Protein AF-A0A090KIP4-F1 (afdb_monomer_lite)

Structure (mmCIF, N/CA/C/O backbone):
data_AF-A0A090KIP4-F1
#
_entry.id   AF-A0A090KIP4-F1
#
loop_
_atom_site.group_PDB
_atom_site.id
_atom_site.type_symbol
_atom_site.label_atom_id
_atom_site.label_alt_id
_atom_site.label_comp_id
_atom_site.label_asym_id
_atom_site.label_entity_id
_atom_site.label_seq_id
_atom_site.pdbx_PDB_ins_code
_atom_site.Cartn_x
_atom_site.Cartn_y
_atom_site.Cartn_z
_atom_site.occupancy
_atom_site.B_iso_or_equiv
_atom_site.auth_seq_id
_atom_site.auth_comp_id
_atom_site.auth_asym_id
_atom_site.auth_atom_id
_atom_site.pdbx_PDB_model_num
ATOM 1 N N . PHE A 1 1 ? 20.723 -30.095 -14.334 1.00 56.91 1 PHE A N 1
ATOM 2 C CA . PHE A 1 1 ? 19.309 -29.840 -13.987 1.00 56.91 1 PHE A CA 1
ATOM 3 C C . PHE A 1 1 ? 18.327 -30.537 -14.933 1.00 56.91 1 PHE A C 1
ATOM 5 O O . PHE A 1 1 ? 17.312 -31.020 -14.454 1.00 56.91 1 PHE A O 1
ATOM 12 N N . ALA A 1 2 ? 18.612 -30.655 -16.239 1.00 52.91 2 ALA A N 1
ATOM 13 C CA . ALA A 1 2 ? 17.757 -31.401 -17.172 1.00 52.91 2 ALA A CA 1
ATOM 14 C C . ALA A 1 2 ? 17.999 -32.924 -17.143 1.00 52.91 2 ALA A C 1
ATOM 16 O O . ALA A 1 2 ? 19.104 -33.370 -16.824 1.00 52.91 2 ALA A O 1
ATOM 17 N N . GLY A 1 3 ? 16.964 -33.690 -17.505 1.00 59.78 3 GLY A N 1
ATOM 18 C CA . GLY A 1 3 ? 17.034 -35.138 -17.698 1.00 59.78 3 GLY A CA 1
ATOM 19 C C . GLY A 1 3 ? 17.991 -35.524 -18.831 1.00 59.78 3 GLY A C 1
ATOM 20 O O . GLY A 1 3 ? 18.097 -34.822 -19.838 1.00 59.78 3 GLY A O 1
ATOM 21 N N . GLY A 1 4 ? 18.737 -36.612 -18.647 1.00 56.66 4 GLY A N 1
ATOM 22 C CA . GLY A 1 4 ? 19.736 -37.071 -19.616 1.00 56.66 4 GLY A CA 1
ATOM 23 C C . GLY A 1 4 ? 19.103 -37.799 -20.802 1.00 56.66 4 GLY A C 1
ATOM 24 O O . GLY A 1 4 ? 18.109 -38.497 -20.639 1.00 56.66 4 GLY A O 1
ATOM 25 N N . THR A 1 5 ? 19.687 -37.693 -21.996 1.00 56.91 5 THR A N 1
ATOM 26 C CA . THR A 1 5 ? 19.284 -38.514 -23.151 1.00 56.91 5 THR A CA 1
ATOM 27 C C . THR A 1 5 ? 19.852 -39.928 -23.050 1.00 56.91 5 THR A C 1
ATOM 29 O O . THR A 1 5 ? 20.996 -40.106 -22.631 1.00 56.91 5 THR A O 1
ATOM 32 N N . ALA A 1 6 ? 19.089 -40.917 -23.517 1.00 61.47 6 ALA A N 1
ATOM 33 C CA . ALA A 1 6 ? 19.550 -42.288 -23.722 1.00 61.47 6 ALA A CA 1
ATOM 34 C C . ALA A 1 6 ? 20.880 -42.330 -24.506 1.00 61.47 6 ALA A C 1
ATOM 36 O O . ALA A 1 6 ? 20.973 -41.818 -25.624 1.00 61.47 6 ALA A O 1
ATOM 37 N N . GLY A 1 7 ? 21.924 -42.935 -23.929 1.00 56.66 7 GLY A N 1
ATOM 38 C CA . GLY A 1 7 ? 23.183 -43.185 -24.637 1.00 56.66 7 GLY A CA 1
ATOM 39 C C . GLY A 1 7 ? 23.009 -44.234 -25.745 1.00 56.66 7 GLY A C 1
ATOM 40 O O . GLY A 1 7 ? 22.094 -45.054 -25.696 1.00 56.66 7 GLY A O 1
ATOM 41 N N . ARG A 1 8 ? 23.926 -44.275 -26.726 1.00 54.28 8 ARG A N 1
ATOM 42 C CA . ARG A 1 8 ? 23.894 -45.206 -27.887 1.00 54.28 8 ARG A CA 1
ATOM 43 C C . ARG A 1 8 ? 23.904 -46.715 -27.538 1.00 54.28 8 ARG A C 1
ATOM 45 O O . ARG A 1 8 ? 23.916 -47.532 -28.451 1.00 54.28 8 ARG A O 1
ATOM 52 N N . GLY A 1 9 ? 23.897 -47.083 -26.255 1.00 56.56 9 GLY A N 1
ATOM 53 C CA . GLY A 1 9 ? 23.839 -48.458 -25.744 1.00 56.56 9 GLY A CA 1
ATOM 54 C C . GLY A 1 9 ? 22.447 -48.961 -25.330 1.00 56.56 9 GLY A C 1
ATOM 55 O O . GLY A 1 9 ? 22.365 -50.066 -24.813 1.00 56.56 9 GLY A O 1
ATOM 56 N N . GLY A 1 10 ? 21.368 -48.189 -25.529 1.00 58.22 10 GLY A N 1
ATOM 57 C CA . GLY A 1 10 ? 19.985 -48.671 -25.343 1.00 58.22 10 GLY A CA 1
ATOM 58 C C . GLY A 1 10 ? 19.352 -48.475 -23.955 1.00 58.22 10 GLY A C 1
ATOM 59 O O . GLY A 1 10 ? 18.219 -48.903 -23.758 1.00 58.22 10 GLY A O 1
ATOM 60 N N . GLY A 1 11 ? 20.034 -47.824 -23.006 1.00 64.69 11 GLY A N 1
ATOM 61 C CA . GLY A 1 11 ? 19.437 -47.420 -21.722 1.00 64.69 11 GLY A CA 1
ATOM 62 C C . GLY A 1 11 ? 18.550 -46.180 -21.859 1.00 64.69 11 GLY A C 1
ATOM 63 O O . GLY A 1 11 ? 18.765 -45.373 -22.762 1.00 64.69 11 GLY A O 1
ATOM 64 N N . ALA A 1 12 ? 17.567 -46.015 -20.976 1.00 78.56 12 ALA A N 1
ATOM 65 C CA . ALA A 1 12 ? 16.645 -44.883 -21.034 1.00 78.56 12 ALA A CA 1
ATOM 66 C C . ALA A 1 12 ? 17.185 -43.615 -20.350 1.00 78.56 12 ALA A C 1
ATOM 68 O O . ALA A 1 12 ? 18.104 -43.656 -19.531 1.00 78.56 12 ALA A O 1
ATOM 69 N N . GLY A 1 13 ? 16.635 -42.461 -20.733 1.00 84.19 13 GLY A N 1
ATOM 70 C CA . GLY A 1 13 ? 17.038 -41.161 -20.199 1.00 84.19 13 GLY A CA 1
ATOM 71 C C . GLY A 1 13 ? 16.633 -40.966 -18.738 1.00 84.19 13 GLY A C 1
ATOM 72 O O . GLY A 1 13 ? 15.557 -41.397 -18.338 1.00 84.19 13 GLY A O 1
ATOM 73 N N . GLY A 1 14 ? 17.477 -40.321 -17.932 1.00 88.25 14 GLY A N 1
ATOM 74 C CA . GLY A 1 14 ? 17.138 -39.987 -16.543 1.00 88.25 14 GLY A CA 1
ATOM 75 C C . GLY A 1 14 ? 16.160 -38.811 -16.443 1.00 88.25 14 GLY A C 1
ATOM 76 O O . GLY A 1 14 ? 16.122 -37.962 -17.334 1.00 88.25 14 GLY A O 1
ATOM 77 N N . GLY A 1 15 ? 15.404 -38.737 -15.351 1.00 90.12 15 GLY A N 1
ATOM 78 C CA . GLY A 1 15 ? 14.509 -37.626 -15.040 1.00 90.12 15 GLY A CA 1
ATOM 79 C C . GLY A 1 15 ? 15.254 -36.351 -14.623 1.00 90.12 15 GLY A C 1
ATOM 80 O O . GLY A 1 15 ? 16.364 -36.406 -14.094 1.00 90.12 15 GLY A O 1
ATOM 81 N N . GLY A 1 16 ? 14.659 -35.183 -14.881 1.00 91.81 16 GLY A N 1
ATOM 82 C CA . GLY A 1 16 ? 15.189 -33.887 -14.428 1.00 91.81 16 GLY A CA 1
ATOM 83 C C . GLY A 1 16 ? 14.885 -33.623 -12.951 1.00 91.81 16 GLY A C 1
ATOM 84 O O . GLY A 1 16 ? 13.887 -34.118 -12.438 1.00 91.81 16 GLY A O 1
ATOM 85 N N . ALA A 1 17 ? 15.722 -32.842 -12.267 1.00 93.62 17 ALA A N 1
ATOM 86 C CA . ALA A 1 17 ? 15.489 -32.503 -10.861 1.00 93.62 17 ALA A CA 1
ATOM 87 C C . ALA A 1 17 ? 14.502 -31.329 -10.721 1.00 93.62 17 ALA A C 1
ATOM 89 O O . ALA A 1 17 ? 14.600 -30.357 -11.471 1.00 93.62 17 ALA A O 1
ATOM 90 N N . GLY A 1 18 ? 13.599 -31.399 -9.743 1.00 95.56 18 GLY A N 1
ATOM 91 C CA . GLY A 1 18 ? 12.796 -30.270 -9.276 1.00 95.56 18 GLY A CA 1
ATOM 92 C C . GLY A 1 18 ? 13.486 -29.619 -8.082 1.00 95.56 18 GLY A C 1
ATOM 93 O O . GLY A 1 18 ? 13.666 -30.276 -7.061 1.00 95.56 18 GLY A O 1
ATOM 94 N N . LEU A 1 19 ? 13.901 -28.357 -8.206 1.00 95.38 19 LEU A N 1
ATOM 95 C CA . LEU A 1 19 ? 14.697 -27.656 -7.193 1.00 95.38 19 LEU A CA 1
ATOM 96 C C . LEU A 1 19 ? 14.037 -26.325 -6.837 1.00 95.38 19 LEU A C 1
ATOM 98 O O . LEU A 1 19 ? 13.880 -25.491 -7.724 1.00 95.38 19 LEU A O 1
ATOM 102 N N . GLY A 1 20 ? 13.710 -26.110 -5.562 1.00 95.62 20 GLY A N 1
ATOM 103 C CA . GLY A 1 20 ? 13.178 -24.827 -5.100 1.00 95.62 20 GLY A CA 1
ATOM 104 C C . GLY A 1 20 ? 11.748 -24.598 -5.575 1.00 95.62 20 GLY A C 1
ATOM 105 O O . GLY A 1 20 ? 11.535 -23.881 -6.547 1.00 95.62 20 GLY A O 1
ATOM 106 N N . GLY A 1 21 ? 10.761 -25.201 -4.909 1.00 95.12 21 GLY A N 1
ATOM 107 C CA . GLY A 1 21 ? 9.361 -25.098 -5.342 1.00 95.12 21 GLY A CA 1
ATOM 108 C C . GLY A 1 21 ? 8.804 -23.670 -5.293 1.00 95.12 21 GLY A C 1
ATOM 109 O O . GLY A 1 21 ? 7.931 -23.344 -6.091 1.00 95.12 21 GLY A O 1
ATOM 110 N N . ALA A 1 22 ? 9.334 -22.814 -4.409 1.00 96.75 22 ALA A N 1
ATOM 111 C CA . ALA A 1 22 ? 9.101 -21.368 -4.446 1.00 96.75 22 ALA A CA 1
ATOM 112 C C . ALA A 1 22 ? 10.315 -20.610 -4.999 1.00 96.75 22 ALA A C 1
ATOM 114 O O . ALA A 1 22 ? 10.178 -19.762 -5.878 1.00 96.75 22 ALA A O 1
ATOM 115 N N . ILE A 1 23 ? 11.504 -20.883 -4.449 1.00 98.00 23 ILE A N 1
ATOM 116 C CA . ILE A 1 23 ? 12.723 -20.123 -4.733 1.00 98.00 23 ILE A CA 1
ATOM 117 C C . ILE A 1 23 ? 13.885 -21.078 -5.000 1.00 98.00 23 ILE A C 1
ATOM 119 O O . ILE A 1 23 ? 14.216 -21.929 -4.173 1.00 98.00 23 ILE A O 1
ATOM 123 N N . PHE A 1 24 ? 14.562 -20.860 -6.125 1.00 96.31 24 PHE A N 1
ATOM 124 C CA . PHE A 1 24 ? 15.886 -21.401 -6.404 1.00 96.31 24 PHE A CA 1
ATOM 125 C C . PHE A 1 24 ? 16.919 -20.270 -6.326 1.00 96.31 24 PHE A C 1
ATOM 127 O O . PHE A 1 24 ? 16.827 -19.287 -7.061 1.00 96.31 24 PHE A O 1
ATOM 134 N N . ASN A 1 25 ? 17.903 -20.412 -5.442 1.00 95.81 25 ASN A N 1
ATOM 135 C CA . ASN A 1 25 ? 18.996 -19.465 -5.244 1.00 95.81 25 ASN A CA 1
ATOM 136 C C . ASN A 1 25 ? 20.341 -20.121 -5.588 1.00 95.81 25 ASN A C 1
ATOM 138 O O . ASN A 1 25 ? 20.577 -21.270 -5.217 1.00 95.81 25 ASN A O 1
ATOM 142 N N . MET A 1 26 ? 21.235 -19.392 -6.262 1.00 92.81 26 MET A N 1
ATOM 143 C CA . MET A 1 26 ? 22.557 -19.904 -6.635 1.00 92.81 26 MET A CA 1
ATOM 144 C C . MET A 1 26 ? 23.655 -18.843 -6.501 1.00 92.81 26 MET A C 1
ATOM 146 O O . MET A 1 26 ? 23.553 -17.761 -7.079 1.00 92.81 26 MET A O 1
ATOM 150 N N . GLY A 1 27 ? 24.730 -19.169 -5.780 1.00 88.19 27 GLY A N 1
ATOM 151 C CA . GLY A 1 27 ? 25.917 -18.328 -5.625 1.00 88.19 27 GLY A CA 1
ATOM 152 C C . GLY A 1 27 ? 27.076 -18.791 -6.503 1.00 88.19 27 GLY A C 1
ATOM 153 O O . GLY A 1 27 ? 27.932 -19.555 -6.080 1.00 88.19 27 GLY A O 1
ATOM 154 N N . ALA A 1 28 ? 27.149 -18.298 -7.741 1.00 75.12 28 ALA A N 1
ATOM 155 C CA . ALA A 1 28 ? 28.248 -18.650 -8.650 1.00 75.12 28 ALA A CA 1
ATOM 156 C C . ALA A 1 28 ? 29.568 -17.894 -8.359 1.00 75.12 28 ALA A C 1
ATOM 158 O O . ALA A 1 28 ? 30.637 -18.323 -8.800 1.00 75.12 28 ALA A O 1
ATOM 159 N N . TYR A 1 29 ? 29.499 -16.772 -7.626 1.00 77.00 29 TYR A N 1
ATOM 160 C CA . TYR A 1 29 ? 30.616 -15.859 -7.345 1.00 77.00 29 TYR A CA 1
ATOM 161 C C . TYR A 1 29 ? 30.527 -15.266 -5.928 1.00 77.00 29 TYR A C 1
ATOM 163 O O . TYR A 1 29 ? 29.424 -15.153 -5.386 1.00 77.00 29 TYR A O 1
ATOM 171 N N . PRO A 1 30 ? 31.648 -14.801 -5.336 1.00 70.62 30 PRO A N 1
ATOM 172 C CA . PRO A 1 30 ? 31.613 -14.059 -4.078 1.00 70.62 30 PRO A CA 1
ATOM 173 C C . PRO A 1 30 ? 30.682 -12.844 -4.165 1.00 70.62 30 PRO A C 1
ATOM 175 O O . PRO A 1 30 ? 30.815 -12.018 -5.065 1.00 70.62 30 PRO A O 1
ATOM 178 N N . GLY A 1 31 ? 29.744 -12.738 -3.224 1.00 72.69 31 GLY A N 1
ATOM 179 C CA . GLY A 1 31 ? 28.747 -11.664 -3.197 1.00 72.69 31 GLY A CA 1
ATOM 180 C C . GLY A 1 31 ? 27.508 -11.900 -4.071 1.00 72.69 31 GLY A C 1
ATOM 181 O O . GLY A 1 31 ? 26.649 -11.026 -4.126 1.00 72.69 31 GLY A O 1
ATOM 182 N N . GLN A 1 32 ? 27.389 -13.054 -4.737 1.00 84.06 32 GLN A N 1
ATOM 183 C CA . GLN A 1 32 ? 26.182 -13.474 -5.460 1.00 84.06 32 GLN A CA 1
ATOM 184 C C . GLN A 1 32 ? 25.457 -14.607 -4.723 1.00 84.06 32 GLN A C 1
ATOM 186 O O . GLN A 1 32 ? 26.002 -15.200 -3.795 1.00 84.06 32 GLN A O 1
ATOM 191 N N . GLY A 1 33 ? 24.215 -14.897 -5.122 1.00 88.88 33 GLY A N 1
ATOM 192 C CA . GLY A 1 33 ? 23.379 -15.884 -4.434 1.00 88.88 33 GLY A CA 1
ATOM 193 C C . GLY A 1 33 ? 23.031 -15.474 -3.003 1.00 88.88 33 GLY A C 1
ATOM 194 O O . GLY A 1 33 ? 22.941 -16.334 -2.126 1.00 88.88 33 GLY A O 1
ATOM 195 N N . ILE A 1 34 ? 22.904 -14.165 -2.755 1.00 92.69 34 ILE A N 1
ATOM 196 C CA . ILE A 1 34 ? 22.488 -13.613 -1.465 1.00 92.69 34 ILE A CA 1
ATOM 197 C C . ILE A 1 34 ? 20.967 -13.518 -1.463 1.00 92.69 34 ILE A C 1
ATOM 199 O O . ILE A 1 34 ? 20.390 -12.758 -2.240 1.00 92.69 34 ILE A O 1
ATOM 203 N N . LEU A 1 35 ? 20.330 -14.269 -0.571 1.00 94.75 35 LEU A N 1
ATOM 204 C CA . LEU A 1 35 ? 18.886 -14.260 -0.388 1.00 94.75 35 LEU A CA 1
ATOM 205 C C . LEU A 1 35 ? 18.558 -13.902 1.059 1.00 94.75 35 LEU A C 1
ATOM 207 O O . LEU A 1 35 ? 18.991 -14.592 1.979 1.00 94.75 35 LEU A O 1
ATOM 211 N N . THR A 1 36 ? 17.738 -12.871 1.246 1.00 93.00 36 THR A N 1
ATOM 212 C CA . THR A 1 36 ? 17.173 -12.523 2.553 1.00 93.00 36 THR A CA 1
ATOM 213 C C . THR A 1 36 ? 15.659 -12.678 2.502 1.00 93.00 36 THR A C 1
ATOM 215 O O . THR A 1 36 ? 14.999 -12.022 1.699 1.00 93.00 36 THR A O 1
ATOM 218 N N . ILE A 1 37 ? 15.107 -13.524 3.370 1.00 93.44 37 ILE A N 1
ATOM 219 C CA . ILE A 1 37 ? 13.662 -13.705 3.551 1.00 93.44 37 ILE A CA 1
ATOM 220 C C . ILE A 1 37 ? 13.282 -13.102 4.903 1.00 93.44 37 ILE A C 1
ATOM 222 O O . ILE A 1 37 ? 13.830 -13.502 5.928 1.00 93.44 37 ILE A O 1
ATOM 226 N N . VAL A 1 38 ? 12.351 -12.146 4.912 1.00 90.31 38 VAL A N 1
ATOM 227 C CA . VAL A 1 38 ? 11.906 -11.442 6.125 1.00 90.31 38 VAL A CA 1
ATOM 228 C C . VAL A 1 38 ? 10.385 -11.430 6.184 1.00 90.31 38 VAL A C 1
ATOM 230 O O . VAL A 1 38 ? 9.759 -11.121 5.172 1.00 90.31 38 VAL A O 1
ATOM 233 N N . ASN A 1 39 ? 9.783 -11.725 7.344 1.00 89.00 39 ASN A N 1
ATOM 234 C CA . ASN A 1 39 ? 8.331 -11.585 7.562 1.00 89.00 39 ASN A CA 1
ATOM 235 C C . ASN A 1 39 ? 7.487 -12.263 6.471 1.00 89.00 39 ASN A C 1
ATOM 237 O O . ASN A 1 39 ? 6.522 -11.689 5.979 1.00 89.00 39 ASN A O 1
ATOM 241 N N . SER A 1 40 ? 7.891 -13.451 6.027 1.00 93.00 40 SER A N 1
ATOM 242 C CA . SER A 1 40 ? 7.293 -14.099 4.857 1.00 93.00 40 SER A CA 1
ATOM 243 C C . SER A 1 40 ? 6.756 -15.478 5.206 1.00 93.00 40 SER A C 1
ATOM 245 O O . SER A 1 40 ? 7.408 -16.237 5.922 1.00 93.00 40 SER A O 1
ATOM 247 N N . THR A 1 41 ? 5.597 -15.820 4.648 1.00 96.31 41 THR A N 1
ATOM 248 C CA . THR A 1 41 ? 5.044 -17.179 4.677 1.00 96.31 41 THR A CA 1
ATOM 249 C C . THR A 1 41 ? 5.245 -17.838 3.312 1.00 96.31 41 THR A C 1
ATOM 251 O O . THR A 1 41 ? 4.687 -17.370 2.324 1.00 96.31 41 THR A O 1
ATOM 254 N N . LEU A 1 42 ? 6.011 -18.931 3.246 1.00 97.75 42 LEU A N 1
ATOM 255 C CA . LEU A 1 42 ? 6.142 -19.778 2.054 1.00 97.75 42 LEU A CA 1
ATOM 256 C C . LEU A 1 42 ? 5.510 -21.136 2.370 1.00 97.75 42 LEU A C 1
ATOM 258 O O . LEU A 1 42 ? 6.084 -21.949 3.098 1.00 97.75 42 LEU A O 1
ATOM 262 N N . THR A 1 43 ? 4.318 -21.380 1.831 1.00 97.62 43 THR A N 1
ATOM 263 C CA . THR A 1 43 ? 3.544 -22.594 2.111 1.00 97.62 43 THR A CA 1
ATOM 264 C C . THR A 1 43 ? 2.907 -23.182 0.862 1.00 97.62 43 THR A C 1
ATOM 266 O O . THR A 1 43 ? 2.628 -22.452 -0.087 1.00 97.62 43 THR A O 1
ATOM 269 N N . GLY A 1 44 ? 2.687 -24.500 0.857 1.00 96.69 44 GLY A N 1
ATOM 270 C CA . GLY A 1 44 ? 2.042 -25.210 -0.248 1.00 96.69 44 GLY A CA 1
ATOM 271 C C . GLY A 1 44 ? 2.883 -25.306 -1.524 1.00 96.69 44 GLY A C 1
ATOM 272 O O . GLY A 1 44 ? 2.341 -25.620 -2.582 1.00 96.69 44 GLY A O 1
ATOM 273 N N . ASN A 1 45 ? 4.189 -25.040 -1.452 1.00 98.00 45 ASN A N 1
ATOM 274 C CA . ASN A 1 45 ? 5.085 -25.128 -2.605 1.00 98.00 45 ASN A CA 1
ATOM 275 C C . ASN A 1 45 ? 5.544 -26.572 -2.821 1.00 98.00 45 ASN A C 1
ATOM 277 O O . ASN A 1 45 ? 5.604 -27.357 -1.869 1.00 98.00 45 ASN A O 1
ATOM 281 N N . SER A 1 46 ? 5.874 -26.937 -4.063 1.00 96.88 46 SER A N 1
ATOM 282 C CA . SER A 1 46 ? 6.277 -28.304 -4.395 1.00 96.88 46 SER A CA 1
ATOM 283 C C . SER A 1 46 ? 7.499 -28.365 -5.305 1.00 96.88 46 SER A C 1
ATOM 285 O O . SER A 1 46 ? 7.528 -27.728 -6.355 1.00 96.88 46 SER A O 1
ATOM 287 N N . ALA A 1 47 ? 8.487 -29.175 -4.920 1.00 97.12 47 ALA A N 1
ATOM 288 C CA . ALA A 1 47 ? 9.631 -29.526 -5.754 1.00 97.12 47 ALA A CA 1
ATOM 289 C C . ALA A 1 47 ? 9.549 -31.013 -6.138 1.00 97.12 47 ALA A C 1
ATOM 291 O O . ALA A 1 47 ? 9.715 -31.900 -5.295 1.00 97.12 47 ALA A O 1
ATOM 292 N N . ILE A 1 48 ? 9.262 -31.279 -7.417 1.00 96.50 48 ILE A N 1
ATOM 293 C CA . ILE A 1 48 ? 8.989 -32.625 -7.937 1.00 96.50 48 ILE A CA 1
ATOM 294 C C . ILE A 1 48 ? 10.034 -32.994 -8.987 1.00 96.50 48 ILE A C 1
ATOM 296 O O . ILE A 1 48 ? 10.170 -32.318 -10.007 1.00 96.50 48 ILE A O 1
ATOM 300 N N . GLY A 1 49 ? 10.748 -34.089 -8.750 1.00 95.31 49 GLY A N 1
ATOM 301 C CA . GLY A 1 49 ? 11.648 -34.679 -9.727 1.00 95.31 49 GLY A CA 1
ATOM 302 C C . GLY A 1 49 ? 10.897 -35.410 -10.841 1.00 95.31 49 GLY A C 1
ATOM 303 O O . GLY A 1 49 ? 9.901 -36.093 -10.608 1.00 95.31 49 GLY A O 1
ATOM 304 N N . GLY A 1 50 ? 11.379 -35.283 -12.075 1.00 94.56 50 GLY A N 1
ATOM 305 C CA . GLY A 1 50 ? 10.811 -35.970 -13.232 1.00 94.56 50 GLY A CA 1
ATOM 306 C C . GLY A 1 50 ? 11.045 -37.480 -13.177 1.00 94.56 50 GLY A C 1
ATOM 307 O O . GLY A 1 50 ? 12.071 -37.942 -12.681 1.00 94.56 50 GLY A O 1
ATOM 308 N N . HIS A 1 51 ? 10.115 -38.264 -13.718 1.00 93.62 51 HIS A N 1
ATOM 309 C CA . HIS A 1 51 ? 10.288 -39.711 -13.844 1.00 93.62 51 HIS A CA 1
ATOM 310 C C . HIS A 1 51 ? 11.464 -40.063 -14.762 1.00 93.62 51 HIS A C 1
ATOM 312 O O . HIS A 1 51 ? 11.732 -39.368 -15.746 1.00 93.62 51 HIS A O 1
ATOM 318 N N . GLY A 1 52 ? 12.153 -41.157 -14.446 1.00 92.06 52 GLY A N 1
ATOM 319 C CA . GLY A 1 52 ? 13.094 -41.768 -15.372 1.00 92.06 52 GLY A CA 1
ATOM 320 C C . GLY A 1 52 ? 12.355 -42.341 -16.579 1.00 92.06 52 GLY A C 1
ATOM 321 O O . GLY A 1 52 ? 11.229 -42.815 -16.457 1.00 92.06 52 GLY A O 1
ATOM 322 N N . GLY A 1 53 ? 12.972 -42.285 -17.756 1.00 90.00 53 GLY A N 1
ATOM 323 C CA . GLY A 1 53 ? 12.409 -42.887 -18.957 1.00 90.00 53 GLY A CA 1
ATOM 324 C C . GLY A 1 53 ? 12.407 -44.410 -18.866 1.00 90.00 53 GLY A C 1
ATOM 325 O O . GLY A 1 53 ? 13.341 -45.005 -18.327 1.00 90.00 53 GLY A O 1
ATOM 326 N N . ASP A 1 54 ? 11.395 -45.047 -19.439 1.00 89.62 54 ASP A N 1
ATOM 327 C CA . ASP A 1 54 ? 11.355 -46.503 -19.547 1.00 89.62 54 ASP A CA 1
ATOM 328 C C . ASP A 1 54 ? 12.298 -46.987 -20.654 1.00 89.62 54 ASP A C 1
ATOM 330 O O . ASP A 1 54 ? 12.361 -46.419 -21.751 1.00 89.62 54 ASP A O 1
ATOM 334 N N . ALA A 1 55 ? 13.034 -48.059 -20.380 1.00 86.06 55 ALA A N 1
ATOM 335 C CA . ALA A 1 55 ? 13.767 -48.788 -21.399 1.00 86.06 55 ALA A CA 1
ATOM 336 C C . ALA A 1 55 ? 12.791 -49.596 -22.279 1.00 86.06 55 ALA A C 1
ATOM 338 O O . ALA A 1 55 ? 11.763 -50.075 -21.790 1.00 86.06 55 ALA A O 1
ATOM 339 N N . PRO A 1 56 ? 13.096 -49.799 -23.576 1.00 80.38 56 PRO A N 1
ATOM 340 C CA . PRO A 1 56 ? 12.298 -50.665 -24.439 1.00 80.38 56 PRO A CA 1
ATOM 341 C C . PRO A 1 56 ? 12.150 -52.075 -23.850 1.00 80.38 56 PRO A C 1
ATOM 343 O O . PRO A 1 56 ? 13.123 -52.643 -23.356 1.00 80.38 56 PRO A O 1
ATOM 346 N N . ALA A 1 57 ? 10.958 -52.672 -23.961 1.00 72.44 57 ALA A N 1
ATOM 347 C CA . ALA A 1 57 ? 10.649 -54.021 -23.468 1.00 72.44 57 ALA A CA 1
ATOM 348 C C . ALA A 1 57 ? 11.264 -55.139 -24.344 1.00 72.44 57 ALA A C 1
ATOM 350 O O . ALA A 1 57 ? 10.561 -56.003 -24.871 1.00 72.44 57 ALA A O 1
ATOM 351 N N . LEU A 1 58 ? 12.582 -55.104 -24.543 1.00 72.88 58 LEU A N 1
ATOM 352 C CA . LEU A 1 58 ? 13.352 -56.129 -25.243 1.00 72.88 58 LEU A CA 1
ATOM 353 C C . LEU A 1 58 ? 14.055 -57.000 -24.205 1.00 72.88 58 LEU A C 1
ATOM 355 O O . LEU A 1 58 ? 14.900 -56.498 -23.478 1.00 72.88 58 LEU A O 1
ATOM 359 N N . THR A 1 59 ? 13.695 -58.283 -24.145 1.00 68.56 59 THR A N 1
ATOM 360 C CA . THR A 1 59 ? 14.247 -59.239 -23.172 1.00 68.56 59 THR A CA 1
ATOM 361 C C . THR A 1 59 ? 15.589 -59.822 -23.637 1.00 68.56 59 THR A C 1
ATOM 363 O O . THR A 1 59 ? 15.764 -60.134 -24.815 1.00 68.56 59 THR A O 1
ATOM 366 N N . GLY A 1 60 ? 16.529 -59.999 -22.705 1.00 73.75 60 GLY A N 1
ATOM 367 C CA . GLY A 1 60 ? 17.861 -60.569 -22.918 1.00 73.75 60 GLY A CA 1
ATOM 368 C C . GLY A 1 60 ? 18.976 -59.561 -23.225 1.00 73.75 60 GLY A C 1
ATOM 369 O O . GLY A 1 60 ? 20.086 -59.994 -23.534 1.00 73.75 60 GLY A O 1
ATOM 370 N N . PHE A 1 61 ? 18.713 -58.250 -23.150 1.00 75.06 61 PHE A N 1
ATOM 371 C CA . PHE A 1 61 ? 19.691 -57.203 -23.498 1.00 75.06 61 PHE A CA 1
ATOM 372 C C . PHE A 1 61 ? 20.212 -56.401 -22.297 1.00 75.06 61 PHE A C 1
ATOM 374 O O . PHE A 1 61 ? 21.103 -55.571 -22.476 1.00 75.06 61 PHE A O 1
ATOM 381 N N . GLY A 1 62 ? 19.703 -56.639 -21.083 1.00 78.50 62 GLY A N 1
ATOM 382 C CA . GLY A 1 62 ? 20.170 -55.962 -19.871 1.00 78.50 62 GLY A CA 1
ATOM 383 C C . GLY A 1 62 ? 19.880 -54.460 -19.854 1.00 78.50 62 GLY A C 1
ATOM 384 O O . GLY A 1 62 ? 20.662 -53.696 -19.294 1.00 78.50 62 GLY A O 1
ATOM 385 N N . LEU A 1 63 ? 18.800 -54.012 -20.505 1.00 83.31 63 LEU A N 1
ATOM 386 C CA . LEU A 1 63 ? 18.486 -52.586 -20.610 1.00 83.31 63 LEU A CA 1
ATOM 387 C C . LEU A 1 63 ? 17.956 -52.044 -19.273 1.00 83.31 63 LEU A C 1
ATOM 389 O O . LEU A 1 63 ? 16.934 -52.513 -18.761 1.00 83.31 63 LEU A O 1
ATOM 393 N N . THR A 1 64 ? 18.643 -51.037 -18.730 1.00 86.00 64 THR A N 1
ATOM 394 C CA . THR A 1 64 ? 18.254 -50.358 -17.487 1.00 86.00 64 THR A CA 1
ATOM 395 C C . THR A 1 64 ? 17.338 -49.171 -17.777 1.00 86.00 64 THR A C 1
ATOM 397 O O . THR A 1 64 ? 17.626 -48.356 -18.662 1.00 86.00 64 THR A O 1
ATOM 400 N N . GLY A 1 65 ? 16.248 -49.064 -17.016 1.00 88.88 65 GLY A N 1
ATOM 401 C CA . GLY A 1 65 ? 15.404 -47.873 -17.005 1.00 88.88 65 GLY A CA 1
ATOM 402 C C . GLY A 1 65 ? 16.159 -46.646 -16.487 1.00 88.88 65 GLY A C 1
ATOM 403 O O . GLY A 1 65 ? 17.152 -46.756 -15.767 1.00 88.88 65 GLY A O 1
ATOM 404 N N . GLY A 1 66 ? 15.711 -45.457 -16.871 1.00 90.50 66 GLY A N 1
ATOM 405 C CA . GLY A 1 66 ? 16.311 -44.211 -16.412 1.00 90.50 66 GLY A CA 1
ATOM 406 C C . GLY A 1 66 ? 16.097 -44.016 -14.913 1.00 90.50 66 GLY A C 1
ATOM 407 O O . GLY A 1 66 ? 15.059 -44.393 -14.369 1.00 90.50 66 GLY A O 1
ATOM 408 N N . ASN A 1 67 ? 17.053 -43.392 -14.232 1.00 92.75 67 ASN A N 1
ATOM 409 C CA . ASN A 1 67 ? 16.827 -42.955 -12.855 1.00 92.75 67 ASN A CA 1
ATOM 410 C C . ASN A 1 67 ? 15.811 -41.806 -12.835 1.00 92.75 67 ASN A C 1
ATOM 412 O O . ASN A 1 67 ? 15.841 -40.952 -13.721 1.00 92.75 67 ASN A O 1
ATOM 416 N N . GLY A 1 68 ? 14.945 -41.762 -11.829 1.00 93.88 68 GLY A N 1
ATOM 417 C CA . GLY A 1 68 ? 14.134 -40.585 -11.541 1.00 93.88 68 GLY A CA 1
ATOM 418 C C . GLY A 1 68 ? 14.998 -39.409 -11.088 1.00 93.88 68 GLY A C 1
ATOM 419 O O . GLY A 1 68 ? 16.076 -39.600 -10.526 1.00 93.88 68 GLY A O 1
ATOM 420 N N . GLY A 1 69 ? 14.541 -38.191 -11.363 1.00 94.94 69 GLY A N 1
ATOM 421 C CA . GLY A 1 69 ? 15.186 -36.968 -10.892 1.00 94.94 69 GLY A CA 1
ATOM 422 C C . GLY A 1 69 ? 14.829 -36.657 -9.440 1.00 94.94 69 GLY A C 1
ATOM 423 O O . GLY A 1 69 ? 13.789 -37.089 -8.949 1.00 94.94 69 GLY A O 1
ATOM 424 N N . ASP A 1 70 ? 15.672 -35.894 -8.752 1.00 95.94 70 ASP A N 1
ATOM 425 C CA . ASP A 1 70 ? 15.449 -35.525 -7.349 1.00 95.94 70 ASP A CA 1
ATOM 426 C C . ASP A 1 70 ? 14.416 -34.392 -7.204 1.00 95.94 70 ASP A C 1
ATOM 428 O O . ASP A 1 70 ? 14.305 -33.537 -8.081 1.00 95.94 70 ASP A O 1
ATOM 432 N N . GLY A 1 71 ? 13.688 -34.353 -6.087 1.00 96.81 71 GLY A N 1
ATOM 433 C CA . GLY A 1 71 ? 12.844 -33.225 -5.678 1.00 96.81 71 GLY A CA 1
ATOM 434 C C . GLY A 1 71 ? 13.384 -32.588 -4.399 1.00 96.81 71 GLY A C 1
ATOM 435 O O . GLY A 1 71 ? 13.247 -33.175 -3.332 1.00 96.81 71 GLY A O 1
ATOM 436 N N . LEU A 1 72 ? 14.024 -31.420 -4.471 1.00 97.69 72 LEU A N 1
ATOM 437 C CA . LEU A 1 72 ? 14.776 -30.840 -3.348 1.00 97.69 72 LEU A CA 1
ATOM 438 C C . LEU A 1 72 ? 14.358 -29.390 -3.081 1.00 97.69 72 LEU A C 1
ATOM 440 O O . LEU A 1 72 ? 14.216 -28.605 -4.017 1.00 97.69 72 LEU A O 1
ATOM 444 N N . GLY A 1 73 ? 14.224 -29.006 -1.810 1.00 97.44 73 GLY A N 1
ATOM 445 C CA . GLY A 1 73 ? 13.905 -27.620 -1.453 1.00 97.44 73 GLY A CA 1
ATOM 446 C C . GLY A 1 73 ? 12.463 -27.257 -1.799 1.00 97.44 73 GLY A C 1
ATOM 447 O O . GLY A 1 73 ? 12.234 -26.497 -2.734 1.00 97.44 73 GLY A O 1
ATOM 448 N N . GLY A 1 74 ? 11.477 -27.812 -1.092 1.00 97.12 74 GLY A N 1
ATOM 449 C CA . GLY A 1 74 ? 10.058 -27.609 -1.417 1.00 97.12 74 GLY A CA 1
ATOM 450 C C . GLY A 1 74 ? 9.654 -26.131 -1.411 1.00 97.12 74 GLY A C 1
ATOM 451 O O . GLY A 1 74 ? 8.994 -25.686 -2.343 1.00 97.12 74 GLY A O 1
ATOM 452 N N . ALA A 1 75 ? 10.120 -25.348 -0.434 1.00 98.12 75 ALA A N 1
ATOM 453 C CA . ALA A 1 75 ? 10.075 -23.886 -0.489 1.00 98.12 75 ALA A CA 1
ATOM 454 C C . ALA A 1 75 ? 11.357 -23.310 -1.112 1.00 98.12 75 ALA A C 1
ATOM 456 O O . ALA A 1 75 ? 11.290 -22.667 -2.159 1.00 98.12 75 ALA A O 1
ATOM 457 N N . LEU A 1 76 ? 12.520 -23.551 -0.502 1.00 98.44 76 LEU A N 1
ATOM 458 C CA . LEU A 1 76 ? 13.794 -22.970 -0.933 1.00 98.44 76 LEU A CA 1
ATOM 459 C C . LEU A 1 76 ? 14.833 -24.044 -1.253 1.00 98.44 76 LEU A C 1
ATOM 461 O O . LEU A 1 76 ? 15.137 -24.892 -0.416 1.00 98.44 76 LEU A O 1
ATOM 465 N N . PHE A 1 77 ? 15.465 -23.927 -2.418 1.00 98.12 77 PHE A N 1
ATOM 466 C CA . PHE A 1 77 ? 16.728 -24.593 -2.725 1.00 98.12 77 PHE A CA 1
ATOM 467 C C . PHE A 1 77 ? 17.833 -23.551 -2.914 1.00 98.12 77 PHE A C 1
ATOM 469 O O . PHE A 1 77 ? 17.707 -22.663 -3.754 1.00 98.12 77 PHE A O 1
ATOM 476 N N . SER A 1 78 ? 18.920 -23.660 -2.152 1.00 97.50 78 SER A N 1
ATOM 477 C CA . SER A 1 78 ? 20.090 -22.782 -2.238 1.00 97.50 78 SER A CA 1
ATOM 478 C C . SER A 1 78 ? 21.342 -23.584 -2.584 1.00 97.50 78 SER A C 1
ATOM 480 O O . SER A 1 78 ? 21.724 -24.485 -1.839 1.00 97.50 78 SER A O 1
ATOM 482 N N . LEU A 1 79 ? 21.985 -23.236 -3.699 1.00 96.12 79 LEU A N 1
ATOM 483 C CA . LEU A 1 79 ? 23.233 -23.828 -4.180 1.00 96.12 79 LEU A CA 1
ATOM 484 C C . LEU A 1 79 ? 24.372 -22.819 -4.066 1.00 96.12 79 LEU A C 1
ATOM 486 O O . LEU A 1 79 ? 24.328 -21.775 -4.708 1.00 96.12 79 LEU A O 1
ATOM 490 N N . ASP A 1 80 ? 25.388 -23.123 -3.265 1.00 94.81 80 ASP A N 1
ATOM 491 C CA . ASP A 1 80 ? 26.580 -22.280 -3.080 1.00 94.81 80 ASP A CA 1
ATOM 492 C C . ASP A 1 80 ? 26.249 -20.833 -2.648 1.00 94.81 80 ASP A C 1
ATOM 494 O O . ASP A 1 80 ? 27.004 -19.893 -2.892 1.00 94.81 80 ASP A O 1
ATOM 498 N N . GLY A 1 81 ? 25.069 -20.638 -2.051 1.00 93.75 81 GLY A N 1
ATOM 499 C CA . GLY A 1 81 ? 24.508 -19.330 -1.724 1.00 93.75 81 GLY A CA 1
ATOM 500 C C . GLY A 1 81 ? 24.690 -18.925 -0.262 1.00 93.75 81 GLY A C 1
ATOM 501 O O . GLY A 1 81 ? 25.042 -19.733 0.598 1.00 93.75 81 GLY A O 1
ATOM 502 N N . ALA A 1 82 ? 24.387 -17.659 0.023 1.00 93.94 82 ALA A N 1
ATOM 503 C CA . ALA A 1 82 ? 24.270 -17.119 1.372 1.00 93.94 82 ALA A CA 1
ATOM 504 C C . ALA A 1 82 ? 22.804 -16.757 1.644 1.00 93.94 82 ALA A C 1
ATOM 506 O O . ALA A 1 82 ? 22.262 -15.822 1.054 1.00 93.94 82 ALA A O 1
ATOM 507 N N . VAL A 1 83 ? 22.158 -17.514 2.526 1.00 95.81 83 VAL A N 1
ATOM 508 C CA . VAL A 1 83 ? 20.739 -17.366 2.854 1.00 95.81 83 VAL A CA 1
ATOM 509 C C . VAL A 1 83 ? 20.589 -16.847 4.275 1.00 95.81 83 VAL A C 1
ATOM 511 O O . VAL A 1 83 ? 21.086 -17.457 5.219 1.00 95.81 83 VAL A O 1
ATOM 514 N N . THR A 1 84 ? 19.819 -15.777 4.432 1.00 94.00 84 THR A N 1
ATOM 515 C CA . THR A 1 84 ? 19.347 -15.302 5.731 1.00 94.00 84 THR A CA 1
ATOM 516 C C . THR A 1 84 ? 17.827 -15.390 5.770 1.00 94.00 84 THR A C 1
ATOM 518 O O . THR A 1 84 ? 17.150 -14.829 4.910 1.00 94.00 84 THR A O 1
ATOM 521 N N . ILE A 1 85 ? 17.275 -16.066 6.773 1.00 95.12 85 ILE A N 1
ATOM 522 C CA . ILE A 1 85 ? 15.827 -16.133 6.996 1.00 95.12 85 ILE A CA 1
ATOM 523 C C . ILE A 1 85 ? 15.539 -15.576 8.380 1.00 95.12 85 ILE A C 1
ATOM 525 O O . ILE A 1 85 ? 16.095 -16.029 9.380 1.00 95.12 85 ILE A O 1
ATOM 529 N N . TYR A 1 86 ? 14.676 -14.574 8.418 1.00 91.31 86 TYR A N 1
ATOM 530 C CA . TYR A 1 86 ? 14.309 -13.865 9.624 1.00 91.31 86 TYR A CA 1
ATOM 531 C C . TYR A 1 86 ? 12.796 -13.831 9.742 1.00 91.31 86 TYR A C 1
ATOM 533 O O . TYR A 1 86 ? 12.124 -13.396 8.802 1.00 91.31 86 TYR A O 1
ATOM 541 N N . ASN A 1 87 ? 12.258 -14.190 10.911 1.00 92.88 87 ASN A N 1
ATOM 542 C CA . ASN A 1 87 ? 10.852 -13.941 11.201 1.00 92.88 87 ASN A CA 1
ATOM 543 C C . ASN A 1 87 ? 9.925 -14.532 10.114 1.00 92.88 87 ASN A C 1
ATOM 545 O O . ASN A 1 87 ? 9.026 -13.848 9.631 1.00 92.88 87 ASN A O 1
ATOM 549 N N . ALA A 1 88 ? 10.187 -15.749 9.637 1.00 95.81 88 ALA A N 1
ATOM 550 C CA . ALA A 1 88 ? 9.485 -16.331 8.491 1.00 95.81 88 ALA A CA 1
ATOM 551 C C . ALA A 1 88 ? 8.868 -17.691 8.828 1.00 95.81 88 ALA A C 1
ATOM 553 O O . ALA A 1 88 ? 9.318 -18.384 9.737 1.00 95.81 88 ALA A O 1
ATOM 554 N N . THR A 1 89 ? 7.850 -18.084 8.067 1.00 97.69 89 THR A N 1
ATOM 555 C CA . THR A 1 89 ? 7.190 -19.387 8.186 1.00 97.69 89 THR A CA 1
ATOM 556 C C . THR A 1 89 ? 7.313 -20.127 6.861 1.00 97.69 89 THR A C 1
ATOM 558 O O . THR A 1 89 ? 6.652 -19.777 5.886 1.00 97.69 89 THR A O 1
ATOM 561 N N . LEU A 1 90 ? 8.155 -21.155 6.809 1.00 98.31 90 LEU A N 1
ATOM 562 C CA . LEU A 1 90 ? 8.287 -22.050 5.663 1.00 98.31 90 LEU A CA 1
ATOM 563 C C . LEU A 1 90 ? 7.663 -23.390 6.056 1.00 98.31 90 LEU A C 1
ATOM 565 O O . LEU A 1 90 ? 8.338 -24.243 6.627 1.00 98.31 90 LEU A O 1
ATOM 569 N N . ALA A 1 91 ? 6.365 -23.561 5.792 1.00 97.00 91 ALA A N 1
ATOM 570 C CA . ALA A 1 91 ? 5.624 -24.715 6.297 1.00 97.00 91 ALA A CA 1
ATOM 571 C C . ALA A 1 91 ? 4.681 -25.352 5.274 1.00 97.00 91 ALA A C 1
ATOM 573 O O . ALA A 1 91 ? 4.167 -24.664 4.397 1.00 97.00 91 ALA A O 1
ATOM 574 N N . GLY A 1 92 ? 4.411 -26.655 5.386 1.00 97.00 92 GLY A N 1
ATOM 575 C CA . GLY A 1 92 ? 3.449 -27.327 4.498 1.00 97.00 92 GLY A CA 1
ATOM 576 C C . GLY A 1 92 ? 3.940 -27.469 3.054 1.00 97.00 92 GLY A C 1
ATOM 577 O O . GLY A 1 92 ? 3.139 -27.436 2.122 1.00 97.00 92 GLY A O 1
ATOM 578 N N . ASN A 1 93 ? 5.256 -27.534 2.846 1.00 98.31 93 ASN A N 1
ATOM 579 C CA . ASN A 1 93 ? 5.865 -27.634 1.520 1.00 98.31 93 ASN A CA 1
ATOM 580 C C . ASN A 1 93 ? 6.185 -29.099 1.188 1.00 98.31 93 ASN A C 1
ATOM 582 O O . ASN A 1 93 ? 6.512 -29.893 2.067 1.00 98.31 93 ASN A O 1
ATOM 586 N N . THR A 1 94 ? 6.088 -29.471 -0.085 1.00 98.19 94 THR A N 1
ATOM 587 C CA . THR A 1 94 ? 6.198 -30.866 -0.530 1.00 98.19 94 THR A CA 1
ATOM 588 C C . THR A 1 94 ? 7.445 -31.084 -1.376 1.00 98.19 94 THR A C 1
ATOM 590 O O . THR A 1 94 ? 7.720 -30.332 -2.308 1.00 98.19 94 THR A O 1
ATOM 593 N N . VAL A 1 95 ? 8.169 -32.165 -1.110 1.00 98.12 95 VAL A N 1
ATOM 594 C CA . VAL A 1 95 ? 9.248 -32.658 -1.974 1.00 98.12 95 VAL A CA 1
ATOM 595 C C . VAL A 1 95 ? 8.932 -34.074 -2.428 1.00 98.12 95 VAL A C 1
ATOM 597 O O . VAL A 1 95 ? 8.459 -34.903 -1.651 1.00 98.12 95 VAL A O 1
ATOM 600 N N . THR A 1 96 ? 9.149 -34.373 -3.704 1.00 97.62 96 THR A N 1
ATOM 601 C CA . THR A 1 96 ? 8.892 -35.711 -4.252 1.00 97.62 96 THR A CA 1
ATOM 602 C C . THR A 1 96 ? 9.937 -36.054 -5.298 1.00 97.62 96 THR A C 1
ATOM 604 O O . THR A 1 96 ? 10.118 -35.325 -6.269 1.00 97.62 96 THR A O 1
ATOM 607 N N . GLY A 1 97 ? 10.625 -37.177 -5.109 1.00 95.94 97 GLY A N 1
ATOM 608 C CA . GLY A 1 97 ? 11.539 -37.715 -6.108 1.00 95.94 97 GLY A CA 1
ATOM 609 C C . GLY A 1 97 ? 10.771 -38.376 -7.249 1.00 95.94 97 GLY A C 1
ATOM 610 O O . GLY A 1 97 ? 9.714 -38.975 -7.042 1.00 95.94 97 GLY A O 1
ATOM 611 N N . GLY A 1 98 ? 11.305 -38.288 -8.462 1.00 95.62 98 GLY A N 1
ATOM 612 C CA . GLY A 1 98 ? 10.728 -38.952 -9.621 1.00 95.62 98 GLY A CA 1
ATOM 613 C C . GLY A 1 98 ? 10.804 -40.469 -9.489 1.00 95.62 98 GLY A C 1
ATOM 614 O O . GLY A 1 98 ? 11.798 -41.021 -9.019 1.00 95.62 98 GLY A O 1
ATOM 615 N N . ALA A 1 99 ? 9.767 -41.177 -9.931 1.00 95.75 99 ALA A N 1
ATOM 616 C CA . ALA A 1 99 ? 9.837 -42.637 -10.020 1.00 95.75 99 ALA A CA 1
ATOM 617 C C . ALA A 1 99 ? 10.943 -43.085 -10.993 1.00 95.75 99 ALA A C 1
ATOM 619 O O . ALA A 1 99 ? 11.246 -42.401 -11.975 1.00 95.75 99 ALA A O 1
ATOM 620 N N . ALA A 1 100 ? 11.510 -44.256 -10.722 1.00 94.19 100 ALA A N 1
ATOM 621 C CA . ALA A 1 100 ? 12.393 -44.944 -11.649 1.00 94.19 100 ALA A CA 1
ATOM 622 C C . ALA A 1 100 ? 11.665 -45.304 -12.949 1.00 94.19 100 ALA A C 1
ATOM 624 O O . ALA A 1 100 ? 10.504 -45.713 -12.913 1.00 94.19 100 ALA A O 1
ATOM 625 N N . GLY A 1 101 ? 12.378 -45.231 -14.069 1.00 91.75 101 GLY A N 1
ATOM 626 C CA . GLY A 1 101 ? 11.931 -45.836 -15.315 1.00 91.75 101 GLY A CA 1
ATOM 627 C C . GLY A 1 101 ? 11.991 -47.361 -15.241 1.00 91.75 101 GLY A C 1
ATOM 628 O O . GLY A 1 101 ? 12.889 -47.942 -14.616 1.00 91.75 101 GLY A O 1
ATOM 629 N N . ALA A 1 102 ? 11.041 -48.017 -15.894 1.00 90.88 102 ALA A N 1
ATOM 630 C CA . ALA A 1 102 ? 10.997 -49.460 -16.052 1.00 90.88 102 ALA A CA 1
ATOM 631 C C . ALA A 1 102 ? 12.094 -49.953 -17.010 1.00 90.88 102 ALA A C 1
ATOM 633 O O . ALA A 1 102 ? 12.516 -49.258 -17.930 1.00 90.88 102 ALA A O 1
ATOM 634 N N . GLY A 1 103 ? 12.553 -51.182 -16.806 1.00 86.94 103 GLY A N 1
ATOM 635 C CA . GLY A 1 103 ? 13.528 -51.871 -17.650 1.00 86.94 103 GLY A CA 1
ATOM 636 C C . GLY A 1 103 ? 13.714 -53.303 -17.160 1.00 86.94 103 GLY A C 1
ATOM 637 O O . GLY A 1 103 ? 13.072 -53.706 -16.188 1.00 86.94 103 GLY A O 1
ATOM 638 N N . GLU A 1 104 ? 14.609 -54.074 -17.785 1.00 86.75 104 GLU A N 1
ATOM 639 C CA . GLU A 1 104 ? 15.015 -55.370 -17.212 1.00 86.75 104 GLU A CA 1
ATOM 640 C C . GLU A 1 104 ? 15.619 -55.179 -15.818 1.00 86.75 104 GLU A C 1
ATOM 642 O O . GLU A 1 104 ? 15.389 -55.973 -14.910 1.00 86.75 104 GLU A O 1
ATOM 647 N N . THR A 1 105 ? 16.356 -54.079 -15.647 1.00 88.44 105 THR A N 1
ATOM 648 C CA . THR A 1 105 ? 16.667 -53.496 -14.342 1.00 88.44 105 THR A CA 1
ATOM 649 C C . THR A 1 105 ? 15.998 -52.127 -14.275 1.00 88.44 105 THR A C 1
ATOM 651 O O . THR A 1 105 ? 16.215 -51.291 -15.151 1.00 88.44 105 THR A O 1
ATOM 654 N N . ALA A 1 106 ? 15.159 -51.886 -13.269 1.00 89.38 106 ALA A N 1
ATOM 655 C CA . ALA A 1 106 ? 14.586 -50.559 -13.065 1.00 89.38 106 ALA A CA 1
ATOM 656 C C . ALA A 1 106 ? 15.692 -49.549 -12.725 1.00 89.38 106 ALA A C 1
ATOM 658 O O . ALA A 1 106 ? 16.703 -49.909 -12.114 1.00 89.38 106 ALA A O 1
ATOM 659 N N . GLY A 1 107 ?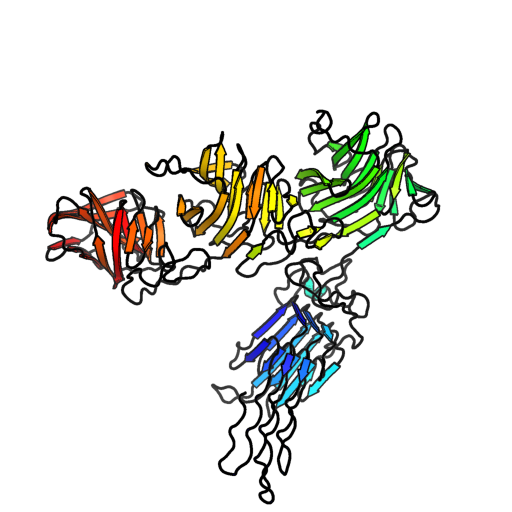 15.490 -48.287 -13.099 1.00 90.75 107 GLY A N 1
ATOM 660 C CA . GLY A 1 107 ? 16.325 -47.208 -12.580 1.00 90.75 107 GLY A CA 1
ATOM 661 C C . GLY A 1 107 ? 16.189 -47.061 -11.058 1.00 90.75 107 GLY A C 1
ATOM 662 O O . GLY A 1 107 ? 15.384 -47.725 -10.402 1.00 90.75 107 GLY A O 1
ATOM 663 N N . ALA A 1 108 ? 16.956 -46.148 -10.477 1.00 93.50 108 ALA A N 1
ATOM 664 C CA . ALA A 1 108 ? 16.718 -45.682 -9.116 1.00 93.50 108 ALA A CA 1
ATOM 665 C C . ALA A 1 108 ? 15.606 -44.623 -9.105 1.00 93.50 108 ALA A C 1
ATOM 667 O O . ALA A 1 108 ? 15.509 -43.818 -10.031 1.00 93.50 108 ALA A O 1
ATOM 668 N N . ALA A 1 109 ? 14.779 -44.598 -8.060 1.00 94.81 109 ALA A N 1
ATOM 669 C CA . ALA A 1 109 ? 13.911 -43.450 -7.815 1.00 94.81 109 ALA A CA 1
ATOM 670 C C . ALA A 1 109 ? 14.761 -42.240 -7.398 1.00 94.81 109 ALA A C 1
ATOM 672 O O . ALA A 1 109 ? 15.825 -42.403 -6.795 1.00 94.81 109 ALA A O 1
ATOM 673 N N . GLY A 1 110 ? 14.284 -41.042 -7.719 1.00 94.44 110 GLY A N 1
ATOM 674 C CA . GLY A 1 110 ? 14.905 -39.803 -7.279 1.00 94.44 110 GLY A CA 1
ATOM 675 C C . GLY A 1 110 ? 14.797 -39.608 -5.769 1.00 94.44 110 GLY A C 1
ATOM 676 O O . GLY A 1 110 ? 13.869 -40.093 -5.118 1.00 94.44 110 GLY A O 1
ATOM 677 N N . SER A 1 111 ? 15.746 -38.866 -5.219 1.00 94.69 111 SER A N 1
ATOM 678 C CA . SER A 1 111 ? 15.780 -38.462 -3.815 1.00 94.69 111 SER A CA 1
ATOM 679 C C . SER A 1 111 ? 14.814 -37.308 -3.546 1.00 94.69 111 SER A C 1
ATOM 681 O O . SER A 1 111 ? 14.419 -36.578 -4.455 1.00 94.69 111 SER A O 1
ATOM 683 N N . PHE A 1 112 ? 14.458 -37.110 -2.279 1.00 95.12 112 PHE A N 1
ATOM 684 C CA . PHE A 1 112 ? 13.655 -35.974 -1.836 1.00 95.12 112 PHE A CA 1
ATOM 685 C C . PHE A 1 112 ? 14.058 -35.529 -0.431 1.00 95.12 112 PHE A C 1
ATOM 687 O O . PHE A 1 112 ? 14.188 -36.353 0.472 1.00 95.12 112 PHE A O 1
ATOM 694 N N . ALA A 1 113 ? 14.295 -34.233 -0.238 1.00 95.69 113 ALA A N 1
ATOM 695 C CA . ALA A 1 113 ? 14.729 -33.681 1.046 1.00 95.69 113 ALA A CA 1
ATOM 696 C C . ALA A 1 113 ? 14.569 -32.157 1.097 1.00 95.69 113 ALA A C 1
ATOM 698 O O . ALA A 1 113 ? 14.527 -31.491 0.060 1.00 95.69 113 ALA A O 1
ATOM 699 N N . GLY A 1 114 ? 14.534 -31.609 2.315 1.00 95.81 114 GLY A N 1
ATOM 700 C CA . GLY A 1 114 ? 14.439 -30.170 2.550 1.00 95.81 114 GLY A CA 1
ATOM 701 C C . GLY A 1 114 ? 13.098 -29.619 2.086 1.00 95.81 114 GLY A C 1
ATOM 702 O O . GLY A 1 114 ? 13.054 -28.804 1.171 1.00 95.81 114 GLY A O 1
ATOM 703 N N . GLY A 1 115 ? 11.991 -30.098 2.652 1.00 95.81 115 GLY A N 1
ATOM 704 C CA . GLY A 1 115 ? 10.659 -29.617 2.295 1.00 95.81 115 GLY A CA 1
ATOM 705 C C . GLY A 1 115 ? 10.528 -28.109 2.495 1.00 95.81 115 GLY A C 1
ATOM 706 O O . GLY A 1 115 ? 10.055 -27.419 1.598 1.00 95.81 115 GLY A O 1
ATOM 707 N N . ALA A 1 116 ? 11.058 -27.564 3.589 1.00 97.81 116 ALA A N 1
ATOM 708 C CA . ALA A 1 116 ? 11.165 -26.124 3.776 1.00 97.81 116 ALA A CA 1
ATOM 709 C C . ALA A 1 116 ? 12.420 -25.565 3.084 1.00 97.81 116 ALA A C 1
ATOM 711 O O . ALA A 1 116 ? 12.309 -24.715 2.198 1.00 97.81 116 ALA A O 1
ATOM 712 N N . VAL A 1 117 ? 13.610 -26.053 3.447 1.00 98.25 117 VAL A N 1
ATOM 713 C CA . VAL A 1 117 ? 14.881 -25.550 2.907 1.00 98.25 117 VAL A CA 1
ATOM 714 C C . VAL A 1 117 ? 15.843 -26.683 2.580 1.00 98.25 117 VAL A C 1
ATOM 716 O O . VAL A 1 117 ? 16.079 -27.571 3.397 1.00 98.25 117 VAL A O 1
ATOM 719 N N . TYR A 1 118 ? 16.470 -26.595 1.410 1.00 98.25 118 TYR A N 1
ATOM 720 C CA . TYR A 1 118 ? 17.617 -27.405 1.022 1.00 98.25 118 TYR A CA 1
ATOM 721 C C . TYR A 1 118 ? 18.814 -26.502 0.706 1.00 98.25 118 TYR A C 1
ATOM 723 O O . TYR A 1 118 ? 18.754 -25.691 -0.216 1.00 98.25 118 TYR A O 1
ATOM 731 N N . ASN A 1 119 ? 19.902 -26.635 1.461 1.00 97.75 119 ASN A N 1
ATOM 732 C CA . ASN A 1 119 ? 21.129 -25.852 1.306 1.00 97.75 119 ASN A CA 1
ATOM 733 C C . ASN A 1 119 ? 22.299 -26.753 0.911 1.00 97.75 119 ASN A C 1
ATOM 735 O O . ASN A 1 119 ? 22.573 -27.749 1.577 1.00 97.75 119 ASN A O 1
ATOM 739 N N . LEU A 1 120 ? 22.986 -26.426 -0.179 1.00 97.44 120 LEU A N 1
ATOM 740 C CA . LEU A 1 120 ? 24.001 -27.301 -0.752 1.00 97.44 120 LEU A CA 1
ATOM 741 C C . LEU A 1 120 ? 25.235 -26.529 -1.186 1.00 97.44 120 LEU A C 1
ATOM 743 O O . LEU A 1 120 ? 25.121 -25.618 -1.998 1.00 97.44 120 LEU A O 1
ATOM 747 N N . ALA A 1 121 ? 26.406 -26.963 -0.721 1.00 96.44 121 ALA A N 1
ATOM 748 C CA . ALA A 1 121 ? 27.689 -26.568 -1.296 1.00 96.44 121 ALA A CA 1
ATOM 749 C C . ALA A 1 121 ? 28.190 -27.664 -2.253 1.00 96.44 121 ALA A C 1
ATOM 751 O O . ALA A 1 121 ? 28.561 -28.763 -1.813 1.00 96.44 121 ALA A O 1
ATOM 752 N N . PHE A 1 122 ? 28.173 -27.403 -3.561 1.00 94.25 122 PHE A N 1
ATOM 753 C CA . PHE A 1 122 ? 28.510 -28.396 -4.579 1.00 94.25 122 PHE A CA 1
ATOM 754 C C . PHE A 1 122 ? 29.167 -27.803 -5.827 1.00 94.25 122 PHE A C 1
ATOM 756 O O . PHE A 1 122 ? 28.620 -26.941 -6.498 1.00 94.25 122 PHE A O 1
ATOM 763 N N . GLY A 1 123 ? 30.287 -28.406 -6.231 1.00 91.50 123 GLY A N 1
ATOM 764 C CA . GLY A 1 123 ? 31.039 -28.006 -7.416 1.00 91.50 123 GLY A CA 1
ATOM 765 C C . GLY A 1 123 ? 32.234 -27.139 -7.048 1.00 91.50 123 GLY A C 1
ATOM 766 O O . GLY A 1 123 ? 32.863 -27.366 -6.017 1.00 91.50 123 GLY A O 1
ATOM 767 N N . HIS A 1 124 ? 32.559 -26.193 -7.924 1.00 90.06 124 HIS A N 1
ATOM 768 C CA . HIS A 1 124 ? 33.683 -25.275 -7.786 1.00 90.06 124 HIS A CA 1
ATOM 769 C C . HIS A 1 124 ? 33.303 -23.915 -8.361 1.00 90.06 124 HIS A C 1
ATOM 771 O O . HIS A 1 124 ? 32.438 -23.816 -9.237 1.00 90.06 124 HIS A O 1
ATOM 777 N N . ARG A 1 125 ? 34.007 -22.870 -7.931 1.00 86.75 125 ARG A N 1
ATOM 778 C CA . ARG A 1 125 ? 33.848 -21.538 -8.513 1.00 86.75 125 ARG A CA 1
ATOM 779 C C . ARG A 1 125 ? 34.191 -21.539 -10.003 1.00 86.75 125 ARG A C 1
ATOM 781 O O . ARG A 1 125 ? 35.243 -22.039 -10.400 1.00 86.75 125 ARG A O 1
ATOM 788 N N . ILE A 1 126 ? 33.345 -20.901 -10.811 1.00 83.12 126 ILE A N 1
ATOM 789 C CA . ILE A 1 126 ? 33.482 -20.881 -12.278 1.00 83.12 126 ILE A CA 1
ATOM 790 C C . ILE A 1 126 ? 34.742 -20.118 -12.731 1.00 83.12 126 ILE A C 1
ATOM 792 O O . ILE A 1 126 ? 35.316 -20.433 -13.769 1.00 83.12 126 ILE A O 1
ATOM 796 N N . ASP A 1 127 ? 35.193 -19.127 -11.958 1.00 82.50 127 ASP A N 1
ATOM 797 C CA . ASP A 1 127 ? 36.333 -18.267 -12.302 1.00 82.50 127 ASP A CA 1
ATOM 798 C C . ASP A 1 127 ? 37.702 -18.833 -11.905 1.00 82.50 127 ASP A C 1
ATOM 800 O O . ASP A 1 127 ? 38.696 -18.623 -12.596 1.00 82.50 127 ASP A O 1
ATOM 804 N N . THR A 1 128 ? 37.760 -19.516 -10.767 1.00 88.06 128 THR A N 1
ATOM 805 C CA . THR A 1 128 ? 39.012 -19.864 -10.080 1.00 88.06 128 THR A CA 1
ATOM 806 C C . THR A 1 128 ? 39.175 -21.359 -9.856 1.00 88.06 128 THR A C 1
ATOM 808 O O . THR A 1 128 ? 40.274 -21.800 -9.530 1.00 88.06 128 THR A O 1
ATOM 811 N N . GLY A 1 129 ? 38.103 -22.143 -9.999 1.00 88.88 129 GLY A N 1
ATOM 812 C CA . GLY A 1 129 ? 38.092 -23.567 -9.665 1.00 88.88 129 GLY A CA 1
ATOM 813 C C . GLY A 1 129 ? 38.239 -23.859 -8.167 1.00 88.88 129 GLY A C 1
ATOM 814 O O . GLY A 1 129 ? 38.431 -25.013 -7.798 1.00 88.88 129 GLY A O 1
ATOM 815 N N . ALA A 1 130 ? 38.179 -22.838 -7.307 1.00 91.44 130 ALA A N 1
ATOM 816 C CA . ALA A 1 130 ? 38.291 -23.000 -5.862 1.00 91.44 130 ALA A CA 1
ATOM 817 C C . ALA A 1 130 ? 37.017 -23.607 -5.247 1.00 91.44 130 ALA A C 1
ATOM 819 O O . ALA A 1 130 ? 35.952 -23.610 -5.874 1.00 91.44 130 ALA A O 1
ATOM 820 N N . ASP A 1 131 ? 37.144 -24.090 -4.009 1.00 93.00 131 ASP A N 1
ATOM 821 C CA . ASP A 1 131 ? 36.026 -24.595 -3.209 1.00 93.00 131 ASP A CA 1
ATOM 822 C C . ASP A 1 131 ? 34.939 -23.524 -3.020 1.00 93.00 131 ASP A C 1
ATOM 824 O O . ASP A 1 131 ? 35.210 -22.317 -2.965 1.00 93.00 131 ASP A O 1
ATOM 828 N N . VAL A 1 132 ? 33.696 -23.986 -2.918 1.00 93.75 132 VAL A N 1
ATOM 829 C CA . VAL A 1 132 ? 32.494 -23.171 -2.714 1.00 93.75 132 VAL A CA 1
ATOM 830 C C . VAL A 1 132 ? 31.927 -23.365 -1.309 1.00 93.75 132 VAL A C 1
ATOM 832 O O . VAL A 1 132 ? 32.260 -24.318 -0.593 1.00 93.75 132 VAL A O 1
ATOM 835 N N . SER A 1 133 ? 31.072 -22.428 -0.900 1.00 93.62 133 SER A N 1
ATOM 836 C CA . SER A 1 133 ? 30.408 -22.466 0.399 1.00 93.62 133 SER A CA 1
ATOM 837 C C . SER A 1 133 ? 28.912 -22.222 0.282 1.00 93.62 133 SER A C 1
ATOM 839 O O . SER A 1 133 ? 28.514 -21.344 -0.476 1.00 93.62 133 SER A O 1
ATOM 841 N N . ALA A 1 134 ? 28.114 -22.908 1.098 1.00 95.56 134 ALA A N 1
ATOM 842 C CA . ALA A 1 134 ? 26.686 -22.644 1.245 1.00 95.56 134 ALA A CA 1
ATOM 843 C C . ALA A 1 134 ? 26.355 -22.323 2.707 1.00 95.56 134 ALA A C 1
ATOM 845 O O . ALA A 1 134 ? 26.463 -23.183 3.586 1.00 95.56 134 ALA A O 1
ATOM 846 N N . ASN A 1 135 ? 25.966 -21.079 2.974 1.00 93.94 135 ASN A N 1
ATOM 847 C CA . ASN A 1 135 ? 25.800 -20.556 4.327 1.00 93.94 135 ASN A CA 1
ATOM 848 C C . ASN A 1 135 ? 24.344 -20.193 4.586 1.00 93.94 135 ASN A C 1
ATOM 850 O O . ASN A 1 135 ? 23.720 -19.499 3.784 1.00 93.94 135 ASN A O 1
ATOM 854 N N . MET A 1 136 ? 23.835 -20.615 5.737 1.00 95.19 136 MET A N 1
ATOM 855 C CA . MET A 1 136 ? 22.482 -20.323 6.177 1.00 95.19 136 MET A CA 1
ATOM 856 C C . MET A 1 136 ? 22.485 -19.707 7.575 1.00 95.19 136 MET A C 1
ATOM 858 O O . MET A 1 136 ? 23.098 -20.238 8.503 1.00 95.19 136 MET A O 1
ATOM 862 N N . THR A 1 137 ? 21.747 -18.613 7.724 1.00 94.62 137 THR A N 1
ATOM 863 C CA . THR A 1 137 ? 21.544 -17.912 8.990 1.00 94.62 137 THR A CA 1
ATOM 864 C C . THR A 1 137 ? 20.049 -17.762 9.253 1.00 94.62 137 THR A C 1
ATOM 866 O O . THR A 1 137 ? 19.348 -17.118 8.475 1.00 94.62 137 THR A O 1
ATOM 869 N N . LEU A 1 138 ? 19.551 -18.364 10.330 1.00 94.69 138 LEU A N 1
ATOM 870 C CA . LEU A 1 138 ? 18.121 -18.477 10.623 1.00 94.69 138 LEU A CA 1
ATOM 871 C C . LEU A 1 138 ? 17.781 -17.849 11.974 1.00 94.69 138 LEU A C 1
ATOM 873 O O . LEU A 1 138 ? 18.404 -18.192 12.975 1.00 94.69 138 LEU A O 1
ATOM 877 N N . TYR A 1 139 ? 16.767 -16.993 12.043 1.00 93.12 139 TYR A N 1
ATOM 878 C CA . TYR A 1 139 ? 16.283 -16.490 13.328 1.00 93.12 139 TYR A CA 1
ATOM 879 C C . TYR A 1 139 ? 14.772 -16.345 13.385 1.00 93.12 139 TYR A C 1
ATOM 881 O O . TYR A 1 139 ? 14.152 -15.940 12.394 1.00 93.12 139 TYR A O 1
ATOM 889 N N . ASN A 1 140 ? 14.197 -16.597 14.567 1.00 93.75 140 ASN A N 1
ATOM 890 C CA . ASN A 1 140 ? 12.772 -16.399 14.846 1.00 93.75 140 ASN A CA 1
ATOM 891 C C . ASN A 1 140 ? 11.875 -17.006 13.751 1.00 93.75 140 ASN A C 1
ATOM 893 O O . ASN A 1 140 ? 10.861 -16.417 13.383 1.00 93.75 140 ASN A O 1
ATOM 897 N N . SER A 1 141 ? 12.268 -18.140 13.163 1.00 95.94 141 SER A N 1
ATOM 898 C CA . SER A 1 141 ? 11.604 -18.709 11.984 1.00 95.94 141 SER A CA 1
ATOM 899 C C . SER A 1 141 ? 11.103 -20.134 12.213 1.00 95.94 141 SER A C 1
ATOM 901 O O . SER A 1 141 ? 11.671 -20.890 13.002 1.00 95.94 141 SER A O 1
ATOM 903 N N . ILE A 1 142 ? 10.025 -20.484 11.511 1.00 97.50 142 ILE A N 1
ATOM 904 C CA . ILE A 1 142 ? 9.364 -21.792 11.561 1.00 97.50 142 ILE A CA 1
ATOM 905 C C . ILE A 1 142 ? 9.672 -22.575 10.281 1.00 97.50 142 ILE A C 1
ATOM 907 O O . ILE A 1 142 ? 9.446 -22.069 9.178 1.00 97.50 142 ILE A O 1
ATOM 911 N N . PHE A 1 143 ? 10.095 -23.828 10.446 1.00 97.56 143 PHE A N 1
ATOM 912 C CA . PHE A 1 143 ? 10.286 -24.823 9.389 1.00 97.56 143 PHE A CA 1
ATOM 913 C C . PHE A 1 143 ? 9.548 -26.098 9.798 1.00 97.56 143 PHE A C 1
ATOM 915 O O . PHE A 1 143 ? 9.973 -26.779 10.732 1.00 97.56 143 PHE A O 1
ATOM 922 N N . ALA A 1 144 ? 8.406 -26.370 9.170 1.00 96.06 144 ALA A N 1
ATOM 923 C CA . ALA A 1 144 ? 7.465 -27.353 9.704 1.00 96.06 144 ALA A CA 1
ATOM 924 C C . ALA A 1 144 ? 6.551 -27.968 8.640 1.00 96.06 144 ALA A C 1
ATOM 926 O O . ALA A 1 144 ? 6.341 -27.414 7.559 1.00 96.06 144 ALA A O 1
ATOM 927 N N . ASN A 1 145 ? 5.901 -29.069 8.994 1.00 95.19 145 ASN A N 1
ATOM 928 C CA . ASN A 1 145 ? 4.837 -29.717 8.244 1.00 95.19 145 ASN A CA 1
ATOM 929 C C . ASN A 1 145 ? 5.232 -30.051 6.798 1.00 95.19 145 ASN A C 1
ATOM 931 O O . ASN A 1 145 ? 4.387 -30.061 5.899 1.00 95.19 145 ASN A O 1
ATOM 935 N N . SER A 1 146 ? 6.521 -30.289 6.543 1.00 96.19 146 SER A N 1
ATOM 936 C CA . SER A 1 146 ? 6.978 -30.717 5.226 1.00 96.19 146 SER A CA 1
ATOM 937 C C . SER A 1 146 ? 6.445 -32.104 4.878 1.00 96.19 146 SER A C 1
ATOM 939 O O . SER A 1 146 ? 6.384 -33.003 5.715 1.00 96.19 146 SER A O 1
ATOM 941 N N . VAL A 1 147 ? 6.097 -32.304 3.607 1.00 96.56 147 VAL A N 1
ATOM 942 C CA . VAL A 1 147 ? 5.646 -33.600 3.083 1.00 96.56 147 VAL A CA 1
ATOM 943 C C . VAL A 1 147 ? 6.737 -34.204 2.202 1.00 96.56 147 VAL A C 1
ATOM 945 O O . VAL A 1 147 ? 7.296 -33.541 1.328 1.00 96.56 147 VAL A O 1
ATOM 948 N N . GLY A 1 148 ? 7.030 -35.486 2.420 1.00 92.25 148 GLY A N 1
ATOM 949 C CA . GLY A 1 148 ? 8.026 -36.254 1.670 1.00 92.25 148 GLY A CA 1
ATOM 950 C C . GLY A 1 148 ? 9.399 -36.285 2.340 1.00 92.25 148 GLY A C 1
ATOM 951 O O . GLY A 1 148 ? 9.904 -37.369 2.598 1.00 92.25 148 GLY A O 1
ATOM 952 N N . GLY A 1 149 ? 9.998 -35.139 2.666 1.00 91.38 149 GLY A N 1
ATOM 953 C CA . GLY A 1 149 ? 11.341 -35.047 3.263 1.00 91.38 149 GLY A CA 1
ATOM 954 C C . GLY A 1 149 ? 11.384 -34.237 4.561 1.00 91.38 149 GLY A C 1
ATOM 955 O O . GLY A 1 149 ? 10.383 -33.639 4.942 1.00 91.38 149 GLY A O 1
ATOM 956 N N . VAL A 1 150 ? 12.555 -34.196 5.214 1.00 95.81 150 VAL A N 1
ATOM 957 C CA . VAL A 1 150 ? 12.794 -33.345 6.402 1.00 95.81 150 VAL A CA 1
ATOM 958 C C . VAL A 1 150 ? 12.614 -31.864 6.073 1.00 95.81 150 VAL A C 1
ATOM 960 O O . VAL A 1 150 ? 12.841 -31.478 4.925 1.00 95.81 150 VAL A O 1
ATOM 963 N N . ASP A 1 151 ? 12.272 -31.030 7.056 1.00 97.25 151 ASP A N 1
ATOM 964 C CA . ASP A 1 151 ? 12.018 -29.603 6.830 1.00 97.25 151 ASP A CA 1
ATOM 965 C C . ASP A 1 151 ? 13.278 -28.881 6.367 1.00 97.25 151 ASP A C 1
ATOM 967 O O . ASP A 1 151 ? 13.274 -28.243 5.313 1.00 97.25 151 ASP A O 1
ATOM 971 N N . VAL A 1 152 ? 14.376 -29.032 7.110 1.00 97.69 152 VAL A N 1
ATOM 972 C CA . VAL A 1 152 ? 15.656 -28.394 6.782 1.00 97.69 152 VAL A CA 1
ATOM 973 C C . VAL A 1 152 ? 16.711 -29.443 6.463 1.00 97.69 152 VAL A C 1
ATOM 975 O O . VAL A 1 152 ? 17.008 -30.325 7.267 1.00 97.69 152 VAL A O 1
ATOM 978 N N . PHE A 1 153 ? 17.321 -29.326 5.290 1.00 97.81 153 PHE A N 1
ATOM 979 C CA . PHE A 1 153 ? 18.438 -30.161 4.878 1.00 97.81 153 PHE A CA 1
ATOM 980 C C . PHE A 1 153 ? 19.630 -29.292 4.481 1.00 97.81 153 PHE A C 1
ATOM 982 O O . PHE A 1 153 ? 19.475 -28.339 3.715 1.00 97.81 153 PHE A O 1
ATOM 989 N N . SER A 1 154 ? 20.826 -29.627 4.964 1.00 97.75 154 SER A N 1
ATOM 990 C CA . SER A 1 154 ? 22.063 -28.978 4.526 1.00 97.75 154 SER A CA 1
ATOM 991 C C . SER A 1 154 ? 23.180 -29.986 4.305 1.00 97.75 154 SER A C 1
ATOM 993 O O . SER A 1 154 ? 23.371 -30.889 5.123 1.00 97.75 154 SER A O 1
ATOM 995 N N . ASP A 1 155 ? 23.931 -29.811 3.216 1.00 97.62 155 ASP A N 1
ATOM 996 C CA . ASP A 1 155 ? 25.086 -30.648 2.900 1.00 97.62 155 ASP A CA 1
ATOM 997 C C . ASP A 1 155 ? 26.211 -29.901 2.172 1.00 97.62 155 ASP A C 1
ATOM 999 O O . ASP A 1 155 ? 25.993 -28.901 1.485 1.00 97.62 155 ASP A O 1
ATOM 1003 N N . ALA A 1 156 ? 27.423 -30.435 2.288 1.00 97.12 156 ALA A N 1
ATOM 1004 C CA . ALA A 1 156 ? 28.573 -30.055 1.485 1.00 97.12 156 ALA A CA 1
ATOM 1005 C C . ALA A 1 156 ? 29.200 -31.297 0.852 1.00 97.12 156 ALA A C 1
ATOM 1007 O O . ALA A 1 156 ? 29.331 -32.349 1.479 1.00 97.12 156 ALA A O 1
ATOM 1008 N N . LYS A 1 157 ? 29.603 -31.188 -0.415 1.00 95.88 157 LYS A N 1
ATOM 1009 C CA . LYS A 1 157 ? 30.238 -32.297 -1.139 1.00 95.88 157 LYS A CA 1
ATOM 1010 C C . LYS A 1 157 ? 31.715 -32.026 -1.391 1.00 95.88 157 LYS A C 1
ATOM 1012 O O . LYS A 1 157 ? 32.086 -30.938 -1.822 1.00 95.88 157 LYS A O 1
ATOM 1017 N N . GLY A 1 158 ? 32.539 -33.059 -1.225 1.00 93.81 158 GLY A N 1
ATOM 1018 C CA . GLY A 1 158 ? 33.979 -32.974 -1.471 1.00 93.81 158 GLY A CA 1
ATOM 1019 C C . GLY A 1 158 ? 34.679 -32.091 -0.439 1.00 93.81 158 GLY A C 1
ATOM 1020 O O . GLY A 1 158 ? 34.492 -32.282 0.758 1.00 93.81 158 GLY A O 1
ATOM 1021 N N . THR A 1 159 ? 35.492 -31.149 -0.912 1.00 94.00 159 THR A N 1
ATOM 1022 C CA . THR A 1 159 ? 36.226 -30.161 -0.100 1.00 94.00 159 THR A CA 1
ATOM 1023 C C . THR A 1 159 ? 35.423 -28.891 0.191 1.00 94.00 159 THR A C 1
ATOM 1025 O O . THR A 1 159 ? 35.900 -28.015 0.908 1.00 94.00 159 THR A O 1
ATOM 1028 N N . ASN A 1 160 ? 34.196 -28.793 -0.329 1.00 95.69 160 ASN A N 1
ATOM 1029 C CA . ASN A 1 160 ? 33.316 -27.652 -0.097 1.00 95.69 160 ASN A CA 1
ATOM 1030 C C . ASN A 1 160 ? 32.849 -27.568 1.359 1.00 95.69 160 ASN A C 1
ATOM 1032 O O . ASN A 1 160 ? 32.936 -28.531 2.123 1.00 95.69 160 ASN A O 1
ATOM 1036 N N . SER A 1 161 ? 32.304 -26.411 1.732 1.00 95.50 161 SER A N 1
ATOM 1037 C CA . SER A 1 161 ? 31.855 -26.147 3.102 1.00 95.50 161 SER A CA 1
ATOM 1038 C C . SER A 1 161 ? 30.395 -25.713 3.158 1.00 95.50 161 SER A C 1
ATOM 1040 O O . SER A 1 161 ? 29.943 -24.898 2.363 1.00 95.50 161 SER A O 1
ATOM 1042 N N . ALA A 1 162 ? 29.645 -26.229 4.126 1.00 96.75 162 ALA A N 1
ATOM 1043 C CA . ALA A 1 162 ? 28.314 -25.730 4.437 1.00 96.75 162 ALA A CA 1
ATOM 1044 C C . ALA A 1 162 ? 28.260 -25.288 5.897 1.00 96.75 162 ALA A C 1
ATOM 1046 O O . ALA A 1 162 ? 28.896 -25.892 6.770 1.00 96.75 162 ALA A O 1
ATOM 1047 N N . SER A 1 163 ? 27.493 -24.238 6.174 1.00 96.81 163 SER A N 1
ATOM 1048 C CA . SER A 1 163 ? 27.240 -23.783 7.538 1.00 96.81 163 SER A CA 1
ATOM 1049 C C . SER A 1 163 ? 25.774 -23.426 7.750 1.00 96.81 163 SER A C 1
ATOM 1051 O O . SER A 1 163 ? 25.113 -22.896 6.858 1.00 96.81 163 SER A O 1
ATOM 1053 N N . ALA A 1 164 ? 25.275 -23.731 8.945 1.00 96.44 164 ALA A N 1
ATOM 1054 C CA . ALA A 1 164 ? 23.956 -23.343 9.413 1.00 96.44 164 ALA A CA 1
ATOM 1055 C C . ALA A 1 164 ? 24.088 -22.755 10.822 1.00 96.44 164 ALA A C 1
ATOM 1057 O O . ALA A 1 164 ? 24.578 -23.406 11.746 1.00 96.44 164 ALA A O 1
ATOM 1058 N N . SER A 1 165 ? 23.678 -21.506 10.991 1.00 94.50 165 SER A N 1
ATOM 1059 C CA . SER A 1 165 ? 23.739 -20.780 12.260 1.00 94.50 165 SER A CA 1
ATOM 1060 C C . SER A 1 165 ? 22.441 -20.024 12.500 1.00 94.50 165 SER A C 1
ATOM 1062 O O . SER A 1 165 ? 21.619 -19.895 11.593 1.00 94.50 165 SER A O 1
ATOM 1064 N N . GLY A 1 166 ? 22.216 -19.576 13.729 1.00 91.38 166 GLY A N 1
ATOM 1065 C CA . GLY A 1 166 ? 20.931 -19.005 14.085 1.00 91.38 166 GLY A CA 1
ATOM 1066 C C . GLY A 1 166 ? 20.558 -19.199 15.538 1.00 91.38 166 GLY A C 1
ATOM 1067 O O . GLY A 1 166 ? 21.295 -19.850 16.282 1.00 91.38 166 GLY A O 1
ATOM 1068 N N . ASP A 1 167 ? 19.407 -18.642 15.898 1.00 89.81 167 ASP A N 1
ATOM 1069 C CA . ASP A 1 167 ? 18.791 -18.812 17.211 1.00 89.81 167 ASP A CA 1
ATOM 1070 C C . ASP A 1 167 ? 17.265 -18.633 17.158 1.00 89.81 167 ASP A C 1
ATOM 1072 O O . ASP A 1 167 ? 16.738 -17.999 16.242 1.00 89.81 167 ASP A O 1
ATOM 1076 N N . HIS A 1 168 ? 16.559 -19.179 18.148 1.00 92.25 168 HIS A N 1
ATOM 1077 C CA . HIS A 1 168 ? 15.109 -19.060 18.326 1.00 92.25 168 HIS A CA 1
ATOM 1078 C C . HIS A 1 168 ? 14.308 -19.502 17.091 1.00 92.25 168 HIS A C 1
ATOM 1080 O O . HIS A 1 168 ? 13.317 -18.882 16.713 1.00 92.25 168 HIS A O 1
ATOM 1086 N N . ASN A 1 169 ? 14.737 -20.585 16.440 1.00 94.94 169 ASN A N 1
ATOM 1087 C CA . ASN A 1 169 ? 13.969 -21.218 15.367 1.00 94.94 169 ASN A CA 1
ATOM 1088 C C . ASN A 1 169 ? 13.228 -22.449 15.880 1.00 94.94 169 ASN A C 1
ATOM 1090 O O . ASN A 1 169 ? 13.727 -23.173 16.748 1.00 94.94 169 ASN A O 1
ATOM 1094 N N . LEU A 1 170 ? 12.082 -22.725 15.265 1.00 95.31 170 LEU A N 1
ATOM 1095 C CA . LEU A 1 170 ? 11.390 -24.000 15.390 1.00 95.31 170 LEU A CA 1
ATOM 1096 C C . LEU A 1 170 ? 11.615 -24.805 14.110 1.00 95.31 170 LEU A C 1
ATOM 1098 O O . LEU A 1 170 ? 11.279 -24.341 13.019 1.00 95.31 170 LEU A O 1
ATOM 1102 N N . MET A 1 171 ? 12.176 -26.005 14.252 1.00 94.44 171 MET A N 1
ATOM 1103 C CA . MET A 1 171 ? 12.341 -26.969 13.160 1.00 94.44 171 MET A CA 1
ATOM 1104 C C . MET A 1 171 ? 11.819 -28.320 13.631 1.00 94.44 171 MET A C 1
ATOM 1106 O O . MET A 1 171 ? 12.435 -28.922 14.511 1.00 94.44 171 MET A O 1
ATOM 1110 N N . GLU A 1 172 ? 10.719 -28.809 13.059 1.00 94.94 172 GLU A N 1
ATOM 1111 C CA . GLU A 1 172 ? 10.186 -30.127 13.441 1.00 94.94 172 GLU A CA 1
ATOM 1112 C C . GLU A 1 172 ? 11.168 -31.242 13.063 1.00 94.94 172 GLU A C 1
ATOM 1114 O O . GLU A 1 172 ? 11.438 -32.148 13.853 1.00 94.94 172 GLU A O 1
ATOM 1119 N N . THR A 1 173 ? 11.772 -31.148 11.875 1.00 95.06 173 THR A N 1
ATOM 1120 C CA . THR A 1 173 ? 12.790 -32.091 11.410 1.00 95.06 173 THR A CA 1
ATOM 1121 C C . THR A 1 173 ? 13.930 -31.398 10.664 1.00 95.06 173 THR A C 1
ATOM 1123 O O . THR A 1 173 ? 13.730 -30.530 9.815 1.00 95.06 173 THR A O 1
ATOM 1126 N N . ALA A 1 174 ? 15.166 -31.814 10.940 1.00 95.00 174 ALA A N 1
ATOM 1127 C CA . ALA A 1 174 ? 16.334 -31.310 10.229 1.00 95.00 174 ALA A CA 1
ATOM 1128 C C . ALA A 1 174 ? 17.404 -32.388 10.034 1.00 95.00 174 ALA A C 1
ATOM 1130 O O . ALA A 1 174 ? 17.520 -33.336 10.812 1.00 95.00 174 ALA A O 1
ATOM 1131 N N . THR A 1 175 ? 18.207 -32.256 8.983 1.00 96.12 175 THR A N 1
ATOM 1132 C CA . THR A 1 175 ? 19.363 -33.121 8.722 1.00 96.12 175 THR A CA 1
ATOM 1133 C C . THR A 1 175 ? 20.534 -32.298 8.199 1.00 96.12 175 THR A C 1
ATOM 1135 O O . THR A 1 175 ? 20.420 -31.586 7.204 1.00 96.12 175 THR A O 1
ATOM 1138 N N . PHE A 1 176 ? 21.679 -32.430 8.866 1.00 95.88 176 PHE A N 1
ATOM 1139 C CA . PHE A 1 176 ? 22.905 -31.703 8.554 1.00 95.88 176 PHE A CA 1
ATOM 1140 C C . PHE A 1 176 ? 24.027 -32.702 8.269 1.00 95.88 176 PHE A C 1
ATOM 1142 O O . PHE A 1 176 ? 24.517 -33.372 9.179 1.00 95.88 176 PHE A O 1
ATOM 1149 N N . PHE A 1 177 ? 24.446 -32.799 7.010 1.00 94.81 177 PHE A N 1
ATOM 1150 C CA . PHE A 1 177 ? 25.628 -33.557 6.600 1.00 94.81 177 PHE A CA 1
ATOM 1151 C C . PHE A 1 177 ? 26.751 -32.593 6.246 1.00 94.81 177 PHE A C 1
ATOM 1153 O O . PHE A 1 177 ? 26.485 -31.527 5.708 1.00 94.81 177 PHE A O 1
ATOM 1160 N N . HIS A 1 178 ? 27.996 -32.912 6.612 1.00 96.31 178 HIS A N 1
ATOM 1161 C CA . HIS A 1 178 ? 29.184 -32.089 6.305 1.00 96.31 178 HIS A CA 1
ATOM 1162 C C . HIS A 1 178 ? 28.980 -30.571 6.513 1.00 96.31 178 HIS A C 1
ATOM 1164 O O . HIS A 1 178 ? 29.564 -29.741 5.820 1.00 96.31 178 HIS A O 1
ATOM 1170 N N . THR A 1 179 ? 28.118 -30.214 7.466 1.00 96.38 179 THR A N 1
ATOM 1171 C CA . THR A 1 179 ? 27.648 -28.854 7.706 1.00 96.38 179 THR A CA 1
ATOM 1172 C C . THR A 1 179 ? 28.069 -28.474 9.112 1.00 96.38 179 THR A C 1
ATOM 1174 O O . THR A 1 179 ? 27.825 -29.214 10.065 1.00 96.38 179 THR A O 1
ATOM 1177 N N . THR A 1 180 ? 28.691 -27.309 9.252 1.00 97.25 180 THR A N 1
ATOM 1178 C CA . THR A 1 180 ? 28.987 -26.737 10.567 1.00 97.25 180 THR A CA 1
ATOM 1179 C C . THR A 1 180 ? 27.709 -26.131 11.139 1.00 97.25 180 THR A C 1
ATOM 1181 O O . THR A 1 180 ? 27.147 -25.221 10.533 1.00 97.25 180 THR A O 1
ATOM 1184 N N . VAL A 1 181 ? 27.248 -26.627 12.290 1.00 95.75 181 VAL A N 1
ATOM 1185 C CA . VAL A 1 181 ? 25.989 -26.201 12.922 1.00 95.75 181 VAL A CA 1
ATOM 1186 C C . VAL A 1 181 ? 26.268 -25.375 14.180 1.00 95.75 181 VAL A C 1
ATOM 1188 O O . VAL A 1 181 ? 27.036 -25.797 15.044 1.00 95.75 181 VAL A O 1
ATOM 1191 N N . GLY A 1 182 ? 25.650 -24.196 14.284 1.00 90.69 182 GLY A N 1
ATOM 1192 C CA . GLY A 1 182 ? 25.732 -23.320 15.459 1.00 90.69 182 GLY A CA 1
ATOM 1193 C C . GLY A 1 182 ? 24.966 -23.861 16.676 1.00 90.69 182 GLY A C 1
ATOM 1194 O O . GLY A 1 182 ? 23.950 -24.536 16.532 1.00 90.69 182 GLY A O 1
ATOM 1195 N N . SER A 1 183 ? 25.426 -23.531 17.889 1.00 78.38 183 SER A N 1
ATOM 1196 C CA . SER A 1 183 ? 24.980 -24.149 19.153 1.00 78.38 183 SER A CA 1
ATOM 1197 C C . SER A 1 183 ? 23.548 -23.833 19.611 1.00 78.38 183 SER A C 1
ATOM 1199 O O . SER A 1 183 ? 23.117 -24.398 20.609 1.00 78.38 183 SER A O 1
ATOM 1201 N N . PHE A 1 184 ? 22.809 -22.977 18.904 1.00 81.81 184 PHE A N 1
ATOM 1202 C CA . PHE A 1 184 ? 21.437 -22.583 19.257 1.00 81.81 184 PHE A CA 1
ATOM 1203 C C . PHE A 1 184 ? 20.494 -22.575 18.052 1.00 81.81 184 PHE A C 1
ATOM 1205 O O . PHE A 1 184 ? 19.425 -21.985 18.089 1.00 81.81 184 PHE A O 1
ATOM 1212 N N . LEU A 1 185 ? 20.872 -23.264 16.971 1.00 87.25 185 LEU A N 1
ATOM 1213 C CA . LEU A 1 185 ? 20.114 -23.226 15.723 1.00 87.25 185 LEU A CA 1
ATOM 1214 C C . LEU A 1 185 ? 18.635 -23.627 15.896 1.00 87.25 185 LEU A C 1
ATOM 1216 O O . LEU A 1 185 ? 17.782 -23.061 15.214 1.00 87.25 185 LEU A O 1
ATOM 1220 N N . ILE A 1 186 ? 18.345 -24.580 16.790 1.00 83.94 186 ILE A N 1
ATOM 1221 C CA . ILE A 1 186 ? 17.011 -25.143 17.034 1.00 83.94 186 ILE A CA 1
ATOM 1222 C C . ILE A 1 186 ? 16.647 -24.946 18.507 1.00 83.94 186 ILE A C 1
ATOM 1224 O O . ILE A 1 186 ? 17.369 -25.419 19.385 1.00 83.94 186 ILE A O 1
ATOM 1228 N N . LEU A 1 187 ? 15.515 -24.289 18.764 1.00 79.06 187 LEU A N 1
ATOM 1229 C CA . LEU A 1 187 ? 14.974 -24.091 20.110 1.00 79.06 187 LEU A CA 1
ATOM 1230 C C . LEU A 1 187 ? 14.043 -25.240 20.525 1.00 79.06 187 LEU A C 1
ATOM 1232 O O . LEU A 1 187 ? 14.093 -25.706 21.661 1.00 79.06 187 LEU A O 1
ATOM 1236 N N . THR A 1 188 ? 13.198 -25.695 19.599 1.00 80.88 188 THR A N 1
ATOM 1237 C CA . THR A 1 188 ? 12.251 -26.802 19.790 1.00 80.88 188 THR A CA 1
ATOM 1238 C C . THR A 1 188 ? 11.928 -27.483 18.453 1.00 80.88 188 THR A C 1
ATOM 1240 O O . THR A 1 188 ? 12.099 -26.881 17.387 1.00 80.88 188 THR A O 1
ATOM 1243 N N . SER A 1 189 ? 11.470 -28.734 18.529 1.00 82.00 189 SER A N 1
ATOM 1244 C CA . SER A 1 189 ? 10.965 -29.545 17.414 1.00 82.00 189 SER A CA 1
ATOM 1245 C C . SER A 1 189 ? 9.483 -29.916 17.575 1.00 82.00 189 SER A C 1
ATOM 1247 O O . SER A 1 189 ? 9.027 -30.884 16.972 1.00 82.00 189 SER A O 1
ATOM 1249 N N . ASP A 1 190 ? 8.760 -29.215 18.451 1.00 88.69 190 ASP A N 1
ATOM 1250 C CA . ASP A 1 190 ? 7.319 -29.396 18.647 1.00 88.69 190 ASP A CA 1
ATOM 1251 C C . ASP A 1 190 ? 6.517 -28.871 17.446 1.00 88.69 190 ASP A C 1
ATOM 1253 O O . ASP A 1 190 ? 6.996 -28.019 16.700 1.00 88.69 190 ASP A O 1
ATOM 1257 N N . ASP A 1 191 ? 5.265 -29.312 17.305 1.00 90.50 191 ASP A N 1
ATOM 1258 C CA . ASP A 1 191 ? 4.342 -28.761 16.306 1.00 90.50 191 ASP A CA 1
ATOM 1259 C C . ASP A 1 191 ? 4.112 -27.254 16.566 1.00 90.50 191 ASP A C 1
ATOM 1261 O O . ASP A 1 191 ? 3.727 -26.865 17.681 1.00 90.50 191 ASP A O 1
ATOM 1265 N N . PRO A 1 192 ? 4.324 -26.374 15.565 1.00 93.06 192 PRO A N 1
ATOM 1266 C CA . PRO A 1 192 ? 4.080 -24.940 15.706 1.00 93.06 192 PRO A CA 1
ATOM 1267 C C . PRO A 1 192 ? 2.596 -24.557 15.859 1.00 93.06 192 PRO A C 1
ATOM 1269 O O . PRO A 1 192 ? 2.311 -23.384 16.108 1.00 93.06 192 PRO A O 1
ATOM 1272 N N . GLY A 1 193 ? 1.651 -25.489 15.684 1.00 93.25 193 GLY A N 1
ATOM 1273 C CA . GLY A 1 193 ? 0.213 -25.264 15.868 1.00 93.25 193 GLY A CA 1
ATOM 1274 C C . GLY A 1 193 ? -0.381 -24.268 14.869 1.00 93.25 193 GLY A C 1
ATOM 1275 O O . GLY A 1 193 ? -1.233 -23.439 15.219 1.00 93.25 193 GLY A O 1
ATOM 1276 N N . LEU A 1 194 ? 0.098 -24.322 13.623 1.00 94.12 194 LEU A N 1
ATOM 1277 C CA . LEU A 1 194 ? -0.311 -23.421 12.547 1.00 94.12 194 LEU A CA 1
ATOM 1278 C C . LEU A 1 194 ? -1.704 -23.777 12.013 1.00 94.12 194 LEU A C 1
ATOM 1280 O O . LEU A 1 194 ? -1.972 -24.911 11.620 1.00 94.12 194 LEU A O 1
ATOM 1284 N N . ALA A 1 195 ? -2.582 -22.779 11.936 1.00 92.94 195 ALA A N 1
ATOM 1285 C CA . ALA A 1 195 ? -3.821 -22.865 11.175 1.00 92.94 195 ALA A CA 1
ATOM 1286 C C . ALA A 1 195 ? -3.543 -22.872 9.659 1.00 92.94 195 ALA A C 1
ATOM 1288 O O . ALA A 1 195 ? -2.451 -22.527 9.207 1.00 92.94 195 ALA A O 1
ATOM 1289 N N . GLY A 1 196 ? -4.551 -23.239 8.861 1.00 91.56 196 GLY A N 1
ATOM 1290 C CA . GLY A 1 196 ? -4.458 -23.219 7.398 1.00 91.56 196 GLY A CA 1
ATOM 1291 C C . GLY A 1 196 ? -4.274 -21.812 6.813 1.00 91.56 196 GLY A C 1
ATOM 1292 O O . GLY A 1 196 ? -4.558 -20.809 7.467 1.00 91.56 196 GLY A O 1
ATOM 1293 N N . LEU A 1 197 ? -3.816 -21.745 5.556 1.00 93.19 197 LEU A N 1
ATOM 1294 C CA . LEU A 1 197 ? -3.578 -20.482 4.851 1.00 93.19 197 LEU A CA 1
ATOM 1295 C C . LEU A 1 197 ? -4.890 -19.706 4.694 1.00 93.19 197 LEU A C 1
ATOM 1297 O O . LEU A 1 197 ? -5.782 -20.118 3.949 1.00 93.19 197 LEU A O 1
ATOM 1301 N N . ALA A 1 198 ? -4.985 -18.570 5.374 1.00 88.88 198 ALA A N 1
ATOM 1302 C CA . ALA A 1 198 ? -6.194 -17.762 5.435 1.00 88.88 198 ALA A CA 1
ATOM 1303 C C . ALA A 1 198 ? -5.872 -16.269 5.319 1.00 88.88 198 ALA A C 1
ATOM 1305 O O . ALA A 1 198 ? -4.721 -15.845 5.459 1.00 88.88 198 ALA A O 1
ATOM 1306 N N . ASP A 1 199 ? -6.899 -15.477 5.021 1.00 81.75 199 ASP A N 1
ATOM 1307 C CA . ASP A 1 199 ? -6.813 -14.026 5.138 1.00 81.75 199 ASP A CA 1
ATOM 1308 C C . ASP A 1 199 ? -6.905 -13.652 6.624 1.00 81.75 199 ASP A C 1
ATOM 1310 O O . ASP A 1 199 ? -7.969 -13.726 7.233 1.00 81.75 199 ASP A O 1
ATOM 1314 N N . ASN A 1 200 ? -5.754 -13.336 7.218 1.00 79.06 200 ASN A N 1
ATOM 1315 C CA . ASN A 1 200 ? -5.612 -13.036 8.645 1.00 79.06 200 ASN A CA 1
ATOM 1316 C C . ASN A 1 200 ? -5.266 -11.558 8.885 1.00 79.06 200 ASN A C 1
ATOM 1318 O O . ASN A 1 200 ? -4.689 -11.225 9.928 1.00 79.06 200 ASN A O 1
ATOM 1322 N N . GLY A 1 201 ? -5.548 -10.696 7.902 1.00 73.75 201 GLY A N 1
ATOM 1323 C CA . GLY A 1 201 ? -5.081 -9.313 7.857 1.00 73.75 201 GLY A CA 1
ATOM 1324 C C . GLY A 1 201 ? -3.784 -9.132 7.068 1.00 73.75 201 GLY A C 1
ATOM 1325 O O . GLY A 1 201 ? -3.015 -10.074 6.879 1.00 73.75 201 GLY A O 1
ATOM 1326 N N . GLY A 1 202 ? -3.524 -7.889 6.656 1.00 73.56 202 GLY A N 1
ATOM 1327 C CA . GLY A 1 202 ? -2.336 -7.494 5.898 1.00 73.56 202 GLY A CA 1
ATOM 1328 C C . GLY A 1 202 ? -2.429 -7.711 4.382 1.00 73.56 202 GLY A C 1
ATOM 1329 O O . GLY A 1 202 ? -3.498 -8.026 3.868 1.00 73.56 202 GLY A O 1
ATOM 1330 N N . PRO A 1 203 ? -1.316 -7.539 3.643 1.00 70.69 203 PRO A N 1
ATOM 1331 C CA . PRO A 1 203 ? -1.310 -7.559 2.174 1.00 70.69 203 PRO A CA 1
ATOM 1332 C C . PRO A 1 203 ? -1.372 -8.969 1.561 1.00 70.69 203 PRO A C 1
ATOM 1334 O O . PRO A 1 203 ? -1.572 -9.111 0.357 1.00 70.69 203 PRO A O 1
ATOM 1337 N N . THR A 1 204 ? -1.131 -10.023 2.349 1.00 81.94 204 THR A N 1
ATOM 1338 C CA . THR A 1 204 ? -1.056 -11.413 1.868 1.00 81.94 204 THR A CA 1
ATOM 1339 C C . THR A 1 204 ? -1.661 -12.375 2.886 1.00 81.94 204 THR A C 1
ATOM 1341 O O . THR A 1 204 ? -1.646 -12.110 4.087 1.00 81.94 204 THR A O 1
ATOM 1344 N N . LYS A 1 205 ? -2.166 -13.521 2.413 1.00 87.88 205 LYS A N 1
ATOM 1345 C CA . LYS A 1 205 ? -2.619 -14.609 3.293 1.00 87.88 205 LYS A CA 1
ATOM 1346 C C . LYS A 1 205 ? -1.448 -15.167 4.102 1.00 87.88 205 LYS A C 1
ATOM 1348 O O . LYS A 1 205 ? -0.325 -15.248 3.606 1.00 87.88 205 LYS A O 1
ATOM 1353 N N . THR A 1 206 ? -1.722 -15.597 5.329 1.00 92.06 206 THR A N 1
ATOM 1354 C CA . THR A 1 206 ? -0.700 -16.099 6.264 1.00 92.06 206 THR A CA 1
ATOM 1355 C C . THR A 1 206 ? -1.158 -17.370 6.982 1.00 92.06 206 THR A C 1
ATOM 1357 O O . THR A 1 206 ? -2.321 -17.766 6.878 1.00 92.06 206 THR A O 1
ATOM 1360 N N . LEU A 1 207 ? -0.243 -18.020 7.706 1.00 94.94 207 LEU A N 1
ATOM 1361 C CA . LEU A 1 207 ? -0.544 -19.119 8.629 1.00 94.94 207 LEU A CA 1
ATOM 1362 C C . LEU A 1 207 ? -0.509 -18.576 10.064 1.00 94.94 207 LEU A C 1
ATOM 1364 O O . LEU A 1 207 ? 0.559 -18.196 10.545 1.00 94.94 207 LEU A O 1
ATOM 1368 N N . LEU A 1 208 ? -1.660 -18.507 10.739 1.00 91.00 208 LEU A N 1
ATOM 1369 C CA . LEU A 1 208 ? -1.726 -18.052 12.132 1.00 91.00 208 LEU A CA 1
ATOM 1370 C C . LEU A 1 208 ? -1.314 -19.173 13.094 1.00 91.00 208 LEU A C 1
ATOM 1372 O O . LEU A 1 208 ? -1.890 -20.259 13.015 1.00 91.00 208 LEU A O 1
ATOM 1376 N N . PRO A 1 209 ? -0.404 -18.926 14.050 1.00 91.00 209 PRO A N 1
ATOM 1377 C CA . PRO A 1 209 ? -0.216 -19.838 15.169 1.00 91.00 209 PRO A CA 1
ATOM 1378 C C . PRO A 1 209 ? -1.440 -19.757 16.092 1.00 91.00 209 PRO A C 1
ATOM 1380 O O . PRO A 1 209 ? -1.798 -18.689 16.588 1.00 91.00 209 PRO A O 1
ATOM 1383 N N . SER A 1 210 ? -2.120 -20.887 16.279 1.00 78.75 210 SER A N 1
ATOM 1384 C CA . SER A 1 210 ? -3.377 -20.970 17.042 1.00 78.75 210 SER A CA 1
ATOM 1385 C C . SER A 1 210 ? -3.162 -21.322 18.519 1.00 78.75 210 SER A C 1
ATOM 1387 O O . SER A 1 210 ? -3.947 -20.932 19.380 1.00 78.75 210 SER A O 1
ATOM 1389 N N . ALA A 1 211 ? -2.072 -22.030 18.806 1.00 71.94 211 ALA A N 1
ATOM 1390 C CA . ALA A 1 211 ? -1.498 -22.338 20.110 1.00 71.94 211 ALA A CA 1
ATOM 1391 C C . ALA A 1 211 ? -0.122 -22.983 19.856 1.00 71.94 211 ALA A C 1
ATOM 1393 O O . ALA A 1 211 ? 0.156 -23.387 18.732 1.00 71.94 211 ALA A O 1
ATOM 1394 N N . GLY A 1 212 ? 0.719 -23.138 20.878 1.00 72.31 212 GLY A N 1
ATOM 1395 C CA . GLY A 1 212 ? 1.894 -24.012 20.779 1.00 72.31 212 GLY A CA 1
ATOM 1396 C C . GLY A 1 212 ? 3.231 -23.332 21.044 1.00 72.31 212 GLY A C 1
ATOM 1397 O O . GLY A 1 212 ? 3.300 -22.246 21.623 1.00 72.31 212 GLY A O 1
ATOM 1398 N N . ALA A 1 213 ? 4.301 -24.021 20.647 1.00 85.19 213 ALA A N 1
ATOM 1399 C CA . ALA A 1 213 ? 5.671 -23.761 21.088 1.00 85.19 213 ALA A CA 1
ATOM 1400 C C . ALA A 1 213 ? 6.326 -22.515 20.466 1.00 85.19 213 ALA A C 1
ATOM 1402 O O . ALA A 1 213 ? 7.481 -22.221 20.753 1.00 85.19 213 ALA A O 1
ATOM 1403 N N . VAL A 1 214 ? 5.607 -21.772 19.623 1.00 92.50 214 VAL A N 1
ATOM 1404 C CA . VAL A 1 214 ? 6.123 -20.571 18.944 1.00 92.50 214 VAL A CA 1
ATOM 1405 C C . VAL A 1 214 ? 5.723 -19.268 19.631 1.00 92.50 214 VAL A C 1
ATOM 1407 O O . VAL A 1 214 ? 6.392 -18.253 19.440 1.00 92.50 214 VAL A O 1
ATOM 1410 N N . LEU A 1 215 ? 4.663 -19.283 20.450 1.00 91.94 215 LEU A N 1
ATOM 1411 C CA . LEU A 1 215 ? 4.095 -18.077 21.054 1.00 91.94 215 LEU A CA 1
ATOM 1412 C C . LEU A 1 215 ? 5.001 -17.519 22.161 1.00 91.94 215 LEU A C 1
ATOM 1414 O O . LEU A 1 215 ? 5.278 -18.175 23.172 1.00 91.94 215 LEU A O 1
ATOM 1418 N N . GLY A 1 216 ? 5.456 -16.282 21.976 1.00 90.38 216 GLY A N 1
ATOM 1419 C CA . GLY A 1 216 ? 6.327 -15.555 22.889 1.00 90.38 216 GLY A CA 1
ATOM 1420 C C . GLY A 1 216 ? 7.701 -16.193 23.106 1.00 90.38 216 GLY A C 1
ATOM 1421 O O . GLY A 1 216 ? 8.308 -15.910 24.140 1.00 90.38 216 GLY A O 1
ATOM 1422 N N . GLN A 1 217 ? 8.140 -17.079 22.202 1.00 92.94 217 GLN A N 1
ATOM 1423 C CA . GLN A 1 217 ? 9.417 -17.804 22.281 1.00 92.94 217 GLN A CA 1
ATOM 1424 C C . GLN A 1 217 ? 10.513 -17.234 21.372 1.00 92.94 217 GLN A C 1
ATOM 1426 O O . GLN A 1 217 ? 11.625 -17.742 21.389 1.00 92.94 217 GLN A O 1
ATOM 1431 N N . GLY A 1 218 ? 10.219 -16.222 20.557 1.00 91.38 218 GLY A N 1
ATOM 1432 C CA . GLY A 1 218 ? 11.222 -15.531 19.749 1.00 91.38 218 GLY A CA 1
ATOM 1433 C C . GLY A 1 218 ? 12.070 -14.572 20.583 1.00 91.38 218 GLY A C 1
ATOM 1434 O O . GLY A 1 218 ? 11.672 -14.163 21.675 1.00 91.38 218 GLY A O 1
ATOM 1435 N N . ASP A 1 219 ? 13.217 -14.163 20.041 1.00 90.62 219 ASP A N 1
ATOM 1436 C CA . ASP A 1 219 ? 14.090 -13.160 20.655 1.00 90.62 219 ASP A CA 1
ATOM 1437 C C . ASP A 1 219 ? 13.666 -11.729 20.264 1.00 90.62 219 ASP A C 1
ATOM 1439 O O . ASP A 1 219 ? 13.791 -11.349 19.090 1.00 90.62 219 ASP A O 1
ATOM 1443 N N . PRO A 1 220 ? 13.209 -10.891 21.220 1.00 89.69 220 PRO A N 1
ATOM 1444 C CA . PRO A 1 220 ? 12.866 -9.494 20.961 1.00 89.69 220 PRO A CA 1
ATOM 1445 C C . PRO A 1 220 ? 14.071 -8.610 20.611 1.00 89.69 220 PRO A C 1
ATOM 1447 O O . PRO A 1 220 ? 13.894 -7.571 19.968 1.00 89.69 220 PRO A O 1
ATOM 1450 N N . SER A 1 221 ? 15.290 -8.987 21.017 1.00 87.50 221 SER A N 1
ATOM 1451 C CA . SER A 1 221 ? 16.511 -8.213 20.745 1.00 87.50 221 SER A CA 1
ATOM 1452 C C . SER A 1 221 ? 16.826 -8.148 19.250 1.00 87.50 221 SER A C 1
ATOM 1454 O O . SER A 1 221 ? 17.331 -7.142 18.750 1.00 87.50 221 SER A O 1
ATOM 1456 N N . LEU A 1 222 ? 16.419 -9.178 18.508 1.00 82.25 222 LEU A N 1
ATOM 1457 C CA . LEU A 1 222 ? 16.565 -9.229 17.062 1.00 82.25 222 LEU A CA 1
ATOM 1458 C C . LEU A 1 222 ? 15.570 -8.315 16.334 1.00 82.25 222 LEU A C 1
ATOM 1460 O O . LEU A 1 222 ? 15.729 -8.091 15.142 1.00 82.25 222 LEU A O 1
ATOM 1464 N N . ILE A 1 223 ? 14.556 -7.770 17.016 1.00 84.00 223 ILE A N 1
ATOM 1465 C CA . ILE A 1 223 ? 13.654 -6.748 16.459 1.00 84.00 223 ILE A CA 1
ATOM 1466 C C . ILE A 1 223 ? 14.181 -5.339 16.749 1.00 84.00 223 ILE A C 1
ATOM 1468 O O . ILE A 1 223 ? 14.113 -4.466 15.888 1.00 84.00 223 ILE A O 1
ATOM 1472 N N . THR A 1 224 ? 14.694 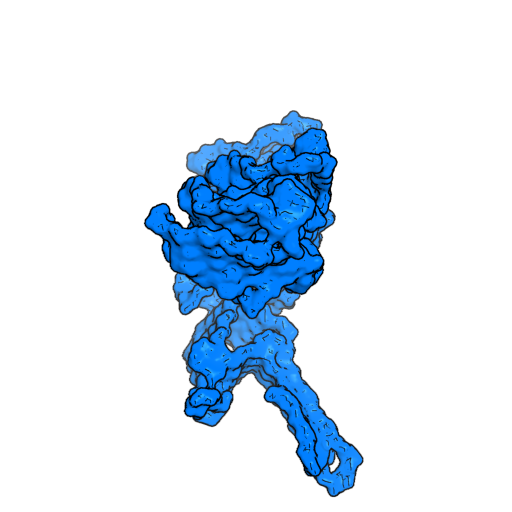-5.097 17.961 1.00 79.94 224 THR A N 1
ATOM 1473 C CA . THR A 1 224 ? 15.159 -3.764 18.394 1.00 79.94 224 THR A CA 1
ATOM 1474 C C . THR A 1 224 ? 16.578 -3.437 17.937 1.00 79.94 224 THR A C 1
ATOM 1476 O O . THR A 1 224 ? 16.895 -2.272 17.700 1.00 79.94 224 THR A O 1
ATOM 1479 N N . THR A 1 225 ? 17.425 -4.452 17.784 1.00 76.94 225 THR A N 1
ATOM 1480 C CA . THR A 1 225 ? 18.796 -4.353 17.270 1.00 76.94 225 THR A CA 1
ATOM 1481 C C . THR A 1 225 ? 19.018 -5.416 16.201 1.00 76.94 225 THR A C 1
ATOM 1483 O O . THR A 1 225 ? 19.772 -6.368 16.410 1.00 76.94 225 THR A O 1
ATOM 1486 N N . PRO A 1 226 ? 18.322 -5.306 15.061 1.00 67.31 226 PRO A N 1
ATOM 1487 C CA . PRO A 1 226 ? 18.336 -6.374 14.090 1.00 67.31 226 PRO A CA 1
ATOM 1488 C C . PRO A 1 226 ? 19.700 -6.441 13.383 1.00 67.31 226 PRO A C 1
ATOM 1490 O O . PRO A 1 226 ? 20.291 -5.400 13.076 1.00 67.31 226 PRO A O 1
ATOM 1493 N N . PRO A 1 227 ? 20.216 -7.645 13.077 1.00 59.97 227 PRO A N 1
ATOM 1494 C CA . PRO A 1 227 ? 21.466 -7.795 12.327 1.00 59.97 227 PRO A CA 1
ATOM 1495 C C . PRO A 1 227 ? 21.362 -7.277 10.876 1.00 59.97 227 PRO A C 1
ATOM 1497 O O . PRO A 1 227 ? 22.382 -7.092 10.216 1.00 59.97 227 PRO A O 1
ATOM 1500 N N . PHE A 1 228 ? 20.141 -7.014 10.393 1.00 64.56 228 PHE A N 1
ATOM 1501 C CA . PHE A 1 228 ? 19.799 -6.449 9.081 1.00 64.56 228 PHE A CA 1
ATOM 1502 C C . PHE A 1 228 ? 18.591 -5.505 9.220 1.00 64.56 228 PHE A C 1
ATOM 1504 O O . PHE A 1 228 ? 17.985 -5.442 10.278 1.00 64.56 228 PHE A O 1
ATOM 1511 N N . SER A 1 229 ? 18.182 -4.773 8.181 1.00 61.09 229 SER A N 1
ATOM 1512 C CA . SER A 1 229 ? 16.964 -3.947 8.249 1.00 61.09 229 SER A CA 1
ATOM 1513 C C . SER A 1 229 ? 15.703 -4.823 8.316 1.00 61.09 229 SER A C 1
ATOM 1515 O O . SER A 1 229 ? 15.135 -5.179 7.283 1.00 61.09 229 SER A O 1
ATOM 1517 N N . THR A 1 230 ? 15.263 -5.203 9.514 1.00 62.78 230 THR A N 1
ATOM 1518 C CA . THR A 1 230 ? 14.031 -5.979 9.708 1.00 62.78 230 THR A CA 1
ATOM 1519 C C . THR A 1 230 ? 12.897 -5.047 10.132 1.00 62.78 230 THR A C 1
ATOM 1521 O O . THR A 1 230 ? 13.118 -4.211 11.013 1.00 62.78 230 THR A O 1
ATOM 1524 N N . PRO A 1 231 ? 11.684 -5.165 9.566 1.00 70.44 231 PRO A N 1
ATOM 1525 C CA . PRO A 1 231 ? 10.553 -4.356 10.007 1.00 70.44 231 PRO A CA 1
ATOM 1526 C C . PRO A 1 231 ? 10.225 -4.610 11.487 1.00 70.44 231 PRO A C 1
ATOM 1528 O O . PRO A 1 231 ? 10.293 -5.747 11.953 1.00 70.44 231 PRO A O 1
ATOM 1531 N N . ALA A 1 232 ? 9.808 -3.569 12.219 1.00 82.00 232 ALA A N 1
ATOM 1532 C CA . ALA A 1 232 ? 9.350 -3.654 13.619 1.00 82.00 232 ALA A CA 1
ATOM 1533 C C . ALA A 1 232 ? 7.988 -4.373 13.784 1.00 82.00 232 ALA A C 1
ATOM 1535 O O . ALA A 1 232 ? 7.334 -4.320 14.828 1.00 82.00 232 ALA A O 1
ATOM 1536 N N . THR A 1 233 ? 7.549 -5.029 12.726 1.00 84.62 233 THR A N 1
ATOM 1537 C CA . THR A 1 233 ? 6.195 -5.483 12.455 1.00 84.62 233 THR A CA 1
ATOM 1538 C C . THR A 1 233 ? 6.232 -6.866 11.814 1.00 84.62 233 THR A C 1
ATOM 1540 O O . THR A 1 233 ? 7.285 -7.327 11.369 1.00 84.62 233 THR A O 1
ATOM 1543 N N . ASP A 1 234 ? 5.114 -7.579 11.825 1.00 89.38 234 ASP A N 1
ATOM 1544 C CA . ASP A 1 234 ? 4.967 -8.900 11.219 1.00 89.38 234 ASP A CA 1
ATOM 1545 C C . ASP A 1 234 ? 4.592 -8.809 9.727 1.00 89.38 234 ASP A C 1
ATOM 1547 O O . ASP A 1 234 ? 4.536 -7.715 9.161 1.00 89.38 234 ASP A O 1
ATOM 1551 N N . GLN A 1 235 ? 4.362 -9.951 9.067 1.00 88.50 235 GLN A N 1
ATOM 1552 C CA . GLN A 1 235 ? 3.976 -10.011 7.644 1.00 88.50 235 GLN A CA 1
ATOM 1553 C C . GLN A 1 235 ? 2.730 -9.181 7.311 1.00 88.50 235 GLN A C 1
ATOM 1555 O O . GLN A 1 235 ? 2.549 -8.748 6.175 1.00 88.50 235 GLN A O 1
ATOM 1560 N N . ARG A 1 236 ? 1.844 -8.997 8.288 1.00 83.38 236 ARG A N 1
ATOM 1561 C CA . ARG A 1 236 ? 0.541 -8.369 8.091 1.00 83.38 236 ARG A CA 1
ATOM 1562 C C . ARG A 1 236 ? 0.579 -6.877 8.392 1.00 83.38 236 ARG A C 1
ATOM 1564 O O . ARG A 1 236 ? -0.232 -6.120 7.869 1.00 83.38 236 ARG A O 1
ATOM 1571 N N . GLY A 1 237 ? 1.539 -6.476 9.216 1.00 79.75 237 GLY A N 1
ATOM 1572 C CA . GLY A 1 237 ? 1.766 -5.102 9.615 1.00 79.75 237 GLY A CA 1
ATOM 1573 C C . GLY A 1 237 ? 1.606 -4.810 11.087 1.00 79.75 237 GLY A C 1
ATOM 1574 O O . GLY A 1 237 ? 1.853 -3.685 11.521 1.00 79.75 237 GLY A O 1
ATOM 1575 N N . PHE A 1 238 ? 1.283 -5.829 11.875 1.00 81.31 238 PHE A N 1
ATOM 1576 C CA . PHE A 1 238 ? 1.144 -5.662 13.306 1.00 81.31 238 PHE A CA 1
ATOM 1577 C C . PHE A 1 238 ? 2.502 -5.573 14.002 1.00 81.31 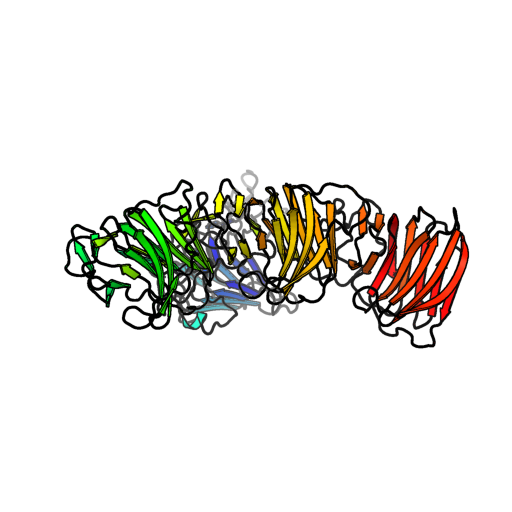238 PHE A C 1
ATOM 1579 O O . PHE A 1 238 ? 3.443 -6.234 13.559 1.00 81.31 238 PHE A O 1
ATOM 1586 N N . PRO A 1 239 ? 2.637 -4.807 15.100 1.00 83.94 239 PRO A N 1
ATOM 1587 C CA . PRO A 1 239 ? 3.880 -4.747 15.858 1.00 83.94 239 PRO A CA 1
ATOM 1588 C C . PRO A 1 239 ? 4.334 -6.136 16.317 1.00 83.94 239 PRO A C 1
ATOM 1590 O O . PRO A 1 239 ? 3.528 -6.951 16.777 1.00 83.94 239 PRO A O 1
ATOM 1593 N N . ARG A 1 240 ? 5.641 -6.392 16.190 1.00 87.50 240 ARG A N 1
ATOM 1594 C CA . ARG A 1 240 ? 6.277 -7.666 16.567 1.00 87.50 240 ARG A CA 1
ATOM 1595 C C . ARG A 1 240 ? 6.401 -7.840 18.070 1.00 87.50 240 ARG A C 1
ATOM 1597 O O . ARG A 1 240 ? 6.172 -8.925 18.577 1.00 87.50 240 ARG A O 1
ATOM 1604 N N . ILE A 1 241 ? 6.805 -6.790 18.778 1.00 88.56 241 ILE A N 1
ATOM 1605 C CA . ILE A 1 241 ? 7.009 -6.876 20.223 1.00 88.56 241 ILE A CA 1
ATOM 1606 C C . ILE A 1 241 ? 5.681 -6.601 20.908 1.00 88.56 241 ILE A C 1
ATOM 1608 O O . ILE A 1 241 ? 5.220 -5.463 20.927 1.00 88.56 241 ILE A O 1
ATOM 1612 N N . GLN A 1 242 ? 5.112 -7.638 21.512 1.00 84.38 242 GLN A N 1
ATOM 1613 C CA . GLN A 1 242 ? 3.877 -7.561 22.281 1.00 84.38 242 GLN A CA 1
ATOM 1614 C C . GLN A 1 242 ? 4.170 -7.936 23.730 1.00 84.38 242 GLN A C 1
ATOM 1616 O O . GLN A 1 242 ? 4.682 -9.017 24.020 1.00 84.38 242 GLN A O 1
ATOM 1621 N N . HIS A 1 243 ? 3.922 -7.003 24.655 1.00 77.38 243 HIS A N 1
ATOM 1622 C CA . HIS A 1 243 ? 4.249 -7.154 26.082 1.00 77.38 243 HIS A CA 1
ATOM 1623 C C . HIS A 1 243 ? 5.694 -7.626 26.358 1.00 77.38 243 HIS A C 1
ATOM 1625 O O . HIS A 1 243 ? 5.948 -8.399 27.282 1.00 77.38 243 HIS A O 1
ATOM 1631 N N . GLY A 1 244 ? 6.652 -7.173 25.542 1.00 83.81 244 GLY A N 1
ATOM 1632 C CA . GLY A 1 244 ? 8.066 -7.544 25.665 1.00 83.81 244 GLY A CA 1
ATOM 1633 C C . GLY A 1 244 ? 8.417 -8.942 25.146 1.00 83.81 244 GLY A C 1
ATOM 1634 O O . GLY A 1 244 ? 9.539 -9.389 25.363 1.00 83.81 244 GLY A O 1
ATOM 1635 N N . LYS A 1 245 ? 7.490 -9.626 24.468 1.00 88.81 245 LYS A N 1
ATOM 1636 C CA . LYS A 1 245 ? 7.702 -10.932 23.836 1.00 88.81 245 LYS A CA 1
ATOM 1637 C C . LYS A 1 245 ? 7.491 -10.860 22.326 1.00 88.81 245 LYS A C 1
ATOM 1639 O O . LYS A 1 245 ? 6.857 -9.930 21.833 1.00 88.81 245 LYS A O 1
ATOM 1644 N N . VAL A 1 246 ? 8.037 -11.846 21.619 1.00 91.69 246 VAL A N 1
ATOM 1645 C CA . VAL A 1 246 ? 7.897 -12.030 20.169 1.00 91.69 246 VAL A CA 1
ATOM 1646 C C . VAL A 1 246 ? 7.598 -13.501 19.894 1.00 91.69 246 VAL A C 1
ATOM 1648 O O . VAL A 1 246 ? 8.129 -14.377 20.573 1.00 91.69 246 VAL A O 1
ATOM 1651 N N . ASP A 1 247 ? 6.757 -13.776 18.910 1.00 93.50 247 ASP A N 1
ATOM 1652 C CA . ASP A 1 247 ? 6.464 -15.112 18.411 1.00 93.50 247 ASP A CA 1
ATOM 1653 C C . ASP A 1 247 ? 7.463 -15.493 17.314 1.00 93.50 247 ASP A C 1
ATOM 1655 O O . ASP A 1 247 ? 7.873 -14.665 16.492 1.00 93.50 247 ASP A O 1
ATOM 1659 N N . ILE A 1 248 ? 7.835 -16.770 17.277 1.00 94.31 248 ILE A N 1
ATOM 1660 C CA . ILE A 1 248 ? 8.613 -17.341 16.173 1.00 94.31 248 ILE A CA 1
ATOM 1661 C C . ILE A 1 248 ? 7.694 -17.430 14.940 1.00 94.31 248 ILE A C 1
ATOM 1663 O O . ILE A 1 248 ? 6.553 -17.870 15.051 1.00 94.31 248 ILE A O 1
ATOM 1667 N N . GLY A 1 249 ? 8.181 -17.041 13.758 1.00 94.75 249 GLY A N 1
ATOM 1668 C CA . GLY A 1 249 ? 7.481 -17.169 12.475 1.00 94.75 249 GLY A CA 1
ATOM 1669 C C . GLY A 1 249 ? 7.155 -15.842 11.783 1.00 94.75 249 GLY A C 1
ATOM 1670 O O . GLY A 1 249 ? 7.601 -14.769 12.184 1.00 94.75 249 GLY A O 1
ATOM 1671 N N . ALA A 1 250 ? 6.366 -15.901 10.708 1.00 94.12 250 ALA A N 1
ATOM 1672 C CA . ALA A 1 250 ? 5.954 -14.745 9.900 1.00 94.12 250 ALA A CA 1
ATOM 1673 C C . ALA A 1 250 ? 4.945 -13.807 10.577 1.00 94.12 250 ALA A C 1
ATOM 1675 O O . ALA A 1 250 ? 4.790 -12.659 10.156 1.00 94.12 250 ALA A O 1
ATOM 1676 N N . VAL A 1 251 ? 4.268 -14.289 11.616 1.00 92.62 251 VAL A N 1
ATOM 1677 C CA . VAL A 1 251 ? 3.101 -13.642 12.211 1.00 92.62 251 VAL A CA 1
ATOM 1678 C C . VAL A 1 251 ? 3.282 -13.499 13.719 1.00 92.62 251 VAL A C 1
ATOM 1680 O O . VAL A 1 251 ? 3.727 -14.437 14.370 1.00 92.62 251 VAL A O 1
ATOM 1683 N N . GLN A 1 252 ? 2.902 -12.339 14.262 1.00 91.00 252 GLN A N 1
ATOM 1684 C CA . GLN A 1 252 ? 2.849 -12.078 15.700 1.00 91.00 252 GLN A CA 1
ATOM 1685 C C . GLN A 1 252 ? 1.401 -12.145 16.195 1.00 91.00 252 GLN A C 1
ATOM 1687 O O . GLN A 1 252 ? 0.543 -11.401 15.717 1.00 91.00 252 GLN A O 1
ATOM 1692 N N . THR A 1 253 ? 1.104 -12.962 17.199 1.00 87.94 253 THR A N 1
ATOM 1693 C CA . THR A 1 253 ? -0.191 -12.912 17.887 1.00 87.94 253 THR A CA 1
ATOM 1694 C C . THR A 1 253 ? -0.373 -11.572 18.588 1.00 87.94 253 THR A C 1
ATOM 1696 O O . THR A 1 253 ? 0.525 -11.066 19.265 1.00 87.94 253 THR A O 1
ATOM 1699 N N . GLN A 1 254 ? -1.540 -10.971 18.366 1.00 83.56 254 GLN A N 1
ATOM 1700 C CA . GLN A 1 254 ? -1.868 -9.644 18.869 1.00 83.56 254 GLN A CA 1
ATOM 1701 C C . GLN A 1 254 ? -2.694 -9.754 20.143 1.00 83.56 254 GLN A C 1
ATOM 1703 O O . GLN A 1 254 ? -3.497 -10.689 20.267 1.00 83.56 254 GLN A O 1
ATOM 1708 N N . PRO A 1 255 ? -2.532 -8.814 21.086 1.00 75.94 255 PRO A N 1
ATOM 1709 C CA . PRO A 1 255 ? -3.364 -8.788 22.270 1.00 75.94 255 PRO A CA 1
ATOM 1710 C C . PRO A 1 255 ? -4.831 -8.605 21.864 1.00 75.94 255 PRO A C 1
ATOM 1712 O O . PRO A 1 255 ? -5.203 -7.695 21.121 1.00 75.94 255 PRO A O 1
ATOM 1715 N N . THR A 1 256 ? -5.674 -9.492 22.375 1.00 81.69 256 THR A N 1
ATOM 1716 C CA . THR A 1 256 ? -7.134 -9.387 22.335 1.00 81.69 256 THR A CA 1
ATOM 1717 C C . THR A 1 256 ? -7.624 -9.458 23.769 1.00 81.69 256 THR A C 1
ATOM 1719 O O . THR A 1 256 ? -7.070 -10.197 24.588 1.00 81.69 256 THR A O 1
ATOM 1722 N N . ALA A 1 257 ? -8.641 -8.673 24.101 1.00 87.88 257 ALA A N 1
ATOM 1723 C CA . ALA A 1 257 ? -9.250 -8.739 25.414 1.00 87.88 257 ALA A CA 1
ATOM 1724 C C . ALA A 1 257 ? -10.761 -8.636 25.311 1.00 87.88 257 ALA A C 1
ATOM 1726 O O . ALA A 1 257 ? -11.287 -7.683 24.745 1.00 87.88 257 ALA A O 1
ATOM 1727 N N . SER A 1 258 ? -11.450 -9.603 25.907 1.00 91.31 258 SER A N 1
ATOM 1728 C CA . SER A 1 258 ? -12.905 -9.678 25.901 1.00 91.31 258 SER A CA 1
ATOM 1729 C C . SER A 1 258 ? -13.445 -9.959 27.295 1.00 91.31 258 SER A C 1
ATOM 1731 O O . SER A 1 258 ? -12.866 -10.760 28.032 1.00 91.31 258 SER A O 1
ATOM 1733 N N . ASP A 1 259 ? -14.585 -9.366 27.627 1.00 93.31 259 ASP A N 1
ATOM 1734 C CA . ASP A 1 259 ? -15.317 -9.632 28.858 1.00 93.31 259 ASP A CA 1
ATOM 1735 C C . ASP A 1 259 ? -16.827 -9.635 28.586 1.00 93.31 259 ASP A C 1
ATOM 1737 O O . ASP A 1 259 ? -17.419 -8.623 28.209 1.00 93.31 259 ASP A O 1
ATOM 1741 N N . ALA A 1 260 ? -17.456 -10.793 28.779 1.00 93.31 260 ALA A N 1
ATOM 1742 C CA . ALA A 1 260 ? -18.906 -10.955 28.674 1.00 93.31 260 ALA A CA 1
ATOM 1743 C C . ALA A 1 260 ? -19.638 -10.583 29.978 1.00 93.31 260 ALA A C 1
ATOM 1745 O O . ALA A 1 260 ? -20.837 -10.810 30.091 1.00 93.31 260 ALA A O 1
ATOM 1746 N N . PHE A 1 261 ? -18.912 -10.105 30.997 1.00 94.25 261 PHE A N 1
ATOM 1747 C CA . PHE A 1 261 ? -19.421 -9.764 32.327 1.00 94.25 261 PHE A CA 1
ATOM 1748 C C . PHE A 1 261 ? -20.302 -10.867 32.928 1.00 94.25 261 PHE A C 1
ATOM 1750 O O . PHE A 1 261 ? -21.355 -10.613 33.505 1.00 94.25 261 PHE A O 1
ATOM 1757 N N . SER A 1 262 ? -19.891 -12.128 32.781 1.00 89.88 262 SER A N 1
ATOM 1758 C CA . SER A 1 262 ? -20.699 -13.269 33.209 1.00 89.88 262 SER A CA 1
ATOM 1759 C C . SER A 1 262 ? -20.865 -13.327 34.734 1.00 89.88 262 SER A C 1
ATOM 1761 O O . SER A 1 262 ? -19.897 -13.168 35.479 1.00 89.88 262 SER A O 1
ATOM 1763 N N . GLY A 1 263 ? -22.071 -13.657 35.204 1.00 91.56 263 GLY A N 1
ATOM 1764 C CA . GLY A 1 263 ? -22.354 -13.905 36.620 1.00 91.56 263 GLY A CA 1
ATOM 1765 C C . GLY A 1 263 ? -22.880 -12.682 37.376 1.00 91.56 263 GLY A C 1
ATOM 1766 O O . GLY A 1 263 ? -23.629 -11.883 36.820 1.00 91.56 263 GLY A O 1
ATOM 1767 N N . ASN A 1 264 ? -22.537 -12.596 38.667 1.00 94.44 264 ASN A N 1
ATOM 1768 C CA . ASN A 1 264 ? -22.907 -11.513 39.582 1.00 94.44 264 ASN A CA 1
ATOM 1769 C C . ASN A 1 264 ? -21.708 -11.153 40.467 1.00 94.44 264 ASN A C 1
ATOM 1771 O O . ASN A 1 264 ? -21.118 -12.036 41.091 1.00 94.44 264 ASN A O 1
ATOM 1775 N N . SER A 1 265 ? -21.375 -9.871 40.570 1.00 94.25 265 SER A N 1
ATOM 1776 C CA . SER A 1 265 ? -20.254 -9.378 41.373 1.00 94.25 265 SER A CA 1
ATOM 1777 C C . SER A 1 265 ? -20.462 -7.904 41.736 1.00 94.25 265 SER A C 1
ATOM 1779 O O . SER A 1 265 ? -20.996 -7.149 40.927 1.00 94.25 265 SER A O 1
ATOM 1781 N N . PRO A 1 266 ? -20.031 -7.434 42.921 1.00 93.94 266 PRO A N 1
ATOM 1782 C CA . PRO A 1 266 ? -20.085 -6.009 43.256 1.00 93.94 266 PRO A CA 1
ATOM 1783 C C . PRO A 1 266 ? -19.144 -5.138 42.399 1.00 93.94 266 PRO A C 1
ATOM 1785 O O . PRO A 1 266 ? -19.265 -3.917 42.429 1.00 93.94 266 PRO A O 1
ATOM 1788 N N . THR A 1 267 ? -18.216 -5.745 41.650 1.00 93.69 267 THR A N 1
ATOM 1789 C CA . THR A 1 267 ? -17.265 -5.076 40.743 1.00 93.69 267 THR A CA 1
ATOM 1790 C C . THR A 1 267 ? -17.111 -5.854 39.429 1.00 93.69 267 THR A C 1
ATOM 1792 O O . THR A 1 267 ? -17.547 -7.002 39.345 1.00 93.69 267 THR A O 1
ATOM 1795 N N . LEU A 1 268 ? -16.426 -5.286 38.430 1.00 93.00 268 LEU A N 1
ATOM 1796 C CA . LEU A 1 268 ? -16.091 -5.970 37.166 1.00 93.00 268 LEU A CA 1
ATOM 1797 C C . LEU A 1 268 ? -15.029 -7.084 37.292 1.00 93.00 268 LEU A C 1
ATOM 1799 O O . LEU A 1 268 ? -14.745 -7.775 36.322 1.00 93.00 268 LEU A O 1
ATOM 1803 N N . GLY A 1 269 ? -14.442 -7.287 38.475 1.00 90.00 269 GLY A N 1
ATOM 1804 C CA . GLY A 1 269 ? -13.405 -8.300 38.700 1.00 90.00 269 GLY A CA 1
ATOM 1805 C C . GLY A 1 269 ? -11.971 -7.810 38.451 1.00 90.00 269 GLY A C 1
ATOM 1806 O O . GLY A 1 269 ? -11.729 -6.638 38.181 1.00 90.00 269 GLY A O 1
ATOM 1807 N N . GLY A 1 270 ? -10.997 -8.717 38.600 1.00 88.88 270 GLY A N 1
ATOM 1808 C CA . GLY A 1 270 ? -9.562 -8.383 38.669 1.00 88.88 270 GLY A CA 1
ATOM 1809 C C . GLY A 1 270 ? -8.906 -7.936 37.357 1.00 88.88 270 GLY A C 1
ATOM 1810 O O . GLY A 1 270 ? -7.801 -7.399 37.384 1.00 88.88 270 GLY A O 1
ATOM 1811 N N . ASN A 1 271 ? -9.580 -8.121 36.220 1.00 90.88 271 ASN A N 1
ATOM 1812 C CA . ASN A 1 271 ? -9.095 -7.655 34.916 1.00 90.88 271 ASN A CA 1
ATOM 1813 C C . ASN A 1 271 ? -9.314 -6.149 34.713 1.00 90.88 271 ASN A C 1
ATOM 1815 O O . ASN A 1 271 ? -8.733 -5.564 33.802 1.00 90.88 271 ASN A O 1
ATOM 1819 N N . TRP A 1 272 ? -10.116 -5.517 35.570 1.00 96.06 272 TRP A N 1
ATOM 1820 C CA . TRP A 1 272 ? -10.490 -4.114 35.469 1.00 96.06 272 TRP A CA 1
ATOM 1821 C C . TRP A 1 272 ? -9.965 -3.320 36.660 1.00 96.06 272 TRP A C 1
ATOM 1823 O O . TRP A 1 272 ? -10.012 -3.777 37.803 1.00 96.06 272 TRP A O 1
ATOM 1833 N N . THR A 1 273 ? -9.508 -2.098 36.398 1.00 95.94 273 THR A N 1
ATOM 1834 C CA . THR A 1 273 ? -9.172 -1.121 37.435 1.00 95.94 273 THR A CA 1
ATOM 1835 C C . THR A 1 273 ? -10.235 -0.022 37.487 1.00 95.94 273 THR A C 1
ATOM 1837 O O . THR A 1 273 ? -10.424 0.693 36.494 1.00 95.94 273 THR A O 1
ATOM 1840 N N . PRO A 1 274 ? -10.895 0.173 38.646 1.00 95.31 274 PRO A N 1
ATOM 1841 C CA . PRO A 1 274 ? -11.728 1.340 38.894 1.00 95.31 274 PRO A CA 1
ATOM 1842 C C . PRO A 1 274 ? -10.871 2.600 38.972 1.00 95.31 274 PRO A C 1
ATOM 1844 O O . PRO A 1 274 ? -10.154 2.820 39.945 1.00 95.31 274 PRO A O 1
ATOM 1847 N N . GLN A 1 275 ? -10.975 3.451 37.956 1.00 96.06 275 GLN A N 1
ATOM 1848 C CA . GLN A 1 275 ? -10.367 4.782 37.977 1.00 96.06 275 GLN A CA 1
ATOM 1849 C C . GLN A 1 275 ? -11.269 5.783 38.703 1.00 96.06 275 GLN A C 1
ATOM 1851 O O . GLN A 1 275 ? -10.790 6.716 39.344 1.00 96.06 275 GLN A O 1
ATOM 1856 N N . SER A 1 276 ? -12.589 5.589 38.618 1.00 95.12 276 SER A N 1
ATOM 1857 C CA . SER A 1 276 ? -13.593 6.337 39.376 1.00 95.12 276 SER A CA 1
ATOM 1858 C C . SER A 1 276 ? -14.906 5.553 39.449 1.00 95.12 276 SER A C 1
ATOM 1860 O O . SER A 1 276 ? -15.237 4.798 38.531 1.00 95.12 276 SER A O 1
ATOM 1862 N N . GLY A 1 277 ? -15.677 5.750 40.518 1.00 94.25 277 GLY A N 1
ATOM 1863 C CA . GLY A 1 277 ? -16.985 5.116 40.700 1.00 94.25 277 GLY A CA 1
ATOM 1864 C C . GLY A 1 277 ? -16.949 3.589 40.809 1.00 94.25 277 GLY A C 1
ATOM 1865 O O . GLY A 1 277 ? -15.916 2.975 41.081 1.00 94.25 277 GLY A O 1
ATOM 1866 N N . THR A 1 278 ? -18.109 2.960 40.630 1.00 93.56 278 THR A N 1
ATOM 1867 C CA . THR A 1 278 ? -18.271 1.505 40.741 1.00 93.56 278 THR A CA 1
ATOM 1868 C C . THR A 1 278 ? -19.230 1.001 39.674 1.00 93.56 278 THR A C 1
ATOM 1870 O O . THR A 1 278 ? -20.358 1.481 39.549 1.00 93.56 278 THR A O 1
ATOM 1873 N N . VAL A 1 279 ? -18.777 -0.011 38.938 1.00 96.56 279 VAL A N 1
ATOM 1874 C CA . VAL A 1 279 ? -19.598 -0.784 38.006 1.00 96.56 279 VAL A CA 1
ATOM 1875 C C . VAL A 1 279 ? -19.681 -2.203 38.551 1.00 96.56 279 VAL A C 1
ATOM 1877 O O . VAL A 1 279 ? -18.651 -2.843 38.767 1.00 96.56 279 VAL A O 1
ATOM 1880 N N . ALA A 1 280 ? -20.898 -2.657 38.831 1.00 96.44 280 ALA A N 1
ATOM 1881 C CA . ALA A 1 280 ? -21.170 -3.994 39.345 1.00 96.44 280 ALA A CA 1
ATOM 1882 C C . ALA A 1 280 ? -21.569 -4.919 38.195 1.00 96.44 280 ALA A C 1
ATOM 1884 O O . ALA A 1 280 ? -22.127 -4.462 37.208 1.00 96.44 280 ALA A O 1
ATOM 1885 N N . VAL A 1 281 ? -21.351 -6.219 38.336 1.00 96.75 281 VAL A N 1
ATOM 1886 C CA . VAL A 1 281 ? -21.918 -7.213 37.426 1.00 96.75 281 VAL A CA 1
ATOM 1887 C C . VAL A 1 281 ? -23.237 -7.715 38.011 1.00 96.75 281 VAL A C 1
ATOM 1889 O O . VAL A 1 281 ? -23.257 -8.266 39.114 1.00 96.75 281 VAL A O 1
ATOM 1892 N N . GLN A 1 282 ? -24.344 -7.516 37.298 1.00 96.12 282 GLN A N 1
ATOM 1893 C CA . GLN A 1 282 ? -25.683 -7.941 37.703 1.00 96.12 282 GLN A CA 1
ATOM 1894 C C . GLN A 1 282 ? -26.392 -8.629 36.537 1.00 96.12 282 GLN A C 1
ATOM 1896 O O . GLN A 1 282 ? -26.604 -8.038 35.486 1.00 96.12 282 GLN A O 1
ATOM 1901 N N . SER A 1 283 ? -26.798 -9.879 36.743 1.00 92.75 283 SER A N 1
ATOM 1902 C CA . SER A 1 283 ? -27.472 -10.727 35.754 1.00 92.75 283 SER A CA 1
ATOM 1903 C C . SER A 1 283 ? -26.723 -10.818 34.420 1.00 92.75 283 SER A C 1
ATOM 1905 O O . SER A 1 283 ? -27.346 -10.816 33.363 1.00 92.75 283 SER A O 1
ATOM 1907 N N . GLY A 1 284 ? -25.389 -10.894 34.466 1.00 91.19 284 GLY A N 1
ATOM 1908 C CA . GLY A 1 284 ? -24.562 -10.941 33.259 1.00 91.19 284 GLY A CA 1
ATOM 1909 C C . GLY A 1 284 ? -24.347 -9.590 32.564 1.00 91.19 284 GLY A C 1
ATOM 1910 O O . GLY A 1 284 ? -23.950 -9.575 31.408 1.00 91.19 284 GLY A O 1
ATOM 1911 N N . LEU A 1 285 ? -24.652 -8.467 33.226 1.00 95.38 285 LEU A N 1
ATOM 1912 C CA . LEU A 1 285 ? -24.449 -7.115 32.699 1.00 95.38 285 LEU A CA 1
ATOM 1913 C C . LEU A 1 285 ? -23.542 -6.312 33.624 1.00 95.38 285 LEU A C 1
ATOM 1915 O O . LEU A 1 285 ? -23.719 -6.334 34.841 1.00 95.38 285 LEU A O 1
ATOM 1919 N N . ALA A 1 286 ? -22.631 -5.530 33.059 1.00 97.25 286 ALA A N 1
ATOM 1920 C CA . ALA A 1 286 ? -21.919 -4.490 33.789 1.00 97.25 286 ALA A CA 1
ATOM 1921 C C . ALA A 1 286 ? -22.847 -3.280 33.986 1.00 97.25 286 ALA A C 1
ATOM 1923 O O . ALA A 1 286 ? -23.131 -2.554 33.040 1.00 97.25 286 ALA A O 1
ATOM 1924 N N . VAL A 1 287 ? -23.334 -3.070 35.209 1.00 97.00 287 VAL A N 1
ATOM 1925 C CA . VAL A 1 287 ? -24.291 -2.027 35.602 1.00 97.00 287 VAL A CA 1
ATOM 1926 C C . VAL A 1 287 ? -23.586 -0.902 36.351 1.00 97.00 287 VAL A C 1
ATOM 1928 O O . VAL A 1 287 ? -22.966 -1.106 37.401 1.00 97.00 287 VAL A O 1
ATOM 1931 N N . SER A 1 288 ? -23.720 0.313 35.831 1.00 96.69 288 SER A N 1
ATOM 1932 C CA . SER A 1 288 ? -23.121 1.512 36.410 1.00 96.69 288 SER A CA 1
ATOM 1933 C C . SER A 1 288 ? -23.944 2.057 37.572 1.00 96.69 288 SER A C 1
ATOM 1935 O O . SER A 1 288 ? -25.119 2.394 37.416 1.00 96.69 288 SER A O 1
ATOM 1937 N N . MET A 1 289 ? -23.319 2.161 38.750 1.00 92.25 289 MET A N 1
ATOM 1938 C CA . MET A 1 289 ? -24.019 2.452 40.010 1.00 92.25 289 MET A CA 1
ATOM 1939 C C . MET A 1 289 ? -23.928 3.928 40.428 1.00 92.25 289 MET A C 1
ATOM 1941 O O . MET A 1 289 ? -24.827 4.434 41.097 1.00 92.25 289 MET A O 1
ATOM 1945 N N . GLY A 1 290 ? -22.842 4.625 40.071 1.00 88.88 290 GLY A N 1
ATOM 1946 C CA . GLY A 1 290 ? -22.594 6.020 40.461 1.00 88.88 290 GLY A CA 1
ATOM 1947 C C . GLY A 1 290 ? -22.861 7.042 39.352 1.00 88.88 290 GLY A C 1
ATOM 1948 O O . GLY A 1 290 ? -22.963 6.690 38.182 1.00 88.88 290 GLY A O 1
ATOM 1949 N N . ASN A 1 291 ? -22.893 8.333 39.698 1.00 90.81 291 ASN A N 1
ATOM 1950 C CA . ASN A 1 291 ? -23.040 9.432 38.724 1.00 90.81 291 ASN A CA 1
ATOM 1951 C C . ASN A 1 291 ? -21.859 9.553 37.744 1.00 90.81 291 ASN A C 1
ATOM 1953 O O . ASN A 1 291 ? -21.998 10.167 36.690 1.00 90.81 291 ASN A O 1
ATOM 1957 N N . LEU A 1 292 ? -20.706 8.987 38.096 1.00 95.38 292 LEU A N 1
ATOM 1958 C CA . LEU A 1 292 ? -19.519 8.893 37.260 1.00 95.38 292 LEU A CA 1
ATOM 1959 C C . LEU A 1 292 ? -18.844 7.562 37.558 1.00 95.38 292 LEU A C 1
ATOM 1961 O O . LEU A 1 292 ? -18.544 7.273 38.715 1.00 95.38 292 LEU A O 1
ATOM 1965 N N . ASN A 1 293 ? -18.588 6.784 36.517 1.00 97.25 293 ASN A N 1
ATOM 1966 C CA . ASN A 1 293 ? -17.858 5.532 36.591 1.00 97.25 293 ASN A CA 1
ATOM 1967 C C . ASN A 1 293 ? -16.865 5.499 35.434 1.00 97.25 293 ASN A C 1
ATOM 1969 O O . ASN A 1 293 ? -17.237 5.779 34.295 1.00 97.25 293 ASN A O 1
ATOM 1973 N N . VAL A 1 294 ? -15.615 5.164 35.738 1.00 97.50 294 VAL A N 1
ATOM 1974 C CA . VAL A 1 294 ? -14.527 4.997 34.773 1.00 97.50 294 VAL A CA 1
ATOM 1975 C C . VAL A 1 294 ? -13.808 3.710 35.145 1.00 97.50 294 VAL A C 1
ATOM 1977 O O . VAL A 1 294 ? -13.281 3.591 36.254 1.00 97.50 294 VAL A O 1
ATOM 1980 N N . GLN A 1 295 ? -13.826 2.741 34.239 1.00 97.56 295 GLN A N 1
ATOM 1981 C CA . GLN A 1 295 ? -13.183 1.442 34.411 1.00 97.56 295 GLN A CA 1
ATOM 1982 C C . GLN A 1 295 ? -12.250 1.221 33.230 1.00 97.56 295 GLN A C 1
ATOM 1984 O O . GLN A 1 295 ? -12.680 1.341 32.083 1.00 97.56 295 GLN A O 1
ATOM 1989 N N . THR A 1 296 ? -10.990 0.905 33.503 1.00 97.25 296 THR A N 1
ATOM 1990 C CA . THR A 1 296 ? -9.990 0.619 32.467 1.00 97.25 296 THR A CA 1
ATOM 1991 C C . THR A 1 296 ? -9.558 -0.828 32.546 1.00 97.25 296 THR A C 1
ATOM 1993 O O . THR A 1 296 ? -9.380 -1.361 33.643 1.00 97.25 296 THR A O 1
ATOM 1996 N N . LEU A 1 297 ? -9.357 -1.443 31.391 1.00 95.50 297 LEU A N 1
ATOM 1997 C CA . LEU A 1 297 ? -8.869 -2.804 31.291 1.00 95.50 297 LEU A CA 1
ATOM 1998 C C . LEU A 1 297 ? -7.366 -2.851 31.604 1.00 95.50 297 LEU A C 1
ATOM 2000 O O . LEU A 1 297 ? -6.589 -2.034 31.113 1.00 95.50 297 LEU A O 1
ATOM 2004 N N . ASN A 1 298 ? -6.948 -3.809 32.426 1.00 91.38 298 ASN A N 1
ATOM 2005 C CA . ASN A 1 298 ? -5.560 -3.937 32.855 1.00 91.38 298 ASN A CA 1
ATOM 2006 C C . ASN A 1 298 ? -4.672 -4.468 31.724 1.00 91.38 298 ASN A C 1
ATOM 2008 O O . ASN A 1 298 ? -4.991 -5.470 31.093 1.00 91.38 298 ASN A O 1
ATOM 2012 N N . GLY A 1 299 ? -3.528 -3.817 31.504 1.00 84.12 299 GLY A N 1
ATOM 2013 C CA . GLY A 1 299 ? -2.488 -4.301 30.591 1.00 84.12 299 GLY A CA 1
ATOM 2014 C C . GLY A 1 299 ? -2.773 -4.126 29.096 1.00 84.12 299 GLY A C 1
ATOM 2015 O O . GLY A 1 299 ? -1.883 -4.406 28.310 1.00 84.12 299 GLY A O 1
ATOM 2016 N N . PHE A 1 300 ? -3.946 -3.627 28.696 1.00 90.06 300 PHE A N 1
ATOM 2017 C CA . PHE A 1 300 ? -4.286 -3.393 27.289 1.00 90.06 300 PHE A CA 1
ATOM 2018 C C . PHE A 1 300 ? -4.146 -1.904 26.947 1.00 90.06 300 PHE A C 1
ATOM 2020 O O . PHE A 1 300 ? -5.060 -1.119 27.210 1.00 90.06 300 PHE A O 1
ATOM 2027 N N . SER A 1 301 ? -2.986 -1.503 26.417 1.00 90.94 301 SER A N 1
ATOM 2028 C CA . SER A 1 301 ? -2.629 -0.100 26.163 1.00 90.94 301 SER A CA 1
ATOM 2029 C C . SER A 1 301 ? -2.169 0.103 24.725 1.00 90.94 301 SER A C 1
ATOM 2031 O O . SER A 1 301 ? -1.044 -0.256 24.396 1.00 90.94 301 SER A O 1
ATOM 2033 N N . GLU A 1 302 ? -2.981 0.772 23.909 1.00 90.75 302 GLU A N 1
ATOM 2034 C CA . GLU A 1 302 ? -2.770 0.842 22.460 1.00 90.75 302 GLU A CA 1
ATOM 2035 C C . GLU A 1 302 ? -2.859 2.263 21.901 1.00 90.75 302 GLU A C 1
ATOM 2037 O O . GLU A 1 302 ? -3.562 3.123 22.444 1.00 90.75 302 GLU A O 1
ATOM 2042 N N . THR A 1 303 ? -2.130 2.519 20.809 1.00 90.12 303 THR A N 1
ATOM 2043 C CA . THR A 1 303 ? -2.312 3.731 19.994 1.00 90.12 303 THR A CA 1
ATOM 2044 C C . THR A 1 303 ? -3.480 3.567 19.040 1.00 90.12 303 THR A C 1
ATOM 2046 O O . THR A 1 303 ? -4.328 4.457 18.989 1.00 90.12 303 THR A O 1
ATOM 2049 N N . ASP A 1 304 ? -3.520 2.442 18.325 1.00 89.12 304 ASP A N 1
ATOM 2050 C CA . ASP A 1 304 ? -4.512 2.152 17.300 1.00 89.12 304 ASP A CA 1
ATOM 2051 C C . ASP A 1 304 ? -5.344 0.943 17.722 1.00 89.12 304 ASP A C 1
ATOM 2053 O O . ASP A 1 304 ? -4.816 -0.143 17.966 1.00 89.12 304 ASP A O 1
ATOM 2057 N N . VAL A 1 305 ? -6.649 1.144 17.897 1.00 92.19 305 VAL A N 1
ATOM 2058 C CA . VAL A 1 305 ? -7.490 0.174 18.601 1.00 92.19 305 VAL A CA 1
ATOM 2059 C C . VAL A 1 305 ? -8.938 0.222 18.145 1.00 92.19 305 VAL A C 1
ATOM 2061 O O . VAL A 1 305 ? -9.490 1.291 17.878 1.00 92.19 305 VAL A O 1
ATOM 2064 N N . VAL A 1 306 ? -9.556 -0.954 18.118 1.00 93.88 306 VAL A N 1
ATOM 2065 C CA . VAL A 1 306 ? -11.004 -1.125 18.058 1.00 93.88 306 VAL A CA 1
ATOM 2066 C C . VAL A 1 306 ? -11.488 -1.540 19.439 1.00 93.88 306 VAL A C 1
ATOM 2068 O O . VAL A 1 306 ? -11.060 -2.565 19.969 1.00 93.88 306 VAL A O 1
ATOM 2071 N N . VAL A 1 307 ? -12.390 -0.758 20.021 1.00 96.81 307 VAL A N 1
ATOM 2072 C CA . VAL A 1 307 ? -13.080 -1.076 21.275 1.00 96.81 307 VAL A CA 1
ATOM 2073 C C . VAL A 1 307 ? -14.560 -1.234 20.962 1.00 96.81 307 VAL A C 1
ATOM 2075 O O . VAL A 1 307 ? -15.123 -0.406 20.256 1.00 96.81 307 VAL A O 1
ATOM 2078 N N . GLN A 1 308 ? -15.218 -2.261 21.484 1.00 96.19 308 GLN A N 1
ATOM 2079 C CA . GLN A 1 308 ? -16.645 -2.487 21.269 1.00 96.19 308 GLN A CA 1
ATOM 2080 C C . GLN A 1 308 ? -17.334 -3.036 22.514 1.00 96.19 308 GLN A C 1
ATOM 2082 O O . GLN A 1 308 ? -16.707 -3.709 23.329 1.00 96.19 308 GLN A O 1
ATOM 2087 N N . ALA A 1 309 ? -18.622 -2.739 22.662 1.00 96.75 309 ALA A N 1
ATOM 2088 C CA . ALA A 1 309 ? -19.495 -3.348 23.662 1.00 96.75 309 ALA A CA 1
ATOM 2089 C C . ALA A 1 309 ? -20.963 -3.171 23.263 1.00 96.75 309 ALA A C 1
ATOM 2091 O O . ALA A 1 309 ? -21.325 -2.203 22.589 1.00 96.75 309 ALA A O 1
ATOM 2092 N N . ASP A 1 310 ? -21.827 -4.051 23.756 1.00 96.06 310 ASP A N 1
ATOM 2093 C CA . ASP A 1 310 ? -23.266 -3.814 23.752 1.00 96.06 310 ASP A CA 1
ATOM 2094 C C . ASP A 1 310 ? -23.603 -2.846 24.883 1.00 96.06 310 ASP A C 1
ATOM 2096 O O . ASP A 1 310 ? -23.303 -3.116 26.044 1.00 96.06 310 ASP A O 1
ATOM 2100 N N . ILE A 1 311 ? -24.209 -1.709 24.551 1.00 95.94 311 ILE A N 1
ATOM 2101 C CA . ILE A 1 311 ? -24.527 -0.647 25.508 1.00 95.94 311 ILE A CA 1
ATOM 2102 C C . ILE A 1 311 ? -26.038 -0.461 25.594 1.00 95.94 311 ILE A C 1
ATOM 2104 O O . ILE A 1 311 ? -26.741 -0.557 24.589 1.00 95.94 311 ILE A O 1
ATOM 2108 N N . ASP A 1 312 ? -26.533 -0.144 26.789 1.00 95.31 312 ASP A N 1
ATOM 2109 C CA . ASP A 1 312 ? -27.904 0.311 27.030 1.00 95.31 312 ASP A CA 1
ATOM 2110 C C . ASP A 1 312 ? -27.892 1.574 27.911 1.00 95.31 312 ASP A C 1
ATOM 2112 O O . ASP A 1 312 ? -27.300 1.585 28.992 1.00 95.31 312 ASP A O 1
ATOM 2116 N N . VAL A 1 313 ? -28.533 2.642 27.426 1.00 94.94 313 VAL A N 1
ATOM 2117 C CA . VAL A 1 313 ? -28.760 3.928 28.110 1.00 94.94 313 VAL A CA 1
ATOM 2118 C C . VAL A 1 313 ? -30.255 4.273 28.183 1.00 94.94 313 VAL A C 1
ATOM 2120 O O . VAL A 1 313 ? -30.666 5.434 28.164 1.00 94.94 313 VAL A O 1
ATOM 2123 N N . SER A 1 314 ? -31.123 3.264 28.252 1.00 92.88 314 SER A N 1
ATOM 2124 C CA . SER A 1 314 ? -32.577 3.444 28.358 1.00 92.88 314 SER A CA 1
ATOM 2125 C C . SER A 1 314 ? -33.006 4.196 29.622 1.00 92.88 314 SER A C 1
ATOM 2127 O O . SER A 1 314 ? -34.023 4.894 29.608 1.00 92.88 314 SER A O 1
ATOM 2129 N N . ALA A 1 315 ? -32.209 4.134 30.694 1.00 90.44 315 ALA A N 1
ATOM 2130 C CA . ALA A 1 315 ? -32.420 4.934 31.894 1.00 90.44 315 ALA A CA 1
ATOM 2131 C C . ALA A 1 315 ? -32.341 6.443 31.585 1.00 90.44 315 ALA A C 1
ATOM 2133 O O . ALA A 1 315 ? -31.473 6.907 30.840 1.00 90.44 315 ALA A O 1
ATOM 2134 N N . ALA A 1 316 ? -33.249 7.227 32.170 1.00 85.94 316 ALA A N 1
ATOM 2135 C CA . ALA A 1 316 ? -33.336 8.662 31.912 1.00 85.94 316 ALA A CA 1
ATOM 2136 C C . ALA A 1 316 ? -32.031 9.389 32.282 1.00 85.94 316 ALA A C 1
ATOM 2138 O O . ALA A 1 316 ? -31.504 9.202 33.378 1.00 85.94 316 ALA A O 1
ATOM 2139 N N . ASN A 1 317 ? -31.547 10.252 31.381 1.00 83.50 317 ASN A N 1
ATOM 2140 C CA . ASN A 1 317 ? -30.285 10.997 31.509 1.00 83.50 317 ASN A CA 1
ATOM 2141 C C . ASN A 1 317 ? -29.031 10.115 31.651 1.00 83.50 317 ASN A C 1
ATOM 2143 O O . ASN A 1 317 ? -27.981 10.599 32.088 1.00 83.50 317 ASN A O 1
ATOM 2147 N N . SER A 1 318 ? -29.124 8.829 31.304 1.00 93.31 318 SER A N 1
ATOM 2148 C CA . SER A 1 318 ? -27.958 7.957 31.327 1.00 93.31 318 SER A CA 1
ATOM 2149 C C . SER A 1 318 ? -27.061 8.172 30.103 1.00 93.31 318 SER A C 1
ATOM 2151 O O . SER A 1 318 ? -27.496 8.620 29.040 1.00 93.31 318 SER A O 1
ATOM 2153 N N . ALA A 1 319 ? -25.776 7.903 30.283 1.00 94.56 319 ALA A N 1
ATOM 2154 C CA . ALA A 1 319 ? -24.733 8.009 29.286 1.00 94.56 319 ALA A CA 1
ATOM 2155 C C . ALA A 1 319 ? -23.733 6.875 29.501 1.00 94.56 319 ALA A C 1
ATOM 2157 O O . ALA A 1 319 ? -23.310 6.613 30.631 1.00 94.56 319 ALA A O 1
ATOM 2158 N N . ALA A 1 320 ? -23.319 6.245 28.411 1.00 96.75 320 ALA A N 1
ATOM 2159 C CA . ALA A 1 320 ? -22.299 5.211 28.413 1.00 96.75 320 ALA A CA 1
ATOM 2160 C C . ALA A 1 320 ? -21.447 5.309 27.160 1.00 96.75 320 ALA A C 1
ATOM 2162 O O . ALA A 1 320 ? -21.933 5.641 26.082 1.00 96.75 320 ALA A O 1
ATOM 2163 N N . GLY A 1 321 ? -20.162 5.023 27.316 1.00 97.00 321 GLY A N 1
ATOM 2164 C CA . GLY A 1 321 ? -19.250 5.010 26.198 1.00 97.00 321 GLY A CA 1
ATOM 2165 C C . GLY A 1 321 ? -17.966 4.254 26.446 1.00 97.00 321 GLY A C 1
ATOM 2166 O O . GLY A 1 321 ? -17.652 3.863 27.573 1.00 97.00 321 GLY A O 1
ATOM 2167 N N . LEU A 1 322 ? -17.251 4.065 25.351 1.00 98.56 322 LEU A N 1
ATOM 2168 C CA . LEU A 1 322 ? -15.997 3.343 25.257 1.00 98.56 322 LEU A CA 1
ATOM 2169 C C . LEU A 1 322 ? -14.842 4.333 25.349 1.00 98.56 322 LEU A C 1
ATOM 2171 O O . LEU A 1 322 ? -14.937 5.470 24.882 1.00 98.56 322 LEU A O 1
ATOM 2175 N N . ILE A 1 323 ? -13.762 3.892 25.978 1.00 98.44 323 ILE A N 1
ATOM 2176 C CA . ILE A 1 323 ? -12.554 4.673 26.215 1.00 98.44 323 ILE A CA 1
ATOM 2177 C C . ILE A 1 323 ? -11.425 4.140 25.337 1.00 98.44 323 ILE A C 1
ATOM 2179 O O . ILE A 1 323 ? -11.218 2.929 25.277 1.00 98.44 323 ILE A O 1
ATOM 2183 N N . ALA A 1 324 ? -10.651 5.055 24.757 1.00 98.00 324 ALA A N 1
ATOM 2184 C CA . ALA A 1 324 ? -9.357 4.772 24.144 1.00 98.00 324 ALA A CA 1
ATOM 2185 C C . ALA A 1 324 ? -8.315 5.827 24.555 1.00 98.00 324 ALA A C 1
ATOM 2187 O O . ALA A 1 324 ? -8.665 6.961 24.906 1.00 98.00 324 ALA A O 1
ATOM 2188 N N . ARG A 1 325 ? -7.029 5.453 24.494 1.00 97.38 325 ARG A N 1
ATOM 2189 C CA . ARG A 1 325 ? -5.873 6.301 24.850 1.00 97.38 325 ARG A CA 1
ATOM 2190 C C . ARG A 1 325 ? -5.951 6.905 26.260 1.00 97.38 325 ARG A C 1
ATOM 2192 O O . ARG A 1 325 ? -5.533 8.042 26.473 1.00 97.38 325 ARG A O 1
ATOM 2199 N N . TYR A 1 326 ? -6.488 6.155 27.224 1.00 98.06 326 TYR A N 1
ATOM 2200 C CA . TYR A 1 326 ? -6.549 6.592 28.618 1.00 98.06 326 TYR A CA 1
ATOM 2201 C C . TYR A 1 326 ? -5.158 6.664 29.256 1.00 98.06 326 TYR A C 1
ATOM 2203 O O . TYR A 1 326 ? -4.395 5.696 29.187 1.00 98.06 326 TYR A O 1
ATOM 2211 N N . ALA A 1 327 ? -4.860 7.761 29.958 1.00 95.75 327 ALA A N 1
ATOM 2212 C CA . ALA A 1 327 ? -3.619 7.914 30.715 1.00 95.75 327 ALA A CA 1
ATOM 2213 C C . ALA A 1 327 ? -3.808 8.614 32.075 1.00 95.75 327 ALA A C 1
ATOM 2215 O O . ALA A 1 327 ? -4.460 9.651 32.196 1.00 95.75 327 ALA A O 1
ATOM 2216 N N . GLY A 1 328 ? -3.129 8.108 33.106 1.00 90.88 328 GLY A N 1
ATOM 2217 C CA . GLY A 1 328 ? -3.143 8.695 34.449 1.00 90.88 328 GLY A CA 1
ATOM 2218 C C . GLY A 1 328 ? -4.183 8.054 35.368 1.00 90.88 328 GLY A C 1
ATOM 2219 O O . GLY A 1 328 ? -4.281 6.832 35.415 1.00 90.88 328 GLY A O 1
ATOM 2220 N N . THR A 1 329 ? -4.892 8.872 36.152 1.00 89.94 329 THR A N 1
ATOM 2221 C CA . THR A 1 329 ? -5.877 8.422 37.150 1.00 89.94 329 THR A CA 1
ATOM 2222 C C . THR A 1 329 ? -7.147 9.274 37.123 1.00 89.94 329 THR A C 1
ATOM 2224 O O . THR A 1 329 ? -7.139 10.447 36.728 1.00 89.94 329 THR A O 1
ATOM 2227 N N . GLY A 1 330 ? -8.257 8.695 37.586 1.00 94.31 330 GLY A N 1
ATOM 2228 C CA . GLY A 1 330 ? -9.548 9.380 37.634 1.00 94.31 330 GLY A CA 1
ATOM 2229 C C . GLY A 1 330 ? -10.168 9.593 36.250 1.00 94.31 330 GLY A C 1
ATOM 2230 O O . GLY A 1 330 ? -9.980 8.791 35.340 1.00 94.31 330 GLY A O 1
ATOM 2231 N N . ASP A 1 331 ? -10.932 10.676 36.094 1.00 95.12 331 ASP A N 1
ATOM 2232 C CA . ASP A 1 331 ? -11.656 11.016 34.860 1.00 95.12 331 ASP A CA 1
ATOM 2233 C C . ASP A 1 331 ? -10.878 12.028 34.001 1.00 95.12 331 ASP A C 1
ATOM 2235 O O . ASP A 1 331 ? -11.271 13.191 33.883 1.00 95.12 331 ASP A O 1
ATOM 2239 N N . GLN A 1 332 ? -9.718 11.626 33.470 1.00 94.62 332 GLN A N 1
ATOM 2240 C CA . GLN A 1 332 ? -8.793 12.512 32.747 1.00 94.62 332 GLN A CA 1
ATOM 2241 C C . GLN A 1 332 ? -8.089 11.803 31.579 1.00 94.62 332 GLN A C 1
ATOM 2243 O O . GLN A 1 332 ? -7.913 10.593 31.621 1.00 94.62 332 GLN A O 1
ATOM 2248 N N . ASN A 1 333 ? -7.648 12.580 30.578 1.00 95.81 333 ASN A N 1
ATOM 2249 C CA . ASN A 1 333 ? -6.770 12.162 29.467 1.00 95.81 333 ASN A CA 1
ATOM 2250 C C . ASN A 1 333 ? -7.265 10.926 28.712 1.00 95.81 333 ASN A C 1
ATOM 2252 O O . ASN A 1 333 ? -6.691 9.849 28.839 1.00 95.81 333 ASN A O 1
ATOM 2256 N N . MET A 1 334 ? -8.338 11.078 27.942 1.00 98.06 334 MET A N 1
ATOM 2257 C CA . MET A 1 334 ? -8.890 9.986 27.143 1.00 98.06 334 MET A CA 1
ATOM 2258 C C . MET A 1 334 ? -9.673 10.507 25.941 1.00 98.06 334 MET A C 1
ATOM 2260 O O . MET A 1 334 ? -10.206 11.623 25.976 1.00 98.06 334 MET A O 1
ATOM 2264 N N . TYR A 1 335 ? -9.819 9.664 24.924 1.00 98.56 335 TYR A N 1
ATOM 2265 C CA . TYR A 1 335 ? -10.952 9.769 24.015 1.00 98.56 335 TYR A CA 1
ATOM 2266 C C . TYR A 1 335 ? -12.110 8.933 24.548 1.00 98.56 335 TYR A C 1
ATOM 2268 O O . TYR A 1 335 ? -11.918 7.821 25.042 1.00 98.56 335 TYR A O 1
ATOM 2276 N N . TRP A 1 336 ? -13.314 9.484 24.445 1.00 98.12 336 TRP A N 1
ATOM 2277 C CA . TRP A 1 336 ? -14.556 8.817 24.801 1.00 98.12 336 TRP A CA 1
ATOM 2278 C C . TRP A 1 336 ? -15.522 8.916 23.635 1.00 98.12 336 TRP A C 1
ATOM 2280 O O . TRP A 1 336 ? -15.830 10.020 23.184 1.00 98.12 336 TRP A O 1
ATOM 2290 N N . ALA A 1 337 ? -16.022 7.776 23.182 1.00 97.38 337 ALA A N 1
ATOM 2291 C CA . ALA A 1 337 ? -17.106 7.720 22.220 1.00 97.38 337 ALA A CA 1
ATOM 2292 C C . ALA A 1 337 ? -18.290 7.012 22.865 1.00 97.38 337 ALA A C 1
ATOM 2294 O O . ALA A 1 337 ? -18.137 5.924 23.423 1.00 97.38 337 ALA A O 1
ATOM 2295 N N . GLY A 1 338 ? -19.459 7.641 22.852 1.00 93.75 338 GLY A N 1
ATOM 2296 C CA . GLY A 1 338 ? -20.577 7.142 23.635 1.00 93.75 338 GLY A CA 1
ATOM 2297 C C . GLY A 1 338 ? -21.937 7.629 23.192 1.00 93.75 338 GLY A C 1
ATOM 2298 O O . GLY A 1 338 ? -22.071 8.520 22.355 1.00 93.75 338 GLY A O 1
ATOM 2299 N N . LEU A 1 339 ? -22.943 7.015 23.801 1.00 91.94 339 LEU A N 1
ATOM 2300 C CA . LEU A 1 339 ? -24.354 7.287 23.606 1.00 91.94 339 LEU A CA 1
ATOM 2301 C C . LEU A 1 339 ? -24.904 7.981 24.857 1.00 91.94 339 LEU A C 1
ATOM 2303 O O . LEU A 1 339 ? -24.663 7.542 25.984 1.00 91.94 339 LEU A O 1
ATOM 2307 N N . VAL A 1 340 ? -25.638 9.073 24.659 1.00 91.44 340 VAL A N 1
ATOM 2308 C CA . VAL A 1 340 ? -26.273 9.860 25.724 1.00 91.44 340 VAL A CA 1
ATOM 2309 C C . VAL A 1 340 ? -27.780 9.862 25.516 1.00 91.44 340 VAL A C 1
ATOM 2311 O O . VAL A 1 340 ? -28.253 10.197 24.433 1.00 91.44 340 VAL A O 1
ATOM 2314 N N . ASN A 1 341 ? -28.546 9.530 26.551 1.00 90.56 341 ASN A N 1
ATOM 2315 C CA . ASN A 1 341 ? -29.999 9.641 26.534 1.00 90.56 341 ASN A CA 1
ATOM 2316 C C . ASN A 1 341 ? -30.427 11.083 26.826 1.00 90.56 341 ASN A C 1
ATOM 2318 O O . ASN A 1 341 ? -30.401 11.538 27.972 1.00 90.56 341 ASN A O 1
ATOM 2322 N N . VAL A 1 342 ? -30.853 11.790 25.781 1.00 86.62 342 VAL A N 1
ATOM 2323 C CA . VAL A 1 342 ? -31.426 13.134 25.873 1.00 86.62 342 VAL A CA 1
ATOM 2324 C C . VAL A 1 342 ? -32.927 13.027 25.626 1.00 86.62 342 VAL A C 1
ATOM 2326 O O . VAL A 1 342 ? -33.376 12.872 24.493 1.00 86.62 342 VAL A O 1
ATOM 2329 N N . ASN A 1 343 ? -33.719 13.109 26.699 1.00 84.62 343 ASN A N 1
ATOM 2330 C CA . ASN A 1 343 ? -35.188 13.068 26.646 1.00 84.62 343 ASN A CA 1
ATOM 2331 C C . ASN A 1 343 ? -35.758 11.856 25.876 1.00 84.62 343 ASN A C 1
ATOM 2333 O O . ASN A 1 343 ? -36.709 11.993 25.109 1.00 84.62 343 ASN A O 1
ATOM 2337 N N . GLY A 1 344 ? -35.173 10.669 26.059 1.00 84.44 344 GLY A N 1
ATOM 2338 C CA . GLY A 1 344 ? -35.601 9.434 25.394 1.00 84.44 344 GLY A CA 1
ATOM 2339 C C . GLY A 1 344 ? -35.035 9.239 23.985 1.00 84.44 344 GLY A C 1
ATOM 2340 O O . GLY A 1 344 ? -35.384 8.261 23.331 1.00 84.44 344 GLY A O 1
ATOM 2341 N N . THR A 1 345 ? -34.164 10.137 23.516 1.00 83.44 345 THR A N 1
ATOM 2342 C CA . THR A 1 345 ? -33.454 10.011 22.234 1.00 83.44 345 THR A CA 1
ATOM 2343 C C . THR A 1 345 ? -31.967 9.776 22.483 1.00 83.44 345 THR A C 1
ATOM 2345 O O . THR A 1 345 ? -31.354 10.485 23.283 1.00 83.44 345 THR A O 1
ATOM 2348 N N . GLY A 1 346 ? -31.380 8.788 21.803 1.00 84.69 346 GLY A N 1
ATOM 2349 C CA . GLY A 1 346 ? -29.943 8.534 21.859 1.00 84.69 346 GLY A CA 1
ATOM 2350 C C . GLY A 1 346 ? -29.156 9.559 21.039 1.00 84.69 346 GLY A C 1
ATOM 2351 O O . GLY A 1 346 ? -29.476 9.811 19.879 1.00 84.69 346 GLY A O 1
ATOM 2352 N N . VAL A 1 347 ? -28.113 10.135 21.632 1.00 85.88 347 VAL A N 1
ATOM 2353 C CA . VAL A 1 347 ? -27.181 11.073 20.991 1.00 85.88 347 VAL A CA 1
ATOM 2354 C C . VAL A 1 347 ? -25.784 10.461 21.015 1.00 85.88 347 VAL A C 1
ATOM 2356 O O . VAL A 1 347 ? -25.229 10.254 22.093 1.00 85.88 347 VAL A O 1
ATOM 2359 N N . ALA A 1 348 ? -25.224 10.160 19.843 1.00 88.81 348 ALA A N 1
ATOM 2360 C CA . ALA A 1 348 ? -23.859 9.656 19.711 1.00 88.81 348 ALA A CA 1
ATOM 2361 C C . ALA A 1 348 ? -22.860 10.822 19.706 1.00 88.81 348 ALA A C 1
ATOM 2363 O O . ALA A 1 348 ? -23.063 11.809 18.999 1.00 88.81 348 ALA A O 1
ATOM 2364 N N . LEU A 1 349 ? -21.794 10.721 20.499 1.00 91.56 349 LEU A N 1
ATOM 2365 C CA . LEU A 1 349 ? -20.784 11.768 20.651 1.00 91.56 349 LEU A CA 1
ATOM 2366 C C . LEU A 1 349 ? -19.384 11.166 20.661 1.00 91.56 349 LEU A C 1
ATOM 2368 O O . LEU A 1 349 ? -19.165 10.120 21.271 1.00 91.56 349 LEU A O 1
ATOM 2372 N N . ILE A 1 350 ? -18.432 11.893 20.077 1.00 95.69 350 ILE A N 1
ATOM 2373 C CA . ILE A 1 350 ? -17.002 11.688 20.326 1.00 95.69 350 ILE A CA 1
ATOM 2374 C C . ILE A 1 350 ? -16.492 12.905 21.091 1.00 95.69 350 ILE A C 1
ATOM 2376 O O . ILE A 1 350 ? -16.663 14.054 20.668 1.00 95.69 350 ILE A O 1
ATOM 2380 N N . CYS A 1 351 ? -15.871 12.650 22.234 1.00 96.75 351 CYS A N 1
ATOM 2381 C CA . CYS A 1 351 ? -15.341 13.657 23.132 1.00 96.75 351 CYS A CA 1
ATOM 2382 C C . CYS A 1 351 ? -13.877 13.363 23.453 1.00 96.75 351 CYS A C 1
ATOM 2384 O O . CYS A 1 351 ? -13.456 12.215 23.585 1.00 96.75 351 CYS A O 1
ATOM 2386 N N . ARG A 1 352 ? -13.114 14.429 23.663 1.00 97.62 352 ARG A N 1
ATOM 2387 C CA . ARG A 1 352 ? -11.754 14.385 24.187 1.00 97.62 352 ARG A CA 1
ATOM 2388 C C . ARG A 1 352 ? -11.736 14.961 25.592 1.00 97.62 352 ARG A C 1
ATOM 2390 O O . ARG A 1 352 ? -12.304 16.025 25.825 1.00 97.62 352 ARG A O 1
ATOM 2397 N N . ASN A 1 353 ? -11.016 14.314 26.494 1.00 97.25 353 ASN A N 1
ATOM 2398 C CA . ASN A 1 353 ? -10.655 14.859 27.794 1.00 97.25 353 ASN A CA 1
ATOM 2399 C C . ASN A 1 353 ? -9.138 15.045 27.858 1.00 97.25 353 ASN A C 1
ATOM 2401 O O . ASN A 1 353 ? -8.408 14.080 27.660 1.00 97.25 353 ASN A O 1
ATOM 2405 N N . VAL A 1 354 ? -8.670 16.257 28.160 1.00 96.88 354 VAL A N 1
ATOM 2406 C CA . VAL A 1 354 ? -7.257 16.541 28.466 1.00 96.88 354 VAL A CA 1
ATOM 2407 C C . VAL A 1 354 ? -7.198 17.251 29.811 1.00 96.88 354 VAL A C 1
ATOM 2409 O O . VAL A 1 354 ? -7.817 18.302 29.979 1.00 96.88 354 VAL A O 1
ATOM 2412 N N . ALA A 1 355 ? -6.480 16.669 30.775 1.00 94.06 355 ALA A N 1
ATOM 2413 C CA . ALA A 1 355 ? -6.331 17.198 32.133 1.00 94.06 355 ALA A CA 1
ATOM 2414 C C . ALA A 1 355 ? -7.672 17.587 32.805 1.00 94.06 355 ALA A C 1
ATOM 2416 O O . ALA A 1 355 ? -7.782 18.627 33.453 1.00 94.06 355 ALA A O 1
ATOM 2417 N N . GLY A 1 356 ? -8.722 16.786 32.589 1.00 92.62 356 GLY A N 1
ATOM 2418 C CA . GLY A 1 356 ? -10.066 17.002 33.138 1.00 92.62 356 GLY A CA 1
ATOM 2419 C C . GLY A 1 356 ? -10.957 17.940 32.317 1.00 92.62 356 GLY A C 1
ATOM 2420 O O . GLY A 1 356 ? -12.139 18.084 32.628 1.00 92.62 356 GLY A O 1
ATOM 2421 N N . THR A 1 357 ? -10.433 18.566 31.259 1.00 96.31 357 THR A N 1
ATOM 2422 C CA . THR A 1 357 ? -11.214 19.445 30.378 1.00 96.31 357 THR A CA 1
ATOM 2423 C C . THR A 1 357 ? -11.820 18.648 29.230 1.00 96.31 357 THR A C 1
ATOM 2425 O O . THR A 1 357 ? -11.102 18.150 28.361 1.00 96.31 357 THR A O 1
ATOM 2428 N N . TRP A 1 358 ? -13.150 18.566 29.205 1.00 95.69 358 TRP A N 1
ATOM 2429 C CA . TRP A 1 358 ? -13.912 17.887 28.159 1.00 95.69 358 TRP A CA 1
ATOM 2430 C C . TRP A 1 358 ? -14.184 18.803 26.960 1.00 95.69 358 TRP A C 1
ATOM 2432 O O . TRP A 1 358 ? -14.679 19.917 27.107 1.00 95.69 358 TRP A O 1
ATOM 2442 N N . THR A 1 359 ? -13.881 18.316 25.759 1.00 96.06 359 THR A N 1
ATOM 2443 C CA . THR A 1 359 ? -14.204 18.936 24.468 1.00 96.06 359 THR A CA 1
ATOM 2444 C C . THR A 1 359 ? -15.023 17.947 23.647 1.00 96.06 359 THR A C 1
ATOM 2446 O O . THR A 1 359 ? -14.539 16.856 23.351 1.00 96.06 359 THR A O 1
ATOM 2449 N N . THR A 1 360 ? -16.244 18.304 23.256 1.00 94.00 360 THR A N 1
ATOM 2450 C CA . THR A 1 360 ? -16.987 17.541 22.242 1.00 94.00 360 THR A CA 1
ATOM 2451 C C . THR A 1 360 ? -16.381 17.824 20.872 1.00 94.00 360 THR A C 1
ATOM 2453 O O . THR A 1 360 ? -16.252 18.983 20.485 1.00 94.00 360 THR A O 1
ATOM 2456 N N . LEU A 1 361 ? -15.978 16.771 20.164 1.00 92.44 361 LEU A N 1
ATOM 2457 C CA . LEU A 1 361 ? -15.295 16.862 18.873 1.00 92.44 361 LEU A CA 1
ATOM 2458 C C . LEU A 1 361 ? -16.270 16.756 17.696 1.00 92.44 361 LEU A C 1
ATOM 2460 O O . LEU A 1 361 ? -16.049 17.352 16.646 1.00 92.44 361 LEU A O 1
ATOM 2464 N N . THR A 1 362 ? -17.375 16.037 17.872 1.00 84.12 362 THR A N 1
ATOM 2465 C CA . THR A 1 362 ? -18.450 15.970 16.878 1.00 84.12 362 THR A CA 1
ATOM 2466 C C . THR A 1 362 ? -19.271 17.263 16.880 1.00 84.12 362 THR A C 1
ATOM 2468 O O . THR A 1 362 ? -19.676 17.712 17.958 1.00 84.12 362 THR A O 1
ATOM 2471 N N . PRO A 1 363 ? -19.587 17.868 15.718 1.00 63.25 363 PRO A N 1
ATOM 2472 C CA . PRO A 1 363 ? -20.476 19.021 15.682 1.00 63.25 363 PRO A CA 1
ATOM 2473 C C . PRO A 1 363 ? -21.850 18.632 16.245 1.00 63.25 363 PRO A C 1
ATOM 2475 O O . PRO A 1 363 ? -22.450 17.653 15.807 1.00 63.25 363 PRO A O 1
ATOM 2478 N N . LEU A 1 364 ? -22.380 19.428 17.182 1.00 53.22 364 LEU A N 1
ATOM 2479 C CA . LEU A 1 364 ? -23.693 19.230 17.828 1.00 53.22 364 LEU A CA 1
ATOM 2480 C C . LEU A 1 364 ? -24.898 19.200 16.849 1.00 53.22 364 LEU A C 1
ATOM 2482 O O . LEU A 1 364 ? -26.044 19.110 17.280 1.00 53.22 364 LEU A O 1
ATOM 2486 N N . ILE A 1 365 ? -24.671 19.317 15.539 1.00 44.22 365 ILE A N 1
ATOM 2487 C CA . ILE A 1 365 ? -25.670 19.711 14.540 1.00 44.22 365 ILE A CA 1
ATOM 2488 C C . ILE A 1 365 ? -26.454 18.515 13.960 1.00 44.22 365 ILE A C 1
ATOM 2490 O O . ILE A 1 365 ? -27.585 18.706 13.521 1.00 44.22 365 ILE A O 1
ATOM 2494 N N . ALA A 1 366 ? -25.954 17.276 14.031 1.00 42.72 366 ALA A N 1
ATOM 2495 C CA . ALA A 1 366 ? -26.619 16.128 13.391 1.00 42.72 366 ALA A CA 1
ATOM 2496 C C . ALA A 1 366 ? -27.752 15.465 14.206 1.00 42.72 366 ALA A C 1
ATOM 2498 O O . ALA A 1 366 ? -28.376 14.531 13.716 1.00 42.72 366 ALA A O 1
ATOM 2499 N N . VAL A 1 367 ? -28.058 15.931 15.426 1.00 44.81 367 VAL A N 1
ATOM 2500 C CA . VAL A 1 367 ? -29.098 15.296 16.271 1.00 44.81 367 VAL A CA 1
ATOM 2501 C C . VAL A 1 367 ? -30.308 16.203 16.549 1.00 44.81 367 VAL A C 1
ATOM 2503 O O . VAL A 1 367 ? -31.321 15.746 17.068 1.00 44.81 367 VAL A O 1
ATOM 2506 N N . PHE A 1 368 ? -30.277 17.470 16.118 1.00 41.06 368 PHE A N 1
ATOM 2507 C CA . PHE A 1 368 ? -31.404 18.404 16.294 1.00 41.06 368 PHE A CA 1
ATOM 2508 C C . PHE A 1 368 ? -32.207 18.693 15.015 1.00 41.06 368 PHE A C 1
ATOM 2510 O O . PHE A 1 368 ? -33.200 19.418 15.073 1.00 41.06 368 PHE A O 1
ATOM 2517 N N . LEU A 1 369 ? -31.825 18.126 13.865 1.00 38.44 369 LEU A N 1
ATOM 2518 C CA . LEU A 1 369 ? -32.533 18.320 12.597 1.00 38.44 369 LEU A CA 1
ATOM 2519 C C . LEU A 1 369 ? -33.147 17.005 12.114 1.00 38.44 369 LEU A C 1
ATOM 2521 O O . LEU A 1 369 ? -32.508 16.211 11.435 1.00 38.44 369 LEU A O 1
ATOM 2525 N N . ASN A 1 370 ? -34.410 16.821 12.496 1.00 41.28 370 ASN A N 1
ATOM 2526 C CA . ASN A 1 370 ? -35.427 15.878 12.016 1.00 41.28 370 ASN A CA 1
ATOM 2527 C C . ASN A 1 370 ? -35.196 15.275 10.608 1.00 41.28 370 ASN A C 1
ATOM 2529 O O . ASN A 1 370 ? -35.922 15.590 9.666 1.00 41.28 370 ASN A O 1
ATOM 2533 N N . THR A 1 371 ? -34.244 14.354 10.471 1.00 37.72 371 THR A N 1
ATOM 2534 C CA . THR A 1 371 ? -34.030 13.545 9.263 1.00 37.72 371 THR A CA 1
ATOM 2535 C C . THR A 1 371 ? -33.834 12.077 9.664 1.00 37.72 371 THR A C 1
ATOM 2537 O O . THR A 1 371 ? -32.743 11.575 9.865 1.00 37.72 371 THR A O 1
ATOM 2540 N N . SER A 1 372 ? -34.963 11.388 9.840 1.00 41.00 372 SER A N 1
ATOM 2541 C CA . SER A 1 372 ? -35.185 9.926 9.826 1.00 41.00 372 SER A CA 1
ATOM 2542 C C . SER A 1 372 ? -34.387 8.936 10.702 1.00 41.00 372 SER A C 1
ATOM 2544 O O . SER A 1 372 ? -34.822 7.791 10.769 1.00 41.00 372 SER A O 1
ATOM 2546 N N . THR A 1 373 ? -33.334 9.298 11.439 1.00 45.97 373 THR A N 1
ATOM 2547 C CA . THR A 1 373 ? -32.651 8.342 12.342 1.00 45.97 373 THR A CA 1
ATOM 2548 C C . THR A 1 373 ? -32.613 8.841 13.783 1.00 45.97 373 THR A C 1
ATOM 2550 O O . THR A 1 373 ? -31.603 9.356 14.255 1.00 45.97 373 THR A O 1
ATOM 2553 N N . GLN A 1 374 ? -33.714 8.666 14.522 1.00 56.75 374 GLN A N 1
ATOM 2554 C CA . GLN A 1 374 ? -33.602 8.612 15.982 1.00 56.75 374 GLN A CA 1
ATOM 2555 C C . GLN A 1 374 ? -32.731 7.399 16.325 1.00 56.75 374 GLN A C 1
ATOM 2557 O O . GLN A 1 374 ? -33.115 6.266 16.028 1.00 56.75 374 GLN A O 1
ATOM 2562 N N . LEU A 1 375 ? -31.549 7.617 16.906 1.00 65.88 375 LEU A N 1
ATOM 2563 C CA . LEU A 1 375 ? -30.723 6.504 17.364 1.00 65.88 375 LEU A CA 1
ATOM 2564 C C . LEU A 1 375 ? -31.429 5.831 18.547 1.00 65.88 375 LEU A C 1
ATOM 2566 O O . LEU A 1 375 ? -31.902 6.500 19.472 1.00 65.88 375 LEU A O 1
ATOM 2570 N N . GLY A 1 376 ? -31.513 4.500 18.509 1.00 77.56 376 GLY A N 1
ATOM 2571 C CA . GLY A 1 376 ? -32.015 3.722 19.639 1.00 77.56 376 GLY A CA 1
ATOM 2572 C C . GLY A 1 376 ? -31.154 3.937 20.887 1.00 77.56 376 GLY A C 1
ATOM 2573 O O . GLY A 1 376 ? -29.971 4.244 20.782 1.00 77.56 376 GLY A O 1
ATOM 2574 N N . LEU A 1 377 ? -31.738 3.741 22.070 1.00 87.56 377 LEU A N 1
ATOM 2575 C CA . LEU A 1 377 ? -31.062 3.907 23.369 1.00 87.56 377 LEU A CA 1
ATOM 2576 C C . LEU A 1 377 ? -30.153 2.728 23.750 1.00 87.56 377 LEU A C 1
ATOM 2578 O O . LEU A 1 377 ? -29.594 2.711 24.838 1.00 87.56 377 LEU A O 1
ATOM 2582 N N . SER A 1 378 ? -30.020 1.731 22.884 1.00 90.81 378 SER A N 1
ATOM 2583 C CA . SER A 1 378 ? -29.166 0.570 23.106 1.00 90.81 378 SER A CA 1
ATOM 2584 C C . SER A 1 378 ? -28.588 0.062 21.793 1.00 90.81 378 SER A C 1
ATOM 2586 O O . SER A 1 378 ? -29.038 0.486 20.724 1.00 90.81 378 SER A O 1
ATOM 2588 N N . GLY A 1 379 ? -27.619 -0.845 21.853 1.00 90.81 379 GLY A N 1
ATOM 2589 C CA . GLY A 1 379 ? -27.068 -1.559 20.702 1.00 90.81 379 GLY A CA 1
ATOM 2590 C C . GLY A 1 379 ? -25.576 -1.839 20.841 1.00 90.81 379 GLY A C 1
ATOM 2591 O O . GLY A 1 379 ? -24.920 -1.315 21.740 1.00 90.81 379 GLY A O 1
ATOM 2592 N N . ASN A 1 380 ? -25.049 -2.644 19.920 1.00 92.19 380 ASN A N 1
ATOM 2593 C CA . ASN A 1 380 ? -23.611 -2.820 19.785 1.00 92.19 380 ASN A CA 1
ATOM 2594 C C . ASN A 1 380 ? -22.981 -1.507 19.320 1.00 92.19 380 ASN A C 1
ATOM 2596 O O . ASN A 1 380 ? -23.399 -0.941 18.305 1.00 92.19 380 ASN A O 1
ATOM 2600 N N . MET A 1 381 ? -22.012 -1.018 20.078 1.00 94.56 381 MET A N 1
ATOM 2601 C CA . MET A 1 381 ? -21.281 0.195 19.771 1.00 94.56 381 MET A CA 1
ATOM 2602 C C . MET A 1 381 ? -19.810 -0.149 19.580 1.00 94.56 381 MET A C 1
ATOM 2604 O O . MET A 1 381 ? -19.242 -0.879 20.392 1.00 94.56 381 MET A O 1
ATOM 2608 N N . ARG A 1 382 ? -19.200 0.402 18.529 1.00 95.12 382 ARG A N 1
ATOM 2609 C CA . ARG A 1 382 ? -17.785 0.210 18.197 1.00 95.12 382 ARG A CA 1
ATOM 2610 C C . ARG A 1 382 ? -17.105 1.567 18.073 1.00 95.12 382 ARG A C 1
ATOM 2612 O O . ARG A 1 382 ? -17.576 2.441 17.350 1.00 95.12 382 ARG A O 1
ATOM 2619 N N . PHE A 1 383 ? -16.021 1.741 18.815 1.00 96.94 383 PHE A N 1
ATOM 2620 C CA . PHE A 1 383 ? -15.163 2.910 18.790 1.00 96.94 383 PHE A CA 1
ATOM 2621 C C . PHE A 1 383 ? -13.802 2.530 18.222 1.00 96.94 383 PHE A C 1
ATOM 2623 O O . PHE A 1 383 ? -13.080 1.721 18.803 1.00 96.94 383 PHE A O 1
ATOM 2630 N N . GLU A 1 384 ? -13.462 3.132 17.093 1.00 95.19 384 GLU A N 1
ATOM 2631 C CA . GLU A 1 384 ? -12.192 2.927 16.416 1.00 95.19 384 GLU A CA 1
ATOM 2632 C C . GLU A 1 384 ? -11.341 4.183 16.518 1.00 95.19 384 GLU A C 1
ATOM 2634 O O . GLU A 1 384 ? -11.810 5.296 16.262 1.00 95.19 384 GLU A O 1
ATOM 2639 N N . VAL A 1 385 ? -10.082 3.997 16.892 1.00 93.94 385 VAL A N 1
ATOM 2640 C CA . VAL A 1 385 ? -9.093 5.066 17.000 1.00 93.94 385 VAL A CA 1
ATOM 2641 C C . VAL A 1 385 ? -7.884 4.643 16.197 1.00 93.94 385 VAL A C 1
ATOM 2643 O O . VAL A 1 385 ? -7.151 3.783 16.666 1.00 93.94 385 VAL A O 1
ATOM 2646 N N . PHE A 1 386 ? -7.679 5.227 15.013 1.00 89.31 386 PHE A N 1
ATOM 2647 C CA . PHE A 1 386 ? -6.556 4.920 14.119 1.00 89.31 386 PHE A CA 1
ATOM 2648 C C . PHE A 1 386 ? -5.793 6.205 13.793 1.00 89.31 386 PHE A C 1
ATOM 2650 O O . PHE A 1 386 ? -6.298 7.101 13.115 1.00 89.31 386 PHE A O 1
ATOM 2657 N N . GLY A 1 387 ? -4.564 6.344 14.288 1.00 86.88 387 GLY A N 1
ATOM 2658 C CA . GLY A 1 387 ? -3.794 7.574 14.145 1.00 86.88 387 GLY A CA 1
ATOM 2659 C C . GLY A 1 387 ? -4.519 8.769 14.774 1.00 86.88 387 GLY A C 1
ATOM 2660 O O . GLY A 1 387 ? -4.604 8.864 15.996 1.00 86.88 387 GLY A O 1
ATOM 2661 N N . ALA A 1 388 ? -5.002 9.705 13.957 1.00 88.50 388 ALA A N 1
ATOM 2662 C CA . ALA A 1 388 ? -5.813 10.838 14.418 1.00 88.50 388 ALA A CA 1
ATOM 2663 C C . ALA A 1 388 ? -7.319 10.636 14.173 1.00 88.50 388 ALA A C 1
ATOM 2665 O O . ALA A 1 388 ? -8.121 11.427 14.664 1.00 88.50 388 ALA A O 1
ATOM 2666 N N . THR A 1 389 ? -7.705 9.603 13.427 1.00 89.50 389 THR A N 1
ATOM 2667 C CA . THR A 1 389 ? -9.082 9.361 12.998 1.00 89.50 389 THR A CA 1
ATOM 2668 C C . THR A 1 389 ? -9.834 8.609 14.088 1.00 89.50 389 THR A C 1
ATOM 2670 O O . THR A 1 389 ? -9.412 7.541 14.534 1.00 89.50 389 THR A O 1
ATOM 2673 N N . LEU A 1 390 ? -10.951 9.181 14.531 1.00 93.56 390 LEU A N 1
ATOM 2674 C CA . LEU A 1 390 ? -11.829 8.650 15.568 1.00 93.56 390 LEU A CA 1
ATOM 2675 C C . LEU A 1 390 ? -13.184 8.339 14.931 1.00 93.56 390 LEU A C 1
ATOM 2677 O O . LEU A 1 390 ? -13.878 9.269 14.514 1.00 93.56 390 LEU A O 1
ATOM 2681 N N . LYS A 1 391 ? -13.573 7.062 14.866 1.00 91.88 391 LYS A N 1
ATOM 2682 C CA . LYS A 1 391 ? -14.843 6.615 14.269 1.00 91.88 391 LYS A CA 1
ATOM 2683 C C . LYS A 1 391 ? -15.726 5.945 15.310 1.00 91.88 391 LYS A C 1
ATOM 2685 O O . LYS A 1 391 ? -15.276 5.081 16.056 1.00 91.88 391 LYS A O 1
ATOM 2690 N N . LEU A 1 392 ? -16.993 6.333 15.349 1.00 92.88 392 LEU A N 1
ATOM 2691 C CA . LEU A 1 392 ? -18.009 5.742 16.209 1.00 92.88 392 LEU A CA 1
ATOM 2692 C C . LEU A 1 392 ? -19.084 5.094 15.347 1.00 92.88 392 LEU A C 1
ATOM 2694 O O . LEU A 1 392 ? -19.738 5.768 14.549 1.00 92.88 392 LEU A O 1
ATOM 2698 N N . PHE A 1 393 ? -19.297 3.804 15.571 1.00 90.25 393 PHE A N 1
ATOM 2699 C CA . PHE A 1 393 ? -20.331 3.007 14.933 1.00 90.25 393 PHE A CA 1
ATOM 2700 C C . PHE A 1 393 ? -21.383 2.570 15.953 1.00 90.25 393 PHE A C 1
ATOM 2702 O O . PHE A 1 393 ? -21.068 2.279 17.110 1.00 90.25 393 PHE A O 1
ATOM 2709 N N . LEU A 1 394 ? -22.634 2.474 15.504 1.00 88.00 394 LEU A N 1
ATOM 2710 C CA . LEU A 1 394 ? -23.743 1.881 16.248 1.00 88.00 394 LEU A CA 1
ATOM 2711 C C . LEU A 1 394 ? -24.458 0.876 15.343 1.00 88.00 394 LEU A C 1
ATOM 2713 O O . LEU A 1 394 ? -24.986 1.264 14.303 1.00 88.00 394 LEU A O 1
ATOM 2717 N N . ARG A 1 395 ? -24.518 -0.397 15.759 1.00 85.88 395 ARG A N 1
ATOM 2718 C CA . ARG A 1 395 ? -25.037 -1.518 14.945 1.00 85.88 395 ARG A CA 1
ATOM 2719 C C . ARG A 1 395 ? -24.365 -1.582 13.566 1.00 85.88 395 ARG A C 1
ATOM 2721 O O . ARG A 1 395 ? -25.052 -1.663 12.554 1.00 85.88 395 ARG A O 1
ATOM 2728 N N . ASP A 1 396 ? -23.040 -1.452 13.555 1.00 82.12 396 ASP A N 1
ATOM 2729 C CA . ASP A 1 396 ? -22.191 -1.400 12.354 1.00 82.12 396 ASP A CA 1
ATOM 2730 C C . ASP A 1 396 ? -22.428 -0.215 11.401 1.00 82.12 396 ASP A C 1
ATOM 2732 O O . ASP A 1 396 ? -21.724 -0.080 10.404 1.00 82.12 396 ASP A O 1
ATOM 2736 N N . THR A 1 397 ? -23.332 0.710 11.727 1.00 83.00 397 THR A N 1
ATOM 2737 C CA . THR A 1 397 ? -23.495 1.964 10.984 1.00 83.00 397 THR A CA 1
ATOM 2738 C C . THR A 1 397 ? -22.554 3.027 11.539 1.00 83.00 397 THR A C 1
ATOM 2740 O O . THR A 1 397 ? -22.611 3.320 12.735 1.00 83.00 397 THR A O 1
ATOM 2743 N N . LEU A 1 398 ? -21.726 3.645 10.689 1.00 84.62 398 LEU A N 1
ATOM 2744 C CA . LEU A 1 398 ? -20.907 4.801 11.068 1.00 84.62 398 LEU A CA 1
ATOM 2745 C C . LEU A 1 398 ? -21.827 5.975 11.432 1.00 84.62 398 LEU A C 1
ATOM 2747 O O . LEU A 1 398 ? -22.576 6.466 10.592 1.00 84.62 398 LEU A O 1
ATOM 2751 N N . VAL A 1 399 ? -21.785 6.423 12.688 1.00 85.38 399 VAL A N 1
ATOM 2752 C CA . VAL A 1 399 ? -22.630 7.522 13.194 1.00 85.38 399 VAL A CA 1
ATOM 2753 C C . VAL A 1 399 ? -21.844 8.795 13.496 1.00 85.38 399 VAL A C 1
ATOM 2755 O O . VAL A 1 399 ? -22.437 9.869 13.578 1.00 85.38 399 VAL A O 1
ATOM 2758 N N . ALA A 1 400 ? -20.522 8.705 13.654 1.00 87.31 400 ALA A N 1
ATOM 2759 C CA . ALA A 1 400 ? -19.653 9.870 13.757 1.00 87.31 400 ALA A CA 1
ATOM 2760 C C . ALA A 1 400 ? -18.212 9.550 13.346 1.00 87.31 400 ALA A C 1
ATOM 2762 O O . ALA A 1 400 ? -17.696 8.482 13.666 1.00 87.31 400 ALA A O 1
ATOM 2763 N N . VAL A 1 401 ? -17.547 10.517 12.715 1.00 88.69 401 VAL A N 1
ATOM 2764 C CA . VAL A 1 401 ? -16.106 10.500 12.446 1.00 88.69 401 VAL A CA 1
ATOM 2765 C C . VAL A 1 401 ? -15.515 11.882 12.713 1.00 88.69 401 VAL A C 1
ATOM 2767 O O . VAL A 1 401 ? -16.130 12.902 12.393 1.00 88.69 401 VAL A O 1
ATOM 2770 N N . VAL A 1 402 ? -14.338 11.936 13.332 1.00 90.06 402 VAL A N 1
ATOM 2771 C CA . VAL A 1 402 ? -13.595 13.182 13.558 1.00 90.06 402 VAL A CA 1
ATOM 2772 C C . VAL A 1 402 ? -12.094 12.920 13.563 1.00 90.06 402 VAL A C 1
ATOM 2774 O O . VAL A 1 402 ? -11.658 11.827 13.907 1.00 90.06 402 VAL A O 1
ATOM 2777 N N . ASN A 1 403 ? -11.304 13.933 13.213 1.00 88.69 403 ASN A N 1
ATOM 2778 C CA . ASN A 1 403 ? -9.851 13.887 13.338 1.00 88.69 403 ASN A CA 1
ATOM 2779 C C . ASN A 1 403 ? -9.401 14.715 14.534 1.00 88.69 403 ASN A C 1
ATOM 2781 O O . ASN A 1 403 ? -9.712 15.903 14.621 1.00 88.69 403 ASN A O 1
ATOM 2785 N N . ASP A 1 404 ? -8.651 14.099 15.439 1.00 91.88 404 ASP A N 1
ATOM 2786 C CA . ASP A 1 404 ? -8.045 14.765 16.581 1.00 91.88 404 ASP A CA 1
ATOM 2787 C C . ASP A 1 404 ? -6.706 14.108 16.927 1.00 91.88 404 ASP A C 1
ATOM 2789 O O . ASP A 1 404 ? -6.593 12.893 17.057 1.00 91.88 404 ASP A O 1
ATOM 2793 N N . SER A 1 405 ? -5.671 14.932 17.077 1.00 90.81 405 SER A N 1
ATOM 2794 C CA . SER A 1 405 ? -4.302 14.487 17.351 1.00 90.81 405 SER A CA 1
ATOM 2795 C C . SER A 1 405 ? -3.790 14.961 18.712 1.00 90.81 405 SER A C 1
ATOM 2797 O O . SER A 1 405 ? -2.583 15.097 18.901 1.00 90.81 405 SER A O 1
ATOM 2799 N N . ALA A 1 406 ? -4.678 15.299 19.650 1.00 94.31 406 ALA A N 1
ATOM 2800 C CA . ALA A 1 406 ? -4.274 15.823 20.953 1.00 94.31 406 ALA A CA 1
ATOM 2801 C C . ALA A 1 406 ? -3.769 14.737 21.917 1.00 94.31 406 ALA A C 1
ATOM 2803 O O . ALA A 1 406 ? -2.961 15.037 22.793 1.00 94.31 406 ALA A O 1
ATOM 2804 N N . LEU A 1 407 ? -4.219 13.488 21.765 1.00 94.94 407 LEU A N 1
ATOM 2805 C CA . LEU A 1 407 ? -3.726 12.336 22.521 1.00 94.94 407 LEU A CA 1
ATOM 2806 C C . LEU A 1 407 ? -3.121 11.343 21.530 1.00 94.94 407 LEU A C 1
ATOM 2808 O O . LEU A 1 407 ? -3.867 10.643 20.861 1.00 94.94 407 LEU A O 1
ATOM 2812 N N . THR A 1 408 ? -1.794 11.291 21.404 1.00 91.38 408 THR A N 1
ATOM 2813 C CA . THR A 1 408 ? -1.093 10.453 20.403 1.00 91.38 408 THR A CA 1
ATOM 2814 C C . THR A 1 408 ? -0.376 9.241 20.989 1.00 91.38 408 THR A C 1
ATOM 2816 O O . THR A 1 408 ? -0.037 8.319 20.252 1.00 91.38 408 THR A O 1
ATOM 2819 N N . ALA A 1 409 ? -0.123 9.236 22.299 1.00 92.56 409 ALA A N 1
ATOM 2820 C CA . ALA A 1 409 ? 0.525 8.122 22.979 1.00 92.56 409 ALA A CA 1
ATOM 2821 C C . ALA A 1 409 ? -0.430 6.930 23.138 1.00 92.56 409 ALA A C 1
ATOM 2823 O O . ALA A 1 409 ? -1.650 7.105 23.193 1.00 92.56 409 ALA A O 1
ATOM 2824 N N . ALA A 1 410 ? 0.141 5.728 23.260 1.00 91.94 410 ALA A N 1
ATOM 2825 C CA . ALA A 1 410 ? -0.618 4.548 23.656 1.00 91.94 410 ALA A CA 1
ATOM 2826 C C . ALA A 1 410 ? -1.263 4.785 25.027 1.00 91.94 410 ALA A C 1
ATOM 2828 O O . ALA A 1 410 ? -0.654 5.400 25.909 1.00 91.94 410 ALA A O 1
ATOM 2829 N N . GLY A 1 411 ? -2.477 4.279 25.215 1.00 94.69 411 GLY A N 1
ATOM 2830 C CA . GLY A 1 411 ? -3.150 4.351 26.505 1.00 94.69 411 GLY A CA 1
ATOM 2831 C C . GLY A 1 411 ? -4.196 3.264 26.669 1.00 94.69 411 GLY A C 1
ATOM 2832 O O . GLY A 1 411 ? -4.568 2.590 25.707 1.00 94.69 411 GLY A O 1
ATOM 2833 N N . LEU A 1 412 ? -4.665 3.099 27.904 1.00 96.81 412 LEU A N 1
ATOM 2834 C CA . LEU A 1 412 ? -5.602 2.036 28.248 1.00 96.81 412 LEU A CA 1
ATOM 2835 C C . LEU A 1 412 ? -6.951 2.222 27.544 1.00 96.81 412 LEU A C 1
ATOM 2837 O O . LEU A 1 412 ? -7.376 3.340 27.230 1.00 96.81 412 LEU A O 1
ATOM 2841 N N . VAL A 1 413 ? -7.643 1.105 27.349 1.00 97.81 413 VAL A N 1
ATOM 2842 C CA . VAL A 1 413 ? -9.041 1.060 26.905 1.00 97.81 413 VAL A CA 1
ATOM 2843 C C . VAL A 1 413 ? -9.982 0.811 28.077 1.00 97.81 413 VAL A C 1
ATOM 2845 O O . VAL A 1 413 ? -9.563 0.377 29.154 1.00 97.81 413 VAL A O 1
ATOM 2848 N N . GLY A 1 414 ? -11.275 1.059 27.883 1.00 97.62 414 GLY A N 1
ATOM 2849 C CA . GLY A 1 414 ? -12.265 0.737 28.905 1.00 97.62 414 GLY A CA 1
ATOM 2850 C C . GLY A 1 414 ? -13.646 1.328 28.672 1.00 97.62 414 GLY A C 1
ATOM 2851 O O . GLY A 1 414 ? -14.044 1.572 27.535 1.00 97.62 414 GLY A O 1
ATOM 2852 N N . ILE A 1 415 ? -14.372 1.567 29.765 1.00 98.25 415 ILE A N 1
ATOM 2853 C CA . ILE A 1 415 ? -15.738 2.098 29.753 1.00 98.25 415 ILE A CA 1
ATOM 2854 C C . ILE A 1 415 ? -15.887 3.296 30.693 1.00 98.25 415 ILE A C 1
ATOM 2856 O O . ILE A 1 415 ? -15.363 3.312 31.812 1.00 98.25 415 ILE A O 1
ATOM 2860 N N . ARG A 1 416 ? -16.654 4.298 30.253 1.00 97.56 416 ARG A N 1
ATOM 2861 C CA . ARG A 1 416 ? -17.069 5.445 31.071 1.00 97.56 416 ARG A CA 1
ATOM 2862 C C . ARG A 1 416 ? -18.563 5.677 30.951 1.00 97.56 416 ARG A C 1
ATOM 2864 O O . ARG A 1 416 ? -19.105 5.697 29.848 1.00 97.56 416 ARG A O 1
ATOM 2871 N N . SER A 1 417 ? -19.220 5.884 32.085 1.00 97.44 417 SER A N 1
ATOM 2872 C CA . SER A 1 417 ? -20.679 5.999 32.159 1.00 97.44 417 SER A CA 1
ATOM 2873 C C . SER A 1 417 ? -21.165 6.665 33.445 1.00 97.44 417 SER A C 1
ATOM 2875 O O . SER A 1 417 ? -20.391 6.900 34.374 1.00 97.44 417 SER A O 1
ATOM 2877 N N . ASN A 1 418 ? -22.465 6.939 33.516 1.00 96.12 418 ASN A N 1
ATOM 2878 C CA . ASN A 1 418 ? -23.170 7.342 34.732 1.00 96.12 418 ASN A CA 1
ATOM 2879 C C . ASN A 1 418 ? -24.230 6.293 35.137 1.00 96.12 418 ASN A C 1
ATOM 2881 O O . ASN A 1 418 ? -24.318 5.215 34.548 1.00 96.12 418 ASN A O 1
ATOM 2885 N N . ALA A 1 419 ? -24.990 6.593 36.191 1.00 94.62 419 ALA A N 1
ATOM 2886 C CA . ALA A 1 419 ? -25.894 5.646 36.824 1.00 94.62 419 ALA A CA 1
ATOM 2887 C C . ALA A 1 419 ? -26.996 5.167 35.866 1.00 94.62 419 ALA A C 1
ATOM 2889 O O . ALA A 1 419 ? -27.624 5.966 35.171 1.00 94.62 419 ALA A O 1
ATOM 2890 N N . GLY A 1 420 ? -27.257 3.859 35.877 1.00 89.81 420 GLY A N 1
ATOM 2891 C CA . GLY A 1 420 ? -28.333 3.232 35.106 1.00 89.81 420 GLY A CA 1
ATOM 2892 C C . GLY A 1 420 ? -27.956 2.800 33.689 1.00 89.81 420 GLY A C 1
ATOM 2893 O O . GLY A 1 420 ? -28.755 2.114 33.060 1.00 89.81 420 GLY A O 1
ATOM 2894 N N . ALA A 1 421 ? -26.761 3.142 33.200 1.00 96.69 421 ALA A N 1
ATOM 2895 C CA . ALA A 1 421 ? -26.252 2.569 31.961 1.00 96.69 421 ALA A CA 1
ATOM 2896 C C . ALA A 1 421 ? -25.711 1.147 32.184 1.00 96.69 421 ALA A C 1
ATOM 2898 O O . ALA A 1 421 ? -25.178 0.842 33.260 1.00 96.69 421 ALA A O 1
ATOM 2899 N N . THR A 1 422 ? -25.812 0.296 31.163 1.00 96.88 422 THR A N 1
ATOM 2900 C CA . THR A 1 422 ? -25.277 -1.072 31.211 1.00 96.88 422 THR A CA 1
ATOM 2901 C C . THR A 1 422 ? -24.399 -1.408 30.016 1.00 96.88 422 THR A C 1
ATOM 2903 O O . THR A 1 422 ? -24.608 -0.864 28.931 1.00 96.88 422 THR A O 1
ATOM 2906 N N . PHE A 1 423 ? -23.460 -2.334 30.217 1.00 97.75 423 PHE A N 1
ATOM 2907 C CA . PHE A 1 423 ? -22.588 -2.883 29.184 1.00 97.75 423 PHE A CA 1
ATOM 2908 C C . PHE A 1 423 ? -22.663 -4.413 29.168 1.00 97.75 423 PHE A C 1
ATOM 2910 O O . PHE A 1 423 ? -22.793 -5.048 30.218 1.00 97.75 423 PHE A O 1
ATOM 2917 N N . ASN A 1 424 ? -22.521 -4.998 27.985 1.00 96.31 424 ASN A N 1
ATOM 2918 C CA . ASN A 1 424 ? -22.282 -6.421 27.780 1.00 96.31 424 ASN A CA 1
ATOM 2919 C C . ASN A 1 424 ? -21.240 -6.637 26.671 1.00 96.31 424 ASN A C 1
ATOM 2921 O O . ASN A 1 424 ? -20.991 -5.725 25.883 1.00 96.31 424 ASN A O 1
ATOM 2925 N N . ASN A 1 425 ? -20.646 -7.831 26.603 1.00 94.31 425 ASN A N 1
ATOM 2926 C CA . ASN A 1 425 ? -19.777 -8.271 25.507 1.00 94.31 425 ASN A CA 1
ATOM 2927 C C . ASN A 1 425 ? -18.681 -7.251 25.143 1.00 94.31 425 ASN A C 1
ATOM 2929 O O . ASN A 1 425 ? -18.497 -6.916 23.971 1.00 94.31 425 ASN A O 1
ATOM 2933 N N . PHE A 1 426 ? -17.970 -6.727 26.147 1.00 96.38 426 PHE A N 1
ATOM 2934 C CA . PHE A 1 426 ? -16.851 -5.824 25.900 1.00 96.38 426 PHE A CA 1
ATOM 2935 C C . PHE A 1 426 ? -15.749 -6.571 25.148 1.00 96.38 426 PHE A C 1
ATOM 2937 O O . PHE A 1 426 ? -15.390 -7.687 25.523 1.00 96.38 426 PHE A O 1
ATOM 2944 N N . ASN A 1 427 ? -15.186 -5.956 24.116 1.00 94.38 427 ASN A N 1
ATOM 2945 C CA . ASN A 1 427 ? -14.047 -6.482 23.381 1.00 94.38 427 ASN A CA 1
ATOM 2946 C C . ASN A 1 427 ? -13.133 -5.341 22.928 1.00 94.38 427 ASN A C 1
ATOM 2948 O O . ASN A 1 427 ? -13.608 -4.305 22.469 1.00 94.38 427 ASN A O 1
ATOM 2952 N N . ALA A 1 428 ? -11.827 -5.539 23.039 1.00 93.19 428 ALA A N 1
ATOM 2953 C CA . ALA A 1 428 ? -10.810 -4.625 22.552 1.00 93.19 428 ALA A CA 1
ATOM 2954 C C . ALA A 1 428 ? -9.743 -5.396 21.774 1.00 93.19 428 ALA A C 1
ATOM 2956 O O . ALA A 1 428 ? -9.254 -6.435 22.229 1.00 93.19 428 ALA A O 1
ATOM 2957 N N . VAL A 1 429 ? -9.389 -4.878 20.598 1.00 89.88 429 VAL A N 1
ATOM 2958 C CA . VAL A 1 429 ? -8.380 -5.474 19.718 1.00 89.88 429 VAL A CA 1
ATOM 2959 C C . VAL A 1 429 ? -7.491 -4.381 19.140 1.00 89.88 429 VAL A C 1
ATOM 2961 O O . VAL A 1 429 ? -7.983 -3.341 18.701 1.00 89.88 429 VAL A O 1
ATOM 2964 N N . GLN A 1 430 ? -6.179 -4.620 19.140 1.00 87.06 430 GLN A N 1
ATOM 2965 C CA . GLN A 1 430 ? -5.220 -3.732 18.495 1.00 87.06 430 GLN A CA 1
ATOM 2966 C C . GLN A 1 430 ? -5.472 -3.708 16.982 1.00 87.06 430 GLN A C 1
ATOM 2968 O O . GLN A 1 430 ? -5.615 -4.755 16.345 1.00 87.06 430 GLN A O 1
ATOM 2973 N N . HIS A 1 431 ? -5.514 -2.513 16.405 1.00 83.94 431 HIS A N 1
ATOM 2974 C CA . HIS A 1 431 ? -5.578 -2.332 14.962 1.00 83.94 431 HIS A CA 1
ATOM 2975 C C . HIS A 1 431 ? -4.169 -2.103 14.429 1.00 83.94 431 HIS A C 1
ATOM 2977 O O . HIS A 1 431 ? -3.431 -1.288 14.983 1.00 83.94 431 HIS A O 1
ATOM 2983 N N . ALA A 1 432 ? -3.791 -2.796 13.356 1.00 73.19 432 ALA A N 1
ATOM 2984 C CA . ALA A 1 432 ? -2.530 -2.520 12.685 1.00 73.19 432 ALA A CA 1
ATOM 2985 C C . ALA A 1 432 ? -2.731 -1.916 11.307 1.00 73.19 432 ALA A C 1
ATOM 2987 O O . ALA A 1 432 ? -3.616 -2.355 10.569 1.00 73.19 432 ALA A O 1
ATOM 2988 N N . PRO A 1 433 ? -1.845 -0.988 10.918 1.00 67.88 433 PRO A N 1
ATOM 2989 C CA . PRO A 1 433 ? -1.757 -0.588 9.530 1.00 67.88 433 PRO A CA 1
ATOM 2990 C C . PRO A 1 433 ? -1.306 -1.788 8.690 1.00 67.88 433 PRO A C 1
ATOM 2992 O O . PRO A 1 433 ? -0.389 -2.519 9.070 1.00 67.88 433 PRO A O 1
ATOM 2995 N N . GLY A 1 434 ? -1.911 -1.972 7.519 1.00 61.53 434 GLY A N 1
ATOM 2996 C CA . GLY A 1 434 ? -1.380 -2.877 6.506 1.00 61.53 434 GLY A CA 1
ATOM 2997 C C . GLY A 1 434 ? 0.005 -2.408 6.072 1.00 61.53 434 GLY A C 1
ATOM 2998 O O . GLY A 1 434 ? 0.241 -1.210 5.895 1.00 61.53 434 GLY A O 1
ATOM 2999 N N . LEU A 1 435 ? 0.946 -3.339 5.930 1.00 57.81 435 LEU A N 1
ATOM 3000 C CA . LEU A 1 435 ? 2.292 -3.012 5.474 1.00 57.81 435 LEU A CA 1
ATOM 3001 C C . LEU A 1 435 ? 2.522 -3.380 4.034 1.00 57.81 435 LEU A C 1
ATOM 3003 O O . LEU A 1 435 ? 2.453 -4.548 3.688 1.00 57.81 435 LEU A O 1
ATOM 3007 N N . GLY A 1 436 ? 3.006 -2.391 3.291 1.00 57.06 436 GLY A N 1
ATOM 3008 C CA . GLY A 1 436 ? 3.807 -2.605 2.103 1.00 57.06 436 GLY A CA 1
ATOM 3009 C C . GLY A 1 436 ? 2.978 -3.059 0.920 1.00 57.06 436 GLY A C 1
ATOM 3010 O O . GLY A 1 436 ? 2.217 -4.019 0.962 1.00 57.06 436 GLY A O 1
ATOM 3011 N N . ILE A 1 437 ? 3.192 -2.367 -0.181 1.00 50.78 437 ILE A N 1
ATOM 3012 C CA . ILE A 1 437 ? 2.656 -2.772 -1.459 1.00 50.78 437 ILE A CA 1
ATOM 3013 C C . ILE A 1 437 ? 3.854 -3.037 -2.358 1.00 50.78 437 ILE A C 1
ATOM 3015 O O . ILE A 1 437 ? 4.861 -2.327 -2.230 1.00 50.78 437 ILE A O 1
ATOM 3019 N N . PRO A 1 438 ? 3.797 -4.053 -3.234 1.00 55.06 438 PRO A N 1
ATOM 3020 C CA . PRO A 1 438 ? 4.767 -4.200 -4.306 1.00 55.06 438 PRO A CA 1
ATOM 3021 C C . PRO A 1 438 ? 4.968 -2.882 -5.064 1.00 55.06 438 PRO A C 1
ATOM 3023 O O . PRO A 1 438 ? 4.217 -1.917 -4.910 1.00 55.06 438 PRO A O 1
ATOM 3026 N N . SER A 1 439 ? 5.923 -2.859 -5.988 1.00 62.28 439 SER A N 1
ATOM 3027 C CA . SER A 1 439 ? 6.093 -1.770 -6.956 1.00 62.28 439 SER A CA 1
ATOM 3028 C C . SER A 1 439 ? 4.860 -1.496 -7.843 1.00 62.28 439 SER A C 1
ATOM 3030 O O . SER A 1 439 ? 5.003 -0.778 -8.820 1.00 62.28 439 SER A O 1
ATOM 3032 N N . THR A 1 440 ? 3.693 -2.077 -7.542 1.00 76.38 440 THR A N 1
ATOM 3033 C CA . THR A 1 440 ? 2.357 -1.843 -8.099 1.00 76.38 440 THR A CA 1
ATOM 3034 C C . THR A 1 440 ? 1.286 -2.182 -7.046 1.00 76.38 440 THR A C 1
ATOM 3036 O O . THR A 1 440 ? 1.413 -3.205 -6.371 1.00 76.38 440 THR A O 1
ATOM 3039 N N . PHE A 1 441 ? 0.215 -1.391 -6.941 1.00 86.56 441 PHE A N 1
ATOM 3040 C CA . PHE A 1 441 ? -0.972 -1.655 -6.109 1.00 86.56 441 PHE A CA 1
ATOM 3041 C C . PHE A 1 441 ? -2.239 -1.730 -6.956 1.00 86.56 441 PHE A C 1
ATOM 3043 O O . PHE A 1 441 ? -2.360 -0.983 -7.928 1.00 86.56 441 PHE A O 1
ATOM 3050 N N . SER A 1 442 ? -3.219 -2.520 -6.518 1.00 89.75 442 SER A N 1
ATOM 3051 C CA . SER A 1 442 ? -4.598 -2.420 -6.991 1.00 89.75 442 SER A CA 1
ATOM 3052 C C . SER A 1 442 ? -5.594 -2.740 -5.880 1.00 89.75 442 SER A C 1
ATOM 3054 O O . SER A 1 442 ? -5.342 -3.648 -5.088 1.00 89.75 442 SER A O 1
ATOM 3056 N N . ASP A 1 443 ? -6.735 -2.060 -5.885 1.00 90.69 443 ASP A N 1
ATOM 3057 C CA . ASP A 1 443 ? -7.877 -2.318 -5.011 1.00 90.69 443 ASP A CA 1
ATOM 3058 C C . ASP A 1 443 ? -9.181 -2.181 -5.806 1.00 90.69 443 ASP A C 1
ATOM 3060 O O . ASP A 1 443 ? -9.404 -1.180 -6.488 1.00 90.69 443 ASP A O 1
ATOM 3064 N N . ASP A 1 444 ? -10.025 -3.206 -5.739 1.00 91.81 444 ASP A N 1
ATOM 3065 C CA . ASP A 1 444 ? -11.358 -3.228 -6.350 1.00 91.81 444 ASP A CA 1
ATOM 3066 C C . ASP A 1 444 ? -12.480 -2.962 -5.335 1.00 91.81 444 ASP A C 1
ATOM 3068 O O . ASP A 1 444 ? -13.654 -3.081 -5.669 1.00 91.81 444 ASP A O 1
ATOM 3072 N N . PHE A 1 445 ? -12.121 -2.679 -4.077 1.00 91.81 445 PHE A N 1
ATOM 3073 C CA . PHE A 1 445 ? -13.027 -2.421 -2.956 1.00 91.81 445 PHE A CA 1
ATOM 3074 C C . PHE A 1 445 ? -14.113 -3.494 -2.747 1.00 91.81 445 PHE A C 1
ATOM 3076 O O . PHE A 1 445 ? -15.172 -3.226 -2.163 1.00 91.81 445 PHE A O 1
ATOM 3083 N N . SER A 1 446 ? -13.869 -4.724 -3.217 1.00 87.50 446 SER A N 1
ATOM 3084 C CA . SER A 1 446 ? -14.817 -5.842 -3.139 1.00 87.50 446 SER A CA 1
ATOM 3085 C C . SER A 1 446 ? -14.234 -7.100 -2.488 1.00 87.50 446 SER A C 1
ATOM 3087 O O . SER A 1 446 ? -14.982 -7.916 -1.943 1.00 87.50 446 SER A O 1
ATOM 3089 N N . THR A 1 447 ? -12.909 -7.271 -2.519 1.00 76.81 447 THR A N 1
ATOM 3090 C CA . THR A 1 447 ? -12.259 -8.548 -2.172 1.00 76.81 447 THR A CA 1
ATOM 3091 C C . THR A 1 447 ? -11.545 -8.576 -0.818 1.00 76.81 447 THR A C 1
ATOM 3093 O O . THR A 1 447 ? -11.415 -9.658 -0.247 1.00 76.81 447 THR A O 1
ATOM 3096 N N . SER A 1 448 ? -11.110 -7.433 -0.274 1.00 76.81 448 SER A N 1
ATOM 3097 C CA . SER A 1 448 ? -10.323 -7.367 0.976 1.00 76.81 448 SER A CA 1
ATOM 3098 C C . SER A 1 448 ? -10.678 -6.135 1.823 1.00 76.81 448 SER A C 1
ATOM 3100 O O . SER A 1 448 ? -9.823 -5.399 2.319 1.00 76.81 448 SER A O 1
ATOM 3102 N N . ASN A 1 449 ? -11.979 -5.896 1.982 1.00 86.44 449 ASN A N 1
ATOM 3103 C CA . ASN A 1 449 ? -12.496 -4.754 2.734 1.00 86.44 449 ASN A CA 1
ATOM 3104 C C . ASN A 1 449 ? -12.306 -4.967 4.229 1.00 86.44 449 ASN A C 1
ATOM 3106 O O . ASN A 1 449 ? -12.438 -6.083 4.724 1.00 86.44 449 ASN A O 1
ATOM 3110 N N . TYR A 1 450 ? -12.049 -3.910 4.984 1.00 86.81 450 TYR A N 1
ATOM 3111 C CA . TYR A 1 450 ? -11.916 -4.037 6.425 1.00 86.81 450 TYR A CA 1
ATOM 3112 C C . TYR A 1 450 ? -13.294 -4.157 7.089 1.00 86.81 450 TYR A C 1
ATOM 3114 O O . TYR A 1 450 ? -14.245 -3.444 6.760 1.00 86.81 450 TYR A O 1
ATOM 3122 N N . SER A 1 451 ? -13.404 -5.091 8.031 1.00 86.12 451 SER A N 1
ATOM 3123 C CA . SER A 1 451 ? -14.543 -5.214 8.934 1.00 86.12 451 SER A CA 1
ATOM 3124 C C . SER A 1 451 ? -14.077 -4.869 10.340 1.00 86.12 451 SER A C 1
ATOM 3126 O O . SER A 1 451 ? -13.436 -5.689 11.004 1.00 86.12 451 SER A O 1
ATOM 3128 N N . GLY A 1 452 ? -14.428 -3.675 10.819 1.00 81.50 452 GLY A N 1
ATOM 3129 C CA . GLY A 1 452 ? -14.128 -3.264 12.185 1.00 81.50 452 GLY A CA 1
ATOM 3130 C C . GLY A 1 452 ? -14.723 -4.185 13.252 1.00 81.50 452 GLY A C 1
ATOM 3131 O O . GLY A 1 452 ? -14.102 -4.402 14.287 1.00 81.50 452 GLY A O 1
ATOM 3132 N N . ALA A 1 453 ? -15.876 -4.813 12.986 1.00 79.81 453 ALA A N 1
ATOM 3133 C CA . ALA A 1 453 ? -16.524 -5.745 13.918 1.00 79.81 453 ALA A CA 1
ATOM 3134 C C . ALA A 1 453 ? -15.657 -6.978 14.227 1.00 79.81 453 ALA A C 1
ATOM 3136 O O . ALA A 1 453 ? -15.667 -7.500 15.344 1.00 79.81 453 ALA A O 1
ATOM 3137 N N . THR A 1 454 ? -14.903 -7.443 13.229 1.00 79.75 454 THR A N 1
ATOM 3138 C CA . THR A 1 454 ? -14.010 -8.605 13.337 1.00 79.75 454 THR A CA 1
ATOM 3139 C C . THR A 1 454 ? -12.535 -8.214 13.411 1.00 79.75 454 THR A C 1
ATOM 3141 O O . THR A 1 454 ? -11.711 -9.086 13.661 1.00 79.75 454 THR A O 1
ATOM 3144 N N . ASN A 1 455 ? -12.198 -6.935 13.193 1.00 79.62 455 ASN A N 1
ATOM 3145 C CA . ASN A 1 455 ? -10.837 -6.412 13.021 1.00 79.62 455 ASN A CA 1
ATOM 3146 C C . ASN A 1 455 ? -10.019 -7.207 11.980 1.00 79.62 455 ASN A C 1
ATOM 3148 O O . ASN A 1 455 ? -8.830 -7.465 12.154 1.00 79.62 455 ASN A O 1
ATOM 3152 N N . LEU A 1 456 ? -10.683 -7.649 10.908 1.00 79.00 456 LEU A N 1
ATOM 3153 C CA . LEU A 1 456 ? -10.106 -8.498 9.861 1.00 79.00 456 LEU A CA 1
ATOM 3154 C C . LEU A 1 456 ? -10.654 -8.097 8.484 1.00 79.00 456 LEU A C 1
ATOM 3156 O O . LEU A 1 456 ? -11.783 -7.598 8.412 1.00 79.00 456 LEU A O 1
ATOM 3160 N N . PRO A 1 457 ? -9.903 -8.338 7.394 1.00 80.56 457 PRO A N 1
ATOM 3161 C CA . PRO A 1 457 ? -10.436 -8.232 6.045 1.00 80.56 457 PRO A CA 1
ATOM 3162 C C . PRO A 1 457 ? -11.593 -9.211 5.804 1.00 80.56 457 PRO A C 1
ATOM 3164 O O . PRO A 1 457 ? -11.624 -10.322 6.332 1.00 80.56 457 PRO A O 1
ATOM 3167 N N . SER A 1 458 ? -12.569 -8.786 5.011 1.00 80.94 458 SER A N 1
ATOM 3168 C CA . SER A 1 458 ? -13.777 -9.528 4.672 1.00 80.94 458 SER A CA 1
ATOM 3169 C C . SER A 1 458 ? -14.365 -9.006 3.364 1.00 80.94 458 SER A C 1
ATOM 3171 O O . SER A 1 458 ? -14.389 -7.805 3.116 1.00 80.94 458 SER A O 1
ATOM 3173 N N . THR A 1 459 ? -14.961 -9.887 2.560 1.00 82.50 459 THR A N 1
ATOM 3174 C CA . THR A 1 459 ? -15.743 -9.491 1.372 1.00 82.50 459 THR A CA 1
ATOM 3175 C C . THR A 1 459 ? -17.027 -8.735 1.728 1.00 82.50 459 THR A C 1
ATOM 3177 O O . THR A 1 459 ? -17.678 -8.165 0.860 1.00 82.50 459 THR A O 1
ATOM 3180 N N . THR A 1 460 ? -17.437 -8.764 2.999 1.00 82.81 460 THR A N 1
ATOM 3181 C CA . THR A 1 460 ? -18.583 -8.006 3.522 1.00 82.81 460 THR A CA 1
ATOM 3182 C C . THR A 1 460 ? -18.153 -6.826 4.392 1.00 82.81 460 THR A C 1
ATOM 3184 O O . THR A 1 460 ? -19.000 -6.237 5.059 1.00 82.81 460 THR A O 1
ATOM 3187 N N . GLY A 1 461 ? -16.852 -6.517 4.448 1.00 85.75 461 GLY A N 1
ATOM 3188 C CA . GLY A 1 461 ? -16.350 -5.336 5.143 1.00 85.75 461 GLY A CA 1
ATOM 3189 C C . GLY A 1 461 ? -16.902 -4.058 4.510 1.00 85.75 461 GLY A C 1
ATOM 3190 O O . GLY A 1 461 ? -17.036 -3.970 3.287 1.00 85.75 461 GLY A O 1
ATOM 3191 N N . SER A 1 462 ? -17.236 -3.082 5.352 1.00 88.75 462 SER A N 1
ATOM 3192 C CA . SER A 1 462 ? -17.840 -1.804 4.953 1.00 88.75 462 SER A CA 1
ATOM 3193 C C . SER A 1 462 ? -16.863 -0.629 5.034 1.00 88.75 462 SER A C 1
ATOM 3195 O O . SER A 1 462 ? -17.281 0.523 4.962 1.00 88.75 462 SER A O 1
ATOM 3197 N N . GLU A 1 463 ? -15.575 -0.902 5.225 1.00 91.12 463 GLU A N 1
ATOM 3198 C CA . GLU A 1 463 ? -14.526 0.097 5.431 1.00 91.12 463 GLU A CA 1
ATOM 3199 C C . GLU A 1 463 ? -13.320 -0.217 4.544 1.00 91.12 463 GLU A C 1
ATOM 3201 O O . GLU A 1 463 ? -13.104 -1.376 4.171 1.00 91.12 463 GLU A O 1
ATOM 3206 N N . LEU A 1 464 ? -12.520 0.802 4.213 1.00 90.31 464 LEU A N 1
ATOM 3207 C CA . LEU A 1 464 ? -11.302 0.614 3.421 1.00 90.31 464 LEU A CA 1
ATOM 3208 C C . LEU A 1 464 ? -10.386 -0.445 4.044 1.00 90.31 464 LEU A C 1
ATOM 3210 O O . LEU A 1 464 ? -10.164 -0.457 5.253 1.00 90.31 464 LEU A O 1
ATOM 3214 N N . GLY A 1 465 ? -9.844 -1.327 3.201 1.00 86.44 465 GLY A N 1
ATOM 3215 C CA . GLY A 1 465 ? -8.916 -2.374 3.623 1.00 86.44 465 GLY A CA 1
ATOM 3216 C C . GLY A 1 465 ? -7.669 -1.821 4.323 1.00 86.44 465 GLY A C 1
ATOM 3217 O O . GLY A 1 465 ? -7.312 -0.653 4.179 1.00 86.44 465 GLY A O 1
ATOM 3218 N N . LEU A 1 466 ? -6.945 -2.688 5.036 1.00 81.81 466 LEU A N 1
ATOM 3219 C CA . LEU A 1 466 ? -5.804 -2.312 5.893 1.00 81.81 466 LEU A CA 1
ATOM 3220 C C . LEU A 1 466 ? -4.649 -1.606 5.153 1.00 81.81 466 LEU A C 1
ATOM 3222 O O . LEU A 1 466 ? -3.818 -0.941 5.773 1.00 81.81 466 LEU A O 1
ATOM 3226 N N . ASN A 1 467 ? -4.587 -1.717 3.825 1.00 83.56 467 ASN A N 1
ATOM 3227 C CA . ASN A 1 467 ? -3.607 -1.007 3.000 1.00 83.56 467 ASN A CA 1
ATOM 3228 C C . ASN A 1 467 ? -3.839 0.510 2.965 1.00 83.56 467 ASN A C 1
ATOM 3230 O O . ASN A 1 467 ? -2.931 1.257 2.605 1.00 83.56 467 ASN A O 1
ATOM 3234 N N . TRP A 1 468 ? -5.028 0.971 3.345 1.00 88.88 468 TRP A N 1
ATOM 3235 C CA . TRP A 1 468 ? -5.391 2.377 3.375 1.00 88.88 468 TRP A CA 1
ATOM 3236 C C . TRP A 1 468 ? -5.226 2.982 4.764 1.00 88.88 468 TRP A C 1
ATOM 3238 O O . TRP A 1 468 ? -5.370 2.335 5.799 1.00 88.88 468 TRP A O 1
ATOM 3248 N N . LYS A 1 469 ? -4.961 4.281 4.768 1.00 88.25 469 LYS A N 1
ATOM 3249 C CA . LYS A 1 469 ? -4.990 5.148 5.933 1.00 88.25 469 LYS A CA 1
ATOM 3250 C C . LYS A 1 469 ? -5.880 6.335 5.638 1.00 88.25 469 LYS A C 1
ATOM 3252 O O . LYS A 1 469 ? -5.565 7.159 4.779 1.00 88.25 469 LYS A O 1
ATOM 3257 N N . GLU A 1 470 ? -6.960 6.433 6.393 1.00 90.06 470 GLU A N 1
ATOM 3258 C CA . GLU A 1 470 ? -7.848 7.589 6.389 1.00 90.06 470 GLU A CA 1
ATOM 3259 C C . GLU A 1 470 ? -7.140 8.747 7.100 1.00 90.06 470 GLU A C 1
ATOM 3261 O O . GLU A 1 470 ? -6.819 8.672 8.285 1.00 90.06 470 GLU A O 1
ATOM 3266 N N . GLN A 1 471 ? -6.832 9.798 6.344 1.00 91.19 471 GLN A N 1
ATOM 3267 C CA . GLN A 1 471 ? -6.182 11.015 6.834 1.00 91.19 471 GLN A CA 1
ATOM 3268 C C . GLN A 1 471 ? -7.212 12.051 7.279 1.00 91.19 471 GLN A C 1
ATOM 3270 O O . GLN A 1 471 ? -6.946 12.829 8.196 1.00 91.19 471 GLN A O 1
ATOM 3275 N N . VAL A 1 472 ? -8.356 12.093 6.586 1.00 90.44 472 VAL A N 1
ATOM 3276 C CA . VAL A 1 472 ? -9.523 12.914 6.910 1.00 90.44 472 VAL A CA 1
ATOM 3277 C C . VAL A 1 472 ? -10.792 12.149 6.551 1.00 90.44 472 VAL A C 1
ATOM 3279 O O . VAL A 1 472 ? -10.803 11.453 5.540 1.00 90.44 472 VAL A O 1
ATOM 3282 N N . GLY A 1 473 ? -11.854 12.320 7.342 1.00 89.06 473 GLY A N 1
ATOM 3283 C CA . GLY A 1 473 ? -13.138 11.672 7.090 1.00 89.06 473 GLY A CA 1
ATOM 3284 C C . GLY A 1 473 ? -13.053 10.145 7.119 1.00 89.06 473 GLY A C 1
ATOM 3285 O O . GLY A 1 473 ? -12.189 9.592 7.801 1.00 89.06 473 GLY A O 1
ATOM 3286 N N . ALA A 1 474 ? -13.974 9.488 6.418 1.00 89.44 474 ALA A N 1
ATOM 3287 C CA . ALA A 1 474 ? -13.972 8.044 6.227 1.00 89.44 474 ALA A CA 1
ATOM 3288 C C . ALA A 1 474 ? -14.703 7.659 4.935 1.00 89.44 474 ALA A C 1
ATOM 3290 O O . ALA A 1 474 ? -15.742 8.238 4.613 1.00 89.44 474 ALA A O 1
ATOM 3291 N N . TYR A 1 475 ? -14.194 6.648 4.232 1.00 92.38 475 TYR A N 1
ATOM 3292 C CA . TYR A 1 475 ? -14.871 6.088 3.059 1.00 92.38 475 TYR A CA 1
ATOM 3293 C C . TYR A 1 475 ? -15.690 4.860 3.457 1.00 92.38 475 TYR A C 1
ATOM 3295 O O . TYR A 1 475 ? -15.160 3.888 4.001 1.00 92.38 475 TYR A O 1
ATOM 3303 N N . GLY A 1 476 ? -16.984 4.885 3.140 1.00 91.00 476 GLY A N 1
ATOM 3304 C CA . GLY A 1 476 ? -17.868 3.734 3.307 1.00 91.00 476 GLY A CA 1
ATOM 3305 C C . GLY A 1 476 ? -17.798 2.810 2.095 1.00 91.00 476 GLY A C 1
ATOM 3306 O O . GLY A 1 476 ? -17.975 3.258 0.960 1.00 91.00 476 GLY A O 1
ATOM 3307 N N . LEU A 1 477 ? -17.584 1.513 2.313 1.00 92.31 477 LEU A N 1
ATOM 3308 C CA . LEU A 1 477 ? -17.602 0.522 1.239 1.00 92.31 477 LEU A CA 1
ATOM 3309 C C . LEU A 1 477 ? -18.979 -0.116 1.085 1.00 92.31 477 LEU A C 1
ATOM 3311 O O . LEU A 1 477 ? -19.530 -0.691 2.024 1.00 92.31 477 LEU A O 1
ATOM 3315 N N . ALA A 1 478 ? -19.526 -0.040 -0.127 1.00 88.75 478 ALA A N 1
ATOM 3316 C CA . ALA A 1 478 ? -20.780 -0.692 -0.479 1.00 88.75 478 ALA A CA 1
ATOM 3317 C C . ALA A 1 478 ? -20.802 -1.043 -1.968 1.00 88.75 478 ALA A C 1
ATOM 3319 O O . ALA A 1 478 ? -20.481 -0.214 -2.813 1.00 88.75 478 ALA A O 1
ATOM 3320 N N . SER A 1 479 ? -21.238 -2.263 -2.295 1.00 87.19 479 SER A N 1
ATOM 3321 C CA . SER A 1 479 ? -21.377 -2.748 -3.681 1.00 87.19 479 SER A CA 1
ATOM 3322 C C . SER A 1 479 ? -20.095 -2.659 -4.527 1.00 87.19 479 SER A C 1
ATOM 3324 O O . SER A 1 479 ? -20.181 -2.413 -5.726 1.00 87.19 479 SER A O 1
ATOM 3326 N N . GLY A 1 480 ? -18.920 -2.853 -3.915 1.00 88.62 480 GLY A N 1
ATOM 3327 C CA . GLY A 1 480 ? -17.626 -2.740 -4.604 1.00 88.62 480 GLY A CA 1
ATOM 3328 C C . GLY A 1 480 ? -17.157 -1.300 -4.833 1.00 88.62 480 GLY A C 1
ATOM 3329 O O . GLY A 1 480 ? -16.256 -1.077 -5.623 1.00 88.62 480 GLY A O 1
ATOM 3330 N N . LEU A 1 481 ? -17.778 -0.312 -4.180 1.00 94.19 481 LEU A N 1
ATOM 3331 C CA . LEU A 1 481 ? -17.425 1.099 -4.324 1.00 94.19 481 LEU A CA 1
ATOM 3332 C C . LEU A 1 481 ? -16.930 1.673 -3.003 1.00 94.19 481 LEU A C 1
ATOM 3334 O O . LEU A 1 481 ? -17.551 1.434 -1.964 1.00 94.19 481 LEU A O 1
ATOM 3338 N N . ALA A 1 482 ? -15.895 2.511 -3.065 1.00 96.56 482 ALA A N 1
ATOM 3339 C CA . ALA A 1 482 ? -15.522 3.412 -1.982 1.00 96.56 482 ALA A CA 1
ATOM 3340 C C . ALA A 1 482 ? -16.297 4.725 -2.089 1.00 96.56 482 ALA A C 1
ATOM 3342 O O . ALA A 1 482 ? -16.015 5.551 -2.955 1.00 96.56 482 ALA A O 1
ATOM 3343 N N . ASN A 1 483 ? -17.286 4.908 -1.215 1.00 95.06 483 ASN A N 1
ATOM 3344 C CA . ASN A 1 483 ? -18.195 6.050 -1.217 1.00 95.06 483 ASN A CA 1
ATOM 3345 C C . ASN A 1 483 ? -17.735 7.115 -0.221 1.00 95.06 483 ASN A C 1
ATOM 3347 O O . ASN A 1 483 ? -17.396 6.817 0.925 1.00 95.06 483 ASN A O 1
ATOM 3351 N N . SER A 1 484 ? -17.749 8.362 -0.675 1.00 93.94 484 SER A N 1
ATOM 3352 C CA . SER A 1 484 ? -17.507 9.542 0.144 1.00 93.94 484 SER A CA 1
ATOM 3353 C C . SER A 1 484 ? -18.853 10.133 0.536 1.00 93.94 484 SER A C 1
ATOM 3355 O O . SER A 1 484 ? -19.571 10.670 -0.312 1.00 93.94 484 SER A O 1
ATOM 3357 N N . ASP A 1 485 ? -19.200 10.015 1.816 1.00 84.12 485 ASP A N 1
ATOM 3358 C CA . ASP A 1 485 ? -20.477 10.487 2.369 1.00 84.12 485 ASP A CA 1
ATOM 3359 C C . ASP A 1 485 ? -20.303 11.709 3.278 1.00 84.12 485 ASP A C 1
ATOM 3361 O O . ASP A 1 485 ? -21.287 12.356 3.649 1.00 84.12 485 ASP A O 1
ATOM 3365 N N . THR A 1 486 ? -19.062 12.075 3.614 1.00 83.56 486 THR A N 1
ATOM 3366 C CA . THR A 1 486 ? -18.780 13.216 4.487 1.00 83.56 486 THR A CA 1
ATOM 3367 C C . THR A 1 486 ? -18.406 14.468 3.692 1.00 83.56 486 THR A C 1
ATOM 3369 O O . THR A 1 486 ? -18.248 14.460 2.473 1.00 83.56 486 THR A O 1
ATOM 3372 N N . SER A 1 487 ? -18.274 15.609 4.372 1.00 88.00 487 SER A N 1
ATOM 3373 C CA . SER A 1 487 ? -17.885 16.866 3.722 1.00 88.00 487 SER A CA 1
ATOM 3374 C C . SER A 1 487 ? -16.497 16.827 3.074 1.00 88.00 487 SER A C 1
ATOM 3376 O O . SER A 1 487 ? -16.224 17.652 2.202 1.00 88.00 487 SER A O 1
ATOM 3378 N N . LEU A 1 488 ? -15.615 15.936 3.537 1.00 92.25 488 LEU A N 1
ATOM 3379 C CA . LEU A 1 488 ? -14.254 15.775 3.038 1.00 92.25 488 LEU A CA 1
ATOM 3380 C C . LEU A 1 488 ? -13.703 14.427 3.499 1.00 92.25 488 LEU A C 1
ATOM 3382 O O . LEU A 1 488 ? -13.532 14.224 4.700 1.00 92.25 488 LEU A O 1
ATOM 3386 N N . ASP A 1 489 ? -13.329 13.585 2.544 1.00 95.06 489 ASP A N 1
ATOM 3387 C CA . ASP A 1 489 ? -12.664 12.314 2.802 1.00 95.06 489 ASP A CA 1
ATOM 3388 C C . ASP A 1 489 ? -11.312 12.285 2.074 1.00 95.06 489 ASP A C 1
ATOM 3390 O O . ASP A 1 489 ? -11.199 12.635 0.894 1.00 95.06 489 ASP A O 1
ATOM 3394 N N . VAL A 1 490 ? -10.257 11.881 2.782 1.00 95.81 490 VAL A N 1
ATOM 3395 C CA . VAL A 1 490 ? -8.894 11.729 2.255 1.00 95.81 490 VAL A CA 1
ATOM 3396 C C . VAL A 1 490 ? -8.342 10.411 2.767 1.00 95.81 490 VAL A C 1
ATOM 3398 O O . VAL A 1 490 ? -8.203 10.232 3.976 1.00 95.81 490 VAL A O 1
ATOM 3401 N N . ALA A 1 491 ? -7.980 9.512 1.858 1.00 95.06 491 ALA A N 1
ATOM 3402 C CA . ALA A 1 491 ? -7.344 8.248 2.196 1.00 95.06 491 ALA A CA 1
ATOM 3403 C C . ALA A 1 491 ? -6.083 8.061 1.356 1.00 95.06 491 ALA A C 1
ATOM 3405 O O . ALA A 1 491 ? -6.069 8.344 0.161 1.00 95.06 491 ALA A O 1
ATOM 3406 N N . THR A 1 492 ? -5.013 7.592 1.988 1.00 94.06 492 THR A N 1
ATOM 3407 C CA . THR A 1 492 ? -3.714 7.351 1.349 1.00 94.06 492 THR A CA 1
ATOM 3408 C C . THR A 1 492 ? -3.207 5.965 1.684 1.00 94.06 492 THR A C 1
ATOM 3410 O O . THR A 1 492 ? -3.550 5.434 2.734 1.00 94.06 492 THR A O 1
ATOM 3413 N N . LEU A 1 493 ? -2.345 5.402 0.853 1.00 90.19 493 LEU A N 1
ATOM 3414 C CA . LEU A 1 493 ? -1.791 4.077 1.094 1.00 90.19 493 LEU A CA 1
ATOM 3415 C C . LEU A 1 493 ? -0.751 4.071 2.217 1.00 90.19 493 LEU A C 1
ATOM 3417 O O . LEU A 1 493 ? 0.104 4.961 2.317 1.00 90.19 493 LEU A O 1
ATOM 3421 N N . ASN A 1 494 ? -0.794 3.029 3.041 1.00 82.19 494 ASN A N 1
ATOM 3422 C CA . ASN A 1 494 ? 0.225 2.743 4.038 1.00 82.19 494 ASN A CA 1
ATOM 3423 C C . ASN A 1 494 ? 1.523 2.282 3.362 1.00 82.19 494 ASN A C 1
ATOM 3425 O O . ASN A 1 494 ? 1.512 1.531 2.391 1.00 82.19 494 ASN A O 1
ATOM 3429 N N . ALA A 1 495 ? 2.659 2.738 3.896 1.00 74.38 495 ALA A N 1
ATOM 3430 C CA . ALA A 1 495 ? 4.009 2.339 3.479 1.00 74.38 495 ALA A CA 1
ATOM 3431 C C . ALA A 1 495 ? 4.382 2.566 1.993 1.00 74.38 495 ALA A C 1
ATOM 3433 O O . ALA A 1 495 ? 5.464 2.155 1.577 1.00 74.38 495 ALA A O 1
ATOM 3434 N N . VAL A 1 496 ? 3.559 3.269 1.207 1.00 81.69 496 VAL A N 1
ATOM 3435 C CA . VAL A 1 496 ? 3.936 3.764 -0.125 1.00 81.69 496 VAL A CA 1
ATOM 3436 C C . VAL A 1 496 ? 4.565 5.146 0.012 1.00 81.69 496 VAL A C 1
ATOM 3438 O O . VAL A 1 496 ? 3.973 6.060 0.583 1.00 81.69 496 VAL A O 1
ATOM 3441 N N . SER A 1 497 ? 5.774 5.304 -0.521 1.00 87.56 497 SER A N 1
ATOM 3442 C CA . SER A 1 497 ? 6.453 6.595 -0.625 1.00 87.56 497 SER A CA 1
ATOM 3443 C C . SER A 1 497 ? 7.210 6.655 -1.943 1.00 87.56 497 SER A C 1
ATOM 3445 O O . SER A 1 497 ? 8.302 6.101 -2.074 1.00 87.56 497 SER A O 1
ATOM 3447 N N . VAL A 1 498 ? 6.595 7.278 -2.947 1.00 88.06 498 VAL A N 1
ATOM 3448 C CA . VAL A 1 498 ? 7.108 7.315 -4.320 1.00 88.06 498 VAL A CA 1
ATOM 3449 C C . VAL A 1 498 ? 7.123 8.728 -4.864 1.00 88.06 498 VAL A C 1
ATOM 3451 O O . VAL A 1 498 ? 6.313 9.578 -4.492 1.00 88.06 498 VAL A O 1
ATOM 3454 N N . ALA A 1 499 ? 8.104 8.986 -5.724 1.00 88.69 499 ALA A N 1
ATOM 3455 C CA . ALA A 1 499 ? 8.227 10.256 -6.408 1.00 88.69 499 ALA A CA 1
ATOM 3456 C C . ALA A 1 499 ? 7.480 10.228 -7.745 1.00 88.69 499 ALA A C 1
ATOM 3458 O O . ALA A 1 499 ? 6.514 10.957 -7.948 1.00 88.69 499 ALA A O 1
ATOM 3459 N N . ASN A 1 500 ? 7.914 9.361 -8.651 1.00 87.12 500 ASN A N 1
ATOM 3460 C CA . ASN A 1 500 ? 7.316 9.260 -9.972 1.00 87.12 500 ASN A CA 1
ATOM 3461 C C . ASN A 1 500 ? 6.262 8.160 -9.954 1.00 87.12 500 ASN A C 1
ATOM 3463 O O . ASN A 1 500 ? 6.561 7.029 -9.563 1.00 87.12 500 ASN A O 1
ATOM 3467 N N . VAL A 1 501 ? 5.025 8.489 -10.314 1.00 89.88 501 VAL A N 1
ATOM 3468 C CA . VAL A 1 501 ? 3.910 7.556 -10.143 1.00 89.88 501 VAL A CA 1
ATOM 3469 C C . VAL A 1 501 ? 2.770 7.833 -11.109 1.00 89.88 501 VAL A C 1
ATOM 3471 O O . VAL A 1 501 ? 2.449 8.986 -11.398 1.00 89.88 501 VAL A O 1
ATOM 3474 N N . VAL A 1 502 ? 2.147 6.750 -11.561 1.00 91.56 502 VAL A N 1
ATOM 3475 C CA . VAL A 1 502 ? 0.809 6.752 -12.141 1.00 91.56 502 VAL A CA 1
ATOM 3476 C C . VAL A 1 502 ? -0.164 6.299 -11.060 1.00 91.56 502 VAL A C 1
ATOM 3478 O O . VAL A 1 502 ? -0.021 5.209 -10.504 1.00 91.56 502 VAL A O 1
ATOM 3481 N N . VAL A 1 503 ? -1.152 7.133 -10.759 1.00 95.19 503 VAL A N 1
ATOM 3482 C CA . VAL A 1 503 ? -2.293 6.777 -9.911 1.00 95.19 503 VAL A CA 1
ATOM 3483 C C . VAL A 1 503 ? -3.517 6.705 -10.810 1.00 95.19 503 VAL A C 1
ATOM 3485 O O . VAL A 1 503 ? -3.713 7.587 -11.644 1.00 95.19 503 VAL A O 1
ATOM 3488 N N . SER A 1 504 ? -4.354 5.686 -10.663 1.00 95.81 504 SER A N 1
ATOM 3489 C CA . SER A 1 504 ? -5.598 5.574 -11.422 1.00 95.81 504 SER A CA 1
ATOM 3490 C C . SER A 1 504 ? -6.739 5.060 -10.552 1.00 95.81 504 SER A C 1
ATOM 3492 O O . SER A 1 504 ? -6.512 4.411 -9.535 1.00 95.81 504 SER A O 1
ATOM 3494 N N . GLY A 1 505 ? -7.967 5.382 -10.935 1.00 96.69 505 GLY A N 1
ATOM 3495 C CA . GLY A 1 505 ? -9.180 4.854 -10.330 1.00 96.69 505 GLY A CA 1
ATOM 3496 C C . GLY A 1 505 ? -10.400 5.283 -11.130 1.00 96.69 505 GLY A C 1
ATOM 3497 O O . GLY A 1 505 ? -10.424 6.372 -11.714 1.00 96.69 505 GLY A O 1
ATOM 3498 N N . ASP A 1 506 ? -11.411 4.430 -11.155 1.00 97.56 506 ASP A N 1
ATOM 3499 C CA . ASP A 1 506 ? -12.708 4.766 -11.716 1.00 97.56 506 ASP A CA 1
ATOM 3500 C C . ASP A 1 506 ? -13.443 5.680 -10.742 1.00 97.56 506 ASP A C 1
ATOM 3502 O O . ASP A 1 506 ? -13.474 5.424 -9.540 1.00 97.56 506 ASP A O 1
ATOM 3506 N N . ILE A 1 507 ? -14.015 6.764 -11.257 1.00 97.56 507 ILE A N 1
ATOM 3507 C CA . ILE A 1 507 ? -14.742 7.755 -10.461 1.00 97.56 507 ILE A CA 1
ATOM 3508 C C . ILE A 1 507 ? -16.202 7.838 -10.893 1.00 97.56 507 ILE A C 1
ATOM 3510 O O . ILE A 1 507 ? -16.537 7.616 -12.059 1.00 97.56 507 ILE A O 1
ATOM 3514 N N . SER A 1 508 ? -17.065 8.234 -9.961 1.00 95.69 508 SER A N 1
ATOM 3515 C CA . SER A 1 508 ? -18.427 8.696 -10.233 1.00 95.69 508 SER A CA 1
ATOM 3516 C C . SER A 1 508 ? -18.749 9.904 -9.360 1.00 95.69 508 SER A C 1
ATOM 3518 O O . SER A 1 508 ? -18.382 9.935 -8.186 1.00 95.69 508 SER A O 1
ATOM 3520 N N . LEU A 1 509 ? -19.416 10.909 -9.932 1.00 94.69 509 LEU A N 1
ATOM 3521 C CA . LEU A 1 509 ? -19.758 12.158 -9.253 1.00 94.69 509 LEU A CA 1
ATOM 3522 C C . LEU A 1 509 ? -21.252 12.479 -9.338 1.00 94.69 509 LEU A C 1
ATOM 3524 O O . LEU A 1 509 ? -21.841 12.529 -10.422 1.00 94.69 509 LEU A O 1
ATOM 3528 N N . ALA A 1 510 ? -21.836 12.803 -8.188 1.00 94.25 510 ALA A N 1
ATOM 3529 C CA . ALA A 1 510 ? -23.079 13.547 -8.072 1.00 94.25 510 ALA A CA 1
ATOM 3530 C C . ALA A 1 510 ? -22.898 15.046 -8.401 1.00 94.25 510 ALA A C 1
ATOM 3532 O O . ALA A 1 510 ? -21.805 15.561 -8.638 1.00 94.25 510 ALA A O 1
ATOM 3533 N N . THR A 1 511 ? -24.009 15.785 -8.424 1.00 91.81 511 THR A N 1
ATOM 3534 C CA . THR A 1 511 ? -23.962 17.246 -8.583 1.00 91.81 511 THR A CA 1
ATOM 3535 C C . THR A 1 511 ? -23.329 17.896 -7.350 1.00 91.81 511 THR A C 1
ATOM 3537 O O . THR A 1 511 ? -23.697 17.553 -6.231 1.00 91.81 511 THR A O 1
ATOM 3540 N N . ASN A 1 512 ? -22.450 18.882 -7.554 1.00 90.56 512 ASN A N 1
ATOM 3541 C CA . ASN A 1 512 ? -21.715 19.601 -6.500 1.00 90.56 512 ASN A CA 1
ATOM 3542 C C . ASN A 1 512 ? -20.718 18.748 -5.691 1.00 90.56 512 ASN A C 1
ATOM 3544 O O . ASN A 1 512 ? -20.356 19.134 -4.577 1.00 90.56 512 ASN A O 1
ATOM 3548 N N . SER A 1 513 ? -20.256 17.624 -6.244 1.00 95.31 513 SER A N 1
ATOM 3549 C CA . SER A 1 513 ? -19.187 16.821 -5.650 1.00 95.31 513 SER A CA 1
ATOM 3550 C C . SER A 1 513 ? -17.860 16.951 -6.409 1.00 95.31 513 SER A C 1
ATOM 3552 O O . SER A 1 513 ? -17.779 17.548 -7.484 1.00 95.31 513 SER A O 1
ATOM 3554 N N . ALA A 1 514 ? -16.789 16.422 -5.829 1.00 96.19 514 ALA A N 1
ATOM 3555 C CA . ALA A 1 514 ? -15.464 16.348 -6.416 1.00 96.19 514 ALA A CA 1
ATOM 3556 C C . ALA A 1 514 ? -14.814 15.006 -6.073 1.00 96.19 514 ALA A C 1
ATOM 3558 O O . ALA A 1 514 ? -14.909 14.543 -4.938 1.00 96.19 514 ALA A O 1
ATOM 3559 N N . ALA A 1 515 ? -14.109 14.423 -7.039 1.00 97.44 515 ALA A N 1
ATOM 3560 C CA . ALA A 1 515 ? -13.368 13.177 -6.888 1.00 97.44 515 ALA A CA 1
ATOM 3561 C C . ALA A 1 515 ? -12.011 13.320 -7.575 1.00 97.44 515 ALA A C 1
ATOM 3563 O O . ALA A 1 515 ? -11.930 13.816 -8.702 1.00 97.44 515 ALA A O 1
ATOM 3564 N N . GLY A 1 516 ? -10.940 12.895 -6.913 1.00 98.06 516 GLY A N 1
ATOM 3565 C CA . GLY A 1 516 ? -9.619 12.941 -7.517 1.00 98.06 516 GLY A CA 1
ATOM 3566 C C . GLY A 1 516 ? -8.585 12.081 -6.820 1.00 98.06 516 GLY A C 1
ATOM 3567 O O . GLY A 1 516 ? -8.792 11.573 -5.718 1.00 98.06 516 GLY A O 1
ATOM 3568 N N . LEU A 1 517 ? -7.453 11.964 -7.496 1.00 98.69 517 LEU A N 1
ATOM 3569 C CA . LEU A 1 517 ? -6.331 11.120 -7.126 1.00 98.69 517 LEU A CA 1
ATOM 3570 C C . LEU A 1 517 ? -5.240 11.973 -6.481 1.00 98.69 517 LEU A C 1
ATOM 3572 O O . LEU A 1 517 ? -4.968 13.101 -6.904 1.00 98.69 517 LEU A O 1
ATOM 3576 N N . VAL A 1 518 ? -4.636 11.430 -5.433 1.00 98.56 518 VAL A N 1
ATOM 3577 C CA . VAL A 1 518 ? -3.636 12.087 -4.593 1.00 98.56 518 VAL A CA 1
ATOM 3578 C C . VAL A 1 518 ? -2.257 11.528 -4.920 1.00 98.56 518 VAL A C 1
ATOM 3580 O O . VAL A 1 518 ? -2.079 10.313 -4.990 1.00 98.56 518 VAL A O 1
ATOM 3583 N N . ALA A 1 519 ? -1.272 12.414 -5.052 1.00 97.19 519 ALA A N 1
ATOM 3584 C CA . ALA A 1 519 ? 0.138 12.058 -5.177 1.00 97.19 519 ALA A CA 1
ATOM 3585 C C . ALA A 1 519 ? 1.021 12.976 -4.322 1.00 97.19 519 ALA A C 1
ATOM 3587 O O . ALA A 1 519 ? 0.628 14.097 -3.984 1.00 97.19 519 ALA A O 1
ATOM 3588 N N . ARG A 1 520 ? 2.235 12.510 -3.995 1.00 96.38 520 ARG A N 1
ATOM 3589 C CA . ARG A 1 520 ? 3.226 13.237 -3.171 1.00 96.38 520 ARG A CA 1
ATOM 3590 C C . ARG A 1 520 ? 2.722 13.605 -1.769 1.00 96.38 520 ARG A C 1
ATOM 3592 O O . ARG A 1 520 ? 3.216 14.560 -1.173 1.00 96.38 520 ARG A O 1
ATOM 3599 N N . TYR A 1 521 ? 1.755 12.857 -1.240 1.00 97.19 521 TYR A N 1
ATOM 3600 C CA . TYR A 1 521 ? 1.171 13.136 0.066 1.00 97.19 521 TYR A CA 1
ATOM 3601 C C . TYR A 1 521 ? 2.208 13.007 1.186 1.00 97.19 521 TYR A C 1
ATOM 3603 O O . TYR A 1 521 ? 2.939 12.013 1.251 1.00 97.19 521 TYR A O 1
ATOM 3611 N N . SER A 1 522 ? 2.232 13.965 2.113 1.00 94.25 522 SER A N 1
ATOM 3612 C CA . SER A 1 522 ? 3.066 13.891 3.317 1.00 94.25 522 SER A CA 1
ATOM 3613 C C . SER A 1 522 ? 2.434 14.567 4.539 1.00 94.25 522 SER A C 1
ATOM 3615 O O . SER A 1 522 ? 1.722 15.565 4.449 1.00 94.25 522 SER A O 1
ATOM 3617 N N . GLY A 1 523 ? 2.744 14.056 5.731 1.00 89.56 523 GLY A N 1
ATOM 3618 C CA . GLY A 1 523 ? 2.230 14.603 6.989 1.00 89.56 523 GLY A CA 1
ATOM 3619 C C . GLY A 1 523 ? 0.899 13.980 7.418 1.00 89.56 523 GLY A C 1
ATOM 3620 O O . GLY A 1 523 ? 0.763 12.758 7.406 1.00 89.56 523 GLY A O 1
ATOM 3621 N N . THR A 1 524 ? -0.032 14.813 7.894 1.00 85.56 524 THR A N 1
ATOM 3622 C CA . THR A 1 524 ? -1.333 14.396 8.454 1.00 85.56 524 THR A CA 1
ATOM 3623 C C . THR A 1 524 ? -2.454 15.335 8.009 1.00 85.56 524 THR A C 1
ATOM 3625 O O . THR A 1 524 ? -2.218 16.522 7.744 1.00 85.56 524 THR A O 1
ATOM 3628 N N . GLY A 1 525 ? -3.683 14.817 7.963 1.00 90.00 525 GLY A N 1
ATOM 3629 C CA . GLY A 1 525 ? -4.860 15.580 7.552 1.00 90.00 525 GLY A CA 1
ATOM 3630 C C . GLY A 1 525 ? -4.865 15.926 6.058 1.00 90.00 525 GLY A C 1
ATOM 3631 O O . GLY A 1 525 ? -4.206 15.271 5.253 1.00 90.00 525 GLY A O 1
ATOM 3632 N N . ASP A 1 526 ? -5.596 16.976 5.680 1.00 93.50 526 ASP A N 1
ATOM 3633 C CA . ASP A 1 526 ? -5.737 17.432 4.287 1.00 93.50 526 ASP A CA 1
ATOM 3634 C C . ASP A 1 526 ? -4.612 18.410 3.889 1.00 93.50 526 ASP A C 1
ATOM 3636 O O . ASP A 1 526 ? -4.843 19.607 3.698 1.00 93.50 526 ASP A O 1
ATOM 3640 N N . GLN A 1 527 ? -3.359 17.937 3.853 1.00 94.38 527 GLN A N 1
ATOM 3641 C CA . GLN A 1 527 ? -2.169 18.781 3.647 1.00 94.38 527 GLN A CA 1
ATOM 3642 C C . GLN A 1 527 ? -1.088 18.124 2.771 1.00 94.38 527 GLN A C 1
ATOM 3644 O O . GLN A 1 527 ? -0.969 16.907 2.743 1.00 94.38 527 GLN A O 1
ATOM 3649 N N . ASN A 1 528 ? -0.262 18.953 2.115 1.00 96.19 528 ASN A N 1
ATOM 3650 C CA . ASN A 1 528 ? 0.961 18.569 1.382 1.00 96.19 528 ASN A CA 1
ATOM 3651 C C . ASN A 1 528 ? 0.752 17.489 0.312 1.00 96.19 528 ASN A C 1
ATOM 3653 O O . ASN A 1 528 ? 1.200 16.359 0.481 1.00 96.19 528 ASN A O 1
ATOM 3657 N N . MET A 1 529 ? 0.086 17.831 -0.790 1.00 98.25 529 MET A N 1
ATOM 3658 C CA . MET A 1 529 ? -0.165 16.891 -1.886 1.00 98.25 529 MET A CA 1
ATOM 3659 C C . MET A 1 529 ? -0.376 17.601 -3.224 1.00 98.25 529 MET A C 1
ATOM 3661 O O . MET A 1 529 ? -0.760 18.776 -3.259 1.00 98.25 529 MET A O 1
ATOM 3665 N N . TYR A 1 530 ? -0.210 16.859 -4.317 1.00 98.69 530 TYR A N 1
ATOM 3666 C CA . TYR A 1 530 ? -0.886 17.168 -5.574 1.00 98.69 530 TYR A CA 1
ATOM 3667 C C . TYR A 1 530 ? -2.208 16.406 -5.646 1.00 98.69 530 TYR A C 1
ATOM 3669 O O . TYR A 1 530 ? -2.287 15.248 -5.230 1.00 98.69 530 TYR A O 1
ATOM 3677 N N . TRP A 1 531 ? -3.234 17.058 -6.187 1.00 98.62 531 TRP A N 1
ATOM 3678 C CA . TRP A 1 531 ? -4.562 16.477 -6.365 1.00 98.62 531 TRP A CA 1
ATOM 3679 C C . TRP A 1 531 ? -5.064 16.746 -7.783 1.00 98.62 531 TRP A C 1
ATOM 3681 O O . TRP A 1 531 ? -5.351 17.894 -8.137 1.00 98.62 531 TRP A O 1
ATOM 3691 N N . GLY A 1 532 ? -5.131 15.690 -8.594 1.00 98.25 532 GLY A N 1
ATOM 3692 C CA . GLY A 1 532 ? -5.731 15.705 -9.927 1.00 98.25 532 GLY A CA 1
ATOM 3693 C C . GLY A 1 532 ? -7.176 15.224 -9.840 1.00 98.25 532 GLY A C 1
ATOM 3694 O O . GLY A 1 532 ? -7.416 14.083 -9.447 1.00 98.25 532 GLY A O 1
ATOM 3695 N N . ALA A 1 533 ? -8.138 16.088 -10.157 1.00 97.19 533 ALA A N 1
ATOM 3696 C CA . ALA A 1 533 ? -9.541 15.869 -9.817 1.00 97.19 533 ALA A CA 1
ATOM 3697 C C . ALA A 1 533 ? -10.516 16.312 -10.905 1.00 97.19 533 ALA A C 1
ATOM 3699 O O . ALA A 1 533 ? -10.241 17.231 -11.679 1.00 97.19 533 ALA A O 1
ATOM 3700 N N . ILE A 1 534 ? -11.702 15.706 -10.885 1.00 96.31 534 ILE A N 1
ATOM 3701 C CA . ILE A 1 534 ? -12.901 16.271 -11.497 1.00 96.31 534 ILE A CA 1
ATOM 3702 C C . ILE A 1 534 ? -13.700 16.973 -10.401 1.00 96.31 534 ILE A C 1
ATOM 3704 O O . ILE A 1 534 ? -13.984 16.388 -9.357 1.00 96.31 534 ILE A O 1
ATOM 3708 N N . VAL A 1 535 ? -14.054 18.234 -10.635 1.00 94.19 535 VAL A N 1
ATOM 3709 C CA . VAL A 1 535 ? -14.881 19.042 -9.733 1.00 94.19 535 VAL A CA 1
ATOM 3710 C C . VAL A 1 535 ? -16.188 19.368 -10.443 1.00 94.19 535 VAL A C 1
ATOM 3712 O O . VAL A 1 535 ? -16.173 20.022 -11.486 1.00 94.19 535 VAL A O 1
ATOM 3715 N N . ASN A 1 536 ? -17.315 18.930 -9.887 1.00 91.81 536 ASN A N 1
ATOM 3716 C CA . ASN A 1 536 ? -18.637 19.302 -10.366 1.00 91.81 536 ASN A CA 1
ATOM 3717 C C . ASN A 1 536 ? -19.124 20.561 -9.635 1.00 91.81 536 ASN A C 1
ATOM 3719 O O . ASN A 1 536 ? -19.215 20.582 -8.410 1.00 91.81 536 ASN A O 1
ATOM 3723 N N . VAL A 1 537 ? -19.477 21.606 -10.381 1.00 88.88 537 VAL A N 1
ATOM 3724 C CA . VAL A 1 537 ? -20.101 22.823 -9.843 1.00 88.88 537 VAL A CA 1
ATOM 3725 C C . VAL A 1 537 ? -21.386 23.082 -10.613 1.00 88.88 537 VAL A C 1
ATOM 3727 O O . VAL A 1 537 ? -21.356 23.336 -11.817 1.00 88.88 537 VAL A O 1
ATOM 3730 N N . ASN A 1 538 ? -22.528 23.027 -9.928 1.00 87.06 538 ASN A N 1
ATOM 3731 C CA . ASN A 1 538 ? -23.857 23.220 -10.515 1.00 87.06 538 ASN A CA 1
ATOM 3732 C C . ASN A 1 538 ? -24.113 22.332 -11.752 1.00 87.06 538 ASN A C 1
ATOM 3734 O O . ASN A 1 538 ? -24.716 22.774 -12.730 1.00 87.06 538 ASN A O 1
ATOM 3738 N N . GLY A 1 539 ? -23.624 21.089 -11.726 1.00 84.38 539 GLY A N 1
ATOM 3739 C CA . GLY A 1 539 ? -23.796 20.119 -12.809 1.00 84.38 539 GLY A CA 1
ATOM 3740 C C . GLY A 1 539 ? -22.753 20.217 -13.926 1.00 84.38 539 GLY A C 1
ATOM 3741 O O . GLY A 1 539 ? -22.789 19.399 -14.839 1.00 84.38 539 GLY A O 1
ATOM 3742 N N . GLN A 1 540 ? -21.819 21.171 -13.861 1.00 87.56 540 GLN A N 1
ATOM 3743 C CA . GLN A 1 540 ? -20.719 21.315 -14.819 1.00 87.56 540 GLN A CA 1
ATOM 3744 C C . GLN A 1 540 ? -19.428 20.729 -14.252 1.00 87.56 540 GLN A C 1
ATOM 3746 O O . GLN A 1 540 ? -19.054 21.048 -13.126 1.00 87.56 540 GLN A O 1
ATOM 3751 N N . ASN A 1 541 ? -18.740 19.903 -15.038 1.00 89.81 541 ASN A N 1
ATOM 3752 C CA . ASN A 1 541 ? -17.502 19.242 -14.631 1.00 89.81 541 ASN A CA 1
ATOM 3753 C C . ASN A 1 541 ? -16.270 20.024 -15.093 1.00 89.81 541 ASN A C 1
ATOM 3755 O O . ASN A 1 541 ? -16.160 20.402 -16.261 1.00 89.81 541 ASN A O 1
ATOM 3759 N N . PHE A 1 542 ? -15.310 20.183 -14.187 1.00 90.06 542 PHE A N 1
ATOM 3760 C CA . PHE A 1 542 ? -14.019 20.810 -14.442 1.00 90.06 542 PHE A CA 1
ATOM 3761 C C . PHE A 1 542 ? -12.900 19.828 -14.108 1.00 90.06 542 PHE A C 1
ATOM 3763 O O . PHE A 1 542 ? -12.844 19.318 -12.991 1.00 90.06 542 PHE A O 1
ATOM 3770 N N . ALA A 1 543 ? -12.008 19.576 -15.065 1.00 93.12 543 ALA A N 1
ATOM 3771 C CA . ALA A 1 543 ? -10.766 18.859 -14.802 1.00 93.12 543 ALA A CA 1
ATOM 3772 C C . ALA A 1 543 ? -9.777 19.842 -14.181 1.00 93.12 543 ALA A C 1
ATOM 3774 O O . ALA A 1 543 ? -9.495 20.873 -14.790 1.00 93.12 543 ALA A O 1
ATOM 3775 N N . CYS A 1 544 ? -9.272 19.547 -12.990 1.00 94.12 544 CYS A N 1
ATOM 3776 C CA . CYS A 1 544 ? -8.436 20.456 -12.217 1.00 94.12 544 CYS A CA 1
ATOM 3777 C C . CYS A 1 544 ? -7.195 19.737 -11.692 1.00 94.12 544 CYS A C 1
ATOM 3779 O O . CYS A 1 544 ? -7.265 18.577 -11.289 1.00 94.12 544 CYS A O 1
ATOM 3781 N N . ILE A 1 545 ? -6.075 20.458 -11.623 1.00 97.50 545 ILE A N 1
ATOM 3782 C CA . ILE A 1 545 ? -4.903 20.025 -10.855 1.00 97.50 545 ILE A CA 1
ATOM 3783 C C . ILE A 1 545 ? -4.627 21.083 -9.799 1.00 97.50 545 ILE A C 1
ATOM 3785 O O . ILE A 1 545 ? -4.473 22.269 -10.107 1.00 97.50 545 ILE A O 1
ATOM 3789 N N . PHE A 1 546 ? -4.558 20.641 -8.551 1.00 98.12 546 PHE A N 1
ATOM 3790 C CA . PHE A 1 546 ? -4.253 21.480 -7.408 1.00 98.12 546 PHE A CA 1
ATOM 3791 C C . PHE A 1 546 ? -2.949 21.057 -6.739 1.00 98.12 546 PHE A C 1
ATOM 3793 O O . PHE A 1 546 ? -2.589 19.880 -6.713 1.00 98.12 546 PHE A O 1
ATOM 3800 N N . ARG A 1 547 ? -2.296 22.031 -6.111 1.00 98.19 547 ARG A N 1
ATOM 3801 C CA . ARG A 1 547 ? -1.223 21.831 -5.137 1.00 98.19 547 ARG A CA 1
ATOM 3802 C C . ARG A 1 547 ? -1.704 22.281 -3.764 1.00 98.19 547 ARG A C 1
ATOM 3804 O O . ARG A 1 547 ? -2.2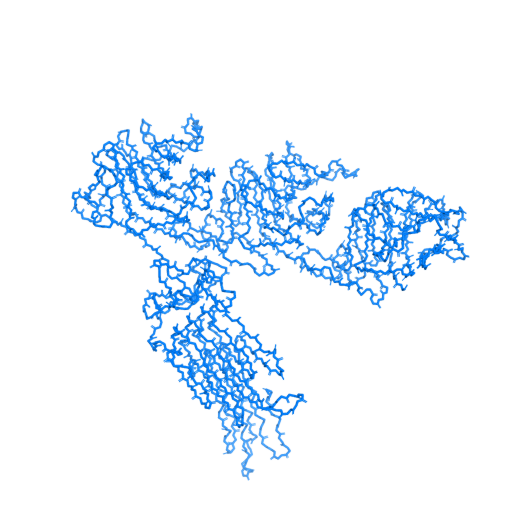50 23.375 -3.638 1.00 98.19 547 ARG A O 1
ATOM 3811 N N . ASN A 1 548 ? -1.426 21.493 -2.736 1.00 98.06 548 ASN A N 1
ATOM 3812 C CA . ASN A 1 548 ? -1.579 21.876 -1.338 1.00 98.06 548 ASN A CA 1
ATOM 3813 C C . ASN A 1 548 ? -0.208 21.869 -0.660 1.00 98.06 548 ASN A C 1
ATOM 3815 O O . ASN A 1 548 ? 0.476 20.852 -0.702 1.00 98.06 548 ASN A O 1
ATOM 3819 N N . VAL A 1 549 ? 0.183 22.975 -0.025 1.00 97.25 549 VAL A N 1
ATOM 3820 C CA . VAL A 1 549 ? 1.376 23.051 0.834 1.00 97.25 549 VAL A CA 1
ATOM 3821 C C . VAL A 1 549 ? 0.953 23.630 2.178 1.00 97.25 549 VAL A C 1
ATOM 3823 O O . VAL A 1 549 ? 0.407 24.732 2.227 1.00 97.25 549 VAL A O 1
ATOM 3826 N N . ALA A 1 550 ? 1.183 22.885 3.261 1.00 94.25 550 ALA A N 1
ATOM 3827 C CA . ALA A 1 550 ? 0.818 23.264 4.628 1.00 94.25 550 ALA A CA 1
ATOM 3828 C C . ALA A 1 550 ? -0.647 23.741 4.774 1.00 94.25 550 ALA A C 1
ATOM 3830 O O . ALA A 1 550 ? -0.927 24.746 5.424 1.00 94.25 550 ALA A O 1
ATOM 3831 N N . GLY A 1 551 ? -1.581 23.062 4.096 1.00 92.81 551 GLY A N 1
ATOM 3832 C CA . GLY A 1 551 ? -3.017 23.369 4.115 1.00 92.81 551 GLY A CA 1
ATOM 3833 C C . GLY A 1 551 ? -3.452 24.484 3.157 1.00 92.81 551 GLY A C 1
ATOM 3834 O O . GLY A 1 551 ? -4.647 24.747 3.027 1.00 92.81 551 GLY A O 1
ATOM 3835 N N . THR A 1 552 ? -2.516 25.138 2.463 1.00 96.62 552 THR A N 1
ATOM 3836 C CA . THR A 1 552 ? -2.832 26.185 1.483 1.00 96.62 552 THR A CA 1
ATOM 3837 C C . THR A 1 552 ? -2.987 25.588 0.090 1.00 96.62 552 THR A C 1
ATOM 3839 O O . THR A 1 552 ? -2.015 25.124 -0.510 1.00 96.62 552 THR A O 1
ATOM 3842 N N . TRP A 1 553 ? -4.206 25.650 -0.444 1.00 97.19 553 TRP A N 1
ATOM 3843 C CA . TRP A 1 553 ? -4.551 25.161 -1.778 1.00 97.19 553 TRP A CA 1
ATOM 3844 C C . TRP A 1 553 ? -4.270 26.202 -2.873 1.00 97.19 553 TRP A C 1
ATOM 3846 O O . TRP A 1 553 ? -4.656 27.364 -2.767 1.00 97.19 553 TRP A O 1
ATOM 3856 N N . SER A 1 554 ? -3.612 25.777 -3.951 1.00 97.12 554 SER A N 1
ATOM 3857 C CA . SER A 1 554 ? -3.357 26.545 -5.176 1.00 97.12 554 SER A CA 1
ATOM 3858 C C . SER A 1 554 ? -3.879 25.761 -6.382 1.00 97.12 554 SER A C 1
ATOM 3860 O O . SER A 1 554 ? -3.475 24.617 -6.586 1.00 97.12 554 SER A O 1
ATOM 3862 N N . LEU A 1 555 ? -4.758 26.361 -7.188 1.00 95.38 555 LEU A N 1
ATOM 3863 C CA . LEU A 1 555 ? -5.161 25.803 -8.483 1.00 95.38 555 LEU A CA 1
ATOM 3864 C C . LEU A 1 555 ? -4.025 26.020 -9.489 1.00 95.38 555 LEU A C 1
ATOM 3866 O O . LEU A 1 555 ? -3.650 27.164 -9.736 1.00 95.38 555 LEU A O 1
ATOM 3870 N N . LEU A 1 556 ? -3.487 24.939 -10.054 1.00 93.06 556 LEU A N 1
ATOM 3871 C CA . LEU A 1 556 ? -2.427 25.003 -11.064 1.00 93.06 556 LEU A CA 1
ATOM 3872 C C . LEU A 1 556 ? -3.002 25.074 -12.482 1.00 93.06 556 LEU A C 1
ATOM 3874 O O . LEU A 1 556 ? -2.496 25.815 -13.318 1.00 93.06 556 LEU A O 1
ATOM 3878 N N . THR A 1 557 ? -4.075 24.324 -12.750 1.00 89.25 557 THR A N 1
ATOM 3879 C CA . THR A 1 557 ? -4.769 24.341 -14.044 1.00 89.25 557 THR A CA 1
ATOM 3880 C C . THR A 1 557 ? -6.232 23.935 -13.902 1.00 89.25 557 THR A C 1
ATOM 3882 O O . THR A 1 557 ? -6.582 23.191 -12.982 1.00 89.25 557 THR A O 1
ATOM 3885 N N . SER A 1 558 ? -7.078 24.386 -14.834 1.00 87.62 558 SER A N 1
ATOM 3886 C CA . SER A 1 558 ? -8.429 23.849 -15.021 1.00 87.62 558 SER A CA 1
ATOM 3887 C C . SER A 1 558 ? -8.794 23.718 -16.505 1.00 87.62 558 SER A C 1
ATOM 3889 O O . SER A 1 558 ? -8.287 24.469 -17.342 1.00 87.62 558 SER A O 1
ATOM 3891 N N . SER A 1 559 ? -9.736 22.840 -16.855 1.00 75.06 559 SER A N 1
ATOM 3892 C CA . SER A 1 559 ? -10.229 22.698 -18.237 1.00 75.06 559 SER A CA 1
ATOM 3893 C C . SER A 1 559 ? -10.876 23.970 -18.816 1.00 75.06 559 SER A C 1
ATOM 3895 O O . SER A 1 559 ? -11.069 24.050 -20.022 1.00 75.06 559 SER A O 1
ATOM 3897 N N . THR A 1 560 ? -11.139 25.013 -18.011 1.00 60.81 560 THR A N 1
ATOM 3898 C CA . THR A 1 560 ? -11.541 26.341 -18.529 1.00 60.81 560 THR A CA 1
ATOM 3899 C C . THR A 1 560 ? -10.395 27.118 -19.189 1.00 60.81 560 THR A C 1
ATOM 3901 O O . THR A 1 560 ? -10.644 28.047 -19.955 1.00 60.81 560 THR A O 1
ATOM 3904 N N . THR A 1 561 ? -9.143 26.733 -18.912 1.00 45.00 561 THR A N 1
ATOM 3905 C CA . THR A 1 561 ? -7.921 27.357 -19.450 1.00 45.00 561 THR A CA 1
ATOM 3906 C C . THR A 1 561 ? -7.264 26.564 -20.586 1.00 45.00 561 THR A C 1
ATOM 3908 O O . THR A 1 561 ? -6.450 27.124 -21.319 1.00 45.00 561 THR A O 1
ATOM 3911 N N . LEU A 1 562 ? -7.653 25.300 -20.805 1.00 43.12 562 LEU A N 1
ATOM 3912 C CA . LEU A 1 562 ? -7.243 24.520 -21.975 1.00 43.12 562 LEU A CA 1
ATOM 3913 C C . LEU A 1 562 ? -8.215 24.756 -23.147 1.00 43.12 562 LEU A C 1
ATOM 3915 O O . LEU A 1 562 ? -9.238 24.099 -23.271 1.00 43.12 562 LEU A O 1
ATOM 3919 N N . ILE A 1 563 ? -7.852 25.697 -24.022 1.00 37.53 563 ILE A N 1
ATOM 3920 C CA . ILE A 1 563 ? -8.064 25.619 -25.479 1.00 37.53 563 ILE A CA 1
ATOM 3921 C C . ILE A 1 563 ? -9.499 25.265 -25.926 1.00 37.53 563 ILE A C 1
ATOM 3923 O O . ILE A 1 563 ? -9.806 24.099 -26.115 1.00 37.53 563 ILE A O 1
ATOM 3927 N N . GLY A 1 564 ? -10.331 26.276 -26.217 1.00 37.09 564 GLY A N 1
ATOM 3928 C CA . GLY A 1 564 ? -11.312 26.309 -27.328 1.00 37.09 564 GLY A CA 1
ATOM 3929 C C . GLY A 1 564 ? -12.291 25.144 -27.577 1.00 37.09 564 GLY A C 1
ATOM 3930 O O . GLY A 1 564 ? -13.018 25.198 -28.568 1.00 37.09 564 GLY A O 1
ATOM 3931 N N . SER A 1 565 ? -12.343 24.111 -26.739 1.00 40.34 565 SER A N 1
ATOM 3932 C CA . SER A 1 565 ? -13.153 22.917 -26.941 1.00 40.34 565 SER A CA 1
ATOM 3933 C C . SER A 1 565 ? -14.234 22.865 -25.871 1.00 40.34 565 SER A C 1
ATOM 3935 O O . SER A 1 565 ? -13.985 22.775 -24.673 1.00 40.34 565 SER A O 1
ATOM 3937 N N . ASN A 1 566 ? -15.470 22.946 -26.340 1.00 40.66 566 ASN A N 1
ATOM 3938 C CA . ASN A 1 566 ? -16.695 22.771 -25.576 1.00 40.66 566 ASN A CA 1
ATOM 3939 C C . ASN A 1 566 ? -16.921 21.278 -25.247 1.00 40.66 566 ASN A C 1
ATOM 3941 O O . ASN A 1 566 ? -18.023 20.761 -25.430 1.00 40.66 566 ASN A O 1
ATOM 3945 N N . THR A 1 567 ? -15.864 20.549 -24.876 1.00 50.56 567 THR A N 1
ATOM 3946 C CA . THR A 1 567 ? -15.938 19.104 -24.648 1.00 50.56 567 THR A CA 1
ATOM 3947 C C . THR A 1 567 ? -16.309 18.882 -23.191 1.00 50.56 567 THR A C 1
ATOM 3949 O O . THR A 1 567 ? -15.507 19.120 -22.291 1.00 50.56 567 THR A O 1
ATOM 3952 N N . ALA A 1 568 ? -17.559 18.486 -22.953 1.00 63.41 568 ALA A N 1
ATOM 3953 C CA . ALA A 1 568 ? -18.046 18.167 -21.620 1.00 63.41 568 ALA A CA 1
ATOM 3954 C C . ALA A 1 568 ? -17.163 17.078 -20.990 1.00 63.41 568 ALA A C 1
ATOM 3956 O O . ALA A 1 568 ? -17.060 15.972 -21.520 1.00 63.41 568 ALA A O 1
ATOM 3957 N N . VAL A 1 569 ? -16.527 17.392 -19.862 1.00 77.62 569 VAL A N 1
ATOM 3958 C CA . VAL A 1 569 ? -15.820 16.394 -19.054 1.00 77.62 569 VAL A CA 1
ATOM 3959 C C . VAL A 1 569 ? -16.874 15.461 -18.449 1.00 77.62 569 VAL A C 1
ATOM 3961 O O . VAL A 1 569 ? -17.880 15.930 -17.912 1.00 77.62 569 VAL A O 1
ATOM 3964 N N . GLY A 1 570 ? -16.691 14.144 -18.567 1.00 80.56 570 GLY A N 1
ATOM 3965 C CA . GLY A 1 570 ? -17.626 13.160 -18.010 1.00 80.56 570 GLY A CA 1
ATOM 3966 C C . GLY A 1 570 ? -17.683 13.210 -16.478 1.00 80.56 570 GLY A C 1
ATOM 3967 O O . GLY A 1 570 ? -16.708 13.579 -15.833 1.00 80.56 570 GLY A O 1
ATOM 3968 N N . SER A 1 571 ? -18.825 12.836 -15.889 1.00 86.56 571 SER A N 1
ATOM 3969 C CA . SER A 1 571 ? -18.977 12.652 -14.431 1.00 86.56 571 SER A CA 1
ATOM 3970 C C . SER A 1 571 ? -18.643 11.229 -13.970 1.00 86.56 571 SER A C 1
ATOM 3972 O O . SER A 1 571 ? -18.777 10.927 -12.789 1.00 86.56 571 SER A O 1
ATOM 3974 N N . THR A 1 572 ? -18.266 10.352 -14.905 1.00 92.94 572 THR A N 1
ATOM 3975 C CA . THR A 1 572 ? -17.856 8.968 -14.656 1.00 92.94 572 THR A CA 1
ATOM 3976 C C . THR A 1 572 ? -16.710 8.577 -15.586 1.00 92.94 572 THR A C 1
ATOM 3978 O O . THR A 1 572 ? -16.565 9.158 -16.669 1.00 92.94 572 THR A O 1
ATOM 3981 N N . GLY A 1 573 ? -15.919 7.585 -15.180 1.00 94.38 573 GLY A N 1
ATOM 3982 C CA . GLY A 1 573 ? -14.884 6.968 -16.011 1.00 94.38 573 GLY A CA 1
ATOM 3983 C C . GLY A 1 573 ? -13.566 6.762 -15.276 1.00 94.38 573 GLY A C 1
ATOM 3984 O O . GLY A 1 573 ? -13.438 7.113 -14.103 1.00 94.38 573 GLY A O 1
ATOM 3985 N N . THR A 1 574 ? -12.582 6.220 -15.990 1.00 95.50 574 THR A N 1
ATOM 3986 C CA . THR A 1 574 ? -11.245 5.964 -15.450 1.00 95.50 574 THR A CA 1
ATOM 3987 C C . THR A 1 574 ? -10.450 7.258 -15.419 1.00 95.50 574 THR A C 1
ATOM 3989 O O . THR A 1 574 ? -10.059 7.784 -16.468 1.00 95.50 574 THR A O 1
ATOM 3992 N N . LEU A 1 575 ? -10.217 7.775 -14.215 1.00 97.19 575 LEU A N 1
ATOM 3993 C CA . LEU A 1 575 ? -9.314 8.889 -13.977 1.00 97.19 575 LEU A CA 1
ATOM 3994 C C . LEU A 1 575 ? -7.891 8.336 -13.837 1.00 97.19 575 LEU A C 1
ATOM 3996 O O . LEU A 1 575 ? -7.663 7.326 -13.167 1.00 97.19 575 LEU A O 1
ATOM 4000 N N . ARG A 1 576 ? -6.921 8.996 -14.462 1.00 95.44 576 ARG A N 1
ATOM 4001 C CA . ARG A 1 576 ? -5.497 8.674 -14.324 1.00 95.44 576 ARG A CA 1
ATOM 4002 C C . ARG A 1 576 ? -4.713 9.952 -14.081 1.00 95.44 576 ARG A C 1
ATOM 4004 O O . ARG A 1 576 ? -4.812 10.891 -14.866 1.00 95.44 576 ARG A O 1
ATOM 4011 N N . PHE A 1 577 ? -3.946 9.983 -12.999 1.00 96.38 577 PHE A N 1
ATOM 4012 C CA . PHE A 1 577 ? -3.099 11.097 -12.606 1.00 96.38 577 PHE A CA 1
ATOM 4013 C C . PHE A 1 577 ? -1.634 10.668 -12.607 1.00 96.38 577 PHE A C 1
ATOM 4015 O O . PHE A 1 577 ? -1.224 9.793 -11.843 1.00 96.38 577 PHE A O 1
ATOM 4022 N N . GLU A 1 578 ? -0.856 11.294 -13.477 1.00 93.12 578 GLU A N 1
ATOM 4023 C CA . GLU A 1 578 ? 0.567 11.032 -13.647 1.00 93.12 578 GLU A CA 1
ATOM 4024 C C . GLU A 1 578 ? 1.371 12.178 -13.052 1.00 93.12 578 GLU A C 1
ATOM 4026 O O . GLU A 1 578 ? 1.116 13.351 -13.346 1.00 93.12 578 GLU A O 1
ATOM 4031 N N . VAL A 1 579 ? 2.336 11.833 -12.203 1.00 91.94 579 VAL A N 1
ATOM 4032 C CA . VAL A 1 579 ? 3.214 12.792 -11.534 1.00 91.94 579 VAL A CA 1
ATOM 4033 C C . VAL A 1 579 ? 4.650 12.339 -11.709 1.00 91.94 579 VAL A C 1
ATOM 4035 O O . VAL A 1 579 ? 5.096 11.431 -11.008 1.00 91.94 579 VAL A O 1
ATOM 4038 N N . PHE A 1 580 ? 5.379 12.980 -12.624 1.00 86.19 580 PHE A N 1
ATOM 4039 C CA . PHE A 1 580 ? 6.771 12.661 -12.955 1.00 86.19 580 PHE A CA 1
ATOM 4040 C C . PHE A 1 580 ? 7.633 13.913 -12.836 1.00 86.19 580 PHE A C 1
ATOM 4042 O O . PHE A 1 580 ? 7.462 14.872 -13.586 1.00 86.19 580 PHE A O 1
ATOM 4049 N N . GLY A 1 581 ? 8.572 13.925 -11.888 1.00 81.81 581 GLY A N 1
ATOM 4050 C CA . GLY A 1 581 ? 9.335 15.141 -11.597 1.00 81.81 581 GLY A CA 1
ATOM 4051 C C . GLY A 1 581 ? 8.395 16.313 -11.292 1.00 81.81 581 GLY A C 1
ATOM 4052 O O . GLY A 1 581 ? 7.644 16.245 -10.320 1.00 81.81 581 GLY A O 1
ATOM 4053 N N . SER A 1 582 ? 8.444 17.362 -12.119 1.00 83.31 582 SER A N 1
ATOM 4054 C CA . SER A 1 582 ? 7.536 18.515 -12.056 1.00 83.31 582 SER A CA 1
ATOM 4055 C C . SER A 1 582 ? 6.299 18.409 -12.952 1.00 83.31 582 SER A C 1
ATOM 4057 O O . SER A 1 582 ? 5.409 19.244 -12.826 1.00 83.31 582 SER A O 1
ATOM 4059 N N . SER A 1 583 ? 6.230 17.427 -13.852 1.00 85.56 583 SER A N 1
ATOM 4060 C CA . SER A 1 583 ? 5.123 17.244 -14.793 1.00 85.56 583 SER A CA 1
ATOM 4061 C C . SER A 1 583 ? 3.934 16.568 -14.113 1.00 85.56 583 SER A C 1
ATOM 4063 O O . SER A 1 583 ? 4.081 15.505 -13.501 1.00 85.56 583 SER A O 1
ATOM 4065 N N . LEU A 1 584 ? 2.759 17.189 -14.221 1.00 91.31 584 LEU A N 1
ATOM 4066 C CA . LEU A 1 584 ? 1.494 16.719 -13.663 1.00 91.31 584 LEU A CA 1
ATOM 4067 C C . LEU A 1 584 ? 0.481 16.602 -14.801 1.00 91.31 584 LEU A C 1
ATOM 4069 O O . LEU A 1 584 ? 0.123 17.619 -15.398 1.00 91.31 584 LEU A O 1
ATOM 4073 N N . LYS A 1 585 ? -0.027 15.401 -15.078 1.00 89.25 585 LYS A N 1
ATOM 4074 C CA . LYS A 1 585 ? -1.023 15.176 -16.136 1.00 89.25 585 LYS A CA 1
ATOM 4075 C C . LYS A 1 585 ? -2.226 14.417 -15.616 1.00 89.25 585 LYS A C 1
ATOM 4077 O O . LYS A 1 585 ? -2.090 13.437 -14.891 1.00 89.25 585 LYS A O 1
ATOM 4082 N N . LEU A 1 586 ? -3.409 14.850 -16.028 1.00 93.06 586 LEU A N 1
ATOM 4083 C CA . LEU A 1 586 ? -4.678 14.234 -15.679 1.00 93.06 586 LEU A CA 1
ATOM 4084 C C . LEU A 1 586 ? -5.385 13.763 -16.945 1.00 93.06 586 LEU A C 1
ATOM 4086 O O . LEU A 1 586 ? -5.629 14.557 -17.857 1.00 93.06 586 LEU A O 1
ATOM 4090 N N . PHE A 1 587 ? -5.758 12.490 -16.965 1.00 90.69 587 PHE A N 1
ATOM 4091 C CA . PHE A 1 587 ? -6.473 11.846 -18.055 1.00 90.69 587 PHE A CA 1
ATOM 4092 C C . PHE A 1 587 ? -7.826 11.325 -17.579 1.00 90.69 587 PHE A C 1
ATOM 4094 O O . PHE A 1 587 ? -7.945 10.862 -16.446 1.00 90.69 587 PHE A O 1
ATOM 4101 N N . LEU A 1 588 ? -8.823 11.347 -18.463 1.00 91.69 588 LEU A N 1
ATOM 4102 C CA . LEU A 1 588 ? -10.109 10.676 -18.274 1.00 91.69 588 LEU A CA 1
ATOM 4103 C C . LEU A 1 588 ? -10.386 9.785 -19.482 1.00 91.69 588 LEU A C 1
ATOM 4105 O O . LEU A 1 588 ? -10.383 10.265 -20.617 1.00 91.69 588 LEU A O 1
ATOM 4109 N N . ASN A 1 589 ? -10.625 8.494 -19.241 1.00 89.81 589 ASN A N 1
ATOM 4110 C CA . ASN A 1 589 ? -10.846 7.484 -20.284 1.00 89.81 589 ASN A CA 1
ATOM 4111 C C . ASN A 1 589 ? -9.738 7.495 -21.361 1.00 89.81 589 ASN A C 1
ATOM 4113 O O . ASN A 1 589 ? -10.015 7.409 -22.556 1.00 89.81 589 ASN A O 1
ATOM 4117 N N . GLY A 1 590 ? -8.485 7.678 -20.929 1.00 82.56 590 GLY A N 1
ATOM 4118 C CA . GLY A 1 590 ? -7.301 7.751 -21.794 1.00 82.56 590 GLY A CA 1
ATOM 4119 C C . GLY A 1 590 ? -7.065 9.099 -22.489 1.00 82.56 590 GLY A C 1
ATOM 4120 O O . GLY A 1 590 ? -6.002 9.302 -23.064 1.00 82.56 590 GLY A O 1
ATOM 4121 N N . SER A 1 591 ? -7.998 10.055 -22.421 1.00 83.56 591 SER A N 1
ATOM 4122 C CA . SER A 1 591 ? -7.800 11.395 -22.992 1.00 83.56 591 SER A CA 1
ATOM 4123 C C . SER A 1 591 ? -7.149 12.330 -21.980 1.00 83.56 591 SER A C 1
ATOM 4125 O O . SER A 1 591 ? -7.662 12.463 -20.871 1.00 83.56 591 SER A O 1
ATOM 4127 N N . LEU A 1 592 ? -6.089 13.046 -22.368 1.00 82.94 592 LEU A N 1
ATOM 4128 C CA . LEU A 1 592 ? -5.516 14.122 -21.552 1.00 82.94 592 LEU A CA 1
ATOM 4129 C C . LEU A 1 592 ? -6.543 15.256 -21.411 1.00 82.94 592 LEU A C 1
ATOM 4131 O O . LEU A 1 592 ? -7.025 15.786 -22.412 1.00 82.94 592 LEU A O 1
ATOM 4135 N N . ILE A 1 593 ? -6.888 15.617 -20.175 1.00 85.88 593 ILE A N 1
ATOM 4136 C CA . ILE A 1 593 ? -7.921 16.620 -19.856 1.00 85.88 593 ILE A CA 1
ATOM 4137 C C . ILE A 1 593 ? -7.385 17.813 -19.057 1.00 85.88 593 ILE A C 1
ATOM 4139 O O . ILE A 1 593 ? -8.013 18.872 -19.056 1.00 85.88 593 ILE A O 1
ATOM 4143 N N . ALA A 1 594 ? -6.234 17.673 -18.394 1.00 87.19 594 ALA A N 1
ATOM 4144 C CA . ALA A 1 594 ? -5.527 18.774 -17.744 1.00 87.19 594 ALA A CA 1
ATOM 4145 C C . ALA A 1 594 ? -4.037 18.445 -17.576 1.00 87.19 594 ALA A C 1
ATOM 4147 O O . ALA A 1 594 ? -3.676 17.285 -17.397 1.00 87.19 594 ALA A O 1
ATOM 4148 N N . PHE A 1 595 ? -3.176 19.463 -17.587 1.00 87.12 595 PHE A N 1
ATOM 4149 C CA . PHE A 1 595 ? -1.761 19.323 -17.241 1.00 87.12 595 PHE A CA 1
ATOM 4150 C C . PHE A 1 595 ? -1.216 20.595 -16.576 1.00 87.12 595 PHE A C 1
ATOM 4152 O O . PHE A 1 595 ? -1.745 21.692 -16.787 1.00 87.12 595 PHE A O 1
ATOM 4159 N N . ALA A 1 596 ? -0.169 20.449 -15.769 1.00 88.06 596 ALA A N 1
ATOM 4160 C CA . ALA A 1 596 ? 0.545 21.540 -15.114 1.00 88.06 596 ALA A CA 1
ATOM 4161 C C . ALA A 1 596 ? 2.004 21.154 -14.832 1.00 88.06 596 ALA A C 1
ATOM 4163 O O . ALA A 1 596 ? 2.352 19.976 -14.846 1.00 88.06 596 ALA A O 1
ATOM 4164 N N . TYR A 1 597 ? 2.822 22.161 -14.518 1.00 85.50 597 TYR A N 1
ATOM 4165 C CA . TYR A 1 597 ? 4.202 21.988 -14.072 1.00 85.50 597 TYR A CA 1
ATOM 4166 C C . TYR A 1 597 ? 4.392 22.643 -12.720 1.00 85.50 597 TYR A C 1
ATOM 4168 O O . TYR A 1 597 ? 4.059 23.816 -12.546 1.00 85.50 597 TYR A O 1
ATOM 4176 N N . ASP A 1 598 ? 4.901 21.887 -11.757 1.00 89.12 598 ASP A N 1
ATOM 4177 C CA . ASP A 1 598 ? 5.150 22.393 -10.418 1.00 89.12 598 ASP A CA 1
ATOM 4178 C C . ASP A 1 598 ? 6.271 21.607 -9.735 1.00 89.12 598 ASP A C 1
ATOM 4180 O O . ASP A 1 598 ? 6.283 20.382 -9.734 1.00 89.12 598 ASP A O 1
ATOM 4184 N N . SER A 1 599 ? 7.225 22.320 -9.142 1.00 87.94 599 SER A N 1
ATOM 4185 C CA . SER A 1 599 ? 8.401 21.742 -8.481 1.00 87.94 599 SER A CA 1
ATOM 4186 C C . SER A 1 599 ? 8.419 21.993 -6.971 1.00 87.94 599 SER A C 1
ATOM 4188 O O . SER A 1 599 ? 9.465 21.882 -6.337 1.00 87.94 599 SER A O 1
ATOM 4190 N N . MET A 1 600 ? 7.277 22.336 -6.363 1.00 92.56 600 MET A N 1
ATOM 4191 C CA . MET A 1 600 ? 7.218 22.600 -4.920 1.00 92.56 600 MET A CA 1
ATOM 4192 C C . MET A 1 600 ? 7.217 21.319 -4.077 1.00 92.56 600 MET A C 1
ATOM 4194 O O . MET A 1 600 ? 7.754 21.330 -2.971 1.00 92.56 600 MET A O 1
ATOM 4198 N N . LEU A 1 601 ? 6.627 20.220 -4.565 1.00 93.81 601 LEU A N 1
ATOM 4199 C CA . LEU A 1 601 ? 6.564 18.934 -3.857 1.00 93.81 601 LEU A CA 1
ATOM 4200 C C . LEU A 1 601 ? 7.413 17.876 -4.581 1.00 93.81 601 LEU A C 1
ATOM 4202 O O . LEU A 1 601 ? 6.902 17.014 -5.293 1.00 93.81 601 LEU A O 1
ATOM 4206 N N . THR A 1 602 ? 8.734 17.934 -4.391 1.00 88.88 602 THR A N 1
ATOM 4207 C CA . THR A 1 602 ? 9.700 17.046 -5.073 1.00 88.88 602 THR A CA 1
ATOM 4208 C C . THR A 1 602 ? 10.051 15.775 -4.305 1.00 88.88 602 THR A C 1
ATOM 4210 O O . THR A 1 602 ? 10.551 14.819 -4.905 1.00 88.88 602 THR A O 1
ATOM 4213 N N . ALA A 1 603 ? 9.798 15.733 -2.995 1.00 90.88 603 ALA A N 1
ATOM 4214 C CA . ALA A 1 603 ? 10.073 14.563 -2.168 1.00 90.88 603 ALA A CA 1
ATOM 4215 C C . ALA A 1 603 ? 9.105 13.408 -2.497 1.00 90.88 603 ALA A C 1
ATOM 4217 O O . ALA A 1 603 ? 7.956 13.668 -2.869 1.00 90.88 603 ALA A O 1
ATOM 4218 N N . PRO A 1 604 ? 9.531 12.137 -2.388 1.00 91.31 604 PRO A N 1
ATOM 4219 C CA . PRO A 1 604 ? 8.609 11.006 -2.422 1.00 91.31 604 PRO A CA 1
ATOM 4220 C C . PRO A 1 604 ? 7.527 11.143 -1.344 1.00 91.31 604 PRO A C 1
ATOM 4222 O O . PRO A 1 604 ? 7.796 11.641 -0.249 1.00 91.31 604 PRO A O 1
ATOM 4225 N N . GLY A 1 605 ? 6.315 10.695 -1.652 1.00 92.81 605 GLY A N 1
ATOM 4226 C CA . GLY A 1 605 ? 5.196 10.715 -0.715 1.00 92.81 605 GLY A CA 1
ATOM 4227 C C . GLY A 1 605 ? 4.189 9.616 -1.012 1.00 92.81 605 GLY A C 1
ATOM 4228 O O . GLY A 1 605 ? 4.326 8.884 -1.995 1.00 92.81 605 GLY A O 1
ATOM 4229 N N . SER A 1 606 ? 3.183 9.502 -0.150 1.00 93.25 606 SER A N 1
ATOM 4230 C CA . SER A 1 606 ? 2.097 8.548 -0.364 1.00 93.25 606 SER A CA 1
ATOM 4231 C C . SER A 1 606 ? 1.153 9.018 -1.479 1.00 93.25 606 SER A C 1
ATOM 4233 O O . SER A 1 606 ? 1.227 10.146 -1.981 1.00 93.25 606 SER A O 1
ATOM 4235 N N . VAL A 1 607 ? 0.274 8.117 -1.886 1.00 95.31 607 VAL A N 1
ATOM 4236 C CA . VAL A 1 607 ? -0.712 8.268 -2.955 1.00 95.31 607 VAL A CA 1
ATOM 4237 C C . VAL A 1 607 ? -2.071 7.805 -2.448 1.00 95.31 607 VAL A C 1
ATOM 4239 O O . VAL A 1 607 ? -2.140 7.075 -1.458 1.00 95.31 607 VAL A O 1
ATOM 4242 N N . GLY A 1 608 ? -3.155 8.212 -3.100 1.00 96.38 608 GLY A N 1
ATOM 4243 C CA . GLY A 1 608 ? -4.489 7.811 -2.662 1.00 96.38 608 GLY A CA 1
ATOM 4244 C C . GLY A 1 608 ? -5.629 8.545 -3.346 1.00 96.38 608 GLY A C 1
ATOM 4245 O O . GLY A 1 608 ? -5.517 8.931 -4.509 1.00 96.38 608 GLY A O 1
ATOM 4246 N N . ILE A 1 609 ? -6.713 8.752 -2.603 1.00 98.38 609 ILE A N 1
ATOM 4247 C CA . ILE A 1 609 ? -7.961 9.359 -3.068 1.00 98.38 609 ILE A CA 1
ATOM 4248 C C . ILE A 1 609 ? -8.393 10.505 -2.152 1.00 98.38 609 ILE A C 1
ATOM 4250 O O . ILE A 1 609 ? -8.172 10.490 -0.936 1.00 98.38 609 ILE A O 1
ATOM 4254 N N . ARG A 1 610 ? -9.013 11.520 -2.755 1.00 97.88 610 ARG A N 1
ATOM 4255 C CA . ARG A 1 610 ? -9.619 12.653 -2.051 1.00 97.88 610 ARG A CA 1
ATOM 4256 C C . ARG A 1 610 ? -10.918 13.065 -2.729 1.00 97.88 610 ARG A C 1
ATOM 4258 O O . ARG A 1 610 ? -10.941 13.266 -3.948 1.00 97.88 610 ARG A O 1
ATOM 4265 N N . SER A 1 611 ? -11.955 13.271 -1.927 1.00 97.62 611 SER A N 1
ATOM 4266 C CA . SER A 1 611 ? -13.287 13.645 -2.400 1.00 97.62 611 SER A CA 1
ATOM 4267 C C . SER A 1 611 ? -14.140 14.313 -1.322 1.00 97.62 611 SER A C 1
ATOM 4269 O O . SER A 1 611 ? -13.697 14.541 -0.196 1.00 97.62 611 SER A O 1
ATOM 4271 N N . ASN A 1 612 ? -15.371 14.657 -1.690 1.00 95.12 612 ASN A N 1
ATOM 4272 C CA . ASN A 1 612 ? -16.438 15.050 -0.778 1.00 95.12 612 ASN A CA 1
ATOM 4273 C C . ASN A 1 612 ? -17.734 14.278 -1.089 1.00 95.12 612 ASN A C 1
ATOM 4275 O O . ASN A 1 612 ? -17.810 13.533 -2.068 1.00 95.12 612 ASN A O 1
ATOM 4279 N N . SER A 1 613 ? -18.751 14.515 -0.257 1.00 94.31 613 SER A N 1
ATOM 4280 C CA . SER A 1 613 ? -20.063 13.867 -0.306 1.00 94.31 613 SER A CA 1
ATOM 4281 C C . SER A 1 613 ? -20.629 13.752 -1.724 1.00 94.31 613 SER A C 1
ATOM 4283 O O . SER A 1 613 ? -20.765 14.750 -2.439 1.00 94.31 613 SER A O 1
ATOM 4285 N N . GLY A 1 614 ? -20.990 12.527 -2.115 1.00 93.06 614 GLY A N 1
ATOM 4286 C CA . GLY A 1 614 ? -21.569 12.221 -3.424 1.00 93.06 614 GLY A CA 1
ATOM 4287 C C . GLY A 1 614 ? -20.546 11.847 -4.499 1.00 93.06 614 GLY A C 1
ATOM 4288 O O . GLY A 1 614 ? -20.867 11.903 -5.687 1.00 93.06 614 GLY A O 1
ATOM 4289 N N . ALA A 1 615 ? -19.321 11.499 -4.114 1.00 96.75 615 ALA A N 1
ATOM 4290 C CA . ALA A 1 615 ? -18.331 10.878 -4.987 1.00 96.75 615 ALA A CA 1
ATOM 4291 C C . ALA A 1 615 ? -18.130 9.402 -4.621 1.00 96.75 615 ALA A C 1
ATOM 4293 O O . ALA A 1 615 ? -18.224 9.033 -3.449 1.00 96.75 615 ALA A O 1
ATOM 4294 N N . SER A 1 616 ? -17.800 8.570 -5.608 1.00 96.94 616 SER A N 1
ATOM 4295 C CA . SER A 1 616 ? -17.384 7.185 -5.374 1.00 96.94 616 SER A CA 1
ATOM 4296 C C . SER A 1 616 ? -16.180 6.794 -6.225 1.00 96.94 616 SER A C 1
ATOM 4298 O O . SER A 1 616 ? -15.981 7.353 -7.308 1.00 96.94 616 SER A O 1
ATOM 4300 N N . PHE A 1 617 ? -15.421 5.806 -5.748 1.00 97.94 617 PHE A N 1
ATOM 4301 C CA . PHE A 1 617 ? -14.270 5.224 -6.434 1.00 97.94 617 PHE A CA 1
ATOM 4302 C C . PHE A 1 617 ? -14.419 3.709 -6.615 1.00 97.94 617 PHE A C 1
ATOM 4304 O O . PHE A 1 617 ? -14.989 3.037 -5.757 1.00 97.94 617 PHE A O 1
ATOM 4311 N N . ASP A 1 618 ? -13.863 3.190 -7.706 1.00 96.19 618 ASP A N 1
ATOM 4312 C CA . ASP A 1 618 ? -13.678 1.762 -7.997 1.00 96.19 618 ASP A CA 1
ATOM 4313 C C . ASP A 1 618 ? -12.303 1.545 -8.669 1.00 96.19 618 ASP A C 1
ATOM 4315 O O . ASP A 1 618 ? -11.679 2.501 -9.139 1.00 96.19 618 ASP A O 1
ATOM 4319 N N . ARG A 1 619 ? -11.809 0.302 -8.703 1.00 94.00 619 ARG A N 1
ATOM 4320 C CA . ARG A 1 619 ? -10.629 -0.147 -9.467 1.00 94.00 619 ARG A CA 1
ATOM 4321 C C . ARG A 1 619 ? -9.398 0.748 -9.295 1.00 94.00 619 ARG A C 1
ATOM 4323 O O . ARG A 1 619 ? -8.708 1.081 -10.263 1.00 94.00 619 ARG A O 1
ATOM 4330 N N . PHE A 1 620 ? -9.121 1.156 -8.062 1.00 95.12 620 PHE A N 1
ATOM 4331 C CA . PHE A 1 620 ? -7.970 1.989 -7.756 1.00 95.12 620 PHE A CA 1
ATOM 4332 C C . PHE A 1 620 ? -6.671 1.229 -8.036 1.00 95.12 620 PHE A C 1
ATOM 4334 O O . PHE A 1 620 ? -6.547 0.047 -7.725 1.00 95.12 620 PHE A O 1
ATOM 4341 N N . SER A 1 621 ? -5.681 1.897 -8.616 1.00 92.38 621 SER A N 1
ATOM 4342 C CA . SER A 1 621 ? -4.369 1.311 -8.878 1.00 92.38 621 SER A CA 1
ATOM 4343 C C . SER A 1 621 ? -3.244 2.332 -8.806 1.00 92.38 621 SER A C 1
ATOM 4345 O O . SER A 1 621 ? -3.433 3.534 -9.006 1.00 92.38 621 SER A O 1
ATOM 4347 N N . VAL A 1 622 ? -2.050 1.836 -8.494 1.00 90.19 622 VAL A N 1
ATOM 4348 C CA . VAL A 1 622 ? -0.829 2.637 -8.410 1.00 90.19 622 VAL A CA 1
ATOM 4349 C C . VAL A 1 622 ? 0.292 1.890 -9.093 1.00 90.19 622 VAL A C 1
ATOM 4351 O O . VAL A 1 622 ? 0.571 0.744 -8.749 1.00 90.19 622 VAL A O 1
ATOM 4354 N N . VAL A 1 623 ? 0.979 2.564 -10.004 1.00 87.88 623 VAL A N 1
ATOM 4355 C CA . VAL A 1 623 ? 2.167 2.042 -10.670 1.00 87.88 623 VAL A CA 1
ATOM 4356 C C . VAL A 1 623 ? 3.295 3.065 -10.509 1.00 87.88 623 VAL A C 1
ATOM 4358 O O . VAL A 1 623 ? 3.295 4.101 -11.178 1.00 87.88 623 VAL A O 1
ATOM 4361 N N . PRO A 1 624 ? 4.237 2.840 -9.574 1.00 84.56 624 PRO A N 1
ATOM 4362 C CA . PRO A 1 624 ? 5.524 3.514 -9.555 1.00 84.56 624 PRO A CA 1
ATOM 4363 C C . PRO A 1 624 ? 6.142 3.555 -10.947 1.00 84.56 624 PRO A C 1
ATOM 4365 O O . PRO A 1 624 ? 6.343 2.529 -11.594 1.00 84.56 624 PRO A O 1
ATOM 4368 N N . HIS A 1 625 ? 6.456 4.759 -11.393 1.00 78.50 625 HIS A N 1
ATOM 4369 C CA . HIS A 1 625 ? 7.129 4.964 -12.658 1.00 78.50 625 HIS A CA 1
ATOM 4370 C C . HIS A 1 625 ? 8.632 4.807 -12.436 1.00 78.50 625 HIS A C 1
ATOM 4372 O O . HIS A 1 625 ? 9.191 5.359 -11.479 1.00 78.50 625 HIS A O 1
ATOM 4378 N N . ALA A 1 626 ? 9.279 4.014 -13.289 1.00 65.38 626 ALA A N 1
ATOM 4379 C CA . ALA A 1 626 ? 10.706 3.751 -13.178 1.00 65.38 626 ALA A CA 1
ATOM 4380 C C . ALA A 1 626 ? 11.495 5.068 -13.271 1.00 65.38 626 ALA A C 1
ATOM 4382 O O . ALA A 1 626 ? 11.043 6.050 -13.860 1.00 65.38 626 ALA A O 1
ATOM 4383 N N . ALA A 1 627 ? 12.685 5.113 -12.670 1.00 56.88 627 ALA A N 1
ATOM 4384 C CA . ALA A 1 627 ? 13.593 6.216 -12.949 1.00 56.88 627 ALA A CA 1
ATOM 4385 C C . ALA A 1 627 ? 13.866 6.245 -14.459 1.00 56.88 627 ALA A C 1
ATOM 4387 O O . ALA A 1 627 ? 14.141 5.194 -15.040 1.00 56.88 627 ALA A O 1
ATOM 4388 N N . ALA A 1 628 ? 13.783 7.435 -15.057 1.00 56.09 628 ALA A N 1
ATOM 4389 C CA . ALA A 1 628 ? 14.199 7.708 -16.427 1.00 56.09 628 ALA A CA 1
ATOM 4390 C C . ALA A 1 628 ? 15.452 6.890 -16.779 1.00 56.09 628 ALA A C 1
ATOM 4392 O O . ALA A 1 628 ? 16.491 7.036 -16.122 1.00 56.09 628 ALA A O 1
ATOM 4393 N N . LEU A 1 629 ? 15.354 6.007 -17.778 1.00 57.34 629 LEU A N 1
ATOM 4394 C CA . LEU A 1 629 ? 16.522 5.271 -18.254 1.00 57.34 629 LEU A CA 1
ATOM 4395 C C . LEU A 1 629 ? 17.557 6.295 -18.754 1.00 57.34 629 LEU A C 1
ATOM 4397 O O . LEU A 1 629 ? 17.166 7.282 -19.387 1.00 57.34 629 LEU A O 1
ATOM 4401 N N . PRO A 1 630 ? 18.867 6.112 -18.483 1.00 57.66 630 PRO A N 1
ATOM 4402 C CA . PRO A 1 630 ? 19.893 6.931 -19.117 1.00 57.66 630 PRO A CA 1
ATOM 4403 C C . PRO A 1 630 ? 19.684 6.816 -20.624 1.00 57.66 630 PRO A C 1
ATOM 4405 O O . PRO A 1 630 ? 19.717 5.697 -21.136 1.00 57.66 630 PRO A O 1
ATOM 4408 N N . GLY A 1 631 ? 19.397 7.922 -21.315 1.00 54.38 631 GLY A N 1
ATOM 4409 C CA . GLY A 1 631 ? 18.944 7.845 -22.698 1.00 54.38 631 GLY A CA 1
ATOM 4410 C C . GLY A 1 631 ? 19.983 7.169 -23.558 1.00 54.38 631 GLY A C 1
ATOM 4411 O O . GLY A 1 631 ? 21.062 7.696 -23.826 1.00 54.38 631 GLY A O 1
ATOM 4412 N N . SER A 1 632 ? 19.624 5.976 -24.000 1.00 54.06 632 SER A N 1
ATOM 4413 C CA . SER A 1 632 ? 20.226 5.339 -25.144 1.00 54.06 632 SER A CA 1
ATOM 4414 C C . SER A 1 632 ? 19.178 5.365 -26.243 1.00 54.06 632 SER A C 1
ATOM 4416 O O . SER A 1 632 ? 18.590 4.333 -26.566 1.00 54.06 632 SER A O 1
ATOM 4418 N N . LEU A 1 633 ? 18.951 6.533 -26.852 1.00 61.06 633 LEU A N 1
ATOM 4419 C CA . LEU A 1 633 ? 18.479 6.529 -28.234 1.00 61.06 633 LEU A CA 1
ATOM 4420 C C . LEU A 1 633 ? 19.595 5.870 -29.055 1.00 61.06 633 LEU A C 1
ATOM 4422 O O . LEU A 1 633 ? 20.486 6.531 -29.575 1.00 61.06 633 LEU A O 1
ATOM 4426 N N . GLY A 1 634 ? 19.608 4.536 -29.091 1.00 54.59 634 GLY A N 1
ATOM 4427 C CA . GLY A 1 634 ? 20.585 3.745 -29.838 1.00 54.59 634 GLY A CA 1
ATOM 4428 C C . GLY A 1 634 ? 20.400 3.868 -31.355 1.00 54.59 634 GLY A C 1
ATOM 4429 O O . GLY A 1 634 ? 21.200 3.316 -32.106 1.00 54.59 634 GLY A O 1
ATOM 4430 N N . SER A 1 635 ? 19.339 4.558 -31.804 1.00 66.94 635 SER A N 1
ATOM 4431 C CA . SER A 1 635 ? 18.995 4.877 -33.196 1.00 66.94 635 SER A CA 1
ATOM 4432 C C . SER A 1 635 ? 17.837 5.901 -33.260 1.00 66.94 635 SER A C 1
ATOM 4434 O O . SER A 1 635 ? 17.402 6.412 -32.231 1.00 66.94 635 SER A O 1
ATOM 4436 N N . THR A 1 636 ? 17.353 6.211 -34.467 1.00 84.12 636 THR A N 1
ATOM 4437 C CA . THR A 1 636 ? 16.194 7.077 -34.747 1.00 84.12 636 THR A CA 1
ATOM 4438 C C . THR A 1 636 ? 14.894 6.574 -34.103 1.00 84.12 636 THR A C 1
ATOM 4440 O O . THR A 1 636 ? 14.464 5.458 -34.384 1.00 84.12 636 THR A O 1
ATOM 4443 N N . GLU A 1 637 ? 14.215 7.431 -33.338 1.00 87.81 637 GLU A N 1
ATOM 4444 C CA . GLU A 1 637 ? 12.847 7.210 -32.855 1.00 87.81 637 GLU A CA 1
ATOM 4445 C C . GLU A 1 637 ? 11.838 7.541 -33.967 1.00 87.81 637 GLU A C 1
ATOM 4447 O O . GLU A 1 637 ? 11.943 8.576 -34.628 1.00 87.81 637 GLU A O 1
ATOM 4452 N N . THR A 1 638 ? 10.866 6.653 -34.183 1.00 89.38 638 THR A N 1
ATOM 4453 C CA . THR A 1 638 ? 9.827 6.749 -35.226 1.00 89.38 638 THR A CA 1
ATOM 4454 C C . THR A 1 638 ? 8.398 6.696 -34.677 1.00 89.38 638 THR A C 1
ATOM 4456 O O . THR A 1 638 ? 7.454 6.795 -35.450 1.00 89.38 638 THR A O 1
ATOM 4459 N N . PHE A 1 639 ? 8.212 6.528 -33.369 1.00 87.38 639 PHE A N 1
ATOM 4460 C CA . PHE A 1 639 ? 6.937 6.442 -32.652 1.00 87.38 639 PHE A CA 1
ATOM 4461 C C . PHE A 1 639 ? 6.024 5.296 -33.133 1.00 87.38 639 PHE A C 1
ATOM 4463 O O . PHE A 1 639 ? 4.800 5.362 -33.034 1.00 87.38 639 PHE A O 1
ATOM 4470 N N . ASN A 1 640 ? 6.591 4.219 -33.689 1.00 82.62 640 ASN A N 1
ATOM 4471 C CA . ASN A 1 640 ? 5.810 3.089 -34.209 1.00 82.62 640 ASN A CA 1
ATOM 4472 C C . ASN A 1 640 ? 5.472 2.050 -33.130 1.00 82.62 640 ASN A C 1
ATOM 4474 O O . ASN A 1 640 ? 4.297 1.709 -32.954 1.00 82.62 640 ASN A O 1
ATOM 4478 N N . SER A 1 641 ? 6.490 1.563 -32.416 1.00 76.62 641 SER A N 1
ATOM 4479 C CA . SER A 1 641 ? 6.397 0.423 -31.489 1.00 76.62 641 SER A CA 1
ATOM 4480 C C . SER A 1 641 ? 6.771 0.742 -30.041 1.00 76.62 641 SER A C 1
ATOM 4482 O O . SER A 1 641 ? 6.532 -0.092 -29.179 1.00 76.62 641 SER A O 1
ATOM 4484 N N . THR A 1 642 ? 7.356 1.911 -29.789 1.00 78.31 642 THR A N 1
ATOM 4485 C CA . THR A 1 642 ? 7.846 2.380 -28.486 1.00 78.31 642 THR A CA 1
ATOM 4486 C C . THR A 1 642 ? 7.040 3.607 -28.067 1.00 78.31 642 THR A C 1
ATOM 4488 O O . THR A 1 642 ? 7.488 4.743 -28.191 1.00 78.31 642 THR A O 1
ATOM 4491 N N . ARG A 1 643 ? 5.779 3.409 -27.670 1.00 87.19 643 ARG A N 1
ATOM 4492 C CA . ARG A 1 643 ? 4.931 4.483 -27.131 1.00 87.19 643 ARG A CA 1
ATOM 4493 C C . ARG A 1 643 ? 4.517 4.126 -25.719 1.00 87.19 643 ARG A C 1
ATOM 4495 O O . ARG A 1 643 ? 4.105 2.997 -25.464 1.00 87.19 643 ARG A O 1
ATOM 4502 N N . TYR A 1 644 ? 4.631 5.090 -24.816 1.00 84.75 644 TYR A N 1
ATOM 4503 C CA . TYR A 1 644 ? 4.275 4.888 -23.420 1.00 84.75 644 TYR A CA 1
ATOM 4504 C C . TYR A 1 644 ? 2.755 4.765 -23.280 1.00 84.75 644 TYR A C 1
ATOM 4506 O O . TYR A 1 644 ? 2.002 5.584 -23.822 1.00 84.75 644 TYR A O 1
ATOM 4514 N N . ASP A 1 645 ? 2.305 3.713 -22.592 1.00 81.12 645 ASP A N 1
ATOM 4515 C CA . ASP A 1 645 ? 0.879 3.435 -22.392 1.00 81.12 645 ASP A CA 1
ATOM 4516 C C . ASP A 1 645 ? 0.276 4.193 -21.200 1.00 81.12 645 ASP A C 1
ATOM 4518 O O . ASP A 1 645 ? -0.934 4.417 -21.145 1.00 81.12 645 ASP A O 1
ATOM 4522 N N . GLY A 1 646 ? 1.116 4.593 -20.241 1.00 76.19 646 GLY A N 1
ATOM 4523 C CA . GLY A 1 646 ? 0.716 5.197 -18.974 1.00 76.19 646 GLY A CA 1
ATOM 4524 C C . GLY A 1 646 ? -0.206 4.335 -18.110 1.00 76.19 646 GLY A C 1
ATOM 4525 O O . GLY A 1 646 ? -0.749 4.841 -17.140 1.00 76.19 646 GLY A O 1
ATOM 4526 N N . VAL A 1 647 ? -0.447 3.061 -18.433 1.00 73.44 647 VAL A N 1
ATOM 4527 C CA . VAL A 1 647 ? -1.364 2.184 -17.676 1.00 73.44 647 VAL A CA 1
ATOM 4528 C C . VAL A 1 647 ? -0.593 1.047 -17.028 1.00 73.44 647 VAL A C 1
ATOM 4530 O O . VAL A 1 647 ? -0.689 0.845 -15.819 1.00 73.44 647 VAL A O 1
ATOM 4533 N N . THR A 1 648 ? 0.196 0.319 -17.814 1.00 73.31 648 THR A N 1
ATOM 4534 C CA . THR A 1 648 ? 1.028 -0.782 -17.318 1.00 73.31 648 THR A CA 1
ATOM 4535 C C . THR A 1 648 ? 2.471 -0.353 -17.071 1.00 73.31 648 THR A C 1
ATOM 4537 O O . THR A 1 648 ? 3.278 -1.161 -16.615 1.00 73.31 648 THR A O 1
ATOM 4540 N N . ASN A 1 649 ? 2.781 0.926 -17.324 1.00 72.94 649 ASN A N 1
ATOM 4541 C CA . ASN A 1 649 ? 4.132 1.479 -17.288 1.00 72.94 649 ASN A CA 1
ATOM 4542 C C . ASN A 1 649 ? 5.061 0.717 -18.252 1.00 72.94 649 ASN A C 1
ATOM 4544 O O . ASN A 1 649 ? 6.201 0.386 -17.920 1.00 72.94 649 ASN A O 1
ATOM 4548 N N . THR A 1 650 ? 4.536 0.408 -19.441 1.00 77.62 650 THR A N 1
ATOM 4549 C CA . THR A 1 650 ? 5.273 -0.250 -20.522 1.00 77.62 650 THR A CA 1
ATOM 4550 C C . THR A 1 650 ? 5.252 0.593 -21.794 1.00 77.62 650 THR A C 1
ATOM 4552 O O . THR A 1 650 ? 4.478 1.544 -21.934 1.00 77.62 650 THR A O 1
ATOM 4555 N N . GLU A 1 651 ? 6.153 0.255 -22.713 1.00 84.06 651 GLU A N 1
ATOM 4556 C CA . GLU A 1 651 ? 6.193 0.823 -24.054 1.00 84.06 651 GLU A CA 1
ATOM 4557 C C . GLU A 1 651 ? 5.718 -0.211 -25.064 1.00 84.06 651 GLU A C 1
ATOM 4559 O O . GLU A 1 651 ? 6.302 -1.292 -25.185 1.00 84.06 651 GLU A O 1
ATOM 4564 N N . ASP A 1 652 ? 4.675 0.129 -25.813 1.00 82.94 652 ASP A N 1
ATOM 4565 C CA . ASP A 1 652 ? 4.165 -0.716 -26.882 1.00 82.94 652 ASP A CA 1
ATOM 4566 C C . ASP A 1 652 ? 3.525 0.108 -28.014 1.00 82.94 652 ASP A C 1
ATOM 4568 O O . ASP A 1 652 ? 3.603 1.335 -28.074 1.00 82.94 652 ASP A O 1
ATOM 4572 N N . SER A 1 653 ? 2.901 -0.572 -28.977 1.00 84.62 653 SER A N 1
ATOM 4573 C CA . SER A 1 653 ? 2.215 0.077 -30.099 1.00 84.62 653 SER A CA 1
ATOM 4574 C C . SER A 1 653 ? 0.811 0.613 -29.767 1.00 84.62 653 SER A C 1
ATOM 4576 O O . SER A 1 653 ? 0.143 1.160 -30.650 1.00 84.62 653 SER A O 1
ATOM 4578 N N . SER A 1 654 ? 0.312 0.414 -28.552 1.00 81.50 654 SER A N 1
ATOM 4579 C CA . SER A 1 654 ? -0.983 0.927 -28.094 1.00 81.50 654 SER A CA 1
ATOM 4580 C C . SER A 1 654 ? -0.856 2.264 -27.362 1.00 81.50 654 SER A C 1
ATOM 4582 O O . SER A 1 654 ? -1.826 3.019 -27.337 1.00 81.50 654 SER A O 1
ATOM 4584 N N . GLY A 1 655 ? 0.341 2.586 -26.858 1.00 82.56 655 GLY A N 1
ATOM 4585 C CA . GLY A 1 655 ? 0.610 3.832 -26.153 1.00 82.56 655 GLY A CA 1
ATOM 4586 C C . GLY A 1 655 ? 0.294 5.100 -26.949 1.00 82.56 655 GLY A C 1
ATOM 4587 O O . GLY A 1 655 ? 0.315 5.123 -28.189 1.00 82.56 655 GLY A O 1
ATOM 4588 N N . THR A 1 656 ? -0.004 6.162 -26.204 1.00 86.06 656 THR A N 1
ATOM 4589 C CA . THR A 1 656 ? -0.459 7.466 -26.720 1.00 86.06 656 THR A CA 1
ATOM 4590 C C . THR A 1 656 ? 0.427 8.630 -26.284 1.00 86.06 656 THR A C 1
ATOM 4592 O O . THR A 1 656 ? 0.118 9.785 -26.580 1.00 86.06 656 THR A O 1
ATOM 4595 N N . GLU A 1 657 ? 1.521 8.343 -25.580 1.00 88.56 657 GLU A N 1
ATOM 4596 C CA . GLU A 1 657 ? 2.464 9.332 -25.055 1.00 88.56 657 GLU A CA 1
ATOM 4597 C C . GLU A 1 657 ? 3.891 9.066 -25.545 1.00 88.56 657 GLU A C 1
ATOM 4599 O O . GLU A 1 657 ? 4.166 8.042 -26.186 1.00 88.56 657 GLU A O 1
ATOM 4604 N N . LEU A 1 658 ? 4.793 10.024 -25.307 1.00 88.19 658 LEU A N 1
ATOM 4605 C CA . LEU A 1 658 ? 6.210 9.861 -25.630 1.00 88.19 658 LEU A CA 1
ATOM 4606 C C . LEU A 1 658 ? 6.826 8.705 -24.818 1.00 88.19 658 LEU A C 1
ATOM 4608 O O . LEU A 1 658 ? 6.423 8.502 -23.673 1.00 88.19 658 LEU A O 1
ATOM 4612 N N . PRO A 1 659 ? 7.780 7.951 -25.394 1.00 86.31 659 PRO A N 1
ATOM 4613 C CA . PRO A 1 659 ? 8.464 6.871 -24.685 1.00 86.31 659 PRO A CA 1
ATOM 4614 C C . PRO A 1 659 ? 9.231 7.348 -23.435 1.00 86.31 659 PRO A C 1
ATOM 4616 O O . PRO A 1 659 ? 9.505 8.534 -23.258 1.00 86.31 659 PRO A O 1
ATOM 4619 N N . LEU A 1 660 ? 9.571 6.404 -22.553 1.00 80.00 660 LEU A N 1
ATOM 4620 C CA . LEU A 1 660 ? 10.162 6.590 -21.219 1.00 80.00 660 LEU A CA 1
ATOM 4621 C C . LEU A 1 660 ? 11.555 7.223 -21.230 1.00 80.00 660 LEU A C 1
ATOM 4623 O O . LEU A 1 660 ? 12.047 7.689 -20.198 1.00 80.00 660 LEU A O 1
ATOM 4627 N N . ASP A 1 661 ? 12.228 7.215 -22.375 1.00 80.88 661 ASP A N 1
ATOM 4628 C CA . ASP A 1 661 ? 13.480 7.928 -22.581 1.00 80.88 661 ASP A CA 1
ATOM 4629 C C . ASP A 1 661 ? 13.271 9.431 -22.828 1.00 80.88 661 ASP A C 1
ATOM 4631 O O . ASP A 1 661 ? 14.257 10.163 -22.870 1.00 80.88 661 ASP A O 1
ATOM 4635 N N . TRP A 1 662 ? 12.028 9.916 -22.906 1.00 86.19 662 TRP A N 1
ATOM 4636 C CA . TRP A 1 662 ? 11.678 11.335 -22.946 1.00 86.19 662 TRP A CA 1
ATOM 4637 C C . TRP A 1 662 ? 11.180 11.850 -21.593 1.00 86.19 662 TRP A C 1
ATOM 4639 O O . TRP A 1 662 ? 10.520 11.163 -20.823 1.00 86.19 662 TRP A O 1
ATOM 4649 N N . THR A 1 663 ? 11.455 13.125 -21.340 1.00 84.38 663 THR A N 1
ATOM 4650 C CA . THR A 1 663 ? 10.862 13.932 -20.276 1.00 84.38 663 THR A CA 1
ATOM 4651 C C . THR A 1 663 ? 10.184 15.141 -20.906 1.00 84.38 663 THR A C 1
ATOM 4653 O O . THR A 1 663 ? 10.826 15.930 -21.602 1.00 84.38 663 THR A O 1
ATOM 4656 N N . GLU A 1 664 ? 8.894 15.319 -20.642 1.00 86.69 664 GLU A N 1
ATOM 4657 C CA . GLU A 1 664 ? 8.155 16.529 -21.008 1.00 86.69 664 GLU A CA 1
ATOM 4658 C C . GLU A 1 664 ? 8.286 17.579 -19.907 1.00 86.69 664 GLU A C 1
ATOM 4660 O O . GLU A 1 664 ? 7.930 17.337 -18.755 1.00 86.69 664 GLU A O 1
ATOM 4665 N N . HIS A 1 665 ? 8.780 18.757 -20.281 1.00 85.00 665 HIS A N 1
ATOM 4666 C CA . HIS A 1 665 ? 8.986 19.895 -19.382 1.00 85.00 665 HIS A CA 1
ATOM 4667 C C . HIS A 1 665 ? 7.905 20.958 -19.526 1.00 85.00 665 HIS A C 1
ATOM 4669 O O . HIS A 1 665 ? 7.700 21.719 -18.588 1.00 85.00 665 HIS A O 1
ATOM 4675 N N . ILE A 1 666 ? 7.248 21.043 -20.693 1.00 85.69 666 ILE A N 1
ATOM 4676 C CA . ILE A 1 666 ? 6.090 21.915 -20.947 1.00 85.69 666 ILE A CA 1
ATOM 4677 C C . ILE A 1 666 ? 5.134 21.241 -21.939 1.00 85.69 666 ILE A C 1
ATOM 4679 O O . ILE A 1 666 ? 5.590 20.774 -22.976 1.00 85.69 666 ILE A O 1
ATOM 4683 N N . GLY A 1 667 ? 3.833 21.278 -21.639 1.00 82.88 667 GLY A N 1
ATOM 4684 C CA . GLY A 1 667 ? 2.731 20.741 -22.440 1.00 82.88 667 GLY A CA 1
ATOM 4685 C C . GLY A 1 667 ? 2.643 19.204 -22.523 1.00 82.88 667 GLY A C 1
ATOM 4686 O O . GLY A 1 667 ? 3.057 18.490 -21.617 1.00 82.88 667 GLY A O 1
ATOM 4687 N N . ALA A 1 668 ? 2.011 18.677 -23.569 1.00 85.31 668 ALA A N 1
ATOM 4688 C CA . ALA A 1 668 ? 2.140 17.269 -23.921 1.00 85.31 668 ALA A CA 1
ATOM 4689 C C . ALA A 1 668 ? 2.201 17.026 -25.441 1.00 85.31 668 ALA A C 1
ATOM 4691 O O . ALA A 1 668 ? 1.559 17.708 -26.252 1.00 85.31 668 ALA A O 1
ATOM 4692 N N . PHE A 1 669 ? 2.896 15.956 -25.824 1.00 88.50 669 PHE A N 1
ATOM 4693 C CA . PHE A 1 669 ? 2.868 15.383 -27.164 1.00 88.50 669 PHE A CA 1
ATOM 4694 C C . PHE A 1 669 ? 1.966 14.146 -27.196 1.00 88.50 669 PHE A C 1
ATOM 4696 O O . PHE A 1 669 ? 2.234 13.142 -26.539 1.00 88.50 669 PHE A O 1
ATOM 4703 N N . ALA A 1 670 ? 0.924 14.184 -28.028 1.00 88.88 670 ALA A N 1
ATOM 4704 C CA . ALA A 1 670 ? 0.151 12.984 -28.338 1.00 88.88 670 ALA A CA 1
ATOM 4705 C C . ALA A 1 670 ? 0.900 12.140 -29.369 1.00 88.88 670 ALA A C 1
ATOM 4707 O O . ALA A 1 670 ? 1.208 12.631 -30.461 1.00 88.88 670 ALA A O 1
ATOM 4708 N N . THR A 1 671 ? 1.154 10.872 -29.060 1.00 89.44 671 THR A N 1
ATOM 4709 C CA . THR A 1 671 ? 1.778 9.938 -30.000 1.00 89.44 671 THR A CA 1
ATOM 4710 C C . THR A 1 671 ? 0.748 9.021 -30.651 1.00 89.44 671 THR A C 1
ATOM 4712 O O . THR A 1 671 ? -0.285 8.667 -30.086 1.00 89.44 671 THR A O 1
ATOM 4715 N N . GLY A 1 672 ? 1.027 8.651 -31.894 1.00 87.62 672 GLY A N 1
ATOM 4716 C CA . GLY A 1 672 ? 0.283 7.662 -32.660 1.00 87.62 672 GLY A CA 1
ATOM 4717 C C . GLY A 1 672 ? 1.239 6.914 -33.584 1.00 87.62 672 GLY A C 1
ATOM 4718 O O . GLY A 1 672 ? 2.424 7.248 -33.623 1.00 87.62 672 GLY A O 1
ATOM 4719 N N . PRO A 1 673 ? 0.763 5.923 -34.355 1.00 86.75 673 PRO A N 1
ATOM 4720 C CA . PRO A 1 673 ? 1.621 5.161 -35.256 1.00 86.75 673 PRO A CA 1
ATOM 4721 C C . PRO A 1 673 ? 2.420 6.090 -36.181 1.00 86.75 673 PRO A C 1
ATOM 4723 O O . PRO A 1 673 ? 1.846 6.771 -37.033 1.00 86.75 673 PRO A O 1
ATOM 4726 N N . GLY A 1 674 ? 3.738 6.151 -35.986 1.00 90.00 674 GLY A N 1
ATOM 4727 C CA . GLY A 1 674 ? 4.632 6.931 -36.839 1.00 90.00 674 GLY A CA 1
ATOM 4728 C C . GLY A 1 674 ? 4.709 8.429 -36.523 1.00 90.00 674 GLY A C 1
ATOM 4729 O O . GLY A 1 674 ? 5.221 9.182 -37.353 1.00 90.00 674 GLY A O 1
ATOM 4730 N N . SER A 1 675 ? 4.133 8.907 -35.409 1.00 92.62 675 SER A N 1
ATOM 4731 C CA . SER A 1 675 ? 4.063 10.349 -35.142 1.00 92.62 675 SER A CA 1
ATOM 4732 C C . SER A 1 675 ? 3.943 10.759 -33.670 1.00 92.62 675 SER A C 1
ATOM 4734 O O . SER A 1 675 ? 3.379 10.040 -32.852 1.00 92.62 675 SER A O 1
ATOM 4736 N N . ALA A 1 676 ? 4.410 11.974 -33.373 1.00 93.94 676 ALA A N 1
ATOM 4737 C CA . ALA A 1 676 ? 4.203 12.711 -32.129 1.00 93.94 676 ALA A CA 1
ATOM 4738 C C . ALA A 1 676 ? 3.728 14.141 -32.451 1.00 93.94 676 ALA A C 1
ATOM 4740 O O . ALA A 1 676 ? 4.402 14.871 -33.180 1.00 93.94 676 ALA A O 1
ATOM 4741 N N . THR A 1 677 ? 2.564 14.550 -31.943 1.00 93.88 677 THR A N 1
ATOM 4742 C CA . THR A 1 677 ? 1.917 15.835 -32.259 1.00 93.88 677 THR A CA 1
ATOM 4743 C C . THR A 1 677 ? 1.814 16.727 -31.029 1.00 93.88 677 THR A C 1
ATOM 4745 O O . THR A 1 677 ? 1.276 16.319 -30.004 1.00 93.88 677 THR A O 1
ATOM 4748 N N . ALA A 1 678 ? 2.282 17.966 -31.165 1.00 91.44 678 ALA A N 1
ATOM 4749 C CA . ALA A 1 678 ? 2.192 19.009 -30.147 1.00 91.44 678 ALA A CA 1
ATOM 4750 C C . ALA A 1 678 ? 0.731 19.426 -29.886 1.00 91.44 678 ALA A C 1
ATOM 4752 O O . ALA A 1 678 ? 0.01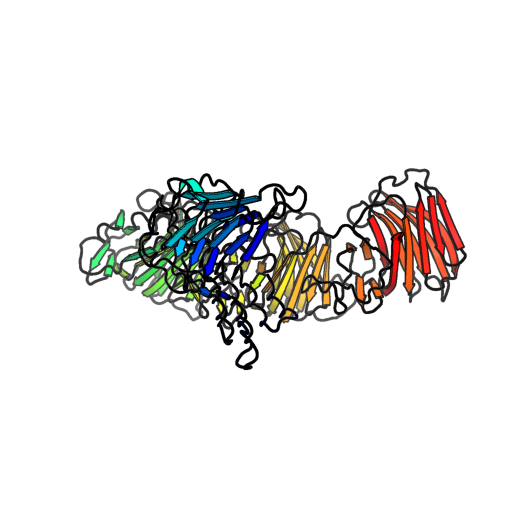6 19.762 -30.839 1.00 91.44 678 ALA A O 1
ATOM 4753 N N . LEU A 1 679 ? 0.291 19.458 -28.623 1.00 86.12 679 LEU A N 1
ATOM 4754 C CA . LEU A 1 679 ? -1.111 19.726 -28.267 1.00 86.12 679 LEU A CA 1
ATOM 4755 C C . LEU A 1 679 ? -1.394 21.187 -27.882 1.00 86.12 679 LEU A C 1
ATOM 4757 O O . LEU A 1 679 ? -2.472 21.702 -28.189 1.00 86.12 679 LEU A O 1
ATOM 4761 N N . ALA A 1 680 ? -0.443 21.874 -27.251 1.00 82.12 680 ALA A N 1
ATOM 4762 C CA . ALA A 1 680 ? -0.607 23.227 -26.727 1.00 82.12 680 ALA A CA 1
ATOM 4763 C C . ALA A 1 680 ? 0.227 24.277 -27.497 1.00 82.12 680 ALA A C 1
ATOM 4765 O O . ALA A 1 680 ? 1.094 23.945 -28.308 1.00 82.12 680 ALA A O 1
ATOM 4766 N N . PRO A 1 681 ? -0.021 25.587 -27.287 1.00 84.38 681 PRO A N 1
ATOM 4767 C CA . PRO A 1 681 ? 0.744 26.657 -27.937 1.00 84.38 681 PRO A CA 1
ATOM 4768 C C . PRO A 1 681 ? 2.254 26.625 -27.662 1.00 84.38 681 PRO A C 1
ATOM 4770 O O . PRO A 1 681 ? 3.015 27.212 -28.429 1.00 84.38 681 PRO A O 1
ATOM 4773 N N . LEU A 1 682 ? 2.675 25.957 -26.586 1.00 88.56 682 LEU A N 1
ATOM 4774 C CA . LEU A 1 682 ? 4.066 25.719 -26.242 1.00 88.56 682 LEU A CA 1
ATOM 4775 C C . LEU A 1 682 ? 4.219 24.298 -25.707 1.00 88.56 682 LEU A C 1
ATOM 4777 O O . LEU A 1 682 ? 3.605 23.949 -24.706 1.00 88.56 682 LEU A O 1
ATOM 4781 N N . GLU A 1 683 ? 5.076 23.541 -26.373 1.00 91.81 683 GLU A N 1
ATOM 4782 C CA . GLU A 1 683 ? 5.441 22.172 -26.044 1.00 91.81 683 GLU A CA 1
ATOM 4783 C C . GLU A 1 683 ? 6.962 22.059 -25.965 1.00 91.81 683 GLU A C 1
ATOM 4785 O O . GLU A 1 683 ? 7.649 22.593 -26.840 1.00 91.81 683 GLU A O 1
ATOM 4790 N N . LEU A 1 684 ? 7.492 21.388 -24.943 1.00 92.44 684 LEU A N 1
ATOM 4791 C CA . LEU A 1 684 ? 8.922 21.161 -24.734 1.00 92.44 684 LEU A CA 1
ATOM 4792 C C . LEU A 1 684 ? 9.144 19.777 -24.123 1.00 92.44 684 LEU A C 1
ATOM 4794 O O . LEU A 1 684 ? 8.741 19.521 -22.990 1.00 92.44 684 LEU A O 1
ATOM 4798 N N . ALA A 1 685 ? 9.861 18.922 -24.846 1.00 91.94 685 ALA A N 1
ATOM 4799 C CA . ALA A 1 685 ? 10.274 17.610 -24.368 1.00 91.94 685 ALA A CA 1
ATOM 4800 C C . ALA A 1 685 ? 11.750 17.366 -24.681 1.00 91.94 685 ALA A C 1
ATOM 4802 O O . ALA A 1 685 ? 12.242 17.772 -25.736 1.00 91.94 685 ALA A O 1
ATOM 4803 N N . THR A 1 686 ? 12.458 16.692 -23.779 1.00 90.94 686 THR A N 1
ATOM 4804 C CA . THR A 1 686 ? 13.860 16.303 -23.960 1.00 90.94 686 THR A CA 1
ATOM 4805 C C . THR A 1 686 ? 14.059 14.825 -23.729 1.00 90.94 686 THR A C 1
ATOM 4807 O O . THR A 1 686 ? 13.472 14.263 -22.815 1.00 90.94 686 THR A O 1
ATOM 4810 N N . VAL A 1 687 ? 14.976 14.233 -24.472 1.00 88.31 687 VAL A N 1
ATOM 4811 C CA . VAL A 1 687 ? 15.493 12.897 -24.216 1.00 88.31 687 VAL A CA 1
ATOM 4812 C C . VAL A 1 687 ? 16.370 12.929 -22.963 1.00 88.31 687 VAL A C 1
ATOM 4814 O O . VAL A 1 687 ? 17.164 13.854 -22.761 1.00 88.31 687 VAL A O 1
ATOM 4817 N N . ASN A 1 688 ? 16.227 11.915 -22.120 1.00 79.88 688 ASN A N 1
ATOM 4818 C CA . ASN A 1 688 ? 16.971 11.732 -20.886 1.00 79.88 688 ASN A CA 1
ATOM 4819 C C . ASN A 1 688 ? 18.458 11.563 -21.203 1.00 79.88 688 ASN A C 1
ATOM 4821 O O . ASN A 1 688 ? 18.849 10.648 -21.906 1.00 79.88 688 ASN A O 1
ATOM 4825 N N . GLY A 1 689 ? 19.327 12.427 -20.694 1.00 78.31 689 GLY A N 1
ATOM 4826 C CA . GLY A 1 689 ? 20.755 12.350 -20.998 1.00 78.31 689 GLY A CA 1
ATOM 4827 C C . GLY A 1 689 ? 21.416 13.715 -20.978 1.00 78.31 689 GLY A C 1
ATOM 4828 O O . GLY A 1 689 ? 20.765 14.740 -20.790 1.00 78.31 689 GLY A O 1
ATOM 4829 N N . SER A 1 690 ? 22.736 13.735 -21.139 1.00 81.69 690 SER A N 1
ATOM 4830 C CA . SER A 1 690 ? 23.483 14.986 -21.212 1.00 81.69 690 SER A CA 1
ATOM 4831 C C . SER A 1 690 ? 24.678 14.857 -22.142 1.00 81.69 690 SER A C 1
ATOM 4833 O O . SER A 1 690 ? 25.517 13.974 -21.970 1.00 81.69 690 SER A O 1
ATOM 4835 N N . THR A 1 691 ? 24.761 15.742 -23.134 1.00 82.06 691 THR A N 1
ATOM 4836 C CA . THR A 1 691 ? 25.917 15.838 -24.029 1.00 82.06 691 THR A CA 1
ATOM 4837 C C . THR A 1 691 ? 26.219 17.292 -24.374 1.00 82.06 691 THR A C 1
ATOM 4839 O O . THR A 1 691 ? 25.345 18.161 -24.377 1.00 82.06 691 THR A O 1
ATOM 4842 N N . ALA A 1 692 ? 27.496 17.579 -24.624 1.00 79.75 692 ALA A N 1
ATOM 4843 C CA . ALA A 1 692 ? 27.937 18.900 -25.058 1.00 79.75 692 ALA A CA 1
ATOM 4844 C C . ALA A 1 692 ? 27.768 19.088 -26.567 1.00 79.75 692 ALA A C 1
ATOM 4846 O O . ALA A 1 692 ? 27.442 20.191 -27.006 1.00 79.75 692 ALA A O 1
ATOM 4847 N N . ASN A 1 693 ? 28.018 18.039 -27.350 1.00 87.25 693 ASN A N 1
ATOM 4848 C CA . ASN A 1 693 ? 28.055 18.107 -28.804 1.00 87.25 693 ASN A CA 1
ATOM 4849 C C . ASN A 1 693 ? 27.147 17.032 -29.375 1.00 87.25 693 ASN A C 1
ATOM 4851 O O . ASN A 1 693 ? 27.213 15.886 -28.933 1.00 87.25 693 ASN A O 1
ATOM 4855 N N . LEU A 1 694 ? 26.309 17.430 -30.323 1.00 90.31 694 LEU A N 1
ATOM 4856 C CA . LEU A 1 694 ? 25.341 16.548 -30.955 1.00 90.31 694 LEU A CA 1
ATOM 4857 C C . LEU A 1 694 ? 24.787 17.195 -32.227 1.00 90.31 694 LEU A C 1
ATOM 4859 O O . LEU A 1 694 ? 24.800 18.422 -32.375 1.00 90.31 694 LEU A O 1
ATOM 4863 N N . THR A 1 695 ? 24.242 16.373 -33.114 1.00 92.50 695 THR A N 1
ATOM 4864 C CA . THR A 1 695 ? 23.376 16.808 -34.212 1.00 92.50 695 THR A CA 1
ATOM 4865 C C . THR A 1 695 ? 22.001 16.181 -34.059 1.00 92.50 695 THR A C 1
ATOM 4867 O O . THR A 1 695 ? 21.883 14.960 -34.077 1.00 92.50 695 THR A O 1
ATOM 4870 N N . ILE A 1 696 ? 20.970 17.019 -33.925 1.00 94.06 696 ILE A N 1
ATOM 4871 C CA . ILE A 1 696 ? 19.565 16.596 -33.895 1.00 94.06 696 ILE A CA 1
ATOM 4872 C C . ILE A 1 696 ? 19.022 16.619 -35.311 1.00 94.06 696 ILE A C 1
ATOM 4874 O O . ILE A 1 696 ? 19.135 17.646 -35.976 1.00 94.06 696 ILE A O 1
ATOM 4878 N N . THR A 1 697 ? 18.372 15.543 -35.733 1.00 94.75 697 THR A N 1
ATOM 4879 C CA . THR A 1 697 ? 17.593 15.485 -36.973 1.00 94.75 697 THR A CA 1
ATOM 4880 C C . THR A 1 697 ? 16.122 15.308 -36.629 1.00 94.75 697 THR A C 1
ATOM 4882 O O . THR A 1 697 ? 15.763 14.402 -35.873 1.00 94.75 697 THR A O 1
ATOM 4885 N N . ILE A 1 698 ? 15.269 16.160 -37.198 1.00 95.81 698 ILE A N 1
ATOM 4886 C CA . ILE A 1 698 ? 13.818 16.111 -37.005 1.00 95.81 698 ILE A CA 1
ATOM 4887 C C . ILE A 1 698 ? 13.142 16.023 -38.369 1.00 95.81 698 ILE A C 1
ATOM 4889 O O . ILE A 1 698 ? 13.296 16.913 -39.210 1.00 95.81 698 ILE A O 1
ATOM 4893 N N . ASN A 1 699 ? 12.346 14.971 -38.556 1.00 95.81 699 ASN A N 1
ATOM 4894 C CA . ASN A 1 699 ? 11.379 14.905 -39.647 1.00 95.81 699 ASN A CA 1
ATOM 4895 C C . ASN A 1 699 ? 10.026 15.367 -39.110 1.00 95.81 699 ASN A C 1
ATOM 4897 O O . ASN A 1 699 ? 9.537 14.816 -38.121 1.00 95.81 699 ASN A O 1
ATOM 4901 N N . ALA A 1 700 ? 9.437 16.391 -39.726 1.00 95.44 700 ALA A N 1
ATOM 4902 C CA . ALA A 1 700 ? 8.209 16.995 -39.230 1.00 95.44 700 ALA A CA 1
ATOM 4903 C C . ALA A 1 700 ? 7.274 17.474 -40.344 1.00 95.44 700 ALA A C 1
ATOM 4905 O O . ALA A 1 700 ? 7.672 17.893 -41.427 1.00 95.44 700 ALA A O 1
ATOM 4906 N N . THR A 1 701 ? 5.986 17.452 -40.027 1.00 93.69 701 THR A N 1
ATOM 4907 C CA . THR A 1 701 ? 4.921 18.074 -40.800 1.00 93.69 701 THR A CA 1
ATOM 4908 C C . THR A 1 701 ? 4.441 19.316 -40.062 1.00 93.69 701 THR A C 1
ATOM 4910 O O . THR A 1 701 ? 4.036 19.262 -38.900 1.00 93.69 701 THR A O 1
ATOM 4913 N N . ILE A 1 702 ? 4.460 20.447 -40.764 1.00 94.12 702 ILE A N 1
ATOM 491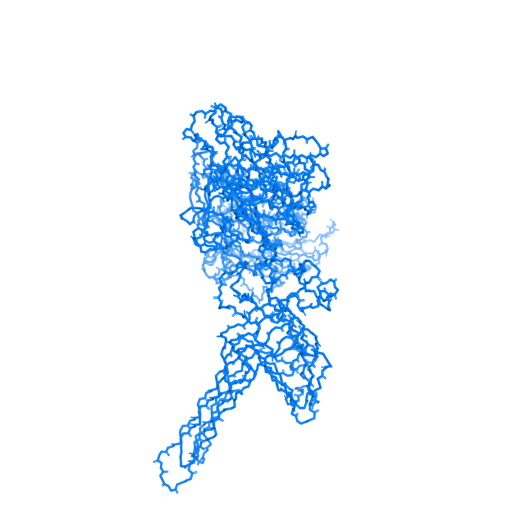4 C CA . ILE A 1 702 ? 3.920 21.722 -40.290 1.00 94.12 702 ILE A CA 1
ATOM 4915 C C . ILE A 1 702 ? 2.789 22.097 -41.240 1.00 94.12 702 ILE A C 1
ATOM 4917 O O . ILE A 1 702 ? 3.029 22.384 -42.417 1.00 94.12 702 ILE A O 1
ATOM 4921 N N . ALA A 1 703 ? 1.547 22.041 -40.769 1.00 91.62 703 ALA A N 1
ATOM 4922 C CA . ALA A 1 703 ? 0.375 22.187 -41.624 1.00 91.62 703 ALA A CA 1
ATOM 4923 C C . ALA A 1 703 ? 0.086 23.661 -41.943 1.00 91.62 703 ALA A C 1
ATOM 4925 O O . ALA A 1 703 ? -0.024 24.034 -43.115 1.00 91.62 703 ALA A O 1
ATOM 4926 N N . ASN A 1 704 ? 0.048 24.503 -40.911 1.00 94.25 704 ASN A N 1
ATOM 4927 C CA . ASN A 1 704 ? -0.485 25.862 -40.968 1.00 94.25 704 ASN A CA 1
ATOM 4928 C C . ASN A 1 704 ? 0.614 26.926 -40.897 1.00 94.25 704 ASN A C 1
ATOM 4930 O O . ASN A 1 704 ? 1.629 26.749 -40.226 1.00 94.25 704 ASN A O 1
ATOM 4934 N N . ILE A 1 705 ? 0.396 28.057 -41.571 1.00 95.56 705 ILE A N 1
ATOM 4935 C CA . ILE A 1 705 ? 1.266 29.235 -41.451 1.00 95.56 705 ILE A CA 1
ATOM 4936 C C . ILE A 1 705 ? 1.274 29.705 -39.988 1.00 95.56 705 ILE A C 1
ATOM 4938 O O . ILE A 1 705 ? 0.228 29.762 -39.347 1.00 95.56 705 ILE A O 1
ATOM 4942 N N . GLY A 1 706 ? 2.457 30.034 -39.469 1.00 93.31 706 GLY A N 1
ATOM 4943 C CA . GLY A 1 706 ? 2.675 30.464 -38.086 1.00 93.31 706 GLY A CA 1
ATOM 4944 C C . GLY A 1 706 ? 2.997 29.334 -37.106 1.00 93.31 706 GLY A C 1
ATOM 4945 O O . GLY A 1 706 ? 3.517 29.614 -36.030 1.00 93.31 706 GLY A O 1
ATOM 4946 N N . GLN A 1 707 ? 2.763 28.069 -37.468 1.00 95.94 707 GLN A N 1
ATOM 4947 C CA . GLN A 1 707 ? 3.229 26.938 -36.665 1.00 95.94 707 GLN A CA 1
ATOM 4948 C C . GLN A 1 707 ? 4.761 26.831 -36.707 1.00 95.94 707 GLN A C 1
ATOM 4950 O O . GLN A 1 707 ? 5.388 27.096 -37.739 1.00 95.94 707 GLN A O 1
ATOM 4955 N N . SER A 1 708 ? 5.353 26.407 -35.591 1.00 96.38 708 SER A N 1
ATOM 4956 C CA . SER A 1 708 ? 6.796 26.233 -35.446 1.00 96.38 708 SER A CA 1
ATOM 4957 C C . SER A 1 708 ? 7.166 24.951 -34.710 1.00 96.38 708 SER A C 1
ATOM 4959 O O . SER A 1 708 ? 6.463 24.521 -33.795 1.00 96.38 708 SER A O 1
ATOM 4961 N N . ILE A 1 709 ? 8.295 24.374 -35.101 1.00 97.69 709 ILE A N 1
ATOM 4962 C CA . ILE A 1 709 ? 8.945 23.251 -34.425 1.00 97.69 709 ILE A CA 1
ATOM 4963 C C . ILE A 1 709 ? 10.453 23.471 -34.492 1.00 97.69 709 ILE A C 1
ATOM 4965 O O . ILE A 1 709 ? 10.967 24.031 -35.464 1.00 97.69 709 ILE A O 1
ATOM 4969 N N . GLY A 1 710 ? 11.173 23.070 -33.456 1.00 97.00 710 GLY A N 1
ATOM 4970 C CA . GLY A 1 710 ? 12.614 23.223 -33.425 1.00 97.00 710 GLY A CA 1
ATOM 4971 C C . GLY A 1 710 ? 13.299 22.250 -32.492 1.00 97.00 710 GLY A C 1
ATOM 4972 O O . GLY A 1 710 ? 12.723 21.759 -31.525 1.00 97.00 710 GLY A O 1
ATOM 4973 N N . ALA A 1 711 ? 14.562 22.015 -32.800 1.00 97.12 711 ALA A N 1
ATOM 4974 C CA . ALA A 1 711 ? 15.477 21.232 -32.002 1.00 97.12 711 ALA A CA 1
ATOM 4975 C C . ALA A 1 711 ? 15.913 22.033 -30.766 1.00 97.12 711 ALA A C 1
ATOM 4977 O O . ALA A 1 711 ? 16.118 23.250 -30.839 1.00 97.12 711 ALA A O 1
ATOM 4978 N N . VAL A 1 712 ? 16.047 21.346 -29.636 1.00 96.25 712 VAL A N 1
ATOM 4979 C CA . VAL A 1 712 ? 16.512 21.890 -28.355 1.00 96.25 712 VAL A CA 1
ATOM 4980 C C . VAL A 1 712 ? 17.820 21.206 -28.000 1.00 96.25 712 VAL A C 1
ATOM 4982 O O . VAL A 1 712 ? 17.890 19.982 -28.016 1.00 96.25 712 VAL A O 1
ATOM 4985 N N . ALA A 1 713 ? 18.851 21.975 -27.669 1.00 94.31 713 ALA A N 1
ATOM 4986 C CA . ALA A 1 713 ? 20.153 21.441 -27.284 1.00 94.31 713 ALA A CA 1
ATOM 4987 C C . ALA A 1 713 ? 20.688 22.134 -26.029 1.00 94.31 713 ALA A C 1
ATOM 4989 O O . ALA A 1 713 ? 20.436 23.321 -25.805 1.00 94.31 713 ALA A O 1
ATOM 4990 N N . ARG A 1 714 ? 21.474 21.392 -25.239 1.00 92.31 714 ARG A N 1
ATOM 4991 C CA . ARG A 1 714 ? 22.064 21.844 -23.964 1.00 92.31 714 ARG A CA 1
ATOM 4992 C C . ARG A 1 714 ? 21.037 22.335 -22.948 1.00 92.31 714 ARG A C 1
ATOM 4994 O O . ARG A 1 714 ? 21.311 23.243 -22.165 1.00 92.31 714 ARG A O 1
ATOM 5001 N N . TYR A 1 715 ? 19.860 21.723 -22.968 1.00 92.94 715 TYR A N 1
ATOM 5002 C CA . TYR A 1 715 ? 18.816 22.009 -22.006 1.00 92.94 715 TYR A CA 1
ATOM 5003 C C . TYR A 1 715 ? 19.289 21.657 -20.593 1.00 92.94 715 TYR A C 1
ATOM 5005 O O . TYR A 1 715 ? 19.771 20.551 -20.341 1.00 92.94 715 TYR A O 1
ATOM 5013 N N . SER A 1 716 ? 19.191 22.618 -19.681 1.00 89.44 716 SER A N 1
ATOM 5014 C CA . SER A 1 716 ? 19.618 22.460 -18.281 1.00 89.44 716 SER A CA 1
ATOM 5015 C C . SER A 1 716 ? 18.784 23.281 -17.298 1.00 89.44 716 SER A C 1
ATOM 5017 O O . SER A 1 716 ? 19.105 23.347 -16.112 1.00 89.44 716 SER A O 1
ATOM 5019 N N . GLY A 1 717 ? 17.761 23.977 -17.788 1.00 79.56 717 GLY A N 1
ATOM 5020 C CA . GLY A 1 717 ? 16.977 24.904 -16.988 1.00 79.56 717 GLY A CA 1
ATOM 5021 C C . GLY A 1 717 ? 15.714 24.263 -16.441 1.00 79.56 717 GLY A C 1
ATOM 5022 O O . GLY A 1 717 ? 15.282 23.242 -16.960 1.00 79.56 717 GLY A O 1
ATOM 5023 N N . PRO A 1 718 ? 15.110 24.851 -15.399 1.00 77.31 718 PRO A N 1
ATOM 5024 C CA . PRO A 1 718 ? 13.711 24.587 -15.099 1.00 77.31 718 PRO A CA 1
ATOM 5025 C C . PRO A 1 718 ? 12.830 25.136 -16.233 1.00 77.31 718 PRO A C 1
ATOM 5027 O O . PRO A 1 718 ? 13.100 26.223 -16.757 1.00 77.31 718 PRO A O 1
ATOM 5030 N N . ASP A 1 719 ? 11.773 24.411 -16.589 1.00 80.56 719 ASP A N 1
ATOM 5031 C CA . ASP A 1 719 ? 10.730 24.857 -17.523 1.00 80.56 719 ASP A CA 1
ATOM 5032 C C . ASP A 1 719 ? 11.304 25.341 -18.881 1.00 80.56 719 ASP A C 1
ATOM 5034 O O . ASP A 1 719 ? 12.149 24.673 -19.473 1.00 80.56 719 ASP A O 1
ATOM 5038 N N . ASP A 1 720 ? 10.883 26.502 -19.408 1.00 89.19 720 ASP A N 1
ATOM 5039 C CA . ASP A 1 720 ? 11.331 27.046 -20.706 1.00 89.19 720 ASP A CA 1
ATOM 5040 C C . ASP A 1 720 ? 12.615 27.879 -20.540 1.00 89.19 720 ASP A C 1
ATOM 5042 O O . ASP A 1 720 ? 12.635 29.072 -20.860 1.00 89.19 720 ASP A O 1
ATOM 5046 N N . SER A 1 721 ? 13.692 27.309 -19.986 1.00 90.75 721 SER A N 1
ATOM 5047 C CA . SER A 1 721 ? 14.947 28.048 -19.766 1.00 90.75 721 SER A CA 1
ATOM 5048 C C . SER A 1 721 ? 16.232 27.259 -20.045 1.00 90.75 721 SER A C 1
ATOM 5050 O O . SER A 1 721 ? 16.239 26.033 -20.083 1.00 90.75 721 SER A O 1
ATOM 5052 N N . ASN A 1 722 ? 17.338 27.989 -20.251 1.00 92.25 722 ASN A N 1
ATOM 5053 C CA . ASN A 1 722 ? 18.703 27.463 -20.429 1.00 92.25 722 ASN A CA 1
ATOM 5054 C C . ASN A 1 722 ? 18.841 26.437 -21.562 1.00 92.25 722 ASN A C 1
ATOM 5056 O O . ASN A 1 722 ? 19.075 25.256 -21.312 1.00 92.25 722 ASN A O 1
ATOM 5060 N N . MET A 1 723 ? 18.728 26.898 -22.809 1.00 95.19 723 MET A N 1
ATOM 5061 C CA . MET A 1 723 ? 18.873 26.047 -23.993 1.00 95.19 723 MET A CA 1
ATOM 5062 C C . MET A 1 723 ? 19.313 26.830 -25.233 1.00 95.19 723 MET A C 1
ATOM 5064 O O . MET A 1 723 ? 19.078 28.038 -25.345 1.00 95.19 723 MET A O 1
ATOM 5068 N N . TYR A 1 724 ? 19.883 26.121 -26.204 1.00 96.62 724 TYR A N 1
ATOM 5069 C CA . TYR A 1 724 ? 19.874 26.559 -27.597 1.00 96.62 724 TYR A CA 1
ATOM 5070 C C . TYR A 1 724 ? 18.657 25.981 -28.312 1.00 96.62 724 TYR A C 1
ATOM 5072 O O . TYR A 1 724 ? 18.296 24.824 -28.094 1.00 96.62 724 TYR A O 1
ATOM 5080 N N . HIS A 1 725 ? 18.052 26.778 -29.189 1.00 97.44 725 HIS A N 1
ATOM 5081 C CA . HIS A 1 725 ? 16.868 26.385 -29.941 1.00 97.44 725 HIS A CA 1
ATOM 5082 C C . HIS A 1 725 ? 17.004 26.777 -31.414 1.00 97.44 725 HIS A C 1
ATOM 5084 O O . HIS A 1 725 ? 16.983 27.962 -31.752 1.00 97.44 725 HIS A O 1
ATOM 5090 N N . GLY A 1 726 ? 17.152 25.778 -32.283 1.00 97.94 726 GLY A N 1
ATOM 5091 C CA . GLY A 1 726 ? 17.106 25.944 -33.735 1.00 97.94 726 GLY A CA 1
ATOM 5092 C C . GLY A 1 726 ? 15.714 25.589 -34.241 1.00 97.94 726 GLY A C 1
ATOM 5093 O O . GLY A 1 726 ? 15.340 24.415 -34.205 1.00 97.94 726 GLY A O 1
ATOM 5094 N N . ARG A 1 727 ? 14.935 26.581 -34.683 1.00 97.50 727 ARG A N 1
ATOM 5095 C CA . ARG A 1 727 ? 13.527 26.395 -35.062 1.00 97.50 727 ARG A CA 1
ATOM 5096 C C . ARG A 1 727 ? 13.220 26.795 -36.489 1.00 97.50 727 ARG A C 1
ATOM 5098 O O . ARG A 1 727 ? 13.829 27.711 -37.042 1.00 97.50 727 ARG A O 1
ATOM 5105 N N . ILE A 1 728 ? 12.198 26.144 -37.030 1.00 98.06 728 ILE A N 1
ATOM 5106 C CA . ILE A 1 728 ? 11.573 26.488 -38.299 1.00 98.06 728 ILE A CA 1
ATOM 5107 C C . ILE A 1 728 ? 10.139 26.965 -38.064 1.00 98.06 728 ILE A C 1
ATOM 5109 O O . ILE A 1 728 ? 9.424 26.414 -37.228 1.00 98.06 728 ILE A O 1
ATOM 5113 N N . ILE A 1 729 ? 9.718 27.999 -38.791 1.00 97.75 729 ILE A N 1
ATOM 5114 C CA . ILE A 1 729 ? 8.369 28.582 -38.710 1.00 97.75 729 ILE A CA 1
ATOM 5115 C C . ILE A 1 729 ? 7.761 28.575 -40.106 1.00 97.75 729 ILE A C 1
ATOM 5117 O O . ILE A 1 729 ? 8.359 29.120 -41.034 1.00 97.75 729 ILE A O 1
ATOM 5121 N N . LYS A 1 730 ? 6.568 28.005 -40.280 1.00 97.00 730 LYS A N 1
ATOM 5122 C CA . LYS A 1 730 ? 5.916 27.981 -41.595 1.00 97.00 730 LYS A CA 1
ATOM 5123 C C . LYS A 1 730 ? 5.431 29.369 -42.000 1.00 97.00 730 LYS A C 1
ATOM 5125 O O . LYS A 1 730 ? 4.634 29.981 -41.293 1.00 97.00 730 LYS A O 1
ATOM 5130 N N . THR A 1 731 ? 5.878 29.845 -43.160 1.00 96.94 731 THR A N 1
ATOM 5131 C CA . THR A 1 731 ? 5.545 31.180 -43.691 1.00 96.94 731 THR A CA 1
ATOM 5132 C C . THR A 1 731 ? 4.840 31.145 -45.044 1.00 96.94 731 THR A C 1
ATOM 5134 O O . THR A 1 731 ? 4.210 32.128 -45.424 1.00 96.94 731 THR A O 1
ATOM 5137 N N . GLY A 1 732 ? 4.883 30.014 -45.751 1.00 93.38 732 GLY A N 1
ATOM 5138 C CA . GLY A 1 732 ? 4.169 29.799 -47.010 1.00 93.38 732 GLY A CA 1
ATOM 5139 C C . GLY A 1 732 ? 3.843 28.324 -47.243 1.00 93.38 732 GLY A C 1
ATOM 5140 O O . GLY A 1 732 ? 3.970 27.501 -46.336 1.00 93.38 732 GLY A O 1
ATOM 5141 N N . ALA A 1 733 ? 3.415 27.975 -48.460 1.00 90.00 733 ALA A N 1
ATOM 5142 C CA . ALA A 1 733 ? 3.013 26.603 -48.796 1.00 90.00 733 ALA A CA 1
ATOM 5143 C C . ALA A 1 733 ? 4.159 25.591 -48.603 1.00 90.00 733 ALA A C 1
ATOM 5145 O O . ALA A 1 733 ? 3.956 24.546 -47.986 1.00 90.00 733 ALA A O 1
ATOM 5146 N N . THR A 1 734 ? 5.357 25.944 -49.076 1.00 90.44 734 THR A N 1
ATOM 5147 C CA . THR A 1 734 ? 6.586 25.130 -49.007 1.00 90.44 734 THR A CA 1
ATOM 5148 C C . THR A 1 734 ? 7.765 25.897 -48.405 1.00 90.44 734 THR A C 1
ATOM 5150 O O . THR A 1 734 ? 8.905 25.452 -48.515 1.00 90.44 734 THR A O 1
ATOM 5153 N N . THR A 1 735 ? 7.518 27.071 -47.815 1.00 95.19 735 THR A N 1
ATOM 5154 C CA . THR A 1 735 ? 8.568 27.953 -47.294 1.00 95.19 735 THR A CA 1
ATOM 5155 C C . THR A 1 735 ? 8.474 28.135 -45.787 1.00 95.19 735 THR A C 1
ATOM 5157 O O . THR A 1 735 ? 7.379 28.258 -45.224 1.00 95.19 735 THR A O 1
ATOM 5160 N N . VAL A 1 736 ? 9.640 28.210 -45.150 1.00 97.62 736 VAL A N 1
ATOM 5161 C CA . VAL A 1 736 ? 9.821 28.436 -43.717 1.00 97.62 736 VAL A CA 1
ATOM 5162 C C . VAL A 1 736 ? 10.788 29.592 -43.451 1.00 97.62 736 VAL A C 1
ATOM 5164 O O . VAL A 1 736 ? 11.588 29.981 -44.306 1.00 97.62 736 VAL A O 1
ATOM 5167 N N . THR A 1 737 ? 10.710 30.141 -42.245 1.00 98.19 737 THR A N 1
ATOM 5168 C CA . THR A 1 737 ? 11.766 30.959 -41.640 1.00 98.19 737 THR A CA 1
ATOM 5169 C C . THR A 1 737 ? 12.606 30.078 -40.731 1.00 98.19 737 THR A C 1
ATOM 5171 O O . THR A 1 737 ? 12.044 29.319 -39.943 1.00 98.19 737 THR A O 1
ATOM 5174 N N . LEU A 1 738 ? 13.927 30.198 -40.825 1.00 98.44 738 LEU A N 1
ATOM 5175 C CA . LEU A 1 738 ? 14.890 29.567 -39.928 1.00 98.44 738 LEU A CA 1
ATOM 5176 C C . LEU A 1 738 ? 15.301 30.561 -38.853 1.00 98.44 738 LEU A C 1
ATOM 5178 O O . LEU A 1 738 ? 15.581 31.717 -39.174 1.00 98.44 738 LEU A O 1
ATOM 5182 N N . GLU A 1 739 ? 15.384 30.124 -37.602 1.00 98.56 739 GLU A N 1
ATOM 5183 C CA . GLU A 1 739 ? 15.891 30.954 -36.513 1.00 98.56 739 GLU A CA 1
ATOM 5184 C C . GLU A 1 739 ? 16.727 30.135 -35.531 1.00 98.56 739 GLU A C 1
ATOM 5186 O O . GLU A 1 739 ? 16.352 29.024 -35.154 1.00 98.56 739 GLU A O 1
ATOM 5191 N N . ILE A 1 740 ? 17.832 30.719 -35.070 1.00 98.44 740 ILE A N 1
ATOM 5192 C CA . ILE A 1 740 ? 18.641 30.194 -33.969 1.00 98.44 740 ILE A CA 1
ATOM 5193 C C . ILE A 1 740 ? 18.493 31.135 -32.784 1.00 98.44 740 ILE A C 1
ATOM 5195 O O . ILE A 1 740 ? 18.765 32.333 -32.886 1.00 98.44 740 ILE A O 1
ATOM 5199 N N . TRP A 1 741 ? 18.106 30.570 -31.648 1.00 97.81 741 TRP A N 1
ATOM 5200 C CA . TRP A 1 741 ? 17.905 31.281 -30.399 1.00 97.81 741 TRP A CA 1
ATOM 5201 C C . TRP A 1 741 ? 18.772 30.710 -29.283 1.00 97.81 741 TRP A C 1
ATOM 5203 O O . TRP A 1 741 ? 19.031 29.506 -29.215 1.00 97.81 741 TRP A O 1
ATOM 5213 N N . LYS A 1 742 ? 19.158 31.591 -28.364 1.00 96.06 742 LYS A N 1
ATOM 5214 C CA . LYS A 1 742 ? 19.677 31.242 -27.044 1.00 96.06 742 LYS A CA 1
ATOM 5215 C C . LYS A 1 742 ? 18.679 31.681 -25.987 1.00 96.06 742 LYS A C 1
ATOM 5217 O O . LYS A 1 742 ? 18.210 32.816 -26.021 1.00 96.06 742 LYS A O 1
ATOM 5222 N N . ASN A 1 743 ? 18.421 30.809 -25.028 1.00 94.81 743 ASN A N 1
ATOM 5223 C CA . ASN A 1 743 ? 17.720 31.139 -23.801 1.00 94.81 743 ASN A CA 1
ATOM 5224 C C . ASN A 1 743 ? 18.671 30.933 -22.623 1.00 94.81 743 ASN A C 1
ATOM 5226 O O . ASN A 1 743 ? 19.156 29.821 -22.429 1.00 94.81 743 ASN A O 1
ATOM 5230 N N . LEU A 1 744 ? 18.927 31.985 -21.845 1.00 92.88 744 LEU A N 1
ATOM 5231 C CA . LEU A 1 744 ? 19.711 31.906 -20.613 1.00 92.88 744 LEU A CA 1
ATOM 5232 C C . LEU A 1 744 ? 18.911 32.532 -19.468 1.00 92.88 744 LEU A C 1
ATOM 5234 O O . LEU A 1 744 ? 18.570 33.712 -19.516 1.00 92.88 744 LEU A O 1
ATOM 5238 N N . GLY A 1 745 ? 18.575 31.733 -18.456 1.00 88.50 745 GLY A N 1
ATOM 5239 C CA . GLY A 1 745 ? 17.761 32.154 -17.314 1.00 88.50 745 GLY A CA 1
ATOM 5240 C C . GLY A 1 745 ? 16.354 32.637 -17.688 1.00 88.50 745 GLY A C 1
ATOM 5241 O O . GLY A 1 745 ? 15.816 33.500 -17.002 1.00 88.50 745 GLY A O 1
ATOM 5242 N N . GLY A 1 746 ? 15.785 32.149 -18.797 1.00 89.94 746 GLY A N 1
ATOM 5243 C CA . GLY A 1 746 ? 14.482 32.574 -19.326 1.00 89.94 746 GLY A CA 1
ATOM 5244 C C . GLY A 1 746 ? 14.555 33.755 -20.302 1.00 89.94 746 GLY A C 1
ATOM 5245 O O . GLY A 1 746 ? 13.546 34.123 -20.904 1.00 89.94 746 GLY A O 1
ATOM 5246 N N . VAL A 1 747 ? 15.735 34.356 -20.497 1.00 94.00 747 VAL A N 1
ATOM 5247 C CA . VAL A 1 747 ? 15.921 35.475 -21.428 1.00 94.00 747 VAL A CA 1
ATOM 5248 C C . VAL A 1 747 ? 16.252 34.946 -22.819 1.00 94.00 747 VAL A C 1
ATOM 5250 O O . VAL A 1 747 ? 17.321 34.377 -23.042 1.00 94.00 747 VAL A O 1
ATOM 5253 N N . TRP A 1 748 ? 15.347 35.183 -23.768 1.00 95.31 748 TRP A N 1
ATOM 5254 C CA . TRP A 1 748 ? 15.493 34.785 -25.166 1.00 95.31 748 TRP A CA 1
ATOM 5255 C C . TRP A 1 748 ? 16.265 35.823 -25.988 1.00 95.31 748 TRP A C 1
ATOM 5257 O O . TRP A 1 748 ? 15.882 36.988 -26.070 1.00 95.31 748 TRP A O 1
ATOM 5267 N N . SER A 1 749 ? 17.341 35.385 -26.638 1.00 96.12 749 SER A N 1
ATOM 5268 C CA . SER A 1 749 ? 18.161 36.171 -27.567 1.00 96.12 749 SER A CA 1
ATOM 5269 C C . SER A 1 749 ? 18.202 35.491 -28.932 1.00 96.12 749 SER A C 1
ATOM 5271 O O . SER A 1 749 ? 18.635 34.342 -29.043 1.00 96.12 749 SER A O 1
ATOM 5273 N N . MET A 1 750 ? 17.765 36.198 -29.974 1.00 96.94 750 MET A N 1
ATOM 5274 C CA . MET A 1 750 ? 17.890 35.707 -31.342 1.00 96.94 750 MET A CA 1
ATOM 5275 C C . MET A 1 750 ? 19.336 35.878 -31.789 1.00 96.94 750 MET A C 1
ATOM 5277 O O . MET A 1 750 ? 19.889 36.974 -31.705 1.00 96.94 750 MET A O 1
ATOM 5281 N N . LEU A 1 751 ? 19.941 34.793 -32.253 1.00 97.25 751 LEU A N 1
ATOM 5282 C CA . LEU A 1 751 ? 21.330 34.765 -32.692 1.00 97.25 751 LEU A CA 1
ATOM 5283 C C . LEU A 1 751 ? 21.434 34.890 -34.213 1.00 97.25 751 LEU A C 1
ATOM 5285 O O . LEU A 1 751 ? 22.263 35.640 -34.720 1.00 97.25 751 LEU A O 1
ATOM 5289 N N . ALA A 1 752 ? 20.562 34.192 -34.942 1.00 97.56 752 ALA A N 1
ATOM 5290 C CA . ALA A 1 752 ? 20.526 34.222 -36.399 1.00 97.56 752 ALA A CA 1
ATOM 5291 C C . ALA A 1 752 ? 19.107 33.970 -36.926 1.00 97.56 752 ALA A C 1
ATOM 5293 O O . ALA A 1 752 ? 18.310 33.299 -36.270 1.00 97.56 752 ALA A O 1
ATOM 5294 N N . SER A 1 753 ? 18.797 34.491 -38.117 1.00 97.81 753 SER A N 1
ATOM 5295 C CA . SER A 1 753 ? 17.519 34.265 -38.800 1.00 97.81 753 SER A CA 1
ATOM 5296 C C . SER A 1 753 ? 17.677 34.315 -40.321 1.00 97.81 753 SER A C 1
ATOM 5298 O O . SER A 1 753 ? 18.481 35.095 -40.835 1.00 97.81 753 SER A O 1
ATOM 5300 N N . GLN A 1 754 ? 16.894 33.507 -41.039 1.00 97.75 754 GLN A N 1
ATOM 5301 C CA . GLN A 1 754 ? 16.815 33.519 -42.499 1.00 97.75 754 GLN A CA 1
ATOM 5302 C C . GLN A 1 754 ? 15.389 33.233 -42.986 1.00 97.75 754 GLN A C 1
ATOM 5304 O O . GLN A 1 754 ? 14.752 32.271 -42.566 1.00 97.75 754 GLN A O 1
ATOM 5309 N N . LEU A 1 755 ? 14.893 34.062 -43.905 1.00 96.44 755 LEU A N 1
ATOM 5310 C CA . LEU A 1 755 ? 13.531 34.000 -44.448 1.00 96.44 755 LEU A CA 1
ATOM 5311 C C . LEU A 1 755 ? 13.479 33.232 -45.778 1.00 96.44 755 LEU A C 1
ATOM 5313 O O . LEU A 1 755 ? 14.442 33.239 -46.543 1.00 96.44 755 LEU A O 1
ATOM 5317 N N . GLY A 1 756 ? 12.313 32.659 -46.096 1.00 93.38 756 GLY A N 1
ATOM 5318 C CA . GLY A 1 756 ? 11.997 32.158 -47.440 1.00 93.38 756 GLY A CA 1
ATOM 5319 C C . GLY A 1 756 ? 12.718 30.868 -47.835 1.00 93.38 756 GLY A C 1
ATOM 5320 O O . GLY A 1 756 ? 12.914 30.617 -49.023 1.00 93.38 756 GLY A O 1
ATOM 5321 N N . VAL A 1 757 ? 13.118 30.054 -46.860 1.00 96.88 757 VAL A N 1
ATOM 5322 C CA . VAL A 1 757 ? 13.818 28.788 -47.100 1.00 96.88 757 VAL A CA 1
ATOM 5323 C C . VAL A 1 757 ? 12.812 27.721 -47.518 1.00 96.88 757 VAL A C 1
ATOM 5325 O O . VAL A 1 757 ? 11.747 27.611 -46.917 1.00 96.88 757 VAL A O 1
ATOM 5328 N N . THR A 1 758 ? 13.121 26.953 -48.563 1.00 95.38 758 THR A N 1
ATOM 5329 C CA . THR A 1 758 ? 12.280 25.813 -48.970 1.00 95.38 758 THR A CA 1
ATOM 5330 C C . THR A 1 758 ? 12.405 24.697 -47.935 1.00 95.38 758 THR A C 1
ATOM 5332 O O . THR A 1 758 ? 13.504 24.459 -47.451 1.00 95.38 758 THR A O 1
ATOM 5335 N N . TYR A 1 759 ? 11.289 24.053 -47.587 1.00 95.44 759 TYR A N 1
ATOM 5336 C CA . TYR A 1 759 ? 11.243 22.955 -46.624 1.00 95.44 759 TYR A CA 1
ATOM 5337 C C . TYR A 1 759 ? 10.563 21.728 -47.227 1.00 95.44 759 TYR A C 1
ATOM 5339 O O . TYR A 1 759 ? 9.389 21.795 -47.604 1.00 95.44 759 TYR A O 1
ATOM 5347 N N . THR A 1 760 ? 11.285 20.607 -47.282 1.00 92.50 760 THR A N 1
ATOM 5348 C CA . THR A 1 760 ? 10.770 19.331 -47.809 1.00 92.50 760 THR A CA 1
ATOM 5349 C C . THR A 1 760 ? 10.388 18.297 -46.742 1.00 92.50 760 THR A C 1
ATOM 5351 O O . THR A 1 760 ? 9.930 17.212 -47.094 1.00 92.50 760 THR A O 1
ATOM 5354 N N . GLY A 1 761 ? 10.498 18.634 -45.449 1.00 91.56 761 GLY A N 1
ATOM 5355 C CA . GLY A 1 761 ? 10.029 17.784 -44.342 1.00 91.56 761 GLY A CA 1
ATOM 5356 C C . GLY A 1 761 ? 11.096 17.362 -43.328 1.00 91.56 761 GLY A C 1
ATOM 5357 O O . GLY A 1 761 ? 10.752 16.725 -42.336 1.00 91.56 761 GLY A O 1
ATOM 5358 N N . SER A 1 762 ? 12.365 17.738 -43.520 1.00 94.75 762 SER A N 1
ATOM 5359 C CA . SER A 1 762 ? 13.469 17.405 -42.607 1.00 94.75 762 SER A CA 1
ATOM 5360 C C . SER A 1 762 ? 14.361 18.609 -42.309 1.00 94.75 762 SER A C 1
ATOM 5362 O O . SER A 1 762 ? 14.557 19.470 -43.169 1.00 94.75 762 SER A O 1
ATOM 5364 N N . PHE A 1 763 ? 14.903 18.681 -41.094 1.00 97.00 763 PHE A N 1
ATOM 5365 C CA . PHE A 1 763 ? 15.940 19.646 -40.731 1.00 97.00 763 PHE A CA 1
ATOM 5366 C C . PHE A 1 763 ? 16.898 19.093 -39.677 1.00 97.00 763 PHE A C 1
ATOM 5368 O O . PHE A 1 763 ? 16.558 18.178 -38.925 1.00 97.00 763 PHE A O 1
ATOM 5375 N N . ASN A 1 764 ? 18.094 19.682 -39.612 1.00 96.38 764 ASN A N 1
ATOM 5376 C CA . ASN A 1 764 ? 19.128 19.340 -38.645 1.00 96.38 764 ASN A CA 1
ATOM 5377 C C . ASN A 1 764 ? 19.520 20.551 -37.804 1.00 96.38 764 ASN A C 1
ATOM 5379 O O . ASN A 1 764 ? 19.644 21.655 -38.330 1.00 96.38 764 ASN A O 1
ATOM 5383 N N . PHE A 1 765 ? 19.790 20.332 -36.522 1.00 97.56 765 PHE A N 1
ATOM 5384 C CA . PHE A 1 765 ? 20.417 21.319 -35.655 1.00 97.56 765 PHE A CA 1
ATOM 5385 C C . PHE A 1 765 ? 21.658 20.723 -35.002 1.00 97.56 765 PHE A C 1
ATOM 5387 O O . PHE A 1 765 ? 21.560 19.800 -34.194 1.00 97.56 765 PHE A O 1
ATOM 5394 N N . SER A 1 766 ? 22.826 21.236 -35.377 1.00 95.81 766 SER A N 1
ATOM 5395 C CA . SER A 1 766 ? 24.115 20.787 -34.859 1.00 95.81 766 SER A CA 1
ATOM 5396 C C . SER A 1 766 ? 24.681 21.809 -33.887 1.00 95.81 766 SER A C 1
ATOM 5398 O O . SER A 1 766 ? 24.703 23.010 -34.172 1.00 95.81 766 SER A O 1
ATOM 5400 N N . VAL A 1 767 ? 25.146 21.319 -32.740 1.00 93.75 767 VAL A N 1
ATOM 5401 C CA . VAL A 1 767 ? 25.838 22.112 -31.726 1.00 93.75 767 VAL A CA 1
ATOM 5402 C C . VAL A 1 767 ? 27.203 21.487 -31.485 1.00 93.75 767 VAL A C 1
ATOM 5404 O O . VAL A 1 767 ? 27.301 20.342 -31.046 1.00 93.75 767 VAL A O 1
ATOM 5407 N N . SER A 1 768 ? 28.260 22.254 -31.743 1.00 91.62 768 SER A N 1
ATOM 5408 C CA . SER A 1 768 ? 29.643 21.855 -31.480 1.00 91.62 768 SER A CA 1
ATOM 5409 C C . SER A 1 768 ? 30.374 22.988 -30.774 1.00 91.62 768 SER A C 1
ATOM 5411 O O . SER A 1 768 ? 30.569 24.063 -31.340 1.00 91.62 768 SER A O 1
ATOM 5413 N N . SER A 1 769 ? 30.764 22.772 -29.516 1.00 86.19 769 SER A N 1
ATOM 5414 C CA . SER A 1 769 ? 31.355 23.803 -28.652 1.00 86.19 769 SER A CA 1
ATOM 5415 C C . SER A 1 769 ? 30.484 25.065 -28.557 1.00 86.19 769 SER A C 1
ATOM 5417 O O . SER A 1 769 ? 29.547 25.082 -27.774 1.00 86.19 769 SER A O 1
ATOM 5419 N N . ASN A 1 770 ? 30.727 26.123 -29.318 1.00 88.25 770 ASN A N 1
ATOM 5420 C CA . ASN A 1 770 ? 29.887 27.320 -29.346 1.00 88.25 770 ASN A CA 1
ATOM 5421 C C . ASN A 1 770 ? 29.379 27.660 -30.752 1.00 88.25 770 ASN A C 1
ATOM 5423 O O . ASN A 1 770 ? 28.832 28.741 -30.961 1.00 88.25 770 ASN A O 1
ATOM 5427 N N . THR A 1 771 ? 29.547 26.745 -31.702 1.00 94.19 771 THR A N 1
ATOM 5428 C CA . THR A 1 771 ? 29.067 26.873 -33.074 1.00 94.19 771 THR A CA 1
ATOM 5429 C C . THR A 1 771 ? 27.758 26.106 -33.239 1.00 94.19 771 THR A C 1
ATOM 5431 O O . THR A 1 771 ? 27.626 24.967 -32.786 1.00 94.19 771 THR A O 1
ATOM 5434 N N . LEU A 1 772 ? 26.791 26.766 -33.871 1.00 96.94 772 LEU A N 1
ATOM 5435 C CA . LEU A 1 772 ? 25.414 26.332 -34.064 1.00 96.94 772 LEU A CA 1
ATOM 5436 C C . LEU A 1 772 ? 25.116 26.332 -35.564 1.00 96.94 772 LEU A C 1
ATOM 5438 O O . LEU A 1 772 ? 25.345 27.346 -36.223 1.00 96.94 772 LEU A O 1
ATOM 5442 N N . HIS A 1 773 ? 24.583 25.232 -36.085 1.00 98.06 773 HIS A N 1
ATOM 5443 C CA . HIS A 1 773 ? 24.144 25.119 -37.479 1.00 98.06 773 HIS A CA 1
ATOM 5444 C C . HIS A 1 773 ? 22.702 24.629 -37.523 1.00 98.06 773 HIS A C 1
ATOM 5446 O O . HIS A 1 773 ? 22.414 23.546 -37.016 1.00 98.06 773 HIS A O 1
ATOM 5452 N N . LEU A 1 774 ? 21.805 25.410 -38.127 1.00 98.25 774 LEU A N 1
ATOM 5453 C CA . LEU A 1 774 ? 20.442 24.994 -38.455 1.00 98.25 774 LEU A CA 1
ATOM 5454 C C . LEU A 1 774 ? 20.353 24.767 -39.965 1.00 98.25 774 LEU A C 1
ATOM 5456 O O . LEU A 1 774 ? 20.310 25.719 -40.746 1.00 98.25 774 LEU A O 1
ATOM 5460 N N . ILE A 1 775 ? 20.329 23.497 -40.361 1.00 97.31 775 ILE A N 1
ATOM 5461 C CA . ILE A 1 775 ? 20.392 23.069 -41.757 1.00 97.31 775 ILE A CA 1
ATOM 5462 C C . ILE A 1 775 ? 19.015 22.582 -42.195 1.00 97.31 775 ILE A C 1
ATOM 5464 O O . ILE A 1 775 ? 18.469 21.641 -41.615 1.00 97.31 775 ILE A O 1
ATOM 5468 N N . VAL A 1 776 ? 18.473 23.194 -43.244 1.00 96.38 776 VAL A N 1
ATOM 5469 C CA . VAL A 1 776 ? 17.201 22.813 -43.866 1.00 96.38 776 VAL A CA 1
ATOM 5470 C C . VAL A 1 776 ? 17.415 22.638 -45.356 1.00 96.38 776 VAL A C 1
ATOM 5472 O O . VAL A 1 776 ? 17.766 23.590 -46.056 1.00 96.38 776 VAL A O 1
ATOM 5475 N N . ASP A 1 777 ? 17.212 21.413 -45.838 1.00 87.69 777 ASP A N 1
ATOM 5476 C CA . ASP A 1 777 ? 17.523 21.020 -47.211 1.00 87.69 777 ASP A CA 1
ATOM 5477 C C . ASP A 1 777 ? 18.958 21.443 -47.605 1.00 87.69 777 ASP A C 1
ATOM 5479 O O . ASP A 1 777 ? 19.928 20.963 -47.022 1.00 87.69 777 ASP A O 1
ATOM 5483 N N . ALA A 1 778 ? 19.115 22.352 -48.574 1.00 86.69 778 ALA A N 1
ATOM 5484 C CA . ALA A 1 778 ? 20.417 22.856 -49.032 1.00 86.69 778 ALA A CA 1
ATOM 5485 C C . ALA A 1 778 ? 20.890 24.140 -48.316 1.00 86.69 778 ALA A C 1
ATOM 5487 O O . ALA A 1 778 ? 21.926 24.697 -48.680 1.00 86.69 778 ALA A O 1
ATOM 5488 N N . THR A 1 779 ? 20.124 24.650 -47.348 1.00 95.56 779 THR A N 1
ATOM 5489 C CA . THR A 1 779 ? 20.412 25.912 -46.649 1.00 95.56 779 THR A CA 1
ATOM 5490 C C . THR A 1 779 ? 21.006 25.638 -45.273 1.00 95.56 779 THR A C 1
ATOM 5492 O O . THR A 1 779 ? 20.405 24.905 -44.495 1.00 95.56 779 THR A O 1
ATOM 5495 N N . ASP A 1 780 ? 22.138 26.267 -44.951 1.00 97.00 780 ASP A N 1
ATOM 5496 C CA . ASP A 1 780 ? 22.778 26.217 -43.631 1.00 97.00 780 ASP A CA 1
ATOM 5497 C C . ASP A 1 780 ? 22.791 27.613 -42.993 1.00 97.00 780 ASP A C 1
ATOM 5499 O O . ASP A 1 780 ? 23.471 28.525 -43.474 1.00 97.00 780 ASP A O 1
ATOM 5503 N N . LEU A 1 781 ? 22.022 27.781 -41.916 1.00 97.88 781 LEU A N 1
ATOM 5504 C CA . LEU A 1 781 ? 22.069 28.963 -41.065 1.00 97.88 781 LEU A CA 1
ATOM 5505 C C . LEU A 1 781 ? 23.065 28.705 -39.930 1.00 97.88 781 LEU A C 1
ATOM 5507 O O . LEU A 1 781 ? 22.738 28.025 -38.959 1.00 97.88 781 LEU A O 1
ATOM 5511 N N . ALA A 1 782 ? 24.265 29.272 -40.039 1.00 96.69 782 ALA A N 1
ATOM 5512 C CA . ALA A 1 782 ? 25.340 29.086 -39.067 1.00 96.69 782 ALA A CA 1
ATOM 5513 C C . ALA A 1 782 ? 25.532 30.310 -38.155 1.00 96.69 782 ALA A C 1
ATOM 5515 O O . ALA A 1 782 ? 25.436 31.458 -38.597 1.00 96.69 782 ALA A O 1
ATOM 5516 N N . PHE A 1 783 ? 25.866 30.075 -36.885 1.00 97.12 783 PHE A N 1
ATOM 5517 C CA . PHE A 1 783 ? 26.218 31.118 -35.920 1.00 97.12 783 PHE A CA 1
ATOM 5518 C C . PHE A 1 783 ? 27.238 30.616 -34.891 1.00 97.12 783 PHE A C 1
ATOM 5520 O O . PHE A 1 783 ? 27.171 29.470 -34.457 1.00 97.12 783 PHE A O 1
ATOM 5527 N N . THR A 1 784 ? 28.143 31.486 -34.436 1.00 95.38 784 THR A N 1
ATOM 5528 C CA . THR A 1 784 ? 29.081 31.180 -33.341 1.00 95.38 784 THR A CA 1
ATOM 5529 C C . THR A 1 784 ? 28.816 32.101 -32.157 1.00 95.38 784 THR A C 1
ATOM 5531 O O . THR A 1 784 ? 29.017 33.312 -32.247 1.00 95.38 784 THR A O 1
ATOM 5534 N N . ASP A 1 785 ? 28.394 31.532 -31.028 1.00 92.06 785 ASP A N 1
ATOM 5535 C CA . ASP A 1 785 ? 28.099 32.283 -29.810 1.00 92.06 785 ASP A CA 1
ATOM 5536 C C . ASP A 1 785 ? 29.372 32.591 -29.016 1.00 92.06 785 ASP A C 1
ATOM 5538 O O . ASP A 1 785 ? 29.970 31.737 -28.357 1.00 92.06 785 ASP A O 1
ATOM 5542 N N . ILE A 1 786 ? 29.804 33.845 -29.089 1.00 89.88 786 ILE A N 1
ATOM 5543 C CA . ILE A 1 786 ? 30.997 34.350 -28.396 1.00 89.88 786 ILE A CA 1
ATOM 5544 C C . ILE A 1 786 ? 30.657 35.164 -27.142 1.00 89.88 786 ILE A C 1
ATOM 5546 O O . ILE A 1 786 ? 31.540 35.487 -26.351 1.00 89.88 786 ILE A O 1
ATOM 5550 N N . SER A 1 787 ? 29.383 35.502 -26.941 1.00 75.94 787 SER A N 1
ATOM 5551 C CA . SER A 1 787 ? 28.918 36.421 -25.903 1.00 75.94 787 SER A CA 1
ATOM 5552 C C . SER A 1 787 ? 28.097 35.656 -24.871 1.00 75.94 787 SER A C 1
ATOM 5554 O O . SER A 1 787 ? 26.876 35.801 -24.829 1.00 75.94 787 SER A O 1
ATOM 5556 N N . SER A 1 788 ? 28.771 34.837 -24.054 1.00 83.38 788 SER A N 1
ATOM 5557 C CA . SER A 1 788 ? 28.216 33.903 -23.047 1.00 83.38 788 SER A CA 1
ATOM 5558 C C . SER A 1 788 ? 27.579 32.621 -23.617 1.00 83.38 788 SER A C 1
ATOM 5560 O O . SER A 1 788 ? 26.357 32.461 -23.573 1.00 83.38 788 SER A O 1
ATOM 5562 N N . PRO A 1 789 ? 28.388 31.689 -24.154 1.00 84.44 789 PRO A N 1
ATOM 5563 C CA . PRO A 1 789 ? 27.873 30.408 -24.615 1.00 84.44 789 PRO A CA 1
ATOM 5564 C C . PRO A 1 789 ? 27.374 29.550 -23.445 1.00 84.44 789 PRO A C 1
ATOM 5566 O O . PRO A 1 789 ? 27.992 29.514 -22.378 1.00 84.44 789 PRO A O 1
ATOM 5569 N N . ILE A 1 790 ? 26.301 28.790 -23.667 1.00 88.12 790 ILE A N 1
ATOM 5570 C CA . ILE A 1 790 ? 25.868 27.721 -22.754 1.00 88.12 790 ILE A CA 1
ATOM 5571 C C . ILE A 1 790 ? 26.887 26.585 -22.865 1.00 88.12 790 ILE A C 1
ATOM 5573 O O . ILE A 1 790 ? 26.731 25.718 -23.712 1.00 88.12 790 ILE A O 1
ATOM 5577 N N . ALA A 1 791 ? 27.978 26.628 -22.098 1.00 78.19 791 ALA A N 1
ATOM 5578 C CA . ALA A 1 791 ? 29.117 25.714 -22.261 1.00 78.19 791 ALA A CA 1
ATOM 5579 C C . ALA A 1 791 ? 28.909 24.325 -21.632 1.00 78.19 791 ALA A C 1
ATOM 5581 O O . ALA A 1 791 ? 29.563 23.365 -22.039 1.00 78.19 791 ALA A O 1
ATOM 5582 N N . ALA A 1 792 ? 28.026 24.219 -20.638 1.00 85.00 792 ALA A N 1
ATOM 5583 C CA . ALA A 1 792 ? 27.763 22.961 -19.956 1.00 85.00 792 ALA A CA 1
ATOM 5584 C C . ALA A 1 792 ? 27.027 21.969 -20.881 1.00 85.00 792 ALA A C 1
ATOM 5586 O O . ALA A 1 792 ? 26.147 22.389 -21.641 1.00 85.00 792 ALA A O 1
ATOM 5587 N N . PRO A 1 793 ? 27.355 20.664 -20.816 1.00 88.12 793 PRO A N 1
ATOM 5588 C CA . PRO A 1 793 ? 26.512 19.615 -21.376 1.00 88.12 793 PRO A CA 1
ATOM 5589 C C . PRO A 1 793 ? 25.080 19.712 -20.838 1.00 88.12 793 PRO A C 1
ATOM 5591 O O . PRO A 1 793 ? 24.875 20.080 -19.679 1.00 88.12 793 PRO A O 1
ATOM 5594 N N . GLY A 1 794 ? 24.098 19.346 -21.658 1.00 89.38 794 GLY A N 1
ATOM 5595 C CA . GLY A 1 794 ? 22.701 19.292 -21.234 1.00 89.38 794 GLY A CA 1
ATOM 5596 C C . GLY A 1 794 ? 21.884 18.323 -22.075 1.00 89.38 794 GLY A C 1
ATOM 5597 O O . GLY A 1 794 ? 22.401 17.723 -23.023 1.00 89.38 794 GLY A O 1
ATOM 5598 N N . ALA A 1 795 ? 20.611 18.185 -21.720 1.00 91.06 795 ALA A N 1
ATOM 5599 C CA . ALA A 1 795 ? 19.664 17.361 -22.455 1.00 91.06 795 ALA A CA 1
ATOM 5600 C C . ALA A 1 795 ? 19.365 17.962 -23.839 1.00 91.06 795 ALA A C 1
ATOM 5602 O O . ALA A 1 795 ? 19.673 19.126 -24.134 1.00 91.06 795 ALA A O 1
ATOM 5603 N N . TRP A 1 796 ? 18.769 17.155 -24.707 1.00 92.06 796 TRP A N 1
ATOM 5604 C CA . TRP A 1 796 ? 18.402 17.544 -26.064 1.00 92.06 796 TRP A CA 1
ATOM 5605 C C . TRP A 1 796 ? 16.998 17.060 -26.391 1.00 92.06 796 TRP A C 1
ATOM 5607 O O . TRP A 1 796 ? 16.508 16.122 -25.775 1.00 92.06 796 TRP A O 1
ATOM 5617 N N . GLY A 1 797 ? 16.326 17.699 -27.340 1.00 94.00 797 GLY A N 1
ATOM 5618 C CA . GLY A 1 797 ? 14.916 17.424 -27.561 1.00 94.00 797 GLY A CA 1
ATOM 5619 C C . GLY A 1 797 ? 14.255 18.294 -28.608 1.00 94.00 797 GLY A C 1
ATOM 5620 O O . GLY A 1 797 ? 14.892 18.752 -29.560 1.00 94.00 797 GLY A O 1
ATOM 5621 N N . VAL A 1 798 ? 12.966 18.534 -28.403 1.00 96.06 798 VAL A N 1
ATOM 5622 C CA . VAL A 1 798 ? 12.094 19.265 -29.315 1.00 96.06 798 VAL A CA 1
ATOM 5623 C C . VAL A 1 798 ? 11.271 20.301 -28.557 1.00 96.06 798 VAL A C 1
ATOM 5625 O O . VAL A 1 798 ? 10.812 20.064 -27.441 1.00 96.06 798 VAL A O 1
ATOM 5628 N N . ARG A 1 799 ? 11.069 21.456 -29.190 1.00 96.38 799 ARG A N 1
ATOM 5629 C CA . ARG A 1 799 ? 10.134 22.492 -28.751 1.00 96.38 799 ARG A CA 1
ATOM 5630 C C . ARG A 1 799 ? 9.226 22.871 -29.910 1.00 96.38 799 ARG A C 1
ATOM 5632 O O . ARG A 1 799 ? 9.712 23.098 -31.021 1.00 96.38 799 ARG A O 1
ATOM 5639 N N . ALA A 1 800 ? 7.922 22.916 -29.672 1.00 96.56 800 ALA A N 1
ATOM 5640 C CA . ALA A 1 800 ? 6.922 22.931 -30.731 1.00 96.56 800 ALA A CA 1
ATOM 5641 C C . ALA A 1 800 ? 5.670 23.742 -30.363 1.00 96.56 800 ALA A C 1
ATOM 5643 O O . ALA A 1 800 ? 5.429 24.058 -29.200 1.00 96.56 800 ALA A O 1
ATOM 5644 N N . THR A 1 801 ? 4.877 24.099 -31.374 1.00 95.25 801 THR A N 1
ATOM 5645 C CA . THR A 1 801 ? 3.556 24.733 -31.215 1.00 95.25 801 THR A CA 1
ATOM 5646 C C . THR A 1 801 ? 2.443 23.786 -31.653 1.00 95.25 801 THR A C 1
ATOM 5648 O O . THR A 1 801 ? 2.662 22.958 -32.543 1.00 95.25 801 THR A O 1
ATOM 5651 N N . ALA A 1 802 ? 1.238 23.990 -31.119 1.00 92.00 802 ALA A N 1
ATOM 5652 C CA . ALA A 1 802 ? 0.043 23.187 -31.377 1.00 92.00 802 ALA A CA 1
ATOM 5653 C C . ALA A 1 802 ? -0.150 22.779 -32.850 1.00 92.00 802 ALA A C 1
ATOM 5655 O O . ALA A 1 802 ? -0.131 23.607 -33.772 1.00 92.00 802 ALA A O 1
ATOM 5656 N N . GLY A 1 803 ? -0.385 21.484 -33.057 1.00 90.75 803 GLY A N 1
ATOM 5657 C CA . GLY A 1 803 ? -0.679 20.874 -34.352 1.00 90.75 803 GLY A CA 1
ATOM 5658 C C . GLY A 1 803 ? 0.527 20.700 -35.277 1.00 90.75 803 GLY A C 1
ATOM 5659 O O . GLY A 1 803 ? 0.328 20.446 -36.463 1.00 90.75 803 GLY A O 1
ATOM 5660 N N . THR A 1 804 ? 1.755 20.878 -34.782 1.00 95.12 804 THR A N 1
ATOM 5661 C CA . THR A 1 804 ? 2.956 20.386 -35.476 1.00 95.12 804 THR A CA 1
ATOM 5662 C C . THR A 1 804 ? 3.183 18.924 -35.132 1.00 95.12 804 THR A C 1
ATOM 5664 O O . THR A 1 804 ? 2.993 18.519 -33.985 1.00 95.12 804 THR A O 1
ATOM 5667 N N . THR A 1 805 ? 3.588 18.135 -36.125 1.00 95.62 805 THR A N 1
ATOM 5668 C CA . THR A 1 805 ? 3.730 16.685 -35.979 1.00 95.62 805 THR A CA 1
ATOM 5669 C C . THR A 1 805 ? 5.134 16.261 -36.365 1.00 95.62 805 THR A C 1
ATOM 5671 O O . THR A 1 805 ? 5.551 16.463 -37.501 1.00 95.62 805 THR A O 1
ATOM 5674 N N . MET A 1 806 ? 5.860 15.651 -35.440 1.00 95.44 806 MET A N 1
ATOM 5675 C CA . MET A 1 806 ? 7.144 15.010 -35.687 1.00 95.44 806 MET A CA 1
ATOM 5676 C C . MET A 1 806 ? 6.912 13.548 -36.071 1.00 95.44 806 MET A C 1
ATOM 5678 O O . MET A 1 806 ? 6.178 12.846 -35.386 1.00 95.44 806 MET A O 1
ATOM 5682 N N . THR A 1 807 ? 7.526 13.083 -37.155 1.00 93.94 807 THR A N 1
ATOM 5683 C CA . THR A 1 807 ? 7.427 11.685 -37.615 1.00 93.94 807 THR A CA 1
ATOM 5684 C C . THR A 1 807 ? 8.668 10.870 -37.278 1.00 93.94 807 THR A C 1
ATOM 5686 O O . THR A 1 807 ? 8.621 9.644 -37.265 1.00 93.94 807 THR A O 1
ATOM 5689 N N . SER A 1 808 ? 9.794 11.535 -37.009 1.00 93.12 808 SER A N 1
ATOM 5690 C CA . SER A 1 808 ? 10.955 10.886 -36.406 1.00 93.12 808 SER A CA 1
ATOM 5691 C C . SER A 1 808 ? 11.896 11.883 -35.739 1.00 93.12 808 SER A C 1
ATOM 5693 O O . SER A 1 808 ? 11.980 13.043 -36.157 1.00 93.12 808 SER A O 1
ATOM 5695 N N . PHE A 1 809 ? 12.671 11.384 -34.782 1.00 93.31 809 PHE A N 1
ATOM 5696 C CA . PHE A 1 809 ? 13.693 12.125 -34.053 1.00 93.31 809 PHE A CA 1
ATOM 5697 C C . PHE A 1 809 ? 14.980 11.306 -33.951 1.00 93.31 809 PHE A C 1
ATOM 5699 O O . PHE A 1 809 ? 14.938 10.118 -33.644 1.00 93.31 809 PHE A O 1
ATOM 5706 N N . SER A 1 810 ? 16.139 11.920 -34.168 1.00 90.88 810 SER A N 1
ATOM 5707 C CA . SER A 1 810 ? 17.425 11.274 -33.878 1.00 90.88 810 SER A CA 1
ATOM 5708 C C . SER A 1 810 ? 18.469 12.273 -33.413 1.00 90.88 810 SER A C 1
ATOM 5710 O O . SER A 1 810 ? 18.446 13.428 -33.836 1.00 90.88 810 SER A O 1
ATOM 5712 N N . ALA A 1 811 ? 19.416 11.807 -32.601 1.00 88.06 811 ALA A N 1
ATOM 5713 C CA . ALA A 1 811 ? 20.588 12.568 -32.188 1.00 88.06 811 ALA A CA 1
ATOM 5714 C C . ALA A 1 811 ? 21.854 11.714 -32.355 1.00 88.06 811 ALA A C 1
ATOM 5716 O O . ALA A 1 811 ? 21.826 10.535 -32.011 1.00 88.06 811 ALA A O 1
ATOM 5717 N N . ASN A 1 812 ? 22.933 12.305 -32.882 1.00 84.06 812 ASN A N 1
ATOM 5718 C CA . ASN A 1 812 ? 24.252 11.671 -33.043 1.00 84.06 812 ASN A CA 1
ATOM 5719 C C . ASN A 1 812 ? 25.391 12.574 -32.577 1.00 84.06 812 ASN A C 1
ATOM 5721 O O . ASN A 1 812 ? 25.249 13.813 -32.732 1.00 84.06 812 ASN A O 1
#

Sequence (812 aa):
FAGGTAGRGGGAGGGGAGLGGAIFNMGAYPGQGILTIVNSTLTGNSAIGGHGGDAPALTGFGLTGGNGGDGLGGALFSLDGAVTIYNATLAGNTVTGGAAGAGETAGAAGSFAGGAVYNLAFGHRIDTGADVSANMTLYNSIFANSVGGVDVFSDAKGTNSASASGDHNLMETATFFHTTVGSFLILTSDDPGLAGLADNGGPTKTLLPSAGAVLGQGDPSLITTPPFSTPATDQRGFPRIQHGKVDIGAVQTQPTASDAFSGNSPTLGGNWTPQSGTVAVQSGLAVSMGNLNVQTLNGFSETDVVVQADIDVSAANSAAGLIARYAGTGDQNMYWAGLVNVNGTGVALICRNVAGTWTTLTPLIAVFLNTSTQLGLSGNMRFEVFGATLKLFLRDTLVAVVNDSALTAAGLVGIRSNAGATFNNFNAVQHAPGLGIPSTFSDDFSTSNYSGATNLPSTTGSELGLNWKEQVGAYGLASGLANSDTSLDVATLNAVSVANVVVSGDISLATNSAAGLVARYSGTGDQNMYWGAIVNVNGQNFACIFRNVAGTWSLLTSSTTLIGSNTAVGSTGTLRFEVFGSSLKLFLNGSLIAFAYDSMLTAPGSVGIRSNSGASFDRFSVVPHAAALPGSLGSTETFNSTRYDGVTNTEDSSGTELPLDWTEHIGAFATGPGSATALAPLELATVNGSTANLTITINATIANIGQSIGAVARYSGPDDSNMYHGRIIKTGATTVTLEIWKNLGGVWSMLASQLGVTYTGSFNFSVSSNTLHLIVDATDLAFTDISSPIAAPGAWGVRATAGTTMTSFSAN

Secondary structure (DSSP, 8-state):
-PPPPPPTTSPPPPPPPEE-SSEEEE--STT-SEEEEES-EEES-EEEPPPPPPPP--TTS-PBPPPPPPEE-SSEEEES-EEEEES-EEES-EEEPPPPPPSSB--PPPPEE-SSEEEEE-S--TTT----EEEEEEES-EEE--BSS-SEEEEE-TT-EEEEEEES-EESSEEESSEEE-TTS-SB-S---BPPSB--SSSS-B--B-SSTTTT-B-THHHHS-SS---SB-SSS-BS-BTTBB-SSS-PPPPEEEE---S-BSSS-TTEEEEES-EEEETTEEEE-SSSEEEEEEEEEESSEEEEEEEE--STT-EEEEEEEE-SSSS-SEEEEEEEEETTEEEEEEEEEETTEEEE-S-GGGGSS-SS--B-SEEEEEEEEETTEEEEEETTEEEEEEE--S--S-EEEEEEE-TT-EEEEEEEEE--PPP---SSEEE-SSSSEEETTTTEEETT--B--TTEEEEES-EEEETTEEEE-SS-EEEEETT--BSSEEEEEEEEE-TT-EEEEEEEE-SSSS-SEEEEEEEEETTEEEEEEEEEETTEEEEEEETTTSTT---PPPSEEEEEEEEETTEEEEEETTEEEEEEE--S--S-BEEEEEE-TTEEEEEEEEEEPPP-------S-B-SSS-EE-SSSS-EESS--B--TTEEEEES-EEEETTEEEE-SSSEEEEEEEEESSEEEEEEEEE-STT-EEEEEEEE-SSSS-SEEEEEEEE-SSSEEEEEEEEEETTEEEEEEEEEEEE--SEEEEEEETTEEEEEETTEEEEEE--SS---S-EEEEEEE-TTEEEEEEEE-

Foldseek 3Di:
DAWACDDPLQAFIAWAWFFAQADEFEDLDVPGSEEEAALEEAAPGEGEWAAWAATPPDPPSPHETHETYWGEAQHYEYELHAYEYYQAEQAHGETYWHHWHHDVHTHHTYYTAQRRYEWEFDFARPPPRHGGETEYEYFLAEQYHYHPYFNEEYEYPDPHEYEYEYALYEGLGYDYYNYHYYPHRHPYNDDQQWDDFDFFAFDGTDTDRPDDDFAQRGDCCCLVPNPDPHDCAASRFHGQQDPNGGGRHRHHDFDKDKDQLPDWAFASDDQKDWLDAGFTRDNSKGFGAAQKTWIFGPPQWAQWKKKKWKKAQQDAQKKKWKWFLDDDGHPAFTWTWIWTQDPQFTDTWIWGGHPNDIDTFFPPPPQPDPDPDRDHRIAMWMWTRDQQWIFIDGNNHTPDIGGHNPRRGIGTMDMMIHHGMIIGTIMMTGAGAHDDDPLKDKAQLQFFAAASVVSGTDSPHQFHGSQKDWQDDGFTGDPSKGAAAAQKTDIWGPHFWAQWKKKKWKKAFDAQKKKWKWFLDDDGHPAATWTFIWGHYRNATKTWIWGGHPNDIDTFDILVPPDDDPDGDDNTAMWMWTGDQQKIFIDGNQHTRDIGGDRPRRGTDTMGMMMHRGMIIGTIMMRRADPQDADPPVDKDQLAAAAQQSPNNGGGQNHQAHHSQKDWQDAGWTTHHLKTFGAAQKTDMWGHHWDQWKKKKWFKDDPDAQWKKWKWFQDDDRRPAATWTWMWGHHDPFWTKTWIWGGHPNDIDTFWIDGGDGAPGMWMWTGDQQKIWTGGDPDTTIGGDPPDGSRGIHTMDMMTGGGMMTSMMDMD

Radius of gyration: 34.04 Å; chains: 1; bounding box: 75×97×92 Å

pLDDT: mean 88.58, std 11.23, range [37.09, 98.69]